Protein AF-0000000065924483 (afdb_homodimer)

Structure (mmCIF, N/CA/C/O backbone):
data_AF-0000000065924483-model_v1
#
loop_
_entity.id
_entity.type
_entity.pdbx_description
1 polymer 'Guanosine-5-triphosphate,3-diphosphate pyrophosphatase'
#
loop_
_atom_site.group_PDB
_atom_site.id
_atom_site.type_symbol
_atom_site.label_atom_id
_atom_site.label_alt_id
_atom_site.label_comp_id
_atom_site.label_asym_id
_atom_site.label_entity_id
_atom_site.label_seq_id
_atom_site.pdbx_PDB_ins_code
_atom_site.Cartn_x
_atom_site.Cartn_y
_atom_site.Cartn_z
_atom_site.occupancy
_atom_site.B_iso_or_equiv
_atom_site.auth_seq_id
_atom_site.auth_comp_id
_atom_site.auth_asym_id
_atom_site.auth_atom_id
_atom_site.pdbx_PDB_model_num
ATOM 1 N N . MET A 1 1 ? -26.234 -3.121 30 1 25.3 1 MET A N 1
ATOM 2 C CA . MET A 1 1 ? -25.734 -1.745 30.062 1 25.3 1 MET A CA 1
ATOM 3 C C . MET A 1 1 ? -24.234 -1.69 29.859 1 25.3 1 MET A C 1
ATOM 5 O O . MET A 1 1 ? -23.453 -1.902 30.797 1 25.3 1 MET A O 1
ATOM 9 N N . GLY A 1 2 ? -23.672 -2.23 28.766 1 32.69 2 GLY A N 1
ATOM 10 C CA . GLY A 1 2 ? -22.25 -2.559 28.688 1 32.69 2 GLY A CA 1
ATOM 11 C C . GLY A 1 2 ? -21.344 -1.357 28.891 1 32.69 2 GLY A C 1
ATOM 12 O O . GLY A 1 2 ? -21.688 -0.244 28.484 1 32.69 2 GLY A O 1
ATOM 13 N N . GLN A 1 3 ? -20.547 -1.326 29.922 1 35.44 3 GLN A N 1
ATOM 14 C CA . GLN A 1 3 ? -19.594 -0.286 30.312 1 35.44 3 GLN A CA 1
ATOM 15 C C . GLN A 1 3 ? -18.766 0.181 29.125 1 35.44 3 GLN A C 1
ATOM 17 O O . GLN A 1 3 ? -18.156 -0.635 28.422 1 35.44 3 GLN A O 1
ATOM 22 N N . LEU A 1 4 ? -19.016 1.265 28.547 1 47.09 4 LEU A N 1
ATOM 23 C CA . LEU A 1 4 ? -18.25 1.924 27.5 1 47.09 4 LEU A CA 1
ATOM 24 C C . LEU A 1 4 ? -16.75 1.916 27.812 1 47.09 4 LEU A C 1
ATOM 26 O O . LEU A 1 4 ? -16.312 2.641 28.703 1 47.09 4 LEU A O 1
ATOM 30 N N . LYS A 1 5 ? -16.125 0.802 27.781 1 55.62 5 LYS A N 1
ATOM 31 C CA . LYS A 1 5 ? -14.711 0.833 28.125 1 55.62 5 LYS A CA 1
ATOM 32 C C . LYS A 1 5 ? -13.922 1.664 27.109 1 55.62 5 LYS A C 1
ATOM 34 O O . LYS A 1 5 ? -13.898 1.349 25.922 1 55.62 5 LYS A O 1
ATOM 39 N N . PRO A 1 6 ? -13.5 2.889 27.562 1 55.94 6 PRO A N 1
ATOM 40 C CA . PRO A 1 6 ? -12.68 3.723 26.672 1 55.94 6 PRO A CA 1
ATOM 41 C C . PRO A 1 6 ? -11.469 2.975 26.109 1 55.94 6 PRO A C 1
ATOM 43 O O . PRO A 1 6 ? -10.961 2.047 26.75 1 55.94 6 PRO A O 1
ATOM 46 N N . GLN A 1 7 ? -11.141 3.334 24.844 1 68.88 7 GLN A N 1
ATOM 47 C CA . GLN A 1 7 ? -9.961 2.754 24.203 1 68.88 7 GLN A CA 1
ATOM 48 C C . GLN A 1 7 ? -8.68 3.32 24.812 1 68.88 7 GLN A C 1
ATOM 50 O O . GLN A 1 7 ? -8.391 4.512 24.672 1 68.88 7 GLN A O 1
ATOM 55 N N . LYS A 1 8 ? -7.918 2.645 25.547 1 77.38 8 LYS A N 1
ATOM 56 C CA . LYS A 1 8 ? -6.793 3.084 26.375 1 77.38 8 LYS A CA 1
ATOM 57 C C . LYS A 1 8 ? -5.656 3.621 25.516 1 77.38 8 LYS A C 1
ATOM 59 O O . LYS A 1 8 ? -4.84 4.418 25.984 1 77.38 8 LYS A O 1
ATOM 64 N N . ASN A 1 9 ? -5.664 3.434 24.234 1 87 9 ASN A N 1
ATOM 65 C CA . ASN A 1 9 ? -4.52 3.826 23.422 1 87 9 ASN A CA 1
ATOM 66 C C . ASN A 1 9 ? -4.906 4.863 22.375 1 87 9 ASN A C 1
ATOM 68 O O . ASN A 1 9 ? -4.27 4.949 21.312 1 87 9 ASN A O 1
ATOM 72 N N . VAL A 1 10 ? -6.012 5.621 22.703 1 90.31 10 VAL A N 1
ATOM 73 C CA . VAL A 1 10 ? -6.469 6.668 21.797 1 90.31 10 VAL A CA 1
ATOM 74 C C . VAL A 1 10 ? -6.273 8.039 22.438 1 90.31 10 VAL A C 1
ATOM 76 O O . VAL A 1 10 ? -6.535 8.211 23.625 1 90.31 10 VAL A O 1
ATOM 79 N N . TYR A 1 11 ? -5.773 8.953 21.703 1 92.94 11 TYR A N 1
ATOM 80 C CA . TYR A 1 11 ? -5.48 10.305 22.172 1 92.94 11 TYR A CA 1
ATOM 81 C C . TYR A 1 11 ? -6.172 11.344 21.281 1 92.94 11 TYR A C 1
ATOM 83 O O . TYR A 1 11 ? -6.367 11.125 20.094 1 92.94 11 TYR A O 1
ATOM 91 N N . ALA A 1 12 ? -6.539 12.484 21.922 1 94.75 12 ALA A N 1
ATOM 92 C CA . ALA A 1 12 ? -7.18 13.562 21.188 1 94.75 12 ALA A CA 1
ATOM 93 C C . ALA A 1 12 ? -6.555 14.914 21.531 1 94.75 12 ALA A C 1
ATOM 95 O O . ALA A 1 12 ? -6.242 15.172 22.703 1 94.75 12 ALA A O 1
ATOM 96 N N . VAL A 1 13 ? -6.297 15.672 20.516 1 96.12 13 VAL A N 1
ATOM 97 C CA . VAL A 1 13 ? -5.809 17.031 20.672 1 96.12 13 VAL A CA 1
ATOM 98 C C . VAL A 1 13 ? -6.758 18.016 19.969 1 96.12 13 VAL A C 1
ATOM 100 O O . VAL A 1 13 ? -7.125 17.797 18.812 1 96.12 13 VAL A O 1
ATOM 103 N N . ILE A 1 14 ? -7.215 19 20.703 1 96.62 14 ILE A N 1
ATOM 104 C CA . ILE A 1 14 ? -8.031 20.062 20.125 1 96.62 14 ILE A CA 1
ATOM 105 C C . ILE A 1 14 ? -7.258 21.375 20.156 1 96.62 14 ILE A C 1
ATOM 107 O O . ILE A 1 14 ? -6.77 21.797 21.203 1 96.62 14 ILE A O 1
ATOM 111 N N . ASP A 1 15 ? -7.141 21.953 19.016 1 95.88 15 ASP A N 1
ATOM 112 C CA . ASP A 1 15 ? -6.473 23.234 18.828 1 95.88 15 ASP A CA 1
ATOM 113 C C . ASP A 1 15 ? -7.48 24.328 18.5 1 95.88 15 ASP A C 1
ATOM 115 O O . ASP A 1 15 ? -8.07 24.328 17.422 1 95.88 15 ASP A O 1
ATOM 119 N N . LEU A 1 16 ? -7.688 25.25 19.469 1 96.88 16 LEU A N 1
ATOM 120 C CA . LEU A 1 16 ? -8.57 26.391 19.25 1 96.88 16 LEU A CA 1
ATOM 121 C C . LEU A 1 16 ? -7.801 27.578 18.688 1 96.88 16 LEU A C 1
ATOM 123 O O . LEU A 1 16 ? -7.406 28.469 19.422 1 96.88 16 LEU A O 1
ATOM 127 N N . GLY A 1 17 ? -7.754 27.562 17.375 1 93.44 17 GLY A N 1
ATOM 128 C CA . GLY A 1 17 ? -7.008 28.594 16.688 1 93.44 17 GLY A CA 1
ATOM 129 C C . GLY A 1 17 ? -7.848 29.828 16.359 1 93.44 17 GLY A C 1
ATOM 130 O O . GLY A 1 17 ? -9.07 29.812 16.547 1 93.44 17 GLY A O 1
ATOM 131 N N . SER A 1 18 ? -7.16 30.812 15.812 1 93 18 SER A N 1
ATOM 132 C CA . SER A 1 18 ? -7.789 32.094 15.5 1 93 18 SER A CA 1
ATOM 133 C C . SER A 1 18 ? -8.68 31.984 14.266 1 93 18 SER A C 1
ATOM 135 O O . SER A 1 18 ? -9.68 32.719 14.148 1 93 18 SER A O 1
ATOM 137 N N . ASN A 1 19 ? -8.328 31.156 13.391 1 89.5 19 ASN A N 1
ATOM 138 C CA . ASN A 1 19 ? -9.086 31 12.156 1 89.5 19 ASN A CA 1
ATOM 139 C C . ASN A 1 19 ? -9.945 29.734 12.18 1 89.5 19 ASN A C 1
ATOM 141 O O . ASN A 1 19 ? -11.094 29.75 11.719 1 89.5 19 ASN A O 1
ATOM 145 N N . SER A 1 20 ? -9.289 28.656 12.664 1 92.88 20 SER A N 1
ATOM 146 C CA . SER A 1 20 ? -9.969 27.359 12.648 1 92.88 20 SER A CA 1
ATOM 147 C C . SER A 1 20 ? -9.75 26.609 13.953 1 92.88 20 SER A C 1
ATOM 149 O O . SER A 1 20 ? -8.75 26.812 14.641 1 92.88 20 SER A O 1
ATOM 151 N N . PHE A 1 21 ? -10.789 25.828 14.32 1 95.62 21 PHE A N 1
ATOM 152 C CA . PHE A 1 21 ? -10.625 24.797 15.352 1 95.62 21 PHE A CA 1
ATOM 153 C C . PHE A 1 21 ? -10.328 23.438 14.727 1 95.62 21 PHE A C 1
ATOM 155 O O . PHE A 1 21 ? -10.883 23.094 13.688 1 95.62 21 PHE A O 1
ATOM 162 N N . HIS A 1 22 ? -9.344 22.781 15.336 1 94.94 22 HIS A N 1
ATOM 163 C CA . HIS A 1 22 ? -8.93 21.469 14.828 1 94.94 22 HIS A CA 1
ATOM 164 C C . HIS A 1 22 ? -9.016 20.406 15.922 1 94.94 22 HIS A C 1
ATOM 166 O O . HIS A 1 22 ? -8.695 20.672 17.078 1 94.94 22 HIS A O 1
ATOM 172 N N . MET A 1 23 ? -9.406 19.297 15.562 1 94.06 23 MET A N 1
ATOM 173 C CA . MET A 1 23 ? -9.32 18.109 16.422 1 94.06 23 MET A CA 1
ATOM 174 C C . MET A 1 23 ? -8.547 17 15.742 1 94.06 23 MET A C 1
ATOM 176 O O . MET A 1 23 ? -8.789 16.688 14.57 1 94.06 23 MET A O 1
ATOM 180 N N . LEU A 1 24 ? -7.586 16.469 16.422 1 93.81 24 LEU A N 1
ATOM 181 C CA . LEU A 1 24 ? -6.797 15.328 15.969 1 93.81 24 LEU A CA 1
ATOM 182 C C . LEU A 1 24 ? -6.949 14.148 16.922 1 93.81 24 LEU A C 1
ATOM 184 O O . LEU A 1 24 ? -6.793 14.305 18.125 1 93.81 24 LEU A O 1
ATOM 188 N N . ILE A 1 25 ? -7.352 13.023 16.406 1 91.81 25 ILE A N 1
ATOM 189 C CA . ILE A 1 25 ? -7.453 11.781 17.172 1 91.81 25 ILE A CA 1
ATOM 190 C C . ILE A 1 25 ? -6.453 10.758 16.641 1 91.81 25 ILE A C 1
ATOM 192 O O . ILE A 1 25 ? -6.402 10.508 15.43 1 91.81 25 ILE A O 1
ATOM 196 N N . ALA A 1 26 ? -5.656 10.195 17.516 1 90.88 26 ALA A N 1
ATOM 197 C CA . ALA A 1 26 ? -4.633 9.234 17.109 1 90.88 26 ALA A CA 1
ATOM 198 C C . ALA A 1 26 ? -4.613 8.031 18.047 1 90.88 26 ALA A C 1
ATOM 200 O O . ALA A 1 26 ? -4.996 8.133 19.203 1 90.88 26 ALA A O 1
ATOM 201 N N . LYS A 1 27 ? -4.285 6.941 17.484 1 88.12 27 LYS A N 1
ATOM 202 C CA . LYS A 1 27 ? -4.141 5.695 18.219 1 88.12 27 LYS A CA 1
ATOM 203 C C . LYS A 1 27 ? -2.682 5.25 18.281 1 88.12 27 LYS A C 1
ATOM 205 O O . LYS A 1 27 ? -1.955 5.367 17.297 1 88.12 27 LYS A O 1
ATOM 210 N N . SER A 1 28 ? -2.264 4.871 19.469 1 83.94 28 SER A N 1
ATOM 211 C CA . SER A 1 28 ? -0.927 4.301 19.594 1 83.94 28 SER A CA 1
ATOM 212 C C . SER A 1 28 ? -0.904 2.838 19.156 1 83.94 28 SER A C 1
ATOM 214 O O . SER A 1 28 ? -1.621 2.006 19.719 1 83.94 28 SER A O 1
ATOM 216 N N . ILE A 1 29 ? -0.128 2.584 18.062 1 75.62 29 ILE A N 1
ATOM 217 C CA . ILE A 1 29 ? -0.024 1.226 17.547 1 75.62 29 ILE A CA 1
ATOM 218 C C . ILE A 1 29 ? 1.436 0.903 17.234 1 75.62 29 ILE A C 1
ATOM 220 O O . ILE A 1 29 ? 2.133 1.699 16.594 1 75.62 29 ILE A O 1
ATOM 224 N N . ALA A 1 30 ? 1.882 -0.267 17.609 1 68.62 30 ALA A N 1
ATOM 225 C CA . ALA A 1 30 ? 3.191 -0.806 17.25 1 68.62 30 ALA A CA 1
ATOM 226 C C . ALA A 1 30 ? 4.281 0.246 17.422 1 68.62 30 ALA A C 1
ATOM 228 O O . ALA A 1 30 ? 5.09 0.465 16.516 1 68.62 30 ALA A O 1
ATOM 229 N N . GLY A 1 31 ? 4.223 1.058 18.531 1 67 31 GLY A N 1
ATOM 230 C CA . GLY A 1 31 ? 5.297 1.982 18.859 1 67 31 GLY A CA 1
ATOM 231 C C . GLY A 1 31 ? 5.188 3.303 18.125 1 67 31 GLY A C 1
ATOM 232 O O . GLY A 1 31 ? 6.086 4.141 18.203 1 67 31 GLY A O 1
ATOM 233 N N . GLY A 1 32 ? 4.109 3.459 17.391 1 75.31 32 GLY A N 1
ATOM 234 C CA . GLY A 1 32 ? 3.896 4.711 16.688 1 75.31 32 GLY A CA 1
ATOM 235 C C . GLY A 1 32 ? 2.482 5.242 16.828 1 75.31 32 GLY A C 1
ATOM 236 O O . GLY A 1 32 ? 1.695 4.723 17.625 1 75.31 32 GLY A O 1
ATOM 237 N N . LEU A 1 33 ? 2.273 6.363 16.172 1 80.31 33 LEU A N 1
ATOM 238 C CA . LEU A 1 33 ? 0.959 6.996 16.203 1 80.31 33 LEU A CA 1
ATOM 239 C C . LEU A 1 33 ? 0.27 6.895 14.852 1 80.31 33 LEU A C 1
ATOM 241 O O . LEU A 1 33 ? 0.905 7.086 13.812 1 80.31 33 LEU A O 1
ATOM 245 N N . GLN A 1 34 ? -0.938 6.496 14.945 1 84.44 34 GLN A N 1
ATOM 246 C CA . GLN A 1 34 ? -1.774 6.445 13.75 1 84.44 34 GLN A CA 1
ATOM 247 C C . GLN A 1 34 ? -2.977 7.375 13.875 1 84.44 34 GLN A C 1
ATOM 249 O O . GLN A 1 34 ? -3.789 7.227 14.789 1 84.44 34 GLN A O 1
ATOM 254 N N . THR A 1 35 ? -3.055 8.281 13.008 1 88.5 35 THR A N 1
ATOM 255 C CA . THR A 1 35 ? -4.223 9.156 12.992 1 88.5 35 THR A CA 1
ATOM 256 C C . THR A 1 35 ? -5.473 8.375 12.578 1 88.5 35 THR A C 1
ATOM 258 O O . THR A 1 35 ? -5.461 7.656 11.578 1 88.5 35 THR A O 1
ATOM 261 N N . ILE A 1 36 ? -6.566 8.508 13.336 1 87.38 36 ILE A N 1
ATOM 262 C CA . ILE A 1 36 ? -7.781 7.773 13.016 1 87.38 36 ILE A CA 1
ATOM 263 C C . ILE A 1 36 ? -8.953 8.742 12.867 1 87.38 36 ILE A C 1
ATOM 265 O O . ILE A 1 36 ? -10.07 8.336 12.562 1 87.38 36 ILE A O 1
ATOM 269 N N . GLY A 1 37 ? -8.602 10.047 13.133 1 87.81 37 GLY A N 1
ATOM 270 C CA . GLY A 1 37 ? -9.656 11.047 12.977 1 87.81 37 GLY A CA 1
ATOM 271 C C . GLY A 1 37 ? -9.117 12.461 12.906 1 87.81 37 GLY A C 1
ATOM 272 O O . GLY A 1 37 ? -8.156 12.805 13.586 1 87.81 37 GLY A O 1
ATOM 273 N N . ARG A 1 38 ? -9.734 13.273 12.07 1 89.06 38 ARG A N 1
ATOM 274 C CA . ARG A 1 38 ? -9.461 14.703 11.953 1 89.06 38 ARG A CA 1
ATOM 275 C C . ARG A 1 38 ? -10.742 15.484 11.688 1 89.06 38 ARG A C 1
ATOM 277 O O . ARG A 1 38 ? -11.586 15.047 10.906 1 89.06 38 ARG A O 1
ATOM 284 N N . VAL A 1 39 ? -10.875 16.547 12.461 1 88.44 39 VAL A N 1
ATOM 285 C CA . VAL A 1 39 ? -11.992 17.453 12.227 1 88.44 39 VAL A CA 1
ATOM 286 C C . VAL A 1 39 ? -11.492 18.891 12.219 1 88.44 39 VAL A C 1
ATOM 288 O O . VAL A 1 39 ? -10.688 19.281 13.07 1 88.44 39 VAL A O 1
ATOM 291 N N . LYS A 1 40 ? -11.859 19.578 11.211 1 89.31 40 LYS A N 1
ATOM 292 C CA . LYS A 1 40 ? -11.516 21 11.094 1 89.31 40 LYS A CA 1
ATOM 293 C C . LYS A 1 40 ? -12.75 21.844 10.789 1 89.31 40 LYS A C 1
ATOM 295 O O . LYS A 1 40 ? -13.609 21.438 10.008 1 89.31 40 LYS A O 1
ATOM 300 N N . ARG A 1 41 ? -12.891 22.891 11.492 1 89.44 41 ARG A N 1
ATOM 301 C CA . ARG A 1 41 ? -13.969 23.844 11.227 1 89.44 41 ARG A CA 1
ATOM 302 C C . ARG A 1 41 ? -13.453 25.281 11.234 1 89.44 41 ARG A C 1
ATOM 304 O O . ARG A 1 41 ? -12.648 25.656 12.094 1 89.44 41 ARG A O 1
ATOM 311 N N . LYS A 1 42 ? -13.953 26.016 10.266 1 88.31 42 LYS A N 1
ATOM 312 C CA . LYS A 1 42 ? -13.609 27.438 10.227 1 88.31 42 LYS A CA 1
ATOM 313 C C . LYS A 1 42 ? -14.484 28.234 11.18 1 88.31 42 LYS A C 1
ATOM 315 O O . LYS A 1 42 ? -15.68 28.438 10.93 1 88.31 42 LYS A O 1
ATOM 320 N N . VAL A 1 43 ? -13.891 28.672 12.219 1 91.19 43 VAL A N 1
ATOM 321 C CA . VAL A 1 43 ? -14.625 29.438 13.234 1 91.19 43 VAL A CA 1
ATOM 322 C C . VAL A 1 43 ? -14.312 30.922 13.086 1 91.19 43 VAL A C 1
ATOM 324 O O . VAL A 1 43 ? -15.18 31.766 13.32 1 91.19 43 VAL A O 1
ATOM 327 N N . ARG A 1 44 ? -13.172 31.328 12.695 1 89.88 44 ARG A N 1
ATOM 328 C CA . ARG A 1 44 ? -12.68 32.688 12.539 1 89.88 44 ARG A CA 1
ATOM 329 C C . ARG A 1 44 ? -12.914 33.5 13.812 1 89.88 44 ARG A C 1
ATOM 331 O O . ARG A 1 44 ? -13.523 34.562 13.773 1 89.88 44 ARG A O 1
ATOM 338 N N . LEU A 1 45 ? -12.422 33 14.852 1 92.31 45 LEU A N 1
ATOM 339 C CA . LEU A 1 45 ? -12.594 33.625 16.156 1 92.31 45 LEU A CA 1
ATOM 340 C C . LEU A 1 45 ? -11.969 35 16.188 1 92.31 45 LEU A C 1
ATOM 342 O O . LEU A 1 45 ? -12.531 35.938 16.781 1 92.31 45 LEU A O 1
ATOM 346 N N . ALA A 1 46 ? -10.898 35.156 15.531 1 90.81 46 ALA A N 1
ATOM 347 C CA . ALA A 1 46 ? -10.148 36.406 15.547 1 90.81 46 ALA A CA 1
ATOM 348 C C . ALA A 1 46 ? -10.938 37.531 14.867 1 90.81 46 ALA A C 1
ATOM 350 O O . ALA A 1 46 ? -10.781 38.719 15.211 1 90.81 46 ALA A O 1
ATOM 351 N N . ALA A 1 47 ? -11.711 37.219 13.898 1 88.69 47 ALA A N 1
ATOM 352 C CA . ALA A 1 47 ? -12.523 38.188 13.188 1 88.69 47 ALA A CA 1
ATOM 353 C C . ALA A 1 47 ? -13.547 38.844 14.117 1 88.69 47 ALA A C 1
ATOM 355 O O . ALA A 1 47 ? -14.078 39.906 13.82 1 88.69 47 ALA A O 1
ATOM 356 N N . GLY A 1 48 ? -13.797 38.25 15.234 1 91 48 GLY A N 1
ATOM 357 C CA . GLY A 1 48 ? -14.773 38.75 16.188 1 91 48 GLY A CA 1
ATOM 358 C C . GLY A 1 48 ? -14.156 39.656 17.25 1 91 48 GLY A C 1
ATOM 359 O O . GLY A 1 48 ? -14.867 40.219 18.094 1 91 48 GLY A O 1
ATOM 360 N N . LEU A 1 49 ? -12.875 39.812 17.203 1 91.06 49 LEU A N 1
ATOM 361 C CA . LEU A 1 49 ? -12.188 40.656 18.156 1 91.06 49 LEU A CA 1
ATOM 362 C C . LEU A 1 49 ? -12.305 42.125 17.766 1 91.06 49 LEU A C 1
ATOM 364 O O . LEU A 1 49 ? -11.969 42.5 16.625 1 91.06 49 LEU A O 1
ATOM 368 N N . ASP A 1 50 ? -12.75 42.938 18.672 1 90.44 50 ASP A N 1
ATOM 369 C CA . ASP A 1 50 ? -12.859 44.344 18.359 1 90.44 50 ASP A CA 1
ATOM 370 C C . ASP A 1 50 ? -11.602 45.094 18.797 1 90.44 50 ASP A C 1
ATOM 372 O O . ASP A 1 50 ? -10.586 44.469 19.125 1 90.44 50 ASP A O 1
ATOM 376 N N . ILE A 1 51 ? -11.602 46.344 18.703 1 86.88 51 ILE A N 1
ATOM 377 C CA . ILE A 1 51 ? -10.438 47.188 18.938 1 86.88 51 ILE A CA 1
ATOM 378 C C . ILE A 1 51 ? -10.023 47.094 20.406 1 86.88 51 ILE A C 1
ATOM 380 O O . ILE A 1 51 ? -8.852 47.25 20.75 1 86.88 51 ILE A O 1
ATOM 384 N N . ASP A 1 52 ? -10.992 46.75 21.25 1 92.44 52 ASP A N 1
ATOM 385 C CA . ASP A 1 52 ? -10.727 46.656 22.688 1 92.44 52 ASP A CA 1
ATOM 386 C C . ASP A 1 52 ? -10.469 45.219 23.094 1 92.44 52 ASP A C 1
ATOM 388 O O . ASP A 1 52 ? -10.445 44.875 24.281 1 92.44 52 ASP A O 1
ATOM 392 N N . ASN A 1 53 ? -10.344 44.344 22.141 1 93.06 53 ASN A N 1
ATOM 393 C CA . ASN A 1 53 ? -10.055 42.938 22.344 1 93.06 53 ASN A CA 1
ATOM 394 C C . ASN A 1 53 ? -11.219 42.219 23.031 1 93.06 53 ASN A C 1
ATOM 396 O O . ASN A 1 53 ? -11 41.375 23.891 1 93.06 53 ASN A O 1
ATOM 400 N N . VAL A 1 54 ? -12.359 42.719 22.75 1 95.56 54 VAL A N 1
ATOM 401 C CA . VAL A 1 54 ? -13.539 42.031 23.234 1 95.56 54 VAL A CA 1
ATOM 402 C C . VAL A 1 54 ? -14.102 41.125 22.125 1 95.56 54 VAL A C 1
ATOM 404 O O . VAL A 1 54 ? -14.375 41.594 21.016 1 95.56 54 VAL A O 1
ATOM 407 N N . LEU A 1 55 ? -14.289 39.875 22.422 1 95.5 55 LEU A N 1
ATOM 408 C CA . LEU A 1 55 ? -14.844 38.938 21.469 1 95.5 55 LEU A CA 1
ATOM 409 C C . LEU A 1 55 ? -16.344 39.125 21.312 1 95.5 55 LEU A C 1
ATOM 411 O O . LEU A 1 55 ? -17.062 39.281 22.297 1 95.5 55 LEU A O 1
ATOM 415 N N . SER A 1 56 ? -16.781 39.156 20.078 1 96 56 SER A N 1
ATOM 416 C CA . SER A 1 56 ? -18.219 39.344 19.812 1 96 56 SER A CA 1
ATOM 417 C C . SER A 1 56 ? -19 38.094 20.188 1 96 56 SER A C 1
ATOM 419 O O . SER A 1 56 ? -18.453 36.969 20.203 1 96 56 SER A O 1
ATOM 421 N N . SER A 1 57 ? -20.266 38.281 20.484 1 95.69 57 SER A N 1
ATOM 422 C CA . SER A 1 57 ? -21.156 37.156 20.797 1 95.69 57 SER A CA 1
ATOM 423 C C . SER A 1 57 ? -21.281 36.188 19.609 1 95.69 57 SER A C 1
ATOM 425 O O . SER A 1 57 ? -21.359 34.969 19.781 1 95.69 57 SER A O 1
ATOM 427 N N . GLU A 1 58 ? -21.312 36.781 18.484 1 95.44 58 GLU A N 1
ATOM 428 C CA . GLU A 1 58 ? -21.422 36 17.266 1 95.44 58 GLU A CA 1
ATOM 429 C C . GLU A 1 58 ? -20.234 35.062 17.094 1 95.44 58 GLU A C 1
ATOM 431 O O . GLU A 1 58 ? -20.406 33.875 16.781 1 95.44 58 GLU A O 1
ATOM 436 N N . ALA A 1 59 ? -19.094 35.594 17.266 1 94.25 59 ALA A N 1
ATOM 437 C CA . ALA A 1 59 ? -17.875 34.781 17.141 1 94.25 59 ALA A CA 1
ATOM 438 C C . ALA A 1 59 ? -17.812 33.688 18.219 1 94.25 59 ALA A C 1
ATOM 440 O O . ALA A 1 59 ? -17.422 32.562 17.938 1 94.25 59 ALA A O 1
ATOM 441 N N . MET A 1 60 ? -18.203 34 19.422 1 96.56 60 MET A N 1
ATOM 442 C CA . MET A 1 60 ? -18.203 33.062 20.516 1 96.56 60 MET A CA 1
ATOM 443 C C . MET A 1 60 ? -19.172 31.906 20.234 1 96.56 60 MET A C 1
ATOM 445 O O . MET A 1 60 ? -18.859 30.734 20.469 1 96.56 60 MET A O 1
ATOM 449 N N . HIS A 1 61 ? -20.281 32.281 19.609 1 95.69 61 HIS A N 1
ATOM 450 C CA . HIS A 1 61 ? -21.297 31.266 19.328 1 95.69 61 HIS A CA 1
ATOM 451 C C . HIS A 1 61 ? -20.812 30.297 18.25 1 95.69 61 HIS A C 1
ATOM 453 O O . HIS A 1 61 ? -21.062 29.094 18.344 1 95.69 61 HIS A O 1
ATOM 459 N N . ARG A 1 62 ? -20.172 30.797 17.266 1 94.75 62 ARG A N 1
ATOM 460 C CA . ARG A 1 62 ? -19.578 29.938 16.25 1 94.75 62 ARG A CA 1
ATOM 461 C C . ARG A 1 62 ? -18.594 28.953 16.875 1 94.75 62 ARG A C 1
ATOM 463 O O . ARG A 1 62 ? -18.562 27.781 16.5 1 94.75 62 ARG A O 1
ATOM 470 N N . GLY A 1 63 ? -17.828 29.469 17.781 1 96 63 GLY A N 1
ATOM 471 C CA . GLY A 1 63 ? -16.875 28.625 18.484 1 96 63 GLY A CA 1
ATOM 472 C C . GLY A 1 63 ? -17.531 27.531 19.312 1 96 63 GLY A C 1
ATOM 473 O O . GLY A 1 63 ? -17.156 26.359 19.219 1 96 63 GLY A O 1
ATOM 474 N N . TRP A 1 64 ? -18.547 27.938 20.047 1 96.19 64 TRP A N 1
ATOM 475 C CA . TRP A 1 64 ? -19.234 26.984 20.922 1 96.19 64 TRP A CA 1
ATOM 476 C C . TRP A 1 64 ? -19.953 25.922 20.094 1 96.19 64 TRP A C 1
ATOM 478 O O . TRP A 1 64 ? -20.016 24.75 20.484 1 96.19 64 TRP A O 1
ATOM 488 N N . GLU A 1 65 ? -20.453 26.297 18.969 1 93.12 65 GLU A N 1
ATOM 489 C CA . GLU A 1 65 ? -21.094 25.344 18.078 1 93.12 65 GLU A CA 1
ATOM 490 C C . GLU A 1 65 ? -20.094 24.312 17.562 1 93.12 65 GLU A C 1
ATOM 492 O O . GLU A 1 65 ? -20.422 23.125 17.484 1 93.12 65 GLU A O 1
ATOM 497 N N . CYS A 1 66 ? -19 24.797 17.219 1 94.12 66 CYS A N 1
ATOM 498 C CA . CYS A 1 66 ? -17.953 23.891 16.766 1 94.12 66 CYS A CA 1
ATOM 499 C C . CYS A 1 66 ? -17.531 22.938 17.875 1 94.12 66 CYS A C 1
ATOM 501 O O . CYS A 1 66 ? -17.344 21.734 17.625 1 94.12 66 CYS A O 1
ATOM 503 N N . LEU A 1 67 ? -17.438 23.422 19.047 1 95.12 67 LEU A N 1
ATOM 504 C CA . LEU A 1 67 ? -17.016 22.609 20.172 1 95.12 67 LEU A CA 1
ATOM 505 C C . LEU A 1 67 ? -18.047 21.547 20.5 1 95.12 67 LEU A C 1
ATOM 507 O O . LEU A 1 67 ? -17.703 20.453 20.969 1 95.12 67 LEU A O 1
ATOM 511 N N . ALA A 1 68 ? -19.234 21.859 20.234 1 91 68 ALA A N 1
ATOM 512 C CA . ALA A 1 68 ? -20.297 20.859 20.422 1 91 68 ALA A CA 1
ATOM 513 C C . ALA A 1 68 ? -20.078 19.656 19.5 1 91 68 ALA A C 1
ATOM 515 O O . ALA A 1 68 ? -20.328 18.516 19.891 1 91 68 ALA A O 1
ATOM 516 N N . LEU A 1 69 ? -19.641 20 18.359 1 88.81 69 LEU A N 1
ATOM 517 C CA . LEU A 1 69 ? -19.312 18.938 17.406 1 88.81 69 LEU A CA 1
ATOM 518 C C . LEU A 1 69 ? -18.156 18.094 17.922 1 88.81 69 LEU A C 1
ATOM 520 O O . LEU A 1 69 ? -18.219 16.859 17.875 1 88.81 69 LEU A O 1
ATOM 524 N N . PHE A 1 70 ? -17.172 18.75 18.406 1 91.38 70 PHE A N 1
ATOM 525 C CA . PHE A 1 70 ? -15.992 18.047 18.906 1 91.38 70 PHE A CA 1
ATOM 526 C C . PHE A 1 70 ? -16.344 17.172 20.109 1 91.38 70 PHE A C 1
ATOM 528 O O . PHE A 1 70 ? -15.805 16.078 20.25 1 91.38 70 PHE A O 1
ATOM 535 N N . ALA A 1 71 ? -17.219 17.672 20.922 1 89.81 71 ALA A N 1
ATOM 536 C CA . ALA A 1 71 ? -17.594 16.984 22.156 1 89.81 71 ALA A CA 1
ATOM 537 C C . ALA A 1 71 ? -18.156 15.594 21.844 1 89.81 71 ALA A C 1
ATOM 539 O O . ALA A 1 71 ? -17.953 14.648 22.609 1 89.81 71 ALA A O 1
ATOM 540 N N . GLU A 1 72 ? -18.844 15.531 20.812 1 85 72 GLU A N 1
ATOM 541 C CA . GLU A 1 72 ? -19.453 14.273 20.422 1 85 72 GLU A CA 1
ATOM 542 C C . GLU A 1 72 ? -18.391 13.203 20.156 1 85 72 GLU A C 1
ATOM 544 O O . GLU A 1 72 ? -18.609 12.023 20.422 1 85 72 GLU A O 1
ATOM 549 N N . ARG A 1 73 ? -17.281 13.609 19.688 1 84.69 73 ARG A N 1
ATOM 550 C CA . ARG A 1 73 ? -16.203 12.68 19.312 1 84.69 73 ARG A CA 1
ATOM 551 C C . ARG A 1 73 ? -15.352 12.336 20.531 1 84.69 73 ARG A C 1
ATOM 553 O O . ARG A 1 73 ? -14.672 11.305 20.531 1 84.69 73 ARG A O 1
ATOM 560 N N . LEU A 1 74 ? -15.391 13.102 21.578 1 86.75 74 LEU A N 1
ATOM 561 C CA . LEU A 1 74 ? -14.477 12.961 22.719 1 86.75 74 LEU A CA 1
ATOM 562 C C . LEU A 1 74 ? -15.008 11.945 23.719 1 86.75 74 LEU A C 1
ATOM 564 O O . LEU A 1 74 ? -14.258 11.453 24.562 1 86.75 74 LEU A O 1
ATOM 568 N N . GLN A 1 75 ? -16.203 11.602 23.609 1 76.81 75 GLN A N 1
ATOM 569 C CA . GLN A 1 75 ? -16.891 10.836 24.641 1 76.81 75 GLN A CA 1
ATOM 570 C C . GLN A 1 75 ? -16.219 9.484 24.859 1 76.81 75 GLN A C 1
ATOM 572 O O . GLN A 1 75 ? -16.266 8.93 25.969 1 76.81 75 GLN A O 1
ATOM 577 N N . ASP A 1 76 ? -15.469 9 24 1 75.62 76 ASP A N 1
ATOM 578 C CA . ASP A 1 76 ? -14.953 7.641 24.141 1 75.62 76 ASP A CA 1
ATOM 579 C C . ASP A 1 76 ? -13.438 7.641 24.297 1 75.62 76 ASP A C 1
ATOM 581 O O . ASP A 1 76 ? -12.781 6.625 24.062 1 75.62 76 ASP A O 1
ATOM 585 N N . ILE A 1 77 ? -12.898 8.703 24.625 1 87.31 77 ILE A N 1
ATOM 586 C CA . ILE A 1 77 ? -11.469 8.859 24.859 1 87.31 77 ILE A CA 1
ATOM 587 C C . ILE A 1 77 ? -11.219 9.172 26.344 1 87.31 77 ILE A C 1
ATOM 589 O O . ILE A 1 77 ? -11.891 10.031 26.922 1 87.31 77 ILE A O 1
ATOM 593 N N . PRO A 1 78 ? -10.367 8.422 26.969 1 89.06 78 PRO A N 1
ATOM 594 C CA . PRO A 1 78 ? -10.062 8.75 28.359 1 89.06 78 PRO A CA 1
ATOM 595 C C . PRO A 1 78 ? -9.711 10.227 28.562 1 89.06 78 PRO A C 1
ATOM 597 O O . PRO A 1 78 ? -9 10.812 27.734 1 89.06 78 PRO A O 1
ATOM 600 N N . LYS A 1 79 ? -10.148 10.773 29.641 1 89.81 79 LYS A N 1
ATOM 601 C CA . LYS A 1 79 ? -9.984 12.195 29.922 1 89.81 79 LYS A CA 1
ATOM 602 C C . LYS A 1 79 ? -8.508 12.578 29.938 1 89.81 79 LYS A C 1
ATOM 604 O O . LYS A 1 79 ? -8.133 13.664 29.484 1 89.81 79 LYS A O 1
ATOM 609 N N . GLN A 1 80 ? -7.723 11.695 30.453 1 91.19 80 GLN A N 1
ATOM 610 C CA . GLN A 1 80 ? -6.297 11.984 30.578 1 91.19 80 GLN A CA 1
ATOM 611 C C . GLN A 1 80 ? -5.621 12.023 29.203 1 91.19 80 GLN A C 1
ATOM 613 O O . GLN A 1 80 ? -4.504 12.531 29.078 1 91.19 80 GLN A O 1
ATOM 618 N N . ASN A 1 81 ? -6.266 11.453 28.188 1 94 81 ASN A N 1
ATOM 619 C CA . ASN A 1 81 ? -5.703 11.398 26.844 1 94 81 ASN A CA 1
ATOM 620 C C . ASN A 1 81 ? -6.223 12.531 25.969 1 94 81 ASN A C 1
ATOM 622 O O . ASN A 1 81 ? -6.035 12.523 24.75 1 94 81 ASN A O 1
ATOM 626 N N . ILE A 1 82 ? -6.895 13.531 26.641 1 95.25 82 ILE A N 1
ATOM 627 C CA . ILE A 1 82 ? -7.445 14.656 25.891 1 95.25 82 ILE A CA 1
ATOM 628 C C . ILE A 1 82 ? -6.738 15.945 26.312 1 95.25 82 ILE A C 1
ATOM 630 O O . ILE A 1 82 ? -6.613 16.234 27.5 1 95.25 82 ILE A O 1
ATOM 634 N N . THR A 1 83 ? -6.215 16.656 25.359 1 96.44 83 THR A N 1
ATOM 635 C CA . THR A 1 83 ? -5.613 17.969 25.625 1 96.44 83 THR A CA 1
ATOM 636 C C . THR A 1 83 ? -6.207 19.031 24.703 1 96.44 83 THR A C 1
ATOM 638 O O . THR A 1 83 ? -6.266 18.844 23.484 1 96.44 83 THR A O 1
ATOM 641 N N . ILE A 1 84 ? -6.66 20.078 25.281 1 97.12 84 ILE A N 1
ATOM 642 C CA . ILE A 1 84 ? -7.25 21.188 24.531 1 97.12 84 ILE A CA 1
ATOM 643 C C . ILE A 1 84 ? -6.414 22.453 24.75 1 97.12 84 ILE A C 1
ATOM 645 O O . ILE A 1 84 ? -6.215 22.891 25.891 1 97.12 84 ILE A O 1
ATOM 649 N N . VAL A 1 85 ? -6 23.016 23.625 1 96.88 85 VAL A N 1
ATOM 650 C CA . VAL A 1 85 ? -5.164 24.203 23.719 1 96.88 85 VAL A CA 1
ATOM 651 C C . VAL A 1 85 ? -5.797 25.344 22.922 1 96.88 85 VAL A C 1
ATOM 653 O O . VAL A 1 85 ? -6.391 25.109 21.859 1 96.88 85 VAL A O 1
ATOM 656 N N . ALA A 1 86 ? -5.727 26.484 23.438 1 96.5 86 ALA A N 1
ATOM 657 C CA . ALA A 1 86 ? -6.164 27.719 22.781 1 96.5 86 ALA A CA 1
ATOM 658 C C . ALA A 1 86 ? -5 28.688 22.594 1 96.5 86 ALA A C 1
ATOM 660 O O . ALA A 1 86 ? -4.129 28.781 23.469 1 96.5 86 ALA A O 1
ATOM 661 N N . THR A 1 87 ? -5.07 29.391 21.531 1 94.25 87 THR A N 1
ATOM 662 C CA . THR A 1 87 ? -3.893 30.172 21.141 1 94.25 87 THR A CA 1
ATOM 663 C C . THR A 1 87 ? -4.223 31.656 21.078 1 94.25 87 THR A C 1
ATOM 665 O O . THR A 1 87 ? -4.938 32.188 21.922 1 94.25 87 THR A O 1
ATOM 668 N N . ALA A 1 88 ? -3.719 32.406 20.203 1 90.5 88 ALA A N 1
ATOM 669 C CA . ALA A 1 88 ? -3.539 33.875 20.188 1 90.5 88 ALA A CA 1
ATOM 670 C C . ALA A 1 88 ? -4.855 34.594 20.469 1 90.5 88 ALA A C 1
ATOM 672 O O . ALA A 1 88 ? -4.902 35.5 21.281 1 90.5 88 ALA A O 1
ATOM 673 N N . THR A 1 89 ? -5.973 34.219 19.891 1 91.88 89 THR A N 1
ATOM 674 C CA . THR A 1 89 ? -7.215 34.969 20 1 91.88 89 THR A CA 1
ATOM 675 C C . THR A 1 89 ? -7.738 34.938 21.438 1 91.88 89 THR A C 1
ATOM 677 O O . THR A 1 89 ? -8.141 35.969 21.984 1 91.88 89 THR A O 1
ATOM 680 N N . LEU A 1 90 ? -7.676 33.812 22 1 94.31 90 LEU A N 1
ATOM 681 C CA . LEU A 1 90 ? -8.18 33.688 23.359 1 94.31 90 LEU A CA 1
ATOM 682 C C . LEU A 1 90 ? -7.176 34.281 24.359 1 94.31 90 LEU A C 1
ATOM 684 O O . LEU A 1 90 ? -7.555 34.719 25.453 1 94.31 90 LEU A O 1
ATOM 688 N N . ARG A 1 91 ? -5.953 34.375 23.969 1 92.5 91 ARG A N 1
ATOM 689 C CA . ARG A 1 91 ? -4.953 35.062 24.781 1 92.5 91 ARG A CA 1
ATOM 690 C C . ARG A 1 91 ? -5.211 36.562 24.828 1 92.5 91 ARG A C 1
ATOM 692 O O . ARG A 1 91 ? -4.957 37.219 25.844 1 92.5 91 ARG A O 1
ATOM 699 N N . LEU A 1 92 ? -5.676 37.094 23.781 1 91.06 92 LEU A N 1
ATOM 700 C CA . LEU A 1 92 ? -5.84 38.531 23.609 1 91.06 92 LEU A CA 1
ATOM 701 C C . LEU A 1 92 ? -7.199 39 24.125 1 91.06 92 LEU A C 1
ATOM 703 O O . LEU A 1 92 ? -7.34 40.125 24.594 1 91.06 92 LEU A O 1
ATOM 707 N N . ALA A 1 93 ? -8.164 38.156 24.109 1 94.75 93 ALA A N 1
ATOM 708 C CA . ALA A 1 93 ? -9.539 38.531 24.422 1 94.75 93 ALA A CA 1
ATOM 709 C C . ALA A 1 93 ? -9.703 38.875 25.891 1 94.75 93 ALA A C 1
ATOM 711 O O . ALA A 1 93 ? -9.391 38.062 26.766 1 94.75 93 ALA A O 1
ATOM 712 N N . SER A 1 94 ? -10.242 39.969 26.141 1 95.44 94 SER A N 1
ATOM 713 C CA . SER A 1 94 ? -10.469 40.406 27.516 1 95.44 94 SER A CA 1
ATOM 714 C C . SER A 1 94 ? -11.57 39.594 28.188 1 95.44 94 SER A C 1
ATOM 716 O O . SER A 1 94 ? -11.609 39.5 29.406 1 95.44 94 SER A O 1
ATOM 718 N N . ASN A 1 95 ? -12.453 39.094 27.375 1 95.88 95 ASN A N 1
ATOM 719 C CA . ASN A 1 95 ? -13.547 38.312 27.906 1 95.88 95 ASN A CA 1
ATOM 720 C C . ASN A 1 95 ? -13.359 36.812 27.578 1 95.88 95 ASN A C 1
ATOM 722 O O . ASN A 1 95 ? -14.328 36.094 27.328 1 95.88 95 ASN A O 1
ATOM 726 N N . ALA A 1 96 ? -12.133 36.438 27.531 1 95.5 96 ALA A N 1
ATOM 727 C CA . ALA A 1 96 ? -11.805 35.062 27.219 1 95.5 96 ALA A CA 1
ATOM 728 C C . ALA A 1 96 ? -12.445 34.094 28.234 1 95.5 96 ALA A C 1
ATOM 730 O O . ALA A 1 96 ? -12.828 33 27.875 1 95.5 96 ALA A O 1
ATOM 731 N N . ASP A 1 97 ? -12.617 34.5 29.391 1 95.88 97 ASP A N 1
ATOM 732 C CA . ASP A 1 97 ? -13.164 33.688 30.469 1 95.88 97 ASP A CA 1
ATOM 733 C C . ASP A 1 97 ? -14.602 33.281 30.156 1 95.88 97 ASP A C 1
ATOM 735 O O . ASP A 1 97 ? -15.031 32.156 30.516 1 95.88 97 ASP A O 1
ATOM 739 N N . VAL A 1 98 ? -15.281 34.156 29.547 1 96.5 98 VAL A N 1
ATOM 740 C CA . VAL A 1 98 ? -16.656 33.875 29.172 1 96.5 98 VAL A CA 1
ATOM 741 C C . VAL A 1 98 ? -16.688 32.719 28.156 1 96.5 98 VAL A C 1
ATOM 743 O O . VAL A 1 98 ? -17.469 31.781 28.297 1 96.5 98 VAL A O 1
ATOM 746 N N . PHE A 1 99 ? -15.891 32.875 27.234 1 97 99 PHE A N 1
ATOM 747 C CA . PHE A 1 99 ? -15.805 31.828 26.219 1 97 99 PHE A CA 1
ATOM 748 C C . PHE A 1 99 ? -15.367 30.5 26.828 1 97 99 PHE A C 1
ATOM 750 O O . PHE A 1 99 ? -15.961 29.453 26.562 1 97 99 PHE A O 1
ATOM 757 N N . LYS A 1 100 ? -14.336 30.562 27.656 1 97.12 100 LYS A N 1
ATOM 758 C CA . LYS A 1 100 ? -13.719 29.375 28.234 1 97.12 100 LYS A CA 1
ATOM 759 C C . LYS A 1 100 ? -14.703 28.625 29.125 1 97.12 100 LYS A C 1
ATOM 761 O O . LYS A 1 100 ? -14.773 27.391 29.094 1 97.12 100 LYS A O 1
ATOM 766 N N . ALA A 1 101 ? -15.398 29.328 29.922 1 97.25 101 ALA A N 1
ATOM 767 C CA . ALA A 1 101 ? -16.344 28.719 30.844 1 97.25 101 ALA A CA 1
ATOM 768 C C . ALA A 1 101 ? -17.391 27.891 30.109 1 97.25 101 ALA A C 1
ATOM 770 O O . ALA A 1 101 ? -17.656 26.734 30.469 1 97.25 101 ALA A O 1
ATOM 771 N N . GLN A 1 102 ? -17.906 28.469 29.078 1 97.19 102 GLN A N 1
ATOM 772 C CA . GLN A 1 102 ? -18.906 27.75 28.297 1 97.19 102 GLN A CA 1
ATOM 773 C C . GLN A 1 102 ? -18.266 26.625 27.5 1 97.19 102 GLN A C 1
ATOM 775 O O . GLN A 1 102 ? -18.875 25.547 27.344 1 97.19 102 GLN A O 1
ATOM 780 N N . ALA A 1 103 ? -17.125 26.906 26.969 1 97.25 103 ALA A N 1
ATOM 781 C CA . ALA A 1 103 ? -16.406 25.875 26.219 1 97.25 103 ALA A CA 1
ATOM 782 C C . ALA A 1 103 ? -16.141 24.641 27.078 1 97.25 103 ALA A C 1
ATOM 784 O O . ALA A 1 103 ? -16.344 23.516 26.625 1 97.25 103 ALA A O 1
ATOM 785 N N . GLU A 1 104 ? -15.711 24.844 28.281 1 97.25 104 GLU A N 1
ATOM 786 C CA . GLU A 1 104 ? -15.398 23.75 29.188 1 97.25 104 GLU A CA 1
ATOM 787 C C . GLU A 1 104 ? -16.656 22.984 29.594 1 97.25 104 GLU A C 1
ATOM 789 O O . GLU A 1 104 ? -16.609 21.766 29.797 1 97.25 104 GLU A O 1
ATOM 794 N N . LYS A 1 105 ? -17.734 23.656 29.641 1 96.31 105 LYS A N 1
ATOM 795 C CA . LYS A 1 105 ? -19.016 23 29.906 1 96.31 105 LYS A CA 1
ATOM 796 C C . LYS A 1 105 ? -19.422 22.094 28.75 1 96.31 105 LYS A C 1
ATOM 798 O O . LYS A 1 105 ? -19.875 20.969 28.953 1 96.31 105 LYS A O 1
ATOM 803 N N . ILE A 1 106 ? -19.25 22.594 27.578 1 94 106 ILE A N 1
ATOM 804 C CA . ILE A 1 106 ? -19.625 21.844 26.375 1 94 106 ILE A CA 1
ATOM 805 C C . ILE A 1 106 ? -18.75 20.609 26.25 1 94 106 ILE A C 1
ATOM 807 O O . ILE A 1 106 ? -19.25 19.5 26 1 94 106 ILE A O 1
ATOM 811 N N . LEU A 1 107 ? -17.484 20.797 26.5 1 93.88 107 LEU A N 1
ATOM 812 C CA . LEU A 1 107 ? -16.5 19.75 26.234 1 93.88 107 LEU A CA 1
ATOM 813 C C . LEU A 1 107 ? -16.359 18.797 27.422 1 93.88 107 LEU A C 1
ATOM 815 O O . LEU A 1 107 ? -15.945 17.656 27.25 1 93.88 107 LEU A O 1
ATOM 819 N N . GLY A 1 108 ? -16.656 19.297 28.562 1 92.38 108 GLY A N 1
ATOM 820 C CA . GLY A 1 108 ? -16.406 18.547 29.781 1 92.38 108 GLY A CA 1
ATOM 821 C C . GLY A 1 108 ? -14.938 18.422 30.125 1 92.38 108 GLY A C 1
ATOM 822 O O . GLY A 1 108 ? -14.516 17.438 30.719 1 92.38 108 GLY A O 1
ATOM 823 N N . HIS A 1 109 ? -14.125 19.297 29.562 1 94.44 109 HIS A N 1
ATOM 824 C CA . HIS A 1 109 ? -12.672 19.297 29.734 1 94.44 109 HIS A CA 1
ATOM 825 C C . HIS A 1 109 ? -12.125 20.719 29.859 1 94.44 109 HIS A C 1
ATOM 827 O O . HIS A 1 109 ? -12.734 21.672 29.359 1 94.44 109 HIS A O 1
ATOM 833 N N . LYS A 1 110 ? -10.992 20.75 30.453 1 95.38 110 LYS A N 1
ATOM 834 C CA . LYS A 1 110 ? -10.352 22.047 30.641 1 95.38 110 LYS A CA 1
ATOM 835 C C . LYS A 1 110 ? -9.742 22.547 29.344 1 95.38 110 LYS A C 1
ATOM 837 O O . LYS A 1 110 ? -9.156 21.766 28.578 1 95.38 110 LYS A O 1
ATOM 842 N N . VAL A 1 111 ? -9.844 23.859 29.125 1 96.69 111 VAL A N 1
ATOM 843 C CA . VAL A 1 111 ? -9.211 24.531 28 1 96.69 111 VAL A CA 1
ATOM 844 C C . VAL A 1 111 ? -7.949 25.266 28.469 1 96.69 111 VAL A C 1
ATOM 846 O O . VAL A 1 111 ? -8.016 26.125 29.359 1 96.69 111 VAL A O 1
ATOM 849 N N . ASN A 1 112 ? -6.836 24.969 27.875 1 96.31 112 ASN A N 1
ATOM 850 C CA . ASN A 1 112 ? -5.57 25.594 28.266 1 96.31 112 ASN A CA 1
ATOM 851 C C . ASN A 1 112 ? -5.176 26.703 27.297 1 96.31 112 ASN A C 1
ATOM 853 O O . ASN A 1 112 ? -4.746 26.422 26.172 1 96.31 112 ASN A O 1
ATOM 857 N N . VAL A 1 113 ? -5.262 27.875 27.766 1 96.5 113 VAL A N 1
ATOM 858 C CA . VAL A 1 113 ? -4.754 28.984 26.969 1 96.5 113 VAL A CA 1
ATOM 859 C C . VAL A 1 113 ? -3.24 29.094 27.125 1 96.5 113 VAL A C 1
ATOM 861 O O . VAL A 1 113 ? -2.752 29.422 28.219 1 96.5 113 VAL A O 1
ATOM 864 N N . ILE A 1 114 ? -2.543 28.906 26.078 1 95.44 114 ILE A N 1
ATOM 865 C CA . ILE A 1 114 ? -1.093 28.812 26.219 1 95.44 114 ILE A CA 1
ATOM 866 C C . ILE A 1 114 ? -0.45 30.125 25.75 1 95.44 114 ILE A C 1
ATOM 868 O O . ILE A 1 114 ? -0.994 30.812 24.891 1 95.44 114 ILE A O 1
ATOM 872 N N . SER A 1 115 ? 0.688 30.391 26.344 1 95.62 115 SER A N 1
ATOM 873 C CA . SER A 1 115 ? 1.431 31.594 25.984 1 95.62 115 SER A CA 1
ATOM 874 C C . SER A 1 115 ? 2.012 31.469 24.578 1 95.62 115 SER A C 1
ATOM 876 O O . SER A 1 115 ? 2.109 30.375 24.031 1 95.62 115 SER A O 1
ATOM 878 N N . GLY A 1 116 ? 2.295 32.625 24.047 1 94.62 116 GLY A N 1
ATOM 879 C CA . GLY A 1 116 ? 2.926 32.625 22.734 1 94.62 116 GLY A CA 1
ATOM 880 C C . GLY A 1 116 ? 4.215 31.812 22.688 1 94.62 116 GLY A C 1
ATOM 881 O O . GLY A 1 116 ? 4.496 31.125 21.703 1 94.62 116 GLY A O 1
ATOM 882 N N . GLU A 1 117 ? 4.934 31.906 23.734 1 93.12 117 GLU A N 1
ATOM 883 C CA . GLU A 1 117 ? 6.203 31.188 23.812 1 93.12 117 GLU A CA 1
ATOM 884 C C . GLU A 1 117 ? 5.984 29.672 23.906 1 93.12 117 GLU A C 1
ATOM 886 O O . GLU A 1 117 ? 6.672 28.906 23.234 1 93.12 117 GLU A O 1
ATOM 891 N N . LEU A 1 118 ? 5.082 29.359 24.719 1 95 118 LEU A N 1
ATOM 892 C CA . LEU A 1 118 ? 4.781 27.938 24.844 1 95 118 LEU A CA 1
ATOM 893 C C . LEU A 1 118 ? 4.246 27.375 23.516 1 95 118 LEU A C 1
ATOM 895 O O . LEU A 1 118 ? 4.57 26.266 23.125 1 95 118 LEU A O 1
ATOM 899 N N . GLU A 1 119 ? 3.393 28.203 22.859 1 96 119 GLU A N 1
ATOM 900 C CA . GLU A 1 119 ? 2.889 27.812 21.547 1 96 119 GLU A CA 1
ATOM 901 C C . GLU A 1 119 ? 4.035 27.594 20.562 1 96 119 GLU A C 1
ATOM 903 O O . GLU A 1 119 ? 4.078 26.562 19.875 1 96 119 GLU A O 1
ATOM 908 N N . ALA A 1 120 ? 4.984 28.469 20.562 1 96.06 120 ALA A N 1
ATOM 909 C CA . ALA A 1 120 ? 6.129 28.375 19.656 1 96.06 120 ALA A CA 1
ATOM 910 C C . ALA A 1 120 ? 6.965 27.141 19.953 1 96.06 120 ALA A C 1
ATOM 912 O O . ALA A 1 120 ? 7.344 26.391 19.047 1 96.06 120 ALA A O 1
ATOM 913 N N . ARG A 1 121 ? 7.168 26.891 21.172 1 95.19 121 ARG A N 1
ATOM 914 C CA . ARG A 1 121 ? 7.961 25.734 21.578 1 95.19 121 ARG A CA 1
ATOM 915 C C . ARG A 1 121 ? 7.254 24.422 21.219 1 95.19 121 ARG A C 1
ATOM 917 O O . ARG A 1 121 ? 7.895 23.469 20.766 1 95.19 121 ARG A O 1
ATOM 924 N N . THR A 1 122 ? 6.016 24.453 21.406 1 95.12 122 THR A N 1
ATOM 925 C CA . THR A 1 122 ? 5.23 23.25 21.109 1 95.12 122 THR A CA 1
ATOM 926 C C . THR A 1 122 ? 5.18 23 19.609 1 95.12 122 THR A C 1
ATOM 928 O O . THR A 1 122 ? 5.234 21.859 19.172 1 95.12 122 THR A O 1
ATOM 931 N N . ILE A 1 123 ? 5.055 24.047 18.875 1 95.88 123 ILE A N 1
ATOM 932 C CA . ILE A 1 123 ? 5.094 23.938 17.422 1 95.88 123 ILE A CA 1
ATOM 933 C C . ILE A 1 123 ? 6.426 23.328 16.984 1 95.88 123 ILE A C 1
ATOM 935 O O . ILE A 1 123 ? 6.457 22.406 16.172 1 95.88 123 ILE A O 1
ATOM 939 N N . TYR A 1 124 ? 7.527 23.797 17.609 1 93.88 124 TYR A N 1
ATOM 940 C CA . TYR A 1 124 ? 8.836 23.266 17.25 1 93.88 124 TYR A CA 1
ATOM 941 C C . TYR A 1 124 ? 8.922 21.781 17.562 1 93.88 124 TYR A C 1
ATOM 943 O O . TYR A 1 124 ? 9.484 21 16.797 1 93.88 124 TYR A O 1
ATOM 951 N N . LYS A 1 125 ? 8.336 21.438 18.641 1 89.44 125 LYS A N 1
ATOM 952 C CA . LYS A 1 125 ? 8.312 20.031 19.016 1 89.44 125 LYS A CA 1
ATOM 953 C C . LYS A 1 125 ? 7.594 19.203 17.953 1 89.44 125 LYS A C 1
ATOM 955 O O . LYS A 1 125 ? 8.039 18.094 17.609 1 89.44 125 LYS A O 1
ATOM 960 N N . GLY A 1 126 ? 6.504 19.703 17.469 1 89.69 126 GLY A N 1
ATOM 961 C CA . GLY A 1 126 ? 5.77 19.016 16.422 1 89.69 126 GLY A CA 1
ATOM 962 C C . GLY A 1 126 ? 6.562 18.859 15.141 1 89.69 126 GLY A C 1
ATOM 963 O O . GLY A 1 126 ? 6.555 17.781 14.523 1 89.69 126 GLY A O 1
ATOM 964 N N . VAL A 1 127 ? 7.289 19.922 14.805 1 88.75 127 VAL A N 1
ATOM 965 C CA . VAL A 1 127 ? 8.086 19.906 13.578 1 88.75 127 VAL A CA 1
ATOM 966 C C . VAL A 1 127 ? 9.289 18.984 13.758 1 88.75 127 VAL A C 1
ATOM 968 O O . VAL A 1 127 ? 9.609 18.188 12.867 1 88.75 127 VAL A O 1
ATOM 971 N N . ALA A 1 128 ? 9.891 19.062 14.914 1 83.44 128 ALA A N 1
ATOM 972 C CA . ALA A 1 128 ? 11.109 18.297 15.188 1 83.44 128 ALA A CA 1
ATOM 973 C C . ALA A 1 128 ? 10.836 16.797 15.148 1 83.44 128 ALA A C 1
ATOM 975 O O . ALA A 1 128 ? 11.695 16.016 14.719 1 83.44 128 ALA A O 1
ATOM 976 N N . HIS A 1 129 ? 9.664 16.484 15.508 1 80.12 129 HIS A N 1
ATOM 977 C CA . HIS A 1 129 ? 9.359 15.062 15.586 1 80.12 129 HIS A CA 1
ATOM 978 C C . HIS A 1 129 ? 8.805 14.539 14.266 1 80.12 129 HIS A C 1
ATOM 980 O O . HIS A 1 129 ? 8.727 13.328 14.055 1 80.12 129 HIS A O 1
ATOM 986 N N . THR A 1 130 ? 8.516 15.375 13.422 1 76.81 130 THR A N 1
ATOM 987 C CA . THR A 1 130 ? 7.863 14.938 12.195 1 76.81 130 THR A CA 1
ATOM 988 C C . THR A 1 130 ? 8.719 15.258 10.977 1 76.81 130 THR A C 1
ATOM 990 O O . THR A 1 130 ? 8.391 14.852 9.859 1 76.81 130 THR A O 1
ATOM 993 N N . SER A 1 131 ? 9.766 15.992 11.211 1 72.5 131 SER A N 1
ATOM 994 C CA . SER A 1 131 ? 10.617 16.406 10.094 1 72.5 131 SER A CA 1
ATOM 995 C C . SER A 1 131 ? 12.078 16.062 10.359 1 72.5 131 SER A C 1
ATOM 997 O O . SER A 1 131 ? 12.422 15.547 11.43 1 72.5 131 SER A O 1
ATOM 999 N N . SER A 1 132 ? 12.938 16.281 9.297 1 61.25 132 SER A N 1
ATOM 1000 C CA . SER A 1 132 ? 14.367 16.031 9.398 1 61.25 132 SER A CA 1
ATOM 1001 C C . SER A 1 132 ? 15.039 17.047 10.32 1 61.25 132 SER A C 1
ATOM 1003 O O . SER A 1 132 ? 14.727 18.234 10.281 1 61.25 132 SER A O 1
ATOM 1005 N N . CYS A 1 133 ? 15.609 16.547 11.398 1 60.72 133 CYS A N 1
ATOM 1006 C CA . CYS A 1 133 ? 16.234 17.5 12.305 1 60.72 133 CYS A CA 1
ATOM 1007 C C . CYS A 1 133 ? 17.75 17.438 12.203 1 60.72 133 CYS A C 1
ATOM 1009 O O . CYS A 1 133 ? 18.438 17.391 13.219 1 60.72 133 CYS A O 1
ATOM 1011 N N . THR A 1 134 ? 18.094 17.406 10.922 1 64.31 134 THR A N 1
ATOM 1012 C CA . THR A 1 134 ? 19.562 17.469 10.961 1 64.31 134 THR A CA 1
ATOM 1013 C C . THR A 1 134 ? 20.031 18.922 11.047 1 64.31 134 THR A C 1
ATOM 1015 O O . THR A 1 134 ? 19.719 19.734 10.172 1 64.31 134 THR A O 1
ATOM 1018 N N . GLY A 1 135 ? 20.562 19.297 12.109 1 74.19 135 GLY A N 1
ATOM 1019 C CA . GLY A 1 135 ? 21.156 20.609 12.312 1 74.19 135 GLY A CA 1
ATOM 1020 C C . GLY A 1 135 ? 20.156 21.625 12.852 1 74.19 135 GLY A C 1
ATOM 1021 O O . GLY A 1 135 ? 19.156 21.25 13.469 1 74.19 135 GLY A O 1
ATOM 1022 N N . SER A 1 136 ? 20.5 22.953 12.656 1 88.62 136 SER A N 1
ATOM 1023 C CA . SER A 1 136 ? 19.641 24.047 13.102 1 88.62 136 SER A CA 1
ATOM 1024 C C . SER A 1 136 ? 18.547 24.344 12.094 1 88.62 136 SER A C 1
ATOM 1026 O O . SER A 1 136 ? 18.781 24.312 10.883 1 88.62 136 SER A O 1
ATOM 1028 N N . GLN A 1 137 ? 17.344 24.594 12.664 1 91.56 137 GLN A N 1
ATOM 1029 C CA . GLN A 1 137 ? 16.188 24.766 11.797 1 91.56 137 GLN A CA 1
ATOM 1030 C C . GLN A 1 137 ? 15.391 26 12.172 1 91.56 137 GLN A C 1
ATOM 1032 O O . GLN A 1 137 ? 15.188 26.297 13.352 1 91.56 137 GLN A O 1
ATOM 1037 N N . LEU A 1 138 ? 15.086 26.734 11.133 1 96 138 LEU A N 1
ATOM 1038 C CA . LEU A 1 138 ? 14.109 27.797 11.273 1 96 138 LEU A CA 1
ATOM 1039 C C . LEU A 1 138 ? 12.695 27.297 10.984 1 96 138 LEU A C 1
ATOM 1041 O O . LEU A 1 138 ? 12.453 26.672 9.945 1 96 138 LEU A O 1
ATOM 1045 N N . VAL A 1 139 ? 11.781 27.453 11.938 1 96.06 139 VAL A N 1
ATOM 1046 C CA . VAL A 1 139 ? 10.391 27.047 11.758 1 96.06 139 VAL A CA 1
ATOM 1047 C C . VAL A 1 139 ? 9.484 28.281 11.828 1 96.06 139 VAL A C 1
ATOM 1049 O O . VAL A 1 139 ? 9.594 29.094 12.75 1 96.06 139 VAL A O 1
ATOM 1052 N N . ILE A 1 140 ? 8.672 28.422 10.82 1 97.62 140 ILE A N 1
ATOM 1053 C CA . ILE A 1 140 ? 7.711 29.516 10.781 1 97.62 140 ILE A CA 1
ATOM 1054 C C . ILE A 1 140 ? 6.293 28.953 10.742 1 97.62 140 ILE A C 1
ATOM 1056 O O . ILE A 1 140 ? 5.984 28.078 9.922 1 97.62 140 ILE A O 1
ATOM 1060 N N . ASP A 1 141 ? 5.426 29.375 11.586 1 96.88 141 ASP A N 1
ATOM 1061 C CA . ASP A 1 141 ? 4.008 29.016 11.586 1 96.88 141 ASP A CA 1
ATOM 1062 C C . ASP A 1 141 ? 3.129 30.266 11.57 1 96.88 141 ASP A C 1
ATOM 1064 O O . ASP A 1 141 ? 3.074 31.016 12.547 1 96.88 141 ASP A O 1
ATOM 1068 N N . ILE A 1 142 ? 2.471 30.5 10.461 1 96.56 142 ILE A N 1
ATOM 1069 C CA . ILE A 1 142 ? 1.603 31.672 10.32 1 96.56 142 ILE A CA 1
ATOM 1070 C C . ILE A 1 142 ? 0.171 31.297 10.695 1 96.56 142 ILE A C 1
ATOM 1072 O O . ILE A 1 142 ? -0.51 30.594 9.945 1 96.56 142 ILE A O 1
ATOM 1076 N N . GLY A 1 143 ? -0.244 31.812 11.781 1 93.81 143 GLY A N 1
ATOM 1077 C CA . GLY A 1 143 ? -1.615 31.594 12.211 1 93.81 143 GLY A CA 1
ATOM 1078 C C . GLY A 1 143 ? -2.551 32.719 11.82 1 93.81 143 GLY A C 1
ATOM 1079 O O . GLY A 1 143 ? -2.23 33.531 10.945 1 93.81 143 GLY A O 1
ATOM 1080 N N . GLY A 1 144 ? -3.66 32.781 12.453 1 92.38 144 GLY A N 1
ATOM 1081 C CA . GLY A 1 144 ? -4.645 33.812 12.117 1 92.38 144 GLY A CA 1
ATOM 1082 C C . GLY A 1 144 ? -4.371 35.125 12.781 1 92.38 144 GLY A C 1
ATOM 1083 O O . GLY A 1 144 ? -4.637 36.188 12.203 1 92.38 144 GLY A O 1
ATOM 1084 N N . ALA A 1 145 ? -3.846 34.969 14 1 93.44 145 ALA A N 1
ATOM 1085 C CA . ALA A 1 145 ? -3.639 36.219 14.75 1 93.44 145 ALA A CA 1
ATOM 1086 C C . ALA A 1 145 ? -2.18 36.375 15.164 1 93.44 145 ALA A C 1
ATOM 1088 O O . ALA A 1 145 ? -1.77 37.438 15.641 1 93.44 145 ALA A O 1
ATOM 1089 N N . SER A 1 146 ? -1.437 35.375 14.969 1 95.31 146 SER A N 1
ATOM 1090 C CA . SER A 1 146 ? -0.03 35.406 15.359 1 95.31 146 SER A CA 1
ATOM 1091 C C . SER A 1 146 ? 0.831 34.594 14.398 1 95.31 146 SER A C 1
ATOM 1093 O O . SER A 1 146 ? 0.312 33.812 13.609 1 95.31 146 SER A O 1
ATOM 1095 N N . THR A 1 147 ? 2.078 34.844 14.445 1 97.12 147 THR A N 1
ATOM 1096 C CA . THR A 1 147 ? 3.094 34.094 13.711 1 97.12 147 THR A CA 1
ATOM 1097 C C . THR A 1 147 ? 4.242 33.688 14.625 1 97.12 147 THR A C 1
ATOM 1099 O O . THR A 1 147 ? 4.828 34.531 15.305 1 97.12 147 THR A O 1
ATOM 1102 N N . GLU A 1 148 ? 4.473 32.438 14.703 1 97.69 148 GLU A N 1
ATOM 1103 C CA . GLU A 1 148 ? 5.582 31.922 15.5 1 97.69 148 GLU A CA 1
ATOM 1104 C C . GLU A 1 148 ? 6.84 31.75 14.648 1 97.69 148 GLU A C 1
ATOM 1106 O O . GLU A 1 148 ? 6.785 31.172 13.562 1 97.69 148 GLU A O 1
ATOM 1111 N N . VAL A 1 149 ? 7.926 32.312 15.125 1 98.12 149 VAL A N 1
ATOM 1112 C CA . VAL A 1 149 ? 9.234 32.188 14.5 1 98.12 149 VAL A CA 1
ATOM 1113 C C . VAL A 1 149 ? 10.211 31.516 15.461 1 98.12 149 VAL A C 1
ATOM 1115 O O . VAL A 1 149 ? 10.5 32.031 16.531 1 98.12 149 VAL A O 1
ATOM 1118 N N . ILE A 1 150 ? 10.695 30.328 15.016 1 97.81 150 ILE A N 1
ATOM 1119 C CA . ILE A 1 150 ? 11.469 29.5 15.953 1 97.81 150 ILE A CA 1
ATOM 1120 C C . ILE A 1 150 ? 12.758 29.047 15.289 1 97.81 150 ILE A C 1
ATOM 1122 O O . ILE A 1 150 ? 12.766 28.656 14.117 1 97.81 150 ILE A O 1
ATOM 1126 N N . ILE A 1 151 ? 13.844 29.219 15.984 1 97 151 ILE A N 1
ATOM 1127 C CA . ILE A 1 151 ? 15.078 28.531 15.633 1 97 151 ILE A CA 1
ATOM 1128 C C . ILE A 1 151 ? 15.375 27.453 16.672 1 97 151 ILE A C 1
ATOM 1130 O O . ILE A 1 151 ? 15.32 27.703 17.875 1 97 151 ILE A O 1
ATOM 1134 N N . GLY A 1 152 ? 15.523 26.281 16.188 1 93.38 152 GLY A N 1
ATOM 1135 C CA . GLY A 1 152 ? 15.859 25.188 17.078 1 93.38 152 GLY A CA 1
ATOM 1136 C C . GLY A 1 152 ? 16.906 24.25 16.516 1 93.38 152 GLY A C 1
ATOM 1137 O O . GLY A 1 152 ? 17.359 24.422 15.383 1 93.38 152 GLY A O 1
ATOM 1138 N N . LYS A 1 153 ? 17.344 23.375 17.406 1 88.44 153 LYS A N 1
ATOM 1139 C CA . LYS A 1 153 ? 18.297 22.328 17.062 1 88.44 153 LYS A CA 1
ATOM 1140 C C . LYS A 1 153 ? 17.859 20.984 17.672 1 88.44 153 LYS A C 1
ATOM 1142 O O . LYS A 1 153 ? 17.594 20.906 18.859 1 88.44 153 LYS A O 1
ATOM 1147 N N . ASN A 1 154 ? 17.797 20.016 16.859 1 81.19 154 ASN A N 1
ATOM 1148 C CA . ASN A 1 154 ? 17.25 18.734 17.281 1 81.19 154 ASN A CA 1
ATOM 1149 C C . ASN A 1 154 ? 15.836 18.891 17.859 1 81.19 154 ASN A C 1
ATOM 1151 O O . ASN A 1 154 ? 14.953 19.422 17.188 1 81.19 154 ASN A O 1
ATOM 1155 N N . PHE A 1 155 ? 15.727 18.656 19.203 1 80.56 155 PHE A N 1
ATOM 1156 C CA . PHE A 1 155 ? 14.391 18.719 19.797 1 80.56 155 PHE A CA 1
ATOM 1157 C C . PHE A 1 155 ? 14.234 19.953 20.672 1 80.56 155 PHE A C 1
ATOM 1159 O O . PHE A 1 155 ? 13.18 20.172 21.266 1 80.56 155 PHE A O 1
ATOM 1166 N N . ASP A 1 156 ? 15.25 20.812 20.547 1 87 156 ASP A N 1
ATOM 1167 C CA . ASP A 1 156 ? 15.227 21.953 21.453 1 87 156 ASP A CA 1
ATOM 1168 C C . ASP A 1 156 ? 14.992 23.266 20.688 1 87 156 ASP A C 1
ATOM 1170 O O . ASP A 1 156 ? 15.695 23.547 19.719 1 87 156 ASP A O 1
ATOM 1174 N N . ALA A 1 157 ? 14.062 24 21.125 1 93.06 157 ALA A N 1
ATOM 1175 C CA . ALA A 1 157 ? 13.883 25.359 20.625 1 93.06 157 ALA A CA 1
ATOM 1176 C C . ALA A 1 157 ? 14.891 26.312 21.281 1 93.06 157 ALA A C 1
ATOM 1178 O O . ALA A 1 157 ? 15 26.359 22.5 1 93.06 157 ALA A O 1
ATOM 1179 N N . LEU A 1 158 ? 15.617 26.984 20.516 1 95.38 158 LEU A N 1
ATOM 1180 C CA . LEU A 1 158 ? 16.672 27.859 21.016 1 95.38 158 LEU A CA 1
ATOM 1181 C C . LEU A 1 158 ? 16.203 29.312 21.062 1 95.38 158 LEU A C 1
ATOM 1183 O O . LEU A 1 158 ? 16.422 30.016 22.047 1 95.38 158 LEU A O 1
ATOM 1187 N N . LEU A 1 159 ? 15.672 29.781 19.938 1 96.62 159 LEU A N 1
ATOM 1188 C CA . LEU A 1 159 ? 15.016 31.078 19.812 1 96.62 159 LEU A CA 1
ATOM 1189 C C . LEU A 1 159 ? 13.562 30.906 19.391 1 96.62 159 LEU A C 1
ATOM 1191 O O . LEU A 1 159 ? 13.258 30.141 18.469 1 96.62 159 LEU A O 1
ATOM 1195 N N . TYR A 1 160 ? 12.672 31.5 20.094 1 96.94 160 TYR A N 1
ATOM 1196 C CA . TYR A 1 160 ? 11.258 31.375 19.766 1 96.94 160 TYR A CA 1
ATOM 1197 C C . TYR A 1 160 ? 10.5 32.625 20.156 1 96.94 160 TYR A C 1
ATOM 1199 O O . TYR A 1 160 ? 10.641 33.125 21.281 1 96.94 160 TYR A O 1
ATOM 1207 N N . LYS A 1 161 ? 9.805 33.188 19.25 1 96.81 161 LYS A N 1
ATOM 1208 C CA . LYS A 1 161 ? 8.977 34.375 19.422 1 96.81 161 LYS A CA 1
ATOM 1209 C C . LYS A 1 161 ? 7.609 34.188 18.781 1 96.81 161 LYS A C 1
ATOM 1211 O O . LYS A 1 161 ? 7.484 33.5 17.766 1 96.81 161 LYS A O 1
ATOM 1216 N N . SER A 1 162 ? 6.629 34.688 19.406 1 96.62 162 SER A N 1
ATOM 1217 C CA . SER A 1 162 ? 5.297 34.844 18.828 1 96.62 162 SER A CA 1
ATOM 1218 C C . SER A 1 162 ? 4.996 36.281 18.469 1 96.62 162 SER A C 1
ATOM 1220 O O . SER A 1 162 ? 4.914 37.156 19.344 1 96.62 162 SER A O 1
ATOM 1222 N N . LEU A 1 163 ? 4.895 36.5 17.188 1 96.75 163 LEU A N 1
ATOM 1223 C CA . LEU A 1 163 ? 4.656 37.875 16.703 1 96.75 163 LEU A CA 1
ATOM 1224 C C . LEU A 1 163 ? 3.164 38.125 16.516 1 96.75 163 LEU A C 1
ATOM 1226 O O . LEU A 1 163 ? 2.43 37.219 16.078 1 96.75 163 LEU A O 1
ATOM 1230 N N . ASN A 1 164 ? 2.732 39.312 16.766 1 92.88 164 ASN A N 1
ATOM 1231 C CA . ASN A 1 164 ? 1.319 39.656 16.656 1 92.88 164 ASN A CA 1
ATOM 1232 C C . ASN A 1 164 ? 0.941 40.031 15.219 1 92.88 164 ASN A C 1
ATOM 1234 O O . ASN A 1 164 ? 0.408 41.125 14.969 1 92.88 164 ASN A O 1
ATOM 1238 N N . ILE A 1 165 ? 1.239 39.219 14.344 1 95.25 165 ILE A N 1
ATOM 1239 C CA . ILE A 1 165 ? 0.828 39.312 12.945 1 95.25 165 ILE A CA 1
ATOM 1240 C C . ILE A 1 165 ? 0.242 37.969 12.492 1 95.25 165 ILE A C 1
ATOM 1242 O O . ILE A 1 165 ? 0.828 36.906 12.734 1 95.25 165 ILE A O 1
ATOM 1246 N N . GLY A 1 166 ? -0.918 38 11.891 1 94.81 166 GLY A N 1
ATOM 1247 C CA . GLY A 1 166 ? -1.595 36.812 11.438 1 94.81 166 GLY A CA 1
ATOM 1248 C C . GLY A 1 166 ? -2.436 37.031 10.195 1 94.81 166 GLY A C 1
ATOM 1249 O O . GLY A 1 166 ? -2.777 38.156 9.867 1 94.81 166 GLY A O 1
ATOM 1250 N N . CYS A 1 167 ? -2.756 35.969 9.555 1 95.12 167 CYS A N 1
ATOM 1251 C CA . CYS A 1 167 ? -3.395 36.094 8.25 1 95.12 167 CYS A CA 1
ATOM 1252 C C . CYS A 1 167 ? -4.812 36.625 8.391 1 95.12 167 CYS A C 1
ATOM 1254 O O . CYS A 1 167 ? -5.277 37.375 7.523 1 95.12 167 CYS A O 1
ATOM 1256 N N . VAL A 1 168 ? -5.551 36.281 9.5 1 92.56 168 VAL A N 1
ATOM 1257 C CA . VAL A 1 168 ? -6.914 36.781 9.672 1 92.56 168 VAL A CA 1
ATOM 1258 C C . VAL A 1 168 ? -6.887 38.25 10.031 1 92.56 168 VAL A C 1
ATOM 1260 O O . VAL A 1 168 ? -7.617 39.062 9.445 1 92.56 168 VAL A O 1
ATOM 1263 N N . THR A 1 169 ? -6.066 38.625 10.961 1 91.88 169 THR A N 1
ATOM 1264 C CA . THR A 1 169 ? -5.992 40.031 11.383 1 91.88 169 THR A CA 1
ATOM 1265 C C . THR A 1 169 ? -5.488 40.906 10.25 1 91.88 169 THR A C 1
ATOM 1267 O O . THR A 1 169 ? -5.949 42.031 10.086 1 91.88 169 THR A O 1
ATOM 1270 N N . TYR A 1 170 ? -4.574 40.406 9.438 1 94.94 170 TYR A N 1
ATOM 1271 C CA . TYR A 1 170 ? -4.023 41.156 8.328 1 94.94 170 TYR A CA 1
ATOM 1272 C C . TYR A 1 170 ? -5.043 41.312 7.203 1 94.94 170 TYR A C 1
ATOM 1274 O O . TYR A 1 170 ? -5.066 42.312 6.504 1 94.94 170 TYR A O 1
ATOM 1282 N N . LEU A 1 171 ? -5.844 40.281 7.031 1 94.25 171 LEU A N 1
ATOM 1283 C CA . LEU A 1 171 ? -6.945 40.406 6.086 1 94.25 171 LEU A CA 1
ATOM 1284 C C . LEU A 1 171 ? -7.855 41.562 6.457 1 94.25 171 LEU A C 1
ATOM 1286 O O . LEU A 1 171 ? -8.18 42.406 5.605 1 94.25 171 LEU A O 1
ATOM 1290 N N . GLU A 1 172 ? -8.211 41.656 7.723 1 90.12 172 GLU A N 1
ATOM 1291 C CA . GLU A 1 172 ? -9.141 42.656 8.227 1 90.12 172 GLU A CA 1
ATOM 1292 C C . GLU A 1 172 ? -8.523 44.062 8.18 1 90.12 172 GLU A C 1
ATOM 1294 O O . GLU A 1 172 ? -9.234 45.062 7.996 1 90.12 172 GLU A O 1
ATOM 1299 N N . ARG A 1 173 ? -7.254 44.125 8.203 1 92.69 173 ARG A N 1
ATOM 1300 C CA . ARG A 1 173 ? -6.59 45.406 8.32 1 92.69 173 ARG A CA 1
ATOM 1301 C C . ARG A 1 173 ? -6.164 45.938 6.949 1 92.69 173 ARG A C 1
ATOM 1303 O O . ARG A 1 173 ? -6.242 47.125 6.688 1 92.69 173 ARG A O 1
ATOM 1310 N N . TYR A 1 174 ? -5.73 45.031 6.086 1 96.19 174 TYR A N 1
ATOM 1311 C CA . TYR A 1 174 ? -5.043 45.531 4.898 1 96.19 174 TYR A CA 1
ATOM 1312 C C . TYR A 1 174 ? -5.758 45.094 3.627 1 96.19 174 TYR A C 1
ATOM 1314 O O . TYR A 1 174 ? -5.453 45.562 2.533 1 96.19 174 TYR A O 1
ATOM 1322 N N . PHE A 1 175 ? -6.703 44.219 3.752 1 96.25 175 PHE A N 1
ATOM 1323 C CA . PHE A 1 175 ? -7.469 43.719 2.605 1 96.25 175 PHE A CA 1
ATOM 1324 C C . PHE A 1 175 ? -8.961 43.812 2.887 1 96.25 175 PHE A C 1
ATOM 1326 O O . PHE A 1 175 ? -9.734 42.969 2.404 1 96.25 175 PHE A O 1
ATOM 1333 N N . LYS A 1 176 ? -9.344 44.594 3.686 1 90.94 176 LYS A N 1
ATOM 1334 C CA . LYS A 1 176 ? -10.742 44.719 4.09 1 90.94 176 LYS A CA 1
ATOM 1335 C C . LYS A 1 176 ? -11.641 45 2.887 1 90.94 176 LYS A C 1
ATOM 1337 O O . LYS A 1 176 ? -12.789 44.562 2.855 1 90.94 176 LYS A O 1
ATOM 1342 N N . ASP A 1 177 ? -11.141 45.688 1.904 1 94 177 ASP A N 1
ATOM 1343 C CA . ASP A 1 177 ? -11.906 46.062 0.71 1 94 177 ASP A CA 1
ATOM 1344 C C . ASP A 1 177 ? -11.969 44.875 -0.267 1 94 177 ASP A C 1
ATOM 1346 O O . ASP A 1 177 ? -12.578 45 -1.332 1 94 177 ASP A O 1
ATOM 1350 N N . CYS A 1 178 ? -11.258 43.812 0.041 1 93.56 178 CYS A N 1
ATOM 1351 C CA . CYS A 1 178 ? -11.258 42.562 -0.729 1 93.56 178 CYS A CA 1
ATOM 1352 C C . CYS A 1 178 ? -10.609 42.781 -2.094 1 93.56 178 CYS A C 1
ATOM 1354 O O . CYS A 1 178 ? -10.852 42 -3.027 1 93.56 178 CYS A O 1
ATOM 1356 N N . LYS A 1 179 ? -9.844 43.844 -2.195 1 96 179 LYS A N 1
ATOM 1357 C CA . LYS A 1 179 ? -9.148 44.094 -3.449 1 96 179 LYS A CA 1
ATOM 1358 C C . LYS A 1 179 ? -7.723 43.562 -3.412 1 96 179 LYS A C 1
ATOM 1360 O O . LYS A 1 179 ? -7.07 43.562 -2.367 1 96 179 LYS A O 1
ATOM 1365 N N . LEU A 1 180 ? -7.355 43.094 -4.527 1 96.75 180 LEU A N 1
ATOM 1366 C CA . LEU A 1 180 ? -5.996 42.625 -4.703 1 96.75 180 LEU A CA 1
ATOM 1367 C C . LEU A 1 180 ? -5.168 43.594 -5.539 1 96.75 180 LEU A C 1
ATOM 1369 O O . LEU A 1 180 ? -5.199 43.531 -6.77 1 96.75 180 LEU A O 1
ATOM 1373 N N . SER A 1 181 ? -4.484 44.438 -4.891 1 97 181 SER A N 1
ATOM 1374 C CA . SER A 1 181 ? -3.666 45.438 -5.551 1 97 181 SER A CA 1
ATOM 1375 C C . SER A 1 181 ? -2.246 45.469 -4.992 1 97 181 SER A C 1
ATOM 1377 O O . SER A 1 181 ? -2.002 44.938 -3.895 1 97 181 SER A O 1
ATOM 1379 N N . ASN A 1 182 ? -1.396 46.031 -5.746 1 97.19 182 ASN A N 1
ATOM 1380 C CA . ASN A 1 182 ? -0.034 46.219 -5.262 1 97.19 182 ASN A CA 1
ATOM 1381 C C . ASN A 1 182 ? -0.006 47.062 -3.982 1 97.19 182 ASN A C 1
ATOM 1383 O O . ASN A 1 182 ? 0.803 46.812 -3.088 1 97.19 182 ASN A O 1
ATOM 1387 N N . ALA A 1 183 ? -0.829 47.969 -3.932 1 97.19 183 ALA A N 1
ATOM 1388 C CA . ALA A 1 183 ? -0.875 48.844 -2.768 1 97.19 183 ALA A CA 1
ATOM 1389 C C . ALA A 1 183 ? -1.236 48.062 -1.506 1 97.19 183 ALA A C 1
ATOM 1391 O O . ALA A 1 183 ? -0.593 48.219 -0.466 1 97.19 183 ALA A O 1
ATOM 1392 N N . ASN A 1 184 ? -2.254 47.281 -1.58 1 97.5 184 ASN A N 1
ATOM 1393 C CA . ASN A 1 184 ? -2.664 46.469 -0.439 1 97.5 184 ASN A CA 1
ATOM 1394 C C . ASN A 1 184 ? -1.551 45.531 0.005 1 97.5 184 ASN A C 1
ATOM 1396 O O . ASN A 1 184 ? -1.243 45.438 1.195 1 97.5 184 ASN A O 1
ATOM 1400 N N . PHE A 1 185 ? -0.988 44.875 -0.95 1 98 185 PHE A N 1
ATOM 1401 C CA . PHE A 1 185 ? 0.089 43.938 -0.642 1 98 185 PHE A CA 1
ATOM 1402 C C . PHE A 1 185 ? 1.282 44.656 -0.037 1 98 185 PHE A C 1
ATOM 1404 O O . PHE A 1 185 ? 1.833 44.219 0.978 1 98 185 PHE A O 1
ATOM 1411 N N . ASN A 1 186 ? 1.649 45.719 -0.669 1 98.12 186 ASN A N 1
ATOM 1412 C CA . ASN A 1 186 ? 2.822 46.438 -0.207 1 98.12 186 ASN A CA 1
ATOM 1413 C C . ASN A 1 186 ? 2.623 47 1.204 1 98.12 186 ASN A C 1
ATOM 1415 O O . ASN A 1 186 ? 3.549 46.969 2.018 1 98.12 186 ASN A O 1
ATOM 1419 N N . THR A 1 187 ? 1.466 47.469 1.484 1 98.31 187 THR A N 1
ATOM 1420 C CA . THR A 1 187 ? 1.166 47.969 2.82 1 98.31 187 THR A CA 1
ATOM 1421 C C . THR A 1 187 ? 1.224 46.844 3.85 1 98.31 187 THR A C 1
ATOM 1423 O O . THR A 1 187 ? 1.788 47 4.93 1 98.31 187 THR A O 1
ATOM 1426 N N . ALA A 1 188 ? 0.62 45.75 3.506 1 98.25 188 ALA A N 1
ATOM 1427 C CA . ALA A 1 188 ? 0.625 44.594 4.398 1 98.25 188 ALA A CA 1
ATOM 1428 C C . ALA A 1 188 ? 2.047 44.094 4.641 1 98.25 188 ALA A C 1
ATOM 1430 O O . ALA A 1 188 ? 2.422 43.781 5.773 1 98.25 188 ALA A O 1
ATOM 1431 N N . ILE A 1 189 ? 2.84 44 3.568 1 98.62 189 ILE A N 1
ATOM 1432 C CA . ILE A 1 189 ? 4.215 43.531 3.648 1 98.62 189 ILE A CA 1
ATOM 1433 C C . ILE A 1 189 ? 5.043 44.469 4.512 1 98.62 189 ILE A C 1
ATOM 1435 O O . ILE A 1 189 ? 5.809 44.031 5.375 1 98.62 189 ILE A O 1
ATOM 1439 N N . LYS A 1 190 ? 4.867 45.75 4.305 1 98.44 190 LYS A N 1
ATOM 1440 C CA . LYS A 1 190 ? 5.602 46.75 5.074 1 98.44 190 LYS A CA 1
ATOM 1441 C C . LYS A 1 190 ? 5.246 46.656 6.559 1 98.44 190 LYS A C 1
ATOM 1443 O O . LYS A 1 190 ? 6.121 46.75 7.418 1 98.44 190 LYS A O 1
ATOM 1448 N N . ALA A 1 191 ? 3.998 46.531 6.812 1 98.12 191 ALA A N 1
ATOM 1449 C CA . ALA A 1 191 ? 3.549 46.406 8.195 1 98.12 191 ALA A CA 1
ATOM 1450 C C . ALA A 1 191 ? 4.141 45.156 8.867 1 98.12 191 ALA A C 1
ATOM 1452 O O . ALA A 1 191 ? 4.559 45.219 10.023 1 98.12 191 ALA A O 1
ATOM 1453 N N . ALA A 1 192 ? 4.141 44.094 8.203 1 98.5 192 ALA A N 1
ATOM 1454 C CA . ALA A 1 192 ? 4.707 42.844 8.734 1 98.5 192 ALA A CA 1
ATOM 1455 C C . ALA A 1 192 ? 6.207 43 8.969 1 98.5 192 ALA A C 1
ATOM 1457 O O . ALA A 1 192 ? 6.727 42.531 9.984 1 98.5 192 ALA A O 1
ATOM 1458 N N . ARG A 1 193 ? 6.902 43.625 8.039 1 98.38 193 ARG A N 1
ATOM 1459 C CA . ARG A 1 193 ? 8.344 43.812 8.164 1 98.38 193 ARG A CA 1
ATOM 1460 C C . ARG A 1 193 ? 8.68 44.625 9.406 1 98.38 193 ARG A C 1
ATOM 1462 O O . ARG A 1 193 ? 9.68 44.344 10.078 1 98.38 193 ARG A O 1
ATOM 1469 N N . THR A 1 194 ? 7.832 45.562 9.664 1 98.25 194 THR A N 1
ATOM 1470 C CA . THR A 1 194 ? 8.055 46.406 10.828 1 98.25 194 THR A CA 1
ATOM 1471 C C . THR A 1 194 ? 8.094 45.562 12.102 1 98.25 194 THR A C 1
ATOM 1473 O O . THR A 1 194 ? 8.93 45.781 12.977 1 98.25 194 THR A O 1
ATOM 1476 N N . VAL A 1 195 ? 7.242 44.625 12.203 1 97.88 195 VAL A N 1
ATOM 1477 C CA . VAL A 1 195 ? 7.164 43.781 13.375 1 97.88 195 VAL A CA 1
ATOM 1478 C C . VAL A 1 195 ? 8.312 42.781 13.359 1 97.88 195 VAL A C 1
ATOM 1480 O O . VAL A 1 195 ? 8.969 42.562 14.383 1 97.88 195 VAL A O 1
ATOM 1483 N N . ILE A 1 196 ? 8.617 42.188 12.227 1 98.44 196 ILE A N 1
ATOM 1484 C CA . ILE A 1 196 ? 9.602 41.125 12.07 1 98.44 196 ILE A CA 1
ATOM 1485 C C . ILE A 1 196 ? 11.008 41.688 12.297 1 98.44 196 ILE A C 1
ATOM 1487 O O . ILE A 1 196 ? 11.859 41 12.875 1 98.44 196 ILE A O 1
ATOM 1491 N N . ASP A 1 197 ? 11.25 42.875 11.883 1 97.94 197 ASP A N 1
ATOM 1492 C CA . ASP A 1 197 ? 12.578 43.469 11.922 1 97.94 197 ASP A CA 1
ATOM 1493 C C . ASP A 1 197 ? 13.047 43.656 13.367 1 97.94 197 ASP A C 1
ATOM 1495 O O . ASP A 1 197 ? 14.25 43.781 13.617 1 97.94 197 ASP A O 1
ATOM 1499 N N . GLU A 1 198 ? 12.078 43.688 14.242 1 97.5 198 GLU A N 1
ATOM 1500 C CA . GLU A 1 198 ? 12.43 43.812 15.656 1 97.5 198 GLU A CA 1
ATOM 1501 C C . GLU A 1 198 ? 13.25 42.594 16.125 1 97.5 198 GLU A C 1
ATOM 1503 O O . GLU A 1 198 ? 14.039 42.719 17.062 1 97.5 198 GLU A O 1
ATOM 1508 N N . ILE A 1 199 ? 13.109 41.5 15.469 1 97.06 199 ILE A N 1
ATOM 1509 C CA . ILE A 1 199 ? 13.805 40.312 15.938 1 97.06 199 ILE A CA 1
ATOM 1510 C C . ILE A 1 199 ? 14.781 39.812 14.875 1 97.06 199 ILE A C 1
ATOM 1512 O O . ILE A 1 199 ? 15.594 38.938 15.125 1 97.06 199 ILE A O 1
ATOM 1516 N N . ALA A 1 200 ? 14.797 40.375 13.727 1 97.88 200 ALA A N 1
ATOM 1517 C CA . ALA A 1 200 ? 15.484 39.875 12.547 1 97.88 200 ALA A CA 1
ATOM 1518 C C . ALA A 1 200 ? 16.984 39.719 12.805 1 97.88 200 ALA A C 1
ATOM 1520 O O . ALA A 1 200 ? 17.594 38.719 12.422 1 97.88 200 ALA A O 1
ATOM 1521 N N . SER A 1 201 ? 17.578 40.719 13.438 1 97.44 201 SER A N 1
ATOM 1522 C CA . SER A 1 201 ? 19.016 40.688 13.664 1 97.44 201 SER A CA 1
ATOM 1523 C C . SER A 1 201 ? 19.438 39.5 14.523 1 97.44 201 SER A C 1
ATOM 1525 O O . SER A 1 201 ? 20.406 38.812 14.211 1 97.44 201 SER A O 1
ATOM 1527 N N . GLU A 1 202 ? 18.719 39.281 15.555 1 97.56 202 GLU A N 1
ATOM 1528 C CA . GLU A 1 202 ? 19 38.156 16.453 1 97.56 202 GLU A CA 1
ATOM 1529 C C . GL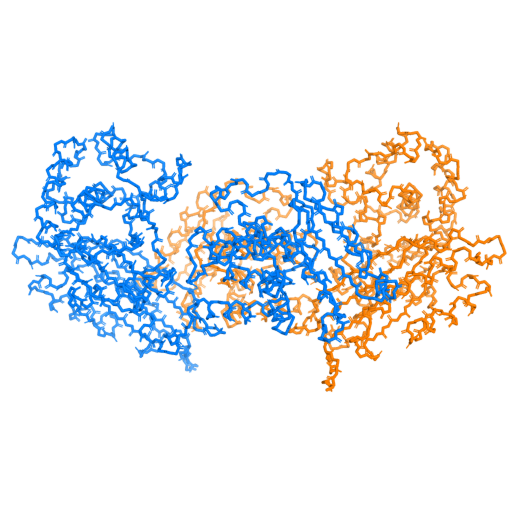U A 1 202 ? 18.906 36.812 15.734 1 97.56 202 GLU A C 1
ATOM 1531 O O . GLU A 1 202 ? 19.75 35.938 15.93 1 97.56 202 GLU A O 1
ATOM 1536 N N . TYR A 1 203 ? 17.922 36.688 14.953 1 98 203 TYR A N 1
ATOM 1537 C CA . TYR A 1 203 ? 17.688 35.438 14.234 1 98 203 TYR A CA 1
ATOM 1538 C C . TYR A 1 203 ? 18.734 35.219 13.156 1 98 203 TYR A C 1
ATOM 1540 O O . TYR A 1 203 ? 19.234 34.094 12.969 1 98 203 TYR A O 1
ATOM 1548 N N . LYS A 1 204 ? 19.094 36.219 12.461 1 97.31 204 LYS A N 1
ATOM 1549 C CA . LYS A 1 204 ? 20.094 36.125 11.406 1 97.31 204 LYS A CA 1
ATOM 1550 C C . LYS A 1 204 ? 21.469 35.781 11.992 1 97.31 204 LYS A C 1
ATOM 1552 O O . LYS A 1 204 ? 22.234 35.031 11.383 1 97.31 204 LYS A O 1
ATOM 1557 N N . VAL A 1 205 ? 21.734 36.312 13.18 1 96.88 205 VAL A N 1
ATOM 1558 C CA . VAL A 1 205 ? 23 36.031 13.852 1 96.88 205 VAL A CA 1
ATOM 1559 C C . VAL A 1 205 ? 23.016 34.562 14.281 1 96.88 205 VAL A C 1
ATOM 1561 O O . VAL A 1 205 ? 24.031 33.875 14.125 1 96.88 205 VAL A O 1
ATOM 1564 N N . LYS A 1 206 ? 21.938 34.156 14.852 1 95.94 206 LYS A N 1
ATOM 1565 C CA . LYS A 1 206 ? 21.859 32.75 15.273 1 95.94 206 LYS A CA 1
ATOM 1566 C C . LYS A 1 206 ? 22 31.812 14.078 1 95.94 206 LYS A C 1
ATOM 1568 O O . LYS A 1 206 ? 22.734 30.812 14.148 1 95.94 206 LYS A O 1
ATOM 1573 N N . GLY A 1 207 ? 21.25 32.094 13.078 1 94.81 207 GLY A N 1
ATOM 1574 C CA . GLY A 1 207 ? 21.344 31.375 11.828 1 94.81 207 GLY A CA 1
ATOM 1575 C C . GLY A 1 207 ? 20.609 30.047 11.844 1 94.81 207 GLY A C 1
ATOM 1576 O O . GLY A 1 207 ? 20.109 29.625 12.891 1 94.81 207 GLY A O 1
ATOM 1577 N N . TRP A 1 208 ? 20.469 29.391 10.695 1 94 208 TRP A N 1
ATOM 1578 C CA . TRP A 1 208 ? 19.828 28.094 10.5 1 94 208 TRP A CA 1
ATOM 1579 C C . TRP A 1 208 ? 20.344 27.422 9.227 1 94 208 TRP A C 1
ATOM 1581 O O . TRP A 1 208 ? 20.859 28.078 8.328 1 94 208 TRP A O 1
ATOM 1591 N N . GLN A 1 209 ? 20.234 26.141 9.18 1 88.19 209 GLN A N 1
ATOM 1592 C CA . GLN A 1 209 ? 20.641 25.391 8.008 1 88.19 209 GLN A CA 1
ATOM 1593 C C . GLN A 1 209 ? 19.453 25.078 7.109 1 88.19 209 GLN A C 1
ATOM 1595 O O . GLN A 1 209 ? 19.578 25.016 5.887 1 88.19 209 GLN A O 1
ATOM 1600 N N . ILE A 1 210 ? 18.281 24.875 7.781 1 88.06 210 ILE A N 1
ATOM 1601 C CA . ILE A 1 210 ? 17.062 24.547 7.051 1 88.06 210 ILE A CA 1
ATOM 1602 C C . ILE A 1 210 ? 15.906 25.422 7.559 1 88.06 210 ILE A C 1
ATOM 1604 O O . ILE A 1 210 ? 15.852 25.766 8.742 1 88.06 210 ILE A O 1
ATOM 1608 N N . ALA A 1 211 ? 15.047 25.781 6.648 1 92.94 211 ALA A N 1
ATOM 1609 C CA . ALA A 1 211 ? 13.836 26.516 7.02 1 92.94 211 ALA A CA 1
ATOM 1610 C C . ALA A 1 211 ? 12.586 25.734 6.66 1 92.94 211 ALA A C 1
ATOM 1612 O O . ALA A 1 211 ? 12.492 25.172 5.566 1 92.94 211 ALA A O 1
ATOM 1613 N N . SER A 1 212 ? 11.703 25.625 7.613 1 92 212 SER A N 1
ATOM 1614 C CA . SER A 1 212 ? 10.445 24.906 7.406 1 92 212 SER A CA 1
ATOM 1615 C C . SER A 1 212 ? 9.25 25.766 7.789 1 92 212 SER A C 1
ATOM 1617 O O . SER A 1 212 ? 9.281 26.469 8.805 1 92 212 SER A O 1
ATOM 1619 N N . GLY A 1 213 ? 8.336 25.766 6.898 1 94 213 GLY A N 1
ATOM 1620 C CA . GLY A 1 213 ? 7.066 26.406 7.199 1 94 213 GLY A CA 1
ATOM 1621 C C . GLY A 1 213 ? 5.973 25.438 7.574 1 94 213 GLY A C 1
ATOM 1622 O O . GLY A 1 213 ? 5.883 24.344 7 1 94 213 GLY A O 1
ATOM 1623 N N . ALA A 1 214 ? 5.207 25.844 8.547 1 90.06 214 ALA A N 1
ATOM 1624 C CA . ALA A 1 214 ? 4.121 24.984 9 1 90.06 214 ALA A CA 1
ATOM 1625 C C . ALA A 1 214 ? 2.766 25.656 8.805 1 90.06 214 ALA A C 1
ATOM 1627 O O . ALA A 1 214 ? 2.699 26.859 8.508 1 90.06 214 ALA A O 1
ATOM 1628 N N . SER A 1 215 ? 1.724 24.844 8.797 1 87.25 215 SER A N 1
ATOM 1629 C CA . SER A 1 215 ? 0.325 25.266 8.859 1 87.25 215 SER A CA 1
ATOM 1630 C C . SER A 1 215 ? -0.2 25.641 7.48 1 87.25 215 SER A C 1
ATOM 1632 O O . SER A 1 215 ? 0.328 25.203 6.461 1 87.25 215 SER A O 1
ATOM 1634 N N . GLY A 1 216 ? -1.27 26.344 7.453 1 88.25 216 GLY A N 1
ATOM 1635 C CA . GLY A 1 216 ? -2.152 26.422 6.301 1 88.25 216 GLY A CA 1
ATOM 1636 C C . GLY A 1 216 ? -1.597 27.281 5.176 1 88.25 216 GLY A C 1
ATOM 1637 O O . GLY A 1 216 ? -1.732 26.922 4 1 88.25 216 GLY A O 1
ATOM 1638 N N . THR A 1 217 ? -0.916 28.406 5.52 1 93 217 THR A N 1
ATOM 1639 C CA . THR A 1 217 ? -0.429 29.312 4.492 1 93 217 THR A CA 1
ATOM 1640 C C . THR A 1 217 ? 0.648 28.656 3.641 1 93 217 THR A C 1
ATOM 1642 O O . THR A 1 217 ? 0.558 28.641 2.41 1 93 217 THR A O 1
ATOM 1645 N N . VAL A 1 218 ? 1.6 28.062 4.316 1 93.56 218 VAL A N 1
ATOM 1646 C CA . VAL A 1 218 ? 2.705 27.438 3.607 1 93.56 218 VAL A CA 1
ATOM 1647 C C . VAL A 1 218 ? 2.189 26.219 2.824 1 93.56 218 VAL A C 1
ATOM 1649 O O . VAL A 1 218 ? 2.605 25.984 1.688 1 93.56 218 VAL A O 1
ATOM 1652 N N . GLN A 1 219 ? 1.307 25.547 3.408 1 90.62 219 GLN A N 1
ATOM 1653 C CA . GLN A 1 219 ? 0.707 24.391 2.73 1 90.62 219 GLN A CA 1
ATOM 1654 C C . GLN A 1 219 ? -0.018 24.828 1.459 1 90.62 219 GLN A C 1
ATOM 1656 O O . GLN A 1 219 ? 0.117 24.188 0.414 1 90.62 219 GLN A O 1
ATOM 1661 N N . ALA A 1 220 ? -0.802 25.875 1.513 1 92.19 220 ALA A N 1
ATOM 1662 C CA . ALA A 1 220 ? -1.544 26.391 0.361 1 92.19 220 ALA A CA 1
ATOM 1663 C C . ALA A 1 220 ? -0.598 26.797 -0.764 1 92.19 220 ALA A C 1
ATOM 1665 O O . ALA A 1 220 ? -0.859 26.516 -1.937 1 92.19 220 ALA A O 1
ATOM 1666 N N . ILE A 1 221 ? 0.446 27.422 -0.4 1 94 221 ILE A N 1
ATOM 1667 C CA . ILE A 1 221 ? 1.415 27.875 -1.39 1 94 221 ILE A CA 1
ATOM 1668 C C . ILE A 1 221 ? 2.076 26.672 -2.059 1 94 221 ILE A C 1
ATOM 1670 O O . ILE A 1 221 ? 2.273 26.656 -3.277 1 94 221 ILE A O 1
ATOM 1674 N N . GLN A 1 222 ? 2.389 25.75 -1.255 1 88 222 GLN A N 1
ATOM 1675 C CA . GLN A 1 222 ? 2.988 24.547 -1.808 1 88 222 GLN A CA 1
ATOM 1676 C C . GLN A 1 222 ? 2.041 23.859 -2.791 1 88 222 GLN A C 1
ATOM 1678 O O . GLN A 1 222 ? 2.473 23.359 -3.834 1 88 222 GLN A O 1
ATOM 1683 N N . GLU A 1 223 ? 0.793 23.797 -2.445 1 87.88 223 GLU A N 1
ATOM 1684 C CA . GLU A 1 223 ? -0.198 23.188 -3.318 1 87.88 223 GLU A CA 1
ATOM 1685 C C . GLU A 1 223 ? -0.322 23.938 -4.637 1 87.88 223 GLU A C 1
ATOM 1687 O O . GLU A 1 223 ? -0.478 23.328 -5.699 1 87.88 223 GLU A O 1
ATOM 1692 N N . ILE A 1 224 ? -0.249 25.188 -4.578 1 91.69 224 ILE A N 1
ATOM 1693 C CA . ILE A 1 224 ? -0.277 26.016 -5.773 1 91.69 224 ILE A CA 1
ATOM 1694 C C . ILE A 1 224 ? 0.942 25.719 -6.641 1 91.69 224 ILE A C 1
ATOM 1696 O O . ILE A 1 224 ? 0.822 25.562 -7.859 1 91.69 224 ILE A O 1
ATOM 1700 N N . MET A 1 225 ? 2.043 25.609 -6.023 1 89.81 225 MET A N 1
ATOM 1701 C CA . MET A 1 225 ? 3.285 25.328 -6.742 1 89.81 225 MET A CA 1
ATOM 1702 C C . MET A 1 225 ? 3.234 23.969 -7.406 1 89.81 225 MET A C 1
ATOM 1704 O O . MET A 1 225 ? 3.639 23.812 -8.555 1 89.81 225 MET A O 1
ATOM 1708 N N . ILE A 1 226 ? 2.736 23.062 -6.672 1 80.44 226 ILE A N 1
ATOM 1709 C CA . ILE A 1 226 ? 2.6 21.703 -7.215 1 80.44 226 ILE A CA 1
ATOM 1710 C C . ILE A 1 226 ? 1.678 21.734 -8.43 1 80.44 226 ILE A C 1
ATOM 1712 O O . ILE A 1 226 ? 1.988 21.141 -9.461 1 80.44 226 ILE A O 1
ATOM 1716 N N . ALA A 1 227 ? 0.557 22.391 -8.336 1 82.38 227 ALA A N 1
ATOM 1717 C CA . ALA A 1 227 ? -0.412 22.484 -9.422 1 82.38 227 ALA A CA 1
ATOM 1718 C C . ALA A 1 227 ? 0.205 23.141 -10.648 1 82.38 227 ALA A C 1
ATOM 1720 O O . ALA A 1 227 ? -0.185 22.859 -11.781 1 82.38 227 ALA A O 1
ATOM 1721 N N . GLN A 1 228 ? 1.188 23.922 -10.414 1 87.25 228 GLN A N 1
ATOM 1722 C CA . GLN A 1 228 ? 1.855 24.641 -11.492 1 87.25 228 GLN A CA 1
ATOM 1723 C C . GLN A 1 228 ? 3.133 23.922 -11.922 1 87.25 228 GLN A C 1
ATOM 1725 O O . GLN A 1 228 ? 3.961 24.484 -12.641 1 87.25 228 GLN A O 1
ATOM 1730 N N . ASN A 1 229 ? 3.363 22.734 -11.305 1 79.5 229 ASN A N 1
ATOM 1731 C CA . ASN A 1 229 ? 4.477 21.844 -11.641 1 79.5 229 ASN A CA 1
ATOM 1732 C C . ASN A 1 229 ? 5.816 22.484 -11.273 1 79.5 229 ASN A C 1
ATOM 1734 O O . ASN A 1 229 ? 6.789 22.359 -12.023 1 79.5 229 ASN A O 1
ATOM 1738 N N . LEU A 1 230 ? 5.797 23.25 -10.266 1 80.69 230 LEU A N 1
ATOM 1739 C CA . LEU A 1 230 ? 7.027 23.844 -9.742 1 80.69 230 LEU A CA 1
ATOM 1740 C C . LEU A 1 230 ? 7.641 22.938 -8.672 1 80.69 230 LEU A C 1
ATOM 1742 O O . LEU A 1 230 ? 6.965 22.062 -8.133 1 80.69 230 LEU A O 1
ATOM 1746 N N . ASP A 1 231 ? 8.859 23.25 -8.469 1 78.62 231 ASP A N 1
ATOM 1747 C CA . ASP A 1 231 ? 9.523 22.531 -7.383 1 78.62 231 ASP A CA 1
ATOM 1748 C C . ASP A 1 231 ? 8.914 22.891 -6.031 1 78.62 231 ASP A C 1
ATOM 1750 O O . ASP A 1 231 ? 8.414 24 -5.848 1 78.62 231 ASP A O 1
ATOM 1754 N N . GLU A 1 232 ? 9.102 22.062 -5.035 1 77.25 232 GLU A N 1
ATOM 1755 C CA . GLU A 1 232 ? 8.328 22.125 -3.797 1 77.25 232 GLU A CA 1
ATOM 1756 C C . GLU A 1 232 ? 8.961 23.109 -2.809 1 77.25 232 GLU A C 1
ATOM 1758 O O . GLU A 1 232 ? 8.336 23.5 -1.822 1 77.25 232 GLU A O 1
ATOM 1763 N N . LEU A 1 233 ? 10.141 23.594 -3.037 1 87.69 233 LEU A N 1
ATOM 1764 C CA . LEU A 1 233 ? 10.766 24.531 -2.115 1 87.69 233 LEU A CA 1
ATOM 1765 C C . LEU A 1 233 ? 10.336 25.969 -2.42 1 87.69 233 LEU A C 1
ATOM 1767 O O . LEU A 1 233 ? 10.391 26.406 -3.57 1 87.69 233 LEU A O 1
ATOM 1771 N N . LEU A 1 234 ? 9.953 26.656 -1.399 1 94.38 234 LEU A N 1
ATOM 1772 C CA . LEU A 1 234 ? 9.547 28.047 -1.534 1 94.38 234 LEU A CA 1
ATOM 1773 C C . LEU A 1 234 ? 10.766 28.969 -1.62 1 94.38 234 LEU A C 1
ATOM 1775 O O . LEU A 1 234 ? 11.742 28.766 -0.892 1 94.38 234 LEU A O 1
ATOM 1779 N N . THR A 1 235 ? 10.695 29.875 -2.527 1 96.5 235 THR A N 1
ATOM 1780 C CA . THR A 1 235 ? 11.672 30.953 -2.631 1 96.5 235 THR A CA 1
ATOM 1781 C C . THR A 1 235 ? 10.977 32.312 -2.746 1 96.5 235 THR A C 1
ATOM 1783 O O . THR A 1 235 ? 9.781 32.375 -3.043 1 96.5 235 THR A O 1
ATOM 1786 N N . LEU A 1 236 ? 11.75 33.281 -2.449 1 97.88 236 LEU A N 1
ATOM 1787 C CA . LEU A 1 236 ? 11.188 34.625 -2.512 1 97.88 236 LEU A CA 1
ATOM 1788 C C . LEU A 1 236 ? 10.688 34.938 -3.918 1 97.88 236 LEU A C 1
ATOM 1790 O O . LEU A 1 236 ? 9.641 35.594 -4.082 1 97.88 236 LEU A O 1
ATOM 1794 N N . GLU A 1 237 ? 11.367 34.5 -4.91 1 97.25 237 GLU A N 1
ATOM 1795 C CA . GLU A 1 237 ? 10.984 34.719 -6.301 1 97.25 237 GLU A CA 1
ATOM 1796 C C . GLU A 1 237 ? 9.648 34.062 -6.617 1 97.25 237 GLU A C 1
ATOM 1798 O O . GLU A 1 237 ? 8.797 34.656 -7.285 1 97.25 237 GLU A O 1
ATOM 1803 N N . LYS A 1 238 ? 9.5 32.906 -6.145 1 96.62 238 LYS A N 1
ATOM 1804 C CA . LYS A 1 238 ? 8.25 32.188 -6.371 1 96.62 238 LYS A CA 1
ATOM 1805 C C . LYS A 1 238 ? 7.082 32.875 -5.652 1 96.62 238 LYS A C 1
ATOM 1807 O O . LYS A 1 238 ? 5.969 32.938 -6.176 1 96.62 238 LYS A O 1
ATOM 1812 N N . LEU A 1 239 ? 7.367 33.406 -4.48 1 97.75 239 LEU A N 1
ATOM 1813 C CA . LEU A 1 239 ? 6.332 34.094 -3.717 1 97.75 239 LEU A CA 1
ATOM 1814 C C . LEU A 1 239 ? 5.887 35.344 -4.43 1 97.75 239 LEU A C 1
ATOM 1816 O O . LEU A 1 239 ? 4.695 35.656 -4.477 1 97.75 239 LEU A O 1
ATOM 1820 N N . TYR A 1 240 ? 6.832 36 -5.008 1 97.94 240 TYR A N 1
ATOM 1821 C CA . TYR A 1 240 ? 6.512 37.219 -5.773 1 97.94 240 TYR A CA 1
ATOM 1822 C C . TYR A 1 240 ? 5.656 36.875 -6.988 1 97.94 240 TYR A C 1
ATOM 1824 O O . TYR A 1 240 ? 4.738 37.594 -7.336 1 97.94 240 TYR A O 1
ATOM 1832 N N . THR A 1 241 ? 6.012 35.75 -7.562 1 97.31 241 THR A N 1
ATOM 1833 C CA . THR A 1 241 ? 5.258 35.312 -8.727 1 97.31 241 THR A CA 1
ATOM 1834 C C . THR A 1 241 ? 3.809 35 -8.352 1 97.31 241 THR A C 1
ATOM 1836 O O . THR A 1 241 ? 2.883 35.406 -9.07 1 97.31 241 THR A O 1
ATOM 1839 N N . ILE A 1 242 ? 3.637 34.375 -7.285 1 96.88 242 ILE A N 1
ATOM 1840 C CA . ILE A 1 242 ? 2.295 34.031 -6.832 1 96.88 242 ILE A CA 1
ATOM 1841 C C . ILE A 1 242 ? 1.533 35.281 -6.457 1 96.88 242 ILE A C 1
ATOM 1843 O O . ILE A 1 242 ? 0.329 35.375 -6.699 1 96.88 242 ILE A O 1
ATOM 1847 N N . LYS A 1 243 ? 2.277 36.25 -5.867 1 97.69 243 LYS A N 1
ATOM 1848 C CA . LYS A 1 243 ? 1.679 37.562 -5.562 1 97.69 243 LYS A CA 1
ATOM 1849 C C . LYS A 1 243 ? 1.171 38.25 -6.832 1 97.69 243 LYS A C 1
ATOM 1851 O O . LYS A 1 243 ? 0.034 38.719 -6.875 1 97.69 243 LYS A O 1
ATOM 1856 N N . LYS A 1 244 ? 1.979 38.219 -7.82 1 97.69 244 LYS A N 1
ATOM 1857 C CA . LYS A 1 244 ? 1.618 38.844 -9.094 1 97.69 244 LYS A CA 1
ATOM 1858 C C . LYS A 1 244 ? 0.405 38.156 -9.711 1 97.69 244 LYS A C 1
ATOM 1860 O O . LYS A 1 244 ? -0.496 38.812 -10.227 1 97.69 244 LYS A O 1
ATOM 1865 N N . GLN A 1 245 ? 0.402 36.844 -9.633 1 97.31 245 GLN A N 1
ATOM 1866 C CA . GLN A 1 245 ? -0.728 36.094 -10.141 1 97.31 245 GLN A CA 1
ATOM 1867 C C . GLN A 1 245 ? -2.01 36.406 -9.391 1 97.31 245 GLN A C 1
ATOM 1869 O O . GLN A 1 245 ? -3.082 36.531 -9.984 1 97.31 245 GLN A O 1
ATOM 1874 N N . SER A 1 246 ? -1.857 36.594 -8.102 1 97.12 246 SER A N 1
ATOM 1875 C CA . SER A 1 246 ? -3.012 36.906 -7.262 1 97.12 246 SER A CA 1
ATOM 1876 C C . SER A 1 246 ? -3.594 38.25 -7.598 1 97.12 246 SER A C 1
ATOM 1878 O O . SER A 1 246 ? -4.812 38.438 -7.676 1 97.12 246 SER A O 1
ATOM 1880 N N . ILE A 1 247 ? -2.746 39.188 -7.832 1 97.12 247 ILE A N 1
ATOM 1881 C CA . ILE A 1 247 ? -3.154 40.562 -8.117 1 97.12 247 ILE A CA 1
ATOM 1882 C C . ILE A 1 247 ? -3.932 40.594 -9.43 1 97.12 247 ILE A C 1
ATOM 1884 O O . ILE A 1 247 ? -4.883 41.375 -9.562 1 97.12 247 ILE A O 1
ATOM 1888 N N . ALA A 1 248 ? -3.576 39.719 -10.297 1 96.81 248 ALA A N 1
ATOM 1889 C CA . ALA A 1 248 ? -4.211 39.688 -11.617 1 96.81 248 ALA A CA 1
ATOM 1890 C C . ALA A 1 248 ? -5.699 39.375 -11.5 1 96.81 248 ALA A C 1
ATOM 1892 O O . ALA A 1 248 ? -6.488 39.75 -12.367 1 96.81 248 ALA A O 1
ATOM 1893 N N . TYR A 1 249 ? -6.164 38.812 -10.422 1 96.25 249 TYR A N 1
ATOM 1894 C CA . TYR A 1 249 ? -7.566 38.469 -10.234 1 96.25 249 TYR A CA 1
ATOM 1895 C C . TYR A 1 249 ? -8.359 39.656 -9.68 1 96.25 249 TYR A C 1
ATOM 1897 O O . TYR A 1 249 ? -9.594 39.625 -9.656 1 96.25 249 TYR A O 1
ATOM 1905 N N . LYS A 1 250 ? -7.699 40.656 -9.148 1 96.25 250 LYS A N 1
ATOM 1906 C CA . LYS A 1 250 ? -8.234 41.969 -8.758 1 96.25 250 LYS A CA 1
ATOM 1907 C C . LYS A 1 250 ? -8.977 41.875 -7.422 1 96.25 250 LYS A C 1
ATOM 1909 O O . LYS A 1 250 ? -8.914 42.812 -6.617 1 96.25 250 LYS A O 1
ATOM 1914 N N . THR A 1 251 ? -9.719 40.781 -7.23 1 96.62 251 THR A N 1
ATOM 1915 C CA . THR A 1 251 ? -10.453 40.688 -5.977 1 96.62 251 THR A CA 1
ATOM 1916 C C . THR A 1 251 ? -10.266 39.281 -5.367 1 96.62 251 THR A C 1
ATOM 1918 O O . THR A 1 251 ? -9.961 38.344 -6.078 1 96.62 251 THR A O 1
ATOM 1921 N N . ILE A 1 252 ? -10.477 39.188 -4.047 1 95.38 252 ILE A N 1
ATOM 1922 C CA . ILE A 1 252 ? -10.328 37.938 -3.322 1 95.38 252 ILE A CA 1
ATOM 1923 C C . ILE A 1 252 ? -11.383 36.938 -3.795 1 95.38 252 ILE A C 1
ATOM 1925 O O . ILE A 1 252 ? -11.094 35.75 -3.959 1 95.38 252 ILE A O 1
ATOM 1929 N N . ALA A 1 253 ? -12.562 37.406 -4.043 1 92.62 253 ALA A N 1
ATOM 1930 C CA . ALA A 1 253 ? -13.656 36.531 -4.477 1 92.62 253 ALA A CA 1
ATOM 1931 C C . ALA A 1 253 ? -13.352 35.906 -5.824 1 92.62 253 ALA A C 1
ATOM 1933 O O . ALA A 1 253 ? -13.75 34.75 -6.082 1 92.62 253 ALA A O 1
ATOM 1934 N N . ALA A 1 254 ? -12.602 36.594 -6.645 1 94.12 254 ALA A N 1
ATOM 1935 C CA . ALA A 1 254 ? -12.312 36.125 -8 1 94.12 254 ALA A CA 1
ATOM 1936 C C . ALA A 1 254 ? -11.047 35.25 -8.031 1 94.12 254 ALA A C 1
ATOM 1938 O O . ALA A 1 254 ? -10.742 34.625 -9.047 1 94.12 254 ALA A O 1
ATOM 1939 N N . LEU A 1 255 ? -10.375 35.188 -6.926 1 94.31 255 LEU A N 1
ATOM 1940 C CA . LEU A 1 255 ? -9.094 34.531 -6.855 1 94.31 255 LEU A CA 1
ATOM 1941 C C . LEU A 1 255 ? -9.258 33.031 -7.117 1 94.31 255 LEU A C 1
ATOM 1943 O O . LEU A 1 255 ? -9.953 32.344 -6.379 1 94.31 255 LEU A O 1
ATOM 1947 N N . ASP A 1 256 ? -8.648 32.562 -8.203 1 92.19 256 ASP A N 1
ATOM 1948 C CA . ASP A 1 256 ? -8.758 31.172 -8.594 1 92.19 256 ASP A CA 1
ATOM 1949 C C . ASP A 1 256 ? -7.422 30.625 -9.094 1 92.19 256 ASP A C 1
ATOM 1951 O O . ASP A 1 256 ? -7.281 30.297 -10.273 1 92.19 256 ASP A O 1
ATOM 1955 N N . LEU A 1 257 ? -6.535 30.469 -8.188 1 93.38 257 LEU A N 1
ATOM 1956 C CA . LEU A 1 257 ? -5.234 29.906 -8.523 1 93.38 257 LEU A CA 1
ATOM 1957 C C . LEU A 1 257 ? -5.293 28.375 -8.539 1 93.38 257 LEU A C 1
ATOM 1959 O O . LEU A 1 257 ? -5.84 27.766 -7.621 1 93.38 257 LEU A O 1
ATOM 1963 N N . PRO A 1 258 ? -4.777 27.797 -9.539 1 90.62 258 PRO A N 1
ATOM 1964 C CA . PRO A 1 258 ? -4.711 26.328 -9.516 1 90.62 258 PRO A CA 1
ATOM 1965 C C . PRO A 1 258 ? -4.031 25.797 -8.258 1 90.62 258 PRO A C 1
ATOM 1967 O O . PRO A 1 258 ? -2.936 26.234 -7.902 1 90.62 258 PRO A O 1
ATOM 1970 N N . GLY A 1 259 ? -4.746 24.875 -7.531 1 87.94 259 GLY A N 1
ATOM 1971 C CA . GLY A 1 259 ? -4.18 24.281 -6.328 1 87.94 259 GLY A CA 1
ATOM 1972 C C . GLY A 1 259 ? -4.695 24.922 -5.051 1 87.94 259 GLY A C 1
ATOM 1973 O O . GLY A 1 259 ? -4.57 24.344 -3.969 1 87.94 259 GLY A O 1
ATOM 1974 N N . LEU A 1 260 ? -5.246 26.109 -5.172 1 90.81 260 LEU A N 1
ATOM 1975 C CA . LEU A 1 260 ? -5.777 26.797 -4 1 90.81 260 LEU A CA 1
ATOM 1976 C C . LEU A 1 260 ? -7.188 26.312 -3.676 1 90.81 260 LEU A C 1
ATOM 1978 O O . LEU A 1 260 ? -8.094 26.422 -4.504 1 90.81 260 LEU A O 1
ATOM 1982 N N . SER A 1 261 ? -7.332 25.828 -2.5 1 86.06 261 SER A N 1
ATOM 1983 C CA . SER A 1 261 ? -8.648 25.359 -2.082 1 86.06 261 SER A CA 1
ATOM 1984 C C . SER A 1 261 ? -9.578 26.531 -1.8 1 86.06 261 SER A C 1
ATOM 1986 O O . SER A 1 261 ? -9.133 27.594 -1.359 1 86.06 261 SER A O 1
ATOM 1988 N N . GLU A 1 262 ? -10.797 26.312 -1.938 1 82.69 262 GLU A N 1
ATOM 1989 C CA . GLU A 1 262 ? -11.82 27.328 -1.709 1 82.69 262 GLU A CA 1
ATOM 1990 C C . GLU A 1 262 ? -11.812 27.797 -0.255 1 82.69 262 GLU A C 1
ATOM 1992 O O . GLU A 1 262 ? -12 28.984 0.023 1 82.69 262 GLU A O 1
ATOM 1997 N N . ASP A 1 263 ? -11.5 26.938 0.542 1 79.62 263 ASP A N 1
ATOM 1998 C CA . ASP A 1 263 ? -11.562 27.234 1.971 1 79.62 263 ASP A CA 1
ATOM 1999 C C . ASP A 1 263 ? -10.414 28.141 2.395 1 79.62 263 ASP A C 1
ATOM 2001 O O . ASP A 1 263 ? -10.508 28.828 3.418 1 79.62 263 ASP A O 1
ATOM 2005 N N . ARG A 1 264 ? -9.391 28.172 1.602 1 85.81 264 ARG A N 1
ATOM 2006 C CA . ARG A 1 264 ? -8.203 28.938 1.969 1 85.81 264 ARG A CA 1
ATOM 2007 C C . ARG A 1 264 ? -8.172 30.281 1.238 1 85.81 264 ARG A C 1
ATOM 2009 O O . ARG A 1 264 ? -7.391 31.172 1.596 1 85.81 264 ARG A O 1
ATOM 2016 N N . ARG A 1 265 ? -9.039 30.531 0.368 1 88.62 265 ARG A N 1
ATOM 2017 C CA . ARG A 1 265 ? -9.023 31.672 -0.543 1 88.62 265 ARG A CA 1
ATOM 2018 C C . ARG A 1 265 ? -9.055 32.969 0.225 1 88.62 265 ARG A C 1
ATOM 2020 O O . ARG A 1 265 ? -8.305 33.906 -0.089 1 88.62 265 ARG A O 1
ATOM 2027 N N . LEU A 1 266 ? -9.812 33.031 1.173 1 87.56 266 LEU A N 1
ATOM 2028 C CA . LEU A 1 266 ? -10.094 34.281 1.869 1 87.56 266 LEU A CA 1
ATOM 2029 C C . LEU A 1 266 ? -8.836 34.781 2.564 1 87.56 266 LEU A C 1
ATOM 2031 O O . LEU A 1 266 ? -8.516 35.969 2.459 1 87.56 266 LEU A O 1
ATOM 2035 N N . VAL A 1 267 ? -8.117 33.938 3.26 1 91.38 267 VAL A N 1
ATOM 2036 C CA . VAL A 1 267 ? -7.02 34.406 4.094 1 91.38 267 VAL A CA 1
ATOM 2037 C C . VAL A 1 267 ? -5.688 34.125 3.4 1 91.38 267 VAL A C 1
ATOM 2039 O O . VAL A 1 267 ? -4.625 34.438 3.947 1 91.38 267 VAL A O 1
ATOM 2042 N N . PHE A 1 268 ? -5.711 33.656 2.273 1 93.94 268 PHE A N 1
ATOM 2043 C CA . PHE A 1 268 ? -4.504 33.25 1.559 1 93.94 268 PHE A CA 1
ATOM 2044 C C . PHE A 1 268 ? -3.604 34.469 1.288 1 93.94 268 PHE A C 1
ATOM 2046 O O . PHE A 1 268 ? -2.398 34.406 1.542 1 93.94 268 PHE A O 1
ATOM 2053 N N . VAL A 1 269 ? -4.191 35.562 0.826 1 96.12 269 VAL A N 1
ATOM 2054 C CA . VAL A 1 269 ? -3.41 36.688 0.316 1 96.12 269 VAL A CA 1
ATOM 2055 C C . VAL A 1 269 ? -2.723 37.406 1.474 1 96.12 269 VAL A C 1
ATOM 2057 O O . VAL A 1 269 ? -1.63 37.969 1.311 1 96.12 269 VAL A O 1
ATOM 2060 N N . SER A 1 270 ? -3.402 37.562 2.566 1 96.94 270 SER A N 1
ATOM 2061 C CA . SER A 1 270 ? -2.768 38.156 3.734 1 96.94 270 SER A CA 1
ATOM 2062 C C . SER A 1 270 ? -1.647 37.281 4.273 1 96.94 270 SER A C 1
ATOM 2064 O O . SER A 1 270 ? -0.599 37.781 4.684 1 96.94 270 SER A O 1
ATOM 2066 N N . GLY A 1 271 ? -1.872 36 4.289 1 97.38 271 GLY A N 1
ATOM 2067 C CA . GLY A 1 271 ? -0.82 35.062 4.66 1 97.38 271 GLY A CA 1
ATOM 2068 C C . GLY A 1 271 ? 0.397 35.125 3.76 1 97.38 271 GLY A C 1
ATOM 2069 O O . GLY A 1 271 ? 1.533 35.094 4.234 1 97.38 271 GLY A O 1
ATOM 2070 N N . LEU A 1 272 ? 0.144 35.25 2.467 1 98.06 272 LEU A N 1
ATOM 2071 C CA . LEU A 1 272 ? 1.212 35.406 1.482 1 98.06 272 LEU A CA 1
ATOM 2072 C C . LEU A 1 272 ? 2.037 36.656 1.751 1 98.06 272 LEU A C 1
ATOM 2074 O O . LEU A 1 272 ? 3.27 36.625 1.683 1 98.06 272 LEU A O 1
ATOM 2078 N N . ALA A 1 273 ? 1.394 37.688 2.055 1 98.5 273 ALA A N 1
ATOM 2079 C CA . ALA A 1 273 ? 2.076 38.969 2.348 1 98.5 273 ALA A CA 1
ATOM 2080 C C . ALA A 1 273 ? 3 38.812 3.553 1 98.5 273 ALA A C 1
ATOM 2082 O O . ALA A 1 273 ? 4.141 39.281 3.531 1 98.5 273 ALA A O 1
ATOM 2083 N N . ILE A 1 274 ? 2.49 38.156 4.57 1 98.44 274 ILE A N 1
ATOM 2084 C CA . ILE A 1 274 ? 3.273 37.969 5.785 1 98.44 274 ILE A CA 1
ATOM 2085 C C . ILE A 1 274 ? 4.488 37.094 5.48 1 98.44 274 ILE A C 1
ATOM 2087 O O . ILE A 1 274 ? 5.594 37.375 5.945 1 98.44 274 ILE A O 1
ATOM 2091 N N . LEU A 1 275 ? 4.277 36.062 4.715 1 98.56 275 LEU A N 1
ATOM 2092 C CA . LEU A 1 275 ? 5.363 35.125 4.383 1 98.56 275 LEU A CA 1
ATOM 2093 C C . LEU A 1 275 ? 6.441 35.844 3.57 1 98.56 275 LEU A C 1
ATOM 2095 O O . LEU A 1 275 ? 7.637 35.625 3.777 1 98.56 275 LEU A O 1
ATOM 2099 N N . ILE A 1 276 ? 6.023 36.688 2.611 1 98.56 276 ILE A N 1
ATOM 2100 C CA . ILE A 1 276 ? 6.965 37.469 1.819 1 98.56 276 ILE A CA 1
ATOM 2101 C C . ILE A 1 276 ? 7.809 38.344 2.742 1 98.56 276 ILE A C 1
ATOM 2103 O O . ILE A 1 276 ? 9.039 38.375 2.613 1 98.56 276 ILE A O 1
ATOM 2107 N N . ALA A 1 277 ? 7.172 39 3.682 1 98.75 277 ALA A N 1
ATOM 2108 C CA . ALA A 1 277 ? 7.883 39.844 4.633 1 98.75 277 ALA A CA 1
ATOM 2109 C C . ALA A 1 277 ? 8.898 39.031 5.434 1 98.75 277 ALA A C 1
ATOM 2111 O O . ALA A 1 277 ? 10 39.531 5.707 1 98.75 277 ALA A O 1
ATOM 2112 N N . LEU A 1 278 ? 8.5 37.875 5.859 1 98.69 278 LEU A N 1
ATOM 2113 C CA . LEU A 1 278 ? 9.398 37 6.613 1 98.69 278 LEU A CA 1
ATOM 2114 C C . LEU A 1 278 ? 10.617 36.625 5.781 1 98.69 278 LEU A C 1
ATOM 2116 O O . LEU A 1 278 ? 11.75 36.656 6.281 1 98.69 278 LEU A O 1
ATOM 2120 N N . PHE A 1 279 ? 10.391 36.25 4.539 1 98.62 279 PHE A N 1
ATOM 2121 C CA . PHE A 1 279 ? 11.484 35.938 3.631 1 98.62 279 PHE A CA 1
ATOM 2122 C C . PHE A 1 279 ? 12.422 37.125 3.465 1 98.62 279 PHE A C 1
ATOM 2124 O O . PHE A 1 279 ? 13.648 36.969 3.496 1 98.62 279 PHE A O 1
ATOM 2131 N N . GLU A 1 280 ? 11.867 38.281 3.299 1 98.5 280 GLU A N 1
ATOM 2132 C CA . GLU A 1 280 ? 12.656 39.5 3.082 1 98.5 280 GLU A CA 1
ATOM 2133 C C . GLU A 1 280 ? 13.461 39.875 4.328 1 98.5 280 GLU A C 1
ATOM 2135 O O . GLU A 1 280 ? 14.672 40.062 4.25 1 98.5 280 GLU A O 1
ATOM 2140 N N . SER A 1 281 ? 12.797 39.906 5.449 1 98.5 281 SER A N 1
ATOM 2141 C CA . SER A 1 281 ? 13.398 40.406 6.684 1 98.5 281 SER A CA 1
ATOM 2142 C C . SER A 1 281 ? 14.453 39.438 7.211 1 98.5 281 SER A C 1
ATOM 2144 O O . SER A 1 281 ? 15.484 39.875 7.742 1 98.5 281 SER A O 1
ATOM 2146 N N . LEU A 1 282 ? 14.203 38.156 7.086 1 98.31 282 LEU A N 1
ATOM 2147 C CA . LEU A 1 282 ? 15.109 37.156 7.637 1 98.31 282 LEU A CA 1
ATOM 2148 C C . LEU A 1 282 ? 16.062 36.625 6.566 1 98.31 282 LEU A C 1
ATOM 2150 O O . LEU A 1 282 ? 16.969 35.844 6.863 1 98.31 282 LEU A O 1
ATOM 2154 N N . GLU A 1 283 ? 15.852 37.031 5.316 1 98 283 GLU A N 1
ATOM 2155 C CA . GLU A 1 283 ? 16.688 36.625 4.184 1 98 283 GLU A CA 1
ATOM 2156 C C . GLU A 1 283 ? 16.688 35.125 4.02 1 98 283 GLU A C 1
ATOM 2158 O O . GLU A 1 283 ? 17.75 34.5 3.934 1 98 283 GLU A O 1
ATOM 2163 N N . ILE A 1 284 ? 15.508 34.594 4.09 1 97.75 284 ILE A N 1
ATOM 2164 C CA . ILE A 1 284 ? 15.352 33.156 3.914 1 97.75 284 ILE A CA 1
ATOM 2165 C C . ILE A 1 284 ? 15.602 32.781 2.455 1 97.75 284 ILE A C 1
ATOM 2167 O O . ILE A 1 284 ? 15.008 33.375 1.547 1 97.75 284 ILE A O 1
ATOM 2171 N N . GLU A 1 285 ? 16.422 31.859 2.18 1 96.19 285 GLU A N 1
ATOM 2172 C CA . GLU A 1 285 ? 16.75 31.453 0.815 1 96.19 285 GLU A CA 1
ATOM 2173 C C . GLU A 1 285 ? 15.695 30.5 0.266 1 96.19 285 GLU A C 1
ATOM 2175 O O . GLU A 1 285 ? 15.195 30.688 -0.845 1 96.19 285 GLU A O 1
ATOM 2180 N N . LYS A 1 286 ? 15.438 29.438 0.991 1 94.44 286 LYS A N 1
ATOM 2181 C CA . LYS A 1 286 ? 14.461 28.422 0.626 1 94.44 286 LYS A CA 1
ATOM 2182 C C . LYS A 1 286 ? 13.742 27.875 1.859 1 94.44 286 LYS A C 1
ATOM 2184 O O . LYS A 1 286 ? 14.266 27.953 2.973 1 94.44 286 LYS A O 1
ATOM 2189 N N . MET A 1 287 ? 12.547 27.422 1.612 1 93.44 287 MET A N 1
ATOM 2190 C CA . MET A 1 287 ? 11.742 26.906 2.713 1 93.44 287 MET A CA 1
ATOM 2191 C C . MET A 1 287 ? 10.914 25.703 2.262 1 93.44 287 MET A C 1
ATOM 2193 O O . MET A 1 287 ? 10.297 25.734 1.194 1 93.44 287 MET A O 1
ATOM 2197 N N . GLY A 1 288 ? 10.992 24.625 3.072 1 87.88 288 GLY A N 1
ATOM 2198 C CA . GLY A 1 288 ? 10.125 23.484 2.834 1 87.88 288 GLY A CA 1
ATOM 2199 C C . GLY A 1 288 ? 8.906 23.453 3.736 1 87.88 288 GLY A C 1
ATOM 2200 O O . GLY A 1 288 ? 8.734 24.344 4.582 1 87.88 288 GLY A O 1
ATOM 2201 N N . LEU A 1 289 ? 8.047 22.469 3.518 1 87.5 289 LEU A N 1
ATOM 2202 C CA . LEU A 1 289 ? 6.848 22.297 4.332 1 87.5 289 LEU A CA 1
ATOM 2203 C C . LEU A 1 289 ? 7.117 21.344 5.496 1 87.5 289 LEU A C 1
ATOM 2205 O O . LEU A 1 289 ? 7.73 20.297 5.312 1 87.5 289 LEU A O 1
ATOM 2209 N N . ALA A 1 290 ? 6.723 21.797 6.656 1 87.12 290 ALA A N 1
ATOM 2210 C CA . ALA A 1 290 ? 6.844 20.938 7.828 1 87.12 290 ALA A CA 1
ATOM 2211 C C . ALA A 1 290 ? 5.73 19.891 7.855 1 87.12 290 ALA A C 1
ATOM 2213 O O . ALA A 1 290 ? 4.625 20.141 7.367 1 87.12 290 ALA A O 1
ATOM 2214 N N . GLY A 1 291 ? 5.996 18.75 8.484 1 78.88 291 GLY A N 1
ATOM 2215 C CA . GLY A 1 291 ? 5.02 17.688 8.586 1 78.88 291 GLY A CA 1
ATOM 2216 C C . GLY A 1 291 ? 3.988 17.922 9.68 1 78.88 291 GLY A C 1
ATOM 2217 O O . GLY A 1 291 ? 2.863 17.422 9.594 1 78.88 291 GLY A O 1
ATOM 2218 N N . GLY A 1 292 ? 4.445 18.562 10.742 1 85.44 292 GLY A N 1
ATOM 2219 C CA . GLY A 1 292 ? 3.582 18.844 11.883 1 85.44 292 GLY A CA 1
ATOM 2220 C C . GLY A 1 292 ? 3.801 20.219 12.484 1 85.44 292 GLY A C 1
ATOM 2221 O O . GLY A 1 292 ? 4.715 20.938 12.078 1 85.44 292 GLY A O 1
ATOM 2222 N N . ALA A 1 293 ? 2.865 20.5 13.328 1 92.38 293 ALA A N 1
ATOM 2223 C CA . ALA A 1 293 ? 2.926 21.781 14.016 1 92.38 293 ALA A CA 1
ATOM 2224 C C . ALA A 1 293 ? 2.447 21.672 15.453 1 92.38 293 ALA A C 1
ATOM 2226 O O . ALA A 1 293 ? 2.953 20.844 16.219 1 92.38 293 ALA A O 1
ATOM 2227 N N . LEU A 1 294 ? 1.543 22.516 15.781 1 94.12 294 LEU A N 1
ATOM 2228 C CA . LEU A 1 294 ? 1.106 22.609 17.172 1 94.12 294 LEU A CA 1
ATOM 2229 C C . LEU A 1 294 ? 0.431 21.312 17.609 1 94.12 294 LEU A C 1
ATOM 2231 O O . LEU A 1 294 ? 0.762 20.766 18.672 1 94.12 294 LEU A O 1
ATOM 2235 N N . ARG A 1 295 ? -0.493 20.719 16.875 1 93.06 295 ARG A N 1
ATOM 2236 C CA . ARG A 1 295 ? -1.255 19.531 17.266 1 93.06 295 ARG A CA 1
ATOM 2237 C C . ARG A 1 295 ? -0.339 18.328 17.469 1 93.06 295 ARG A C 1
ATOM 2239 O O . ARG A 1 295 ? -0.464 17.609 18.453 1 93.06 295 ARG A O 1
ATOM 2246 N N . GLU A 1 296 ? 0.527 18.172 16.562 1 89.06 296 GLU A N 1
ATOM 2247 C CA . GLU A 1 296 ? 1.493 17.078 16.688 1 89.06 296 GLU A CA 1
ATOM 2248 C C . GLU A 1 296 ? 2.404 17.281 17.891 1 89.06 296 GLU A C 1
ATOM 2250 O O . GLU A 1 296 ? 2.738 16.328 18.594 1 89.06 296 GLU A O 1
ATOM 2255 N N . GLY A 1 297 ? 2.799 18.547 18.078 1 91.25 297 GLY A N 1
ATOM 2256 C CA . GLY A 1 297 ? 3.619 18.844 19.234 1 91.25 297 GLY A CA 1
ATOM 2257 C C . GLY A 1 297 ? 2.943 18.484 20.547 1 91.25 297 GLY A C 1
ATOM 2258 O O . GLY A 1 297 ? 3.574 17.922 21.453 1 91.25 297 GLY A O 1
ATOM 2259 N N . VAL A 1 298 ? 1.683 18.812 20.609 1 93.69 298 VAL A N 1
ATOM 2260 C CA . VAL A 1 298 ? 0.908 18.484 21.797 1 93.69 298 VAL A CA 1
ATOM 2261 C C . VAL A 1 298 ? 0.786 16.969 21.938 1 93.69 298 VAL A C 1
ATOM 2263 O O . VAL A 1 298 ? 0.971 16.422 23.031 1 93.69 298 VAL A O 1
ATOM 2266 N N . LEU A 1 299 ? 0.49 16.312 20.859 1 90.69 299 LEU A N 1
ATOM 2267 C CA . LEU A 1 299 ? 0.33 14.867 20.859 1 90.69 299 LEU A CA 1
ATOM 2268 C C . LEU A 1 299 ? 1.605 14.18 21.328 1 90.69 299 LEU A C 1
ATOM 2270 O O . LEU A 1 299 ? 1.556 13.289 22.188 1 90.69 299 LEU A O 1
ATOM 2274 N N . TYR A 1 300 ? 2.742 14.594 20.859 1 84.25 300 TYR A N 1
ATOM 2275 C CA . TYR A 1 300 ? 4.016 13.992 21.234 1 84.25 300 TYR A CA 1
ATOM 2276 C C . TYR A 1 300 ? 4.371 14.32 22.672 1 84.25 300 TYR A C 1
ATOM 2278 O O . TYR A 1 300 ? 5.047 13.539 23.344 1 84.25 300 TYR A O 1
ATOM 2286 N N . SER A 1 301 ? 3.904 15.445 23.125 1 87.88 301 SER A N 1
ATOM 2287 C CA . SER A 1 301 ? 4.121 15.797 24.516 1 87.88 301 SER A CA 1
ATOM 2288 C C . SER A 1 301 ? 3.357 14.867 25.453 1 87.88 301 SER A C 1
ATOM 2290 O O . SER A 1 301 ? 3.76 14.656 26.594 1 87.88 301 SER A O 1
ATOM 2292 N N . MET A 1 302 ? 2.307 14.289 24.953 1 88.69 302 MET A N 1
ATOM 2293 C CA . MET A 1 302 ? 1.464 13.398 25.734 1 88.69 302 MET A CA 1
ATOM 2294 C C . MET A 1 302 ? 2.064 12 25.797 1 88.69 302 MET A C 1
ATOM 2296 O O . MET A 1 302 ? 1.674 11.188 26.641 1 88.69 302 MET A O 1
ATOM 2300 N N . LEU A 1 303 ? 3.08 11.773 24.922 1 85.19 303 LEU A N 1
ATOM 2301 C CA . LEU A 1 303 ? 3.633 10.422 24.797 1 85.19 303 LEU A CA 1
ATOM 2302 C C . LEU A 1 303 ? 5.145 10.438 24.984 1 85.19 303 LEU A C 1
ATOM 2304 O O . LEU A 1 303 ? 5.898 10.25 24.031 1 85.19 303 LEU A O 1
ATOM 2308 N N . PRO A 1 304 ? 5.613 10.469 26.141 1 76.5 304 PRO A N 1
ATOM 2309 C CA . PRO A 1 304 ? 7.047 10.602 26.406 1 76.5 304 PRO A CA 1
ATOM 2310 C C . PRO A 1 304 ? 7.855 9.422 25.875 1 76.5 304 PRO A C 1
ATOM 2312 O O . PRO A 1 304 ? 9.039 9.57 25.547 1 76.5 304 PRO A O 1
ATOM 2315 N N . GLU A 1 305 ? 7.273 8.32 25.75 1 74.06 305 GLU A N 1
ATOM 2316 C CA . GLU A 1 305 ? 7.984 7.137 25.281 1 74.06 305 GLU A CA 1
ATOM 2317 C C . GLU A 1 305 ? 8.453 7.316 23.828 1 74.06 305 GLU A C 1
ATOM 2319 O O . GLU A 1 305 ? 9.359 6.613 23.375 1 74.06 305 GLU A O 1
ATOM 2324 N N . LEU A 1 306 ? 7.902 8.266 23.219 1 71.56 306 LEU A N 1
ATOM 2325 C CA . LEU A 1 306 ? 8.258 8.469 21.828 1 71.56 306 LEU A CA 1
ATOM 2326 C C . LEU A 1 306 ? 9.383 9.492 21.703 1 71.56 306 LEU A C 1
ATOM 2328 O O . LEU A 1 306 ? 9.859 9.766 20.594 1 71.56 306 LEU A O 1
ATOM 2332 N N . HIS A 1 307 ? 9.945 10.25 22.75 1 68.12 307 HIS A N 1
ATOM 2333 C CA . HIS A 1 307 ? 10.906 11.352 22.703 1 68.12 307 HIS A CA 1
ATOM 2334 C C . HIS A 1 307 ? 12.32 10.836 22.453 1 68.12 307 HIS A C 1
ATOM 2336 O O . HIS A 1 307 ? 13.133 11.523 21.828 1 68.12 307 HIS A O 1
ATOM 2342 N N . ASN A 1 308 ? 12.852 9.906 23.141 1 56.88 308 ASN A N 1
ATOM 2343 C CA . ASN A 1 308 ? 14.281 9.719 23.359 1 56.88 308 ASN A CA 1
ATOM 2344 C C . ASN A 1 308 ? 14.914 8.914 22.219 1 56.88 308 ASN A C 1
ATOM 2346 O O . ASN A 1 308 ? 15.93 8.25 22.422 1 56.88 308 ASN A O 1
ATOM 2350 N N . SER A 1 309 ? 14.492 9.156 20.984 1 61.56 309 SER A N 1
ATOM 2351 C CA . SER A 1 309 ? 15.266 8.188 20.203 1 61.56 309 SER A CA 1
ATOM 2352 C C . SER A 1 309 ? 15.664 8.766 18.844 1 61.56 309 SER A C 1
ATOM 2354 O O . SER A 1 309 ? 15.25 9.867 18.484 1 61.56 309 SER A O 1
ATOM 2356 N N . ASP A 1 310 ? 16.906 8.5 18.422 1 74.75 310 ASP A N 1
ATOM 2357 C CA . ASP A 1 310 ? 17.188 8.625 17 1 74.75 310 ASP A CA 1
ATOM 2358 C C . ASP A 1 310 ? 15.914 8.508 16.172 1 74.75 310 ASP A C 1
ATOM 2360 O O . ASP A 1 310 ? 15.344 7.418 16.047 1 74.75 310 ASP A O 1
ATOM 2364 N N . ILE A 1 311 ? 15.383 9.828 15.82 1 77.75 311 ILE A N 1
ATOM 2365 C CA . ILE A 1 311 ? 14.102 9.898 15.133 1 77.75 311 ILE A CA 1
ATOM 2366 C C . ILE A 1 311 ? 14.109 8.961 13.922 1 77.75 311 ILE A C 1
ATOM 2368 O O . ILE A 1 311 ? 13.117 8.281 13.648 1 77.75 311 ILE A O 1
ATOM 2372 N N . ARG A 1 312 ? 15.305 8.992 13.242 1 84.88 312 ARG A N 1
ATOM 2373 C CA . ARG A 1 312 ? 15.406 8.133 12.062 1 84.88 312 ARG A CA 1
ATOM 2374 C C . ARG A 1 312 ? 15.25 6.668 12.445 1 84.88 312 ARG A C 1
ATOM 2376 O O . ARG A 1 312 ? 14.531 5.922 11.773 1 84.88 312 ARG A O 1
ATOM 2383 N N . LYS A 1 313 ? 15.914 6.293 13.492 1 87.62 313 LYS A N 1
ATOM 2384 C CA . LYS A 1 313 ? 15.828 4.91 13.961 1 87.62 313 LYS A CA 1
ATOM 2385 C C . LYS A 1 313 ? 14.414 4.562 14.398 1 87.62 313 LYS A C 1
ATOM 2387 O O . LYS A 1 313 ? 13.914 3.477 14.102 1 87.62 313 LYS A O 1
ATOM 2392 N N . ARG A 1 314 ? 13.805 5.457 15.055 1 83.69 314 ARG A N 1
ATOM 2393 C CA . ARG A 1 314 ? 12.438 5.23 15.508 1 83.69 314 ARG A CA 1
ATOM 2394 C C . ARG A 1 314 ? 11.492 5.062 14.32 1 83.69 314 ARG A C 1
ATOM 2396 O O . ARG A 1 314 ? 10.602 4.215 14.352 1 83.69 314 ARG A O 1
ATOM 2403 N N . THR A 1 315 ? 11.703 5.922 13.359 1 87.56 315 THR A N 1
ATOM 2404 C CA . THR A 1 315 ? 10.891 5.848 12.156 1 87.56 315 THR A CA 1
ATOM 2405 C C . THR A 1 315 ? 11.039 4.488 11.477 1 87.56 315 THR A C 1
ATOM 2407 O O . THR A 1 315 ? 10.039 3.836 11.164 1 87.56 315 THR A O 1
ATOM 2410 N N . ILE A 1 316 ? 12.273 4.055 11.336 1 92.25 316 ILE A N 1
ATOM 2411 C CA . ILE A 1 316 ? 12.555 2.787 10.672 1 92.25 316 ILE A CA 1
ATOM 2412 C C . ILE A 1 316 ? 12.008 1.631 11.5 1 92.25 316 ILE A C 1
ATOM 2414 O O . ILE A 1 316 ? 11.352 0.733 10.969 1 92.25 316 ILE A O 1
ATOM 2418 N N . ASP A 1 317 ? 12.203 1.697 12.805 1 90.56 317 ASP A N 1
ATOM 2419 C CA . ASP A 1 317 ? 11.695 0.66 13.703 1 90.56 317 ASP A CA 1
ATOM 2420 C C . ASP A 1 317 ? 10.172 0.59 13.648 1 90.56 317 ASP A C 1
ATOM 2422 O O . ASP A 1 317 ? 9.594 -0.498 13.688 1 90.56 317 ASP A O 1
ATOM 2426 N N . GLY A 1 318 ? 9.586 1.737 13.602 1 87.94 318 GLY A N 1
ATOM 2427 C CA . GLY A 1 318 ? 8.141 1.781 13.477 1 87.94 318 GLY A CA 1
ATOM 2428 C C . GLY A 1 318 ? 7.629 1.097 12.219 1 87.94 318 GLY A C 1
ATOM 2429 O O . GLY A 1 318 ? 6.648 0.348 12.273 1 87.94 318 GLY A O 1
ATOM 2430 N N . PHE A 1 319 ? 8.32 1.364 11.094 1 92.19 319 PHE A N 1
ATOM 2431 C CA . PHE A 1 319 ? 7.945 0.72 9.844 1 92.19 319 PHE A CA 1
ATOM 2432 C C . PHE A 1 319 ? 8.109 -0.792 9.938 1 92.19 319 PHE A C 1
ATOM 2434 O O . PHE A 1 319 ? 7.238 -1.546 9.508 1 92.19 319 PHE A O 1
ATOM 2441 N N . ILE A 1 320 ? 9.234 -1.22 10.508 1 93.12 320 ILE A N 1
ATOM 2442 C CA . ILE A 1 320 ? 9.547 -2.641 10.625 1 93.12 320 ILE A CA 1
ATOM 2443 C C . ILE A 1 320 ? 8.445 -3.352 11.398 1 93.12 320 ILE A C 1
ATOM 2445 O O . ILE A 1 320 ? 7.961 -4.406 10.984 1 93.12 320 ILE A O 1
ATOM 2449 N N . ASP A 1 321 ? 7.98 -2.77 12.422 1 89.5 321 ASP A N 1
ATOM 2450 C CA . ASP A 1 321 ? 6.945 -3.361 13.266 1 89.5 321 ASP A CA 1
ATOM 2451 C C . ASP A 1 321 ? 5.586 -3.326 12.57 1 89.5 321 ASP A C 1
ATOM 2453 O O . ASP A 1 321 ? 4.887 -4.34 12.508 1 89.5 321 ASP A O 1
ATOM 2457 N N . ARG A 1 322 ? 5.285 -2.252 12 1 88.56 322 ARG A N 1
ATOM 2458 C CA . ARG A 1 322 ? 3.975 -2.021 11.398 1 88.56 322 ARG A CA 1
ATOM 2459 C C . ARG A 1 322 ? 3.76 -2.924 10.188 1 88.56 322 ARG A C 1
ATOM 2461 O O . ARG A 1 322 ? 2.641 -3.373 9.938 1 88.56 322 ARG A O 1
ATOM 2468 N N . TYR A 1 323 ? 4.848 -3.17 9.492 1 91.56 323 TYR A N 1
ATOM 2469 C CA . TYR A 1 323 ? 4.691 -3.902 8.242 1 91.56 323 TYR A CA 1
ATOM 2470 C C . TYR A 1 323 ? 5.281 -5.301 8.352 1 91.56 323 TYR A C 1
ATOM 2472 O O . TYR A 1 323 ? 5.496 -5.973 7.336 1 91.56 323 TYR A O 1
ATOM 2480 N N . HIS A 1 324 ? 5.625 -5.762 9.523 1 89.44 324 HIS A N 1
ATOM 2481 C CA . HIS A 1 324 ? 6.09 -7.117 9.812 1 89.44 324 HIS A CA 1
ATOM 2482 C C . HIS A 1 324 ? 7.336 -7.457 9 1 89.44 324 HIS A C 1
ATOM 2484 O O . HIS A 1 324 ? 7.434 -8.547 8.43 1 89.44 324 HIS A O 1
ATOM 2490 N N . VAL A 1 325 ? 8.195 -6.484 8.906 1 92.31 325 VAL A N 1
ATOM 2491 C CA . VAL A 1 325 ? 9.445 -6.723 8.203 1 92.31 325 VAL A CA 1
ATOM 2492 C C . VAL A 1 325 ? 10.312 -7.703 8.992 1 92.31 325 VAL A C 1
ATOM 2494 O O . VAL A 1 325 ? 10.344 -7.652 10.227 1 92.31 325 VAL A O 1
ATOM 2497 N N . ASP A 1 326 ? 10.914 -8.656 8.328 1 91.31 326 ASP A N 1
ATOM 2498 C CA . ASP A 1 326 ? 11.891 -9.539 8.953 1 91.31 326 ASP A CA 1
ATOM 2499 C C . ASP A 1 326 ? 13.109 -8.758 9.445 1 91.31 326 ASP A C 1
ATOM 2501 O O . ASP A 1 326 ? 14.023 -8.477 8.672 1 91.31 326 ASP A O 1
ATOM 2505 N N . GLN A 1 327 ? 13.148 -8.555 10.711 1 92.56 327 GLN A N 1
ATOM 2506 C CA . GLN A 1 327 ? 14.164 -7.688 11.297 1 92.56 327 GLN A CA 1
ATOM 2507 C C . GLN A 1 327 ? 15.562 -8.266 11.102 1 92.56 327 GLN A C 1
ATOM 2509 O O . GLN A 1 327 ? 16.516 -7.52 10.883 1 92.56 327 GLN A O 1
ATOM 2514 N N . LYS A 1 328 ? 15.695 -9.531 11.219 1 91.81 328 LYS A N 1
ATOM 2515 C CA . LYS A 1 328 ? 17 -10.164 11.047 1 91.81 328 LYS A CA 1
ATOM 2516 C C . LYS A 1 328 ? 17.516 -9.977 9.617 1 91.81 328 LYS A C 1
ATOM 2518 O O . LYS A 1 328 ? 18.672 -9.625 9.422 1 91.81 328 LYS A O 1
ATOM 2523 N N . GLN A 1 329 ? 16.656 -10.188 8.688 1 92.31 329 GLN A N 1
ATOM 2524 C CA . GLN A 1 329 ? 17.031 -10.016 7.289 1 92.31 329 GLN A CA 1
ATOM 2525 C C . GLN A 1 329 ? 17.328 -8.555 6.98 1 92.31 329 GLN A C 1
ATOM 2527 O O . GLN A 1 329 ? 18.297 -8.25 6.273 1 92.31 329 GLN A O 1
ATOM 2532 N N . ALA A 1 330 ? 16.531 -7.668 7.523 1 95.44 330 ALA A N 1
ATOM 2533 C CA . ALA A 1 330 ? 16.734 -6.234 7.336 1 95.44 330 ALA A CA 1
ATOM 2534 C C . ALA A 1 330 ? 18.094 -5.801 7.875 1 95.44 330 ALA A C 1
ATOM 2536 O O . ALA A 1 330 ? 18.828 -5.055 7.215 1 95.44 330 ALA A O 1
ATOM 2537 N N . SER A 1 331 ? 18.422 -6.297 8.992 1 95.75 331 SER A N 1
ATOM 2538 C CA . SER A 1 331 ? 19.703 -5.961 9.625 1 95.75 331 SER A CA 1
ATOM 2539 C C . SER A 1 331 ? 20.875 -6.555 8.852 1 95.75 331 SER A C 1
ATOM 2541 O O . SER A 1 331 ? 21.922 -5.926 8.727 1 95.75 331 SER A O 1
ATOM 2543 N N . ARG A 1 332 ? 20.672 -7.742 8.406 1 95.44 332 ARG A N 1
ATOM 2544 C CA . ARG A 1 332 ? 21.703 -8.414 7.605 1 95.44 332 ARG A CA 1
ATOM 2545 C C . ARG A 1 332 ? 22.031 -7.613 6.355 1 95.44 332 ARG A C 1
ATOM 2547 O O . ARG A 1 332 ? 23.203 -7.348 6.078 1 95.44 332 ARG A O 1
ATOM 2554 N N . VAL A 1 333 ? 21.062 -7.199 5.652 1 97.38 333 VAL A N 1
ATOM 2555 C CA . VAL A 1 333 ? 21.25 -6.438 4.422 1 97.38 333 VAL A CA 1
ATOM 2556 C C . VAL A 1 333 ? 21.875 -5.078 4.75 1 97.38 333 VAL A C 1
ATOM 2558 O O . VAL A 1 333 ? 22.781 -4.617 4.051 1 97.38 333 VAL A O 1
ATOM 2561 N N . ALA A 1 334 ? 21.391 -4.477 5.859 1 97.81 334 ALA A N 1
ATOM 2562 C CA . ALA A 1 334 ? 21.891 -3.166 6.258 1 97.81 334 ALA A CA 1
ATOM 2563 C C . ALA A 1 334 ? 23.375 -3.242 6.625 1 97.81 334 ALA A C 1
ATOM 2565 O O . ALA A 1 334 ? 24.172 -2.4 6.195 1 97.81 334 ALA A O 1
ATOM 2566 N N . SER A 1 335 ? 23.719 -4.242 7.34 1 96.88 335 SER A N 1
ATOM 2567 C CA . SER A 1 335 ? 25.109 -4.41 7.75 1 96.88 335 SER A CA 1
ATOM 2568 C C . SER A 1 335 ? 26.016 -4.641 6.543 1 96.88 335 SER A C 1
ATOM 2570 O O . SER A 1 335 ? 27.078 -4.027 6.434 1 96.88 335 SER A O 1
ATOM 2572 N N . LEU A 1 336 ? 25.578 -5.438 5.691 1 97.12 336 LEU A N 1
ATOM 2573 C CA . LEU A 1 336 ? 26.391 -5.77 4.527 1 97.12 336 LEU A CA 1
ATOM 2574 C C . LEU A 1 336 ? 26.547 -4.562 3.613 1 97.12 336 LEU A C 1
ATOM 2576 O O . LEU A 1 336 ? 27.656 -4.262 3.166 1 97.12 336 LEU A O 1
ATOM 2580 N N . VAL A 1 337 ? 25.469 -3.906 3.336 1 97.81 337 VAL A N 1
ATOM 2581 C CA . VAL A 1 337 ? 25.531 -2.824 2.359 1 97.81 337 VAL A CA 1
ATOM 2582 C C . VAL A 1 337 ? 26.359 -1.669 2.922 1 97.81 337 VAL A C 1
ATOM 2584 O O . VAL A 1 337 ? 27.047 -0.971 2.176 1 97.81 337 VAL A O 1
ATOM 2587 N N . LEU A 1 338 ? 26.297 -1.461 4.238 1 97.56 338 LEU A N 1
ATOM 2588 C CA . LEU A 1 338 ? 27.125 -0.434 4.859 1 97.56 338 LEU A CA 1
ATOM 2589 C C . LEU A 1 338 ? 28.609 -0.793 4.754 1 97.56 338 LEU A C 1
ATOM 2591 O O . LEU A 1 338 ? 29.453 0.084 4.562 1 97.56 338 LEU A O 1
ATOM 2595 N N . ASN A 1 339 ? 28.891 -2.057 4.84 1 96.5 339 ASN A N 1
ATOM 2596 C CA . ASN A 1 339 ? 30.266 -2.514 4.633 1 96.5 339 ASN A CA 1
ATOM 2597 C C . ASN A 1 339 ? 30.719 -2.279 3.193 1 96.5 339 ASN A C 1
ATOM 2599 O O . ASN A 1 339 ? 31.844 -1.842 2.959 1 96.5 339 ASN A O 1
ATOM 2603 N N . LEU A 1 340 ? 29.859 -2.547 2.283 1 97.56 340 LEU A N 1
ATOM 2604 C CA . LEU A 1 340 ? 30.172 -2.309 0.878 1 97.56 340 LEU A CA 1
ATOM 2605 C C . LEU A 1 340 ? 30.422 -0.826 0.622 1 97.56 340 LEU A C 1
ATOM 2607 O O . LEU A 1 340 ? 31.375 -0.465 -0.086 1 97.56 340 LEU A O 1
ATOM 2611 N N . ALA A 1 341 ? 29.562 -0.007 1.21 1 97.75 341 ALA A N 1
ATOM 2612 C CA . ALA A 1 341 ? 29.703 1.439 1.049 1 97.75 341 ALA A CA 1
ATOM 2613 C C . ALA A 1 341 ? 31.031 1.935 1.595 1 97.75 341 ALA A C 1
ATOM 2615 O O . ALA A 1 341 ? 31.656 2.836 1.021 1 97.75 341 ALA A O 1
ATOM 2616 N N . SER A 1 342 ? 31.438 1.342 2.68 1 96.62 342 SER A N 1
ATOM 2617 C CA . SER A 1 342 ? 32.719 1.716 3.285 1 96.62 342 SER A CA 1
ATOM 2618 C C . SER A 1 342 ? 33.875 1.362 2.371 1 96.62 342 SER A C 1
ATOM 2620 O O . SER A 1 342 ? 34.844 2.135 2.248 1 96.62 342 SER A O 1
ATOM 2622 N N . GLU A 1 343 ? 33.812 0.307 1.708 1 96 343 GLU A N 1
ATOM 2623 C CA . GLU A 1 343 ? 34.906 -0.187 0.854 1 96 343 GLU A CA 1
ATOM 2624 C C . GLU A 1 343 ? 35.031 0.667 -0.403 1 96 343 GLU A C 1
ATOM 2626 O O . GLU A 1 343 ? 36.156 0.843 -0.917 1 96 343 GLU A O 1
ATOM 2631 N N . VAL A 1 344 ? 33.938 1.217 -0.848 1 96.5 344 VAL A N 1
ATOM 2632 C CA . VAL A 1 344 ? 34 1.94 -2.113 1 96.5 344 VAL A CA 1
ATOM 2633 C C . VAL A 1 344 ? 34 3.445 -1.849 1 96.5 344 VAL A C 1
ATOM 2635 O O . VAL A 1 344 ? 33.969 4.246 -2.785 1 96.5 344 VAL A O 1
ATOM 2638 N N . ASN A 1 345 ? 34.125 3.885 -0.638 1 93.06 345 ASN A N 1
ATOM 2639 C CA . ASN A 1 345 ? 33.906 5.266 -0.215 1 93.06 345 ASN A CA 1
ATOM 2640 C C . ASN A 1 345 ? 34.906 6.215 -0.869 1 93.06 345 ASN A C 1
ATOM 2642 O O . ASN A 1 345 ? 34.594 7.395 -1.074 1 93.06 345 ASN A O 1
ATOM 2646 N N . GLU A 1 346 ? 36.062 5.789 -1.218 1 92.94 346 GLU A N 1
ATOM 2647 C CA . GLU A 1 346 ? 37.094 6.633 -1.851 1 92.94 346 GLU A CA 1
ATOM 2648 C C . GLU A 1 346 ? 36.625 7.074 -3.242 1 92.94 346 GLU A C 1
ATOM 2650 O O . GLU A 1 346 ? 36.875 8.219 -3.641 1 92.94 346 GLU A O 1
ATOM 2655 N N . SER A 1 347 ? 35.969 6.203 -3.895 1 94.81 347 SER A N 1
ATOM 2656 C CA . SER A 1 347 ? 35.531 6.484 -5.254 1 94.81 347 SER A CA 1
ATOM 2657 C C . SER A 1 347 ? 34.094 7.039 -5.266 1 94.81 347 SER A C 1
ATOM 2659 O O . SER A 1 347 ? 33.781 7.91 -6.074 1 94.81 347 SER A O 1
ATOM 2661 N N . TRP A 1 348 ? 33.281 6.492 -4.402 1 95.56 348 TRP A N 1
ATOM 2662 C CA . TRP A 1 348 ? 31.891 6.941 -4.246 1 95.56 348 TRP A CA 1
ATOM 2663 C C . TRP A 1 348 ? 31.688 7.574 -2.875 1 95.56 348 TRP A C 1
ATOM 2665 O O . TRP A 1 348 ? 31.453 6.871 -1.891 1 95.56 348 TRP A O 1
ATOM 2675 N N . PRO A 1 349 ? 31.688 8.883 -2.809 1 94.12 349 PRO A N 1
ATOM 2676 C CA . PRO A 1 349 ? 31.656 9.562 -1.509 1 94.12 349 PRO A CA 1
ATOM 2677 C C . PRO A 1 349 ? 30.281 9.555 -0.868 1 94.12 349 PRO A C 1
ATOM 2679 O O . PRO A 1 349 ? 29.719 10.625 -0.596 1 94.12 349 PRO A O 1
ATOM 2682 N N . ILE A 1 350 ? 29.828 8.406 -0.546 1 95.62 350 ILE A N 1
ATOM 2683 C CA . ILE A 1 350 ? 28.484 8.203 -0.013 1 95.62 350 ILE A CA 1
ATOM 2684 C C . ILE A 1 350 ? 28.375 8.844 1.369 1 95.62 350 ILE A C 1
ATOM 2686 O O . ILE A 1 350 ? 27.375 9.484 1.687 1 95.62 350 ILE A O 1
ATOM 2690 N N . LYS A 1 351 ? 29.422 8.703 2.162 1 93 351 LYS A N 1
ATOM 2691 C CA . LYS A 1 351 ? 29.438 9.289 3.5 1 93 351 LYS A CA 1
ATOM 2692 C C . LYS A 1 351 ? 29.406 10.812 3.432 1 93 351 LYS A C 1
ATOM 2694 O O . LYS A 1 351 ? 28.625 11.461 4.137 1 93 351 LYS A O 1
ATOM 2699 N N . ALA A 1 352 ? 30.172 11.359 2.512 1 90.31 352 ALA A N 1
ATOM 2700 C CA . ALA A 1 352 ? 30.266 12.812 2.361 1 90.31 352 ALA A CA 1
ATOM 2701 C C . ALA A 1 352 ? 28.953 13.391 1.839 1 90.31 352 ALA A C 1
ATOM 2703 O O . ALA A 1 352 ? 28.594 14.523 2.17 1 90.31 352 ALA A O 1
ATOM 2704 N N . LEU A 1 353 ? 28.234 12.602 1.175 1 90.5 353 LEU A N 1
ATOM 2705 C CA . LEU A 1 353 ? 26.969 13.031 0.598 1 90.5 353 LEU A CA 1
ATOM 2706 C C . LEU A 1 353 ? 25.797 12.711 1.53 1 90.5 353 LEU A C 1
ATOM 2708 O O . LEU A 1 353 ? 24.641 12.781 1.127 1 90.5 353 LEU A O 1
ATOM 2712 N N . ASN A 1 354 ? 26.109 12.203 2.754 1 88 354 ASN A N 1
ATOM 2713 C CA . ASN A 1 354 ? 25.125 11.852 3.762 1 88 354 ASN A CA 1
ATOM 2714 C C . ASN A 1 354 ? 24.203 10.727 3.277 1 88 354 ASN A C 1
ATOM 2716 O O . ASN A 1 354 ? 23 10.758 3.525 1 88 354 ASN A O 1
ATOM 2720 N N . GLY A 1 355 ? 24.797 9.789 2.562 1 95.12 355 GLY A N 1
ATOM 2721 C CA . GLY A 1 355 ? 24.016 8.719 1.946 1 95.12 355 GLY A CA 1
ATOM 2722 C C . GLY A 1 355 ? 23.859 7.504 2.838 1 95.12 355 GLY A C 1
ATOM 2723 O O . GLY A 1 355 ? 23 6.664 2.605 1 95.12 355 GLY A O 1
ATOM 2724 N N . LEU A 1 356 ? 24.656 7.418 3.912 1 96.5 356 LEU A N 1
ATOM 2725 C CA . LEU A 1 356 ? 24.672 6.211 4.73 1 96.5 356 LEU A CA 1
ATOM 2726 C C . LEU A 1 356 ? 23.344 6.016 5.445 1 96.5 356 LEU A C 1
ATOM 2728 O O . LEU A 1 356 ? 22.797 4.914 5.457 1 96.5 356 LEU A O 1
ATOM 2732 N N . PRO A 1 357 ? 22.703 7.094 5.996 1 93.31 357 PRO A N 1
ATOM 2733 C CA . PRO A 1 357 ? 21.391 6.91 6.621 1 93.31 357 PRO A CA 1
ATOM 2734 C C . PRO A 1 357 ? 20.312 6.492 5.621 1 93.31 357 PRO A C 1
ATOM 2736 O O . PRO A 1 357 ? 19.422 5.723 5.965 1 93.31 357 PRO A O 1
ATOM 2739 N N . LEU A 1 358 ? 20.469 7.02 4.414 1 96.5 358 LEU A N 1
ATOM 2740 C CA . LEU A 1 358 ? 19.5 6.668 3.377 1 96.5 358 LEU A CA 1
ATOM 2741 C C . LEU A 1 358 ? 19.656 5.203 2.973 1 96.5 358 LEU A C 1
ATOM 2743 O O . LEU A 1 358 ? 18.656 4.492 2.826 1 96.5 358 LEU A O 1
ATOM 2747 N N . LEU A 1 359 ? 20.906 4.82 2.857 1 97.94 359 LEU A N 1
ATOM 2748 C CA . LEU A 1 359 ? 21.219 3.439 2.51 1 97.94 359 LEU A CA 1
ATOM 2749 C C . LEU A 1 359 ? 20.703 2.482 3.582 1 97.94 359 LEU A C 1
ATOM 2751 O O . LEU A 1 359 ? 20.141 1.435 3.268 1 97.94 359 LEU A O 1
ATOM 2755 N N . THR A 1 360 ? 20.875 2.852 4.797 1 97.56 360 THR A N 1
ATOM 2756 C CA . THR A 1 360 ? 20.391 2.061 5.926 1 97.56 360 THR A CA 1
ATOM 2757 C C . THR A 1 360 ? 18.875 1.945 5.898 1 97.56 360 THR A C 1
ATOM 2759 O O . THR A 1 360 ? 18.328 0.857 6.082 1 97.56 360 THR A O 1
ATOM 2762 N N . ALA A 1 361 ? 18.219 3.039 5.676 1 97.19 361 ALA A N 1
ATOM 2763 C CA . ALA A 1 361 ? 16.75 3.055 5.625 1 97.19 361 ALA A CA 1
ATOM 2764 C C . ALA A 1 361 ? 16.234 2.135 4.527 1 97.19 361 ALA A C 1
ATOM 2766 O O . ALA A 1 361 ? 15.336 1.324 4.762 1 97.19 361 ALA A O 1
ATOM 2767 N N . VAL A 1 362 ? 16.859 2.223 3.354 1 98.56 362 VAL A N 1
ATOM 2768 C CA . VAL A 1 362 ? 16.406 1.401 2.232 1 98.56 362 VAL A CA 1
ATOM 2769 C C . VAL A 1 362 ? 16.656 -0.073 2.539 1 98.56 362 VAL A C 1
ATOM 2771 O O . VAL A 1 362 ? 15.805 -0.92 2.285 1 98.56 362 VAL A O 1
ATOM 2774 N N . ALA A 1 363 ? 17.828 -0.361 3.07 1 98.5 363 ALA A N 1
ATOM 2775 C CA . ALA A 1 363 ? 18.172 -1.745 3.375 1 98.5 363 ALA A CA 1
ATOM 2776 C C . ALA A 1 363 ? 17.203 -2.354 4.375 1 98.5 363 ALA A C 1
ATOM 2778 O O . ALA A 1 363 ? 16.797 -3.51 4.227 1 98.5 363 ALA A O 1
ATOM 2779 N N . GLN A 1 364 ? 16.797 -1.594 5.277 1 97.94 364 GLN A N 1
ATOM 2780 C CA . GLN A 1 364 ? 15.938 -2.098 6.344 1 97.94 364 GLN A CA 1
ATOM 2781 C C . GLN A 1 364 ? 14.484 -2.164 5.891 1 97.94 364 GLN A C 1
ATOM 2783 O O . GLN A 1 364 ? 13.703 -2.982 6.387 1 97.94 364 GLN A O 1
ATOM 2788 N N . LEU A 1 365 ? 14.117 -1.354 4.875 1 97.88 365 LEU A N 1
ATOM 2789 C CA . LEU A 1 365 ? 12.695 -1.208 4.578 1 97.88 365 LEU A CA 1
ATOM 2790 C C . LEU A 1 365 ? 12.375 -1.737 3.186 1 97.88 365 LEU A C 1
ATOM 2792 O O . LEU A 1 365 ? 11.219 -1.736 2.77 1 97.88 365 LEU A O 1
ATOM 2796 N N . HIS A 1 366 ? 13.352 -2.236 2.432 1 97.62 366 HIS A N 1
ATOM 2797 C CA . HIS A 1 366 ? 13.133 -2.607 1.038 1 97.62 366 HIS A CA 1
ATOM 2798 C C . HIS A 1 366 ? 12.086 -3.713 0.921 1 97.62 366 HIS A C 1
ATOM 2800 O O . HIS A 1 366 ? 11.453 -3.861 -0.125 1 97.62 366 HIS A O 1
ATOM 2806 N N . GLU A 1 367 ? 11.781 -4.453 2.02 1 96.5 367 GLU A N 1
ATOM 2807 C CA . GLU A 1 367 ? 10.883 -5.598 1.913 1 96.5 367 GLU A CA 1
ATOM 2808 C C . GLU A 1 367 ? 9.516 -5.289 2.525 1 96.5 367 GLU A C 1
ATOM 2810 O O . GLU A 1 367 ? 8.695 -6.191 2.711 1 96.5 367 GLU A O 1
ATOM 2815 N N . ILE A 1 368 ? 9.211 -4.074 2.836 1 96.19 368 ILE A N 1
ATOM 2816 C CA . ILE A 1 368 ? 7.93 -3.764 3.469 1 96.19 368 ILE A CA 1
ATOM 2817 C C . ILE A 1 368 ? 6.785 -4.133 2.527 1 96.19 368 ILE A C 1
ATOM 2819 O O . ILE A 1 368 ? 5.699 -4.5 2.977 1 96.19 368 ILE A O 1
ATOM 2823 N N . GLY A 1 369 ? 7.035 -4.117 1.241 1 96.44 369 GLY A N 1
ATOM 2824 C CA . GLY A 1 369 ? 6.012 -4.406 0.247 1 96.44 369 GLY A CA 1
ATOM 2825 C C . GLY A 1 369 ? 5.652 -5.879 0.173 1 96.44 369 GLY A C 1
ATOM 2826 O O . GLY A 1 369 ? 4.645 -6.246 -0.43 1 96.44 369 GLY A O 1
ATOM 2827 N N . LEU A 1 370 ? 6.492 -6.762 0.829 1 93.81 370 LEU A N 1
ATOM 2828 C CA . LEU A 1 370 ? 6.199 -8.188 0.854 1 93.81 370 LEU A CA 1
ATOM 2829 C C . LEU A 1 370 ? 4.855 -8.461 1.529 1 93.81 370 LEU A C 1
ATOM 2831 O O . LEU A 1 370 ? 4.23 -9.492 1.288 1 93.81 370 LEU A O 1
ATOM 2835 N N . LEU A 1 371 ? 4.449 -7.523 2.283 1 92 371 LEU A N 1
ATOM 2836 C CA . LEU A 1 371 ? 3.17 -7.664 2.967 1 92 371 LEU A CA 1
ATOM 2837 C C . LEU A 1 371 ? 2.021 -7.711 1.964 1 92 371 LEU A C 1
ATOM 2839 O O . LEU A 1 371 ? 0.978 -8.312 2.234 1 92 371 LEU A O 1
ATOM 2843 N N . ILE A 1 372 ? 2.201 -7.117 0.8 1 93.81 372 ILE A N 1
ATOM 2844 C CA . ILE A 1 372 ? 1.157 -7.016 -0.215 1 93.81 372 ILE A CA 1
ATOM 2845 C C . ILE A 1 372 ? 1.279 -8.18 -1.196 1 93.81 372 ILE A C 1
ATOM 2847 O O . ILE A 1 372 ? 0.357 -8.984 -1.328 1 93.81 372 ILE A O 1
ATOM 2851 N N . GLU A 1 373 ? 2.434 -8.242 -1.826 1 91.75 373 GLU A N 1
ATOM 2852 C CA . GLU A 1 373 ? 2.662 -9.242 -2.863 1 91.75 373 GLU A CA 1
ATOM 2853 C C . GLU A 1 373 ? 4.152 -9.406 -3.158 1 91.75 373 GLU A C 1
ATOM 2855 O O . GLU A 1 373 ? 4.906 -8.43 -3.111 1 91.75 373 GLU A O 1
ATOM 2860 N N . TYR A 1 374 ? 4.559 -10.594 -3.539 1 90.94 374 TYR A N 1
ATOM 2861 C CA . TYR A 1 374 ? 5.973 -10.93 -3.658 1 90.94 374 TYR A CA 1
ATOM 2862 C C . TYR A 1 374 ? 6.539 -10.445 -4.988 1 90.94 374 TYR A C 1
ATOM 2864 O O . TYR A 1 374 ? 7.625 -9.867 -5.035 1 90.94 374 TYR A O 1
ATOM 2872 N N . LYS A 1 375 ? 5.875 -10.648 -6.047 1 89.12 375 LYS A N 1
ATOM 2873 C CA . LYS A 1 375 ? 6.426 -10.477 -7.387 1 89.12 375 LYS A CA 1
ATOM 2874 C C . LYS A 1 375 ? 6.871 -9.031 -7.613 1 89.12 375 LYS A C 1
ATOM 2876 O O . LYS A 1 375 ? 7.969 -8.789 -8.125 1 89.12 375 LYS A O 1
ATOM 2881 N N . GLN A 1 376 ? 6.02 -8.109 -7.16 1 95 376 GLN A N 1
ATOM 2882 C CA . GLN A 1 376 ? 6.332 -6.695 -7.355 1 95 376 GLN A CA 1
ATOM 2883 C C . GLN A 1 376 ? 6.504 -5.98 -6.016 1 95 376 GLN A C 1
ATOM 2885 O O . GLN A 1 376 ? 6.098 -4.828 -5.867 1 95 376 GLN A O 1
ATOM 2890 N N . TYR A 1 377 ? 7.109 -6.668 -5.066 1 96.44 377 TYR A N 1
ATOM 2891 C CA . TYR A 1 377 ? 7.125 -6.09 -3.729 1 96.44 377 TYR A CA 1
ATOM 2892 C C . TYR A 1 377 ? 7.961 -4.812 -3.695 1 96.44 377 TYR A C 1
ATOM 2894 O O . TYR A 1 377 ? 7.727 -3.934 -2.863 1 96.44 377 TYR A O 1
ATOM 2902 N N . HIS A 1 378 ? 8.992 -4.609 -4.645 1 97.38 378 HIS A N 1
ATOM 2903 C CA . HIS A 1 378 ? 9.781 -3.385 -4.688 1 97.38 378 HIS A CA 1
ATOM 2904 C C . HIS A 1 378 ? 8.914 -2.182 -5.047 1 97.38 378 HIS A C 1
ATOM 2906 O O . HIS A 1 378 ? 9.109 -1.09 -4.508 1 97.38 378 HIS A O 1
ATOM 2912 N N . LYS A 1 379 ? 7.918 -2.434 -5.926 1 97.75 379 LYS A N 1
ATOM 2913 C CA . LYS A 1 379 ? 6.98 -1.366 -6.27 1 97.75 379 LYS A CA 1
ATOM 2914 C C . LYS A 1 379 ? 6.051 -1.057 -5.102 1 97.75 379 LYS A C 1
ATOM 2916 O O . LYS A 1 379 ? 5.742 0.107 -4.84 1 97.75 379 LYS A O 1
ATOM 2921 N N . HIS A 1 380 ? 5.582 -2.121 -4.438 1 98 380 HIS A N 1
ATOM 2922 C CA . HIS A 1 380 ? 4.719 -1.938 -3.277 1 98 380 HIS A CA 1
ATOM 2923 C C . HIS A 1 380 ? 5.465 -1.241 -2.143 1 98 380 HIS A C 1
ATOM 2925 O O . HIS A 1 380 ? 4.887 -0.412 -1.434 1 98 380 HIS A O 1
ATOM 2931 N N . SER A 1 381 ? 6.766 -1.633 -1.96 1 98.25 381 SER A N 1
ATOM 2932 C CA . SER A 1 381 ? 7.582 -0.95 -0.962 1 98.25 381 SER A CA 1
ATOM 2933 C C . SER A 1 381 ? 7.684 0.543 -1.257 1 98.25 381 SER A C 1
ATOM 2935 O O . SER A 1 381 ? 7.508 1.371 -0.36 1 98.25 381 SER A O 1
ATOM 2937 N N . ALA A 1 382 ? 7.957 0.867 -2.512 1 98.19 382 ALA A N 1
ATOM 2938 C CA . ALA A 1 382 ? 8.062 2.268 -2.912 1 98.19 382 ALA A CA 1
ATOM 2939 C C . ALA A 1 382 ? 6.746 3.004 -2.691 1 98.19 382 ALA A C 1
ATOM 2941 O O . ALA A 1 382 ? 6.738 4.164 -2.268 1 98.19 382 ALA A O 1
ATOM 2942 N N . TYR A 1 383 ? 5.625 2.33 -2.943 1 98 383 TYR A N 1
ATOM 2943 C CA . TYR A 1 383 ? 4.312 2.941 -2.752 1 98 383 TYR A CA 1
ATOM 2944 C C . TYR A 1 383 ? 4.074 3.275 -1.284 1 98 383 TYR A C 1
ATOM 2946 O O . TYR A 1 383 ? 3.652 4.387 -0.954 1 98 383 TYR A O 1
ATOM 2954 N N . ILE A 1 384 ? 4.328 2.295 -0.442 1 97.5 384 ILE A N 1
ATOM 2955 C CA . ILE A 1 384 ? 4.121 2.475 0.991 1 97.5 384 ILE A CA 1
ATOM 2956 C C . ILE A 1 384 ? 5.008 3.609 1.501 1 97.5 384 ILE A C 1
ATOM 2958 O O . ILE A 1 384 ? 4.527 4.523 2.178 1 97.5 384 ILE A O 1
ATOM 2962 N N . LEU A 1 385 ? 6.266 3.59 1.123 1 97.31 385 LEU A N 1
ATOM 2963 C CA . LEU A 1 385 ? 7.215 4.594 1.599 1 97.31 385 LEU A CA 1
ATOM 2964 C C . LEU A 1 385 ? 6.852 5.977 1.071 1 97.31 385 LEU A C 1
ATOM 2966 O O . LEU A 1 385 ? 6.922 6.965 1.808 1 97.31 385 LEU A O 1
ATOM 2970 N N . LYS A 1 386 ? 6.434 6.023 -0.134 1 96.56 386 LYS A N 1
ATOM 2971 C CA . LYS A 1 386 ? 6.094 7.297 -0.761 1 96.56 386 LYS A CA 1
ATOM 2972 C C . LYS A 1 386 ? 4.91 7.957 -0.058 1 96.56 386 LYS A C 1
ATOM 2974 O O . LYS A 1 386 ? 4.844 9.18 0.04 1 96.56 386 LYS A O 1
ATOM 2979 N N . ASN A 1 387 ? 4.039 7.117 0.457 1 94.69 387 ASN A N 1
ATOM 2980 C CA . ASN A 1 387 ? 2.775 7.641 0.961 1 94.69 387 ASN A CA 1
ATOM 2981 C C . ASN A 1 387 ? 2.74 7.652 2.486 1 94.69 387 ASN A C 1
ATOM 2983 O O . ASN A 1 387 ? 1.686 7.867 3.086 1 94.69 387 ASN A O 1
ATOM 2987 N N . THR A 1 388 ? 3.82 7.379 3.049 1 91.38 388 THR A N 1
ATOM 2988 C CA . THR A 1 388 ? 3.936 7.438 4.5 1 91.38 388 THR A CA 1
ATOM 2989 C C . THR A 1 388 ? 5 8.453 4.918 1 91.38 388 THR A C 1
ATOM 2991 O O . THR A 1 388 ? 6.07 8.516 4.312 1 91.38 388 THR A O 1
ATOM 2994 N N . GLU A 1 389 ? 4.707 9.266 5.906 1 81.5 389 GLU A N 1
ATOM 2995 C CA . GLU A 1 389 ? 5.688 10.219 6.414 1 81.5 389 GLU A CA 1
ATOM 2996 C C . GLU A 1 389 ? 6.867 9.5 7.07 1 81.5 389 GLU A C 1
ATOM 2998 O O . GLU A 1 389 ? 6.684 8.484 7.738 1 81.5 389 GLU A O 1
ATOM 3003 N N . MET A 1 390 ? 8.016 10.023 6.801 1 86.88 390 MET A N 1
ATOM 3004 C CA . MET A 1 390 ? 9.227 9.461 7.395 1 86.88 390 MET A CA 1
ATOM 3005 C C . MET A 1 390 ? 9.945 10.5 8.242 1 86.88 390 MET A C 1
ATOM 3007 O O . MET A 1 390 ? 10.953 11.07 7.809 1 86.88 390 MET A O 1
ATOM 3011 N N . PRO A 1 391 ? 9.438 10.648 9.508 1 80.38 391 PRO A N 1
ATOM 3012 C CA . PRO A 1 391 ? 10.117 11.594 10.391 1 80.38 391 PRO A CA 1
ATOM 3013 C C . PRO A 1 391 ? 11.625 11.352 10.477 1 80.38 391 PRO A C 1
ATOM 3015 O O . PRO A 1 391 ? 12.055 10.195 10.555 1 80.38 391 PRO A O 1
ATOM 3018 N N . GLY A 1 392 ? 12.43 12.43 10.367 1 80.06 392 GLY A N 1
ATOM 3019 C CA . GLY A 1 392 ? 13.883 12.328 10.422 1 80.06 392 GLY A CA 1
ATOM 3020 C C . GLY A 1 392 ? 14.547 12.453 9.062 1 80.06 392 GLY A C 1
ATOM 3021 O O . GLY A 1 392 ? 15.75 12.695 8.977 1 80.06 392 GLY A O 1
ATOM 3022 N N . PHE A 1 393 ? 13.734 12.305 8.039 1 85.62 393 PHE A N 1
ATOM 3023 C CA . PHE A 1 393 ? 14.242 12.438 6.68 1 85.62 393 PHE A CA 1
ATOM 3024 C C . PHE A 1 393 ? 13.609 13.633 5.984 1 85.62 393 PHE A C 1
ATOM 3026 O O . PHE A 1 393 ? 12.406 13.875 6.113 1 85.62 393 PHE A O 1
ATOM 3033 N N . SER A 1 394 ? 14.438 14.375 5.324 1 77.5 394 SER A N 1
ATOM 3034 C CA . SER A 1 394 ? 13.906 15.484 4.539 1 77.5 394 SER A CA 1
ATOM 3035 C C . SER A 1 394 ? 13.117 14.984 3.34 1 77.5 394 SER A C 1
ATOM 3037 O O . SER A 1 394 ? 13.18 13.797 3 1 77.5 394 SER A O 1
ATOM 3039 N N . GLN A 1 395 ? 12.391 15.805 2.713 1 77.25 395 GLN A N 1
ATOM 3040 C CA . GLN A 1 395 ? 11.609 15.438 1.536 1 77.25 395 GLN A CA 1
ATOM 3041 C C . GLN A 1 395 ? 12.508 14.898 0.427 1 77.25 395 GLN A C 1
ATOM 3043 O O . GLN A 1 395 ? 12.141 13.938 -0.26 1 77.25 395 GLN A O 1
ATOM 3048 N N . SER A 1 396 ? 13.625 15.617 0.301 1 80.44 396 SER A N 1
ATOM 3049 C CA . SER A 1 396 ? 14.57 15.172 -0.724 1 80.44 396 SER A CA 1
ATOM 3050 C C . SER A 1 396 ? 15.133 13.797 -0.397 1 80.44 396 SER A C 1
ATOM 3052 O O . SER A 1 396 ? 15.297 12.961 -1.286 1 80.44 396 SER A O 1
ATOM 3054 N N . GLU A 1 397 ? 15.453 13.648 0.855 1 88.31 397 GLU A N 1
ATOM 3055 C CA . GLU A 1 397 ? 15.953 12.344 1.289 1 88.31 397 GLU A CA 1
ATOM 3056 C C . GLU A 1 397 ? 14.891 11.266 1.129 1 88.31 397 GLU A C 1
ATOM 3058 O O . GLU A 1 397 ? 15.195 10.148 0.705 1 88.31 397 GLU A O 1
ATOM 3063 N N . HIS A 1 398 ? 13.727 11.68 1.467 1 91.06 398 HIS A N 1
ATOM 3064 C CA . HIS A 1 398 ? 12.586 10.781 1.341 1 91.06 398 HIS A CA 1
ATOM 3065 C C . HIS A 1 398 ? 12.406 10.312 -0.1 1 91.06 398 HIS A C 1
ATOM 3067 O O . HIS A 1 398 ? 12.211 9.117 -0.35 1 91.06 398 HIS A O 1
ATOM 3073 N N . LYS A 1 399 ? 12.578 11.164 -1.03 1 91.56 399 LYS A N 1
ATOM 3074 C CA . LYS A 1 399 ? 12.453 10.828 -2.447 1 91.56 399 LYS A CA 1
ATOM 3075 C C . LYS A 1 399 ? 13.547 9.859 -2.883 1 91.56 399 LYS A C 1
ATOM 3077 O O . LYS A 1 399 ? 13.297 8.961 -3.689 1 91.56 399 LYS A O 1
ATOM 3082 N N . VAL A 1 400 ? 14.727 10.078 -2.336 1 95.31 400 VAL A N 1
ATOM 3083 C CA . VAL A 1 400 ? 15.836 9.195 -2.658 1 95.31 400 VAL A CA 1
ATOM 3084 C C . VAL A 1 400 ? 15.555 7.793 -2.123 1 95.31 400 VAL A C 1
ATOM 3086 O O . VAL A 1 400 ? 15.742 6.801 -2.832 1 95.31 400 VAL A O 1
ATOM 3089 N N . ILE A 1 401 ? 15.047 7.75 -0.903 1 97.75 401 ILE A N 1
ATOM 3090 C CA . ILE A 1 401 ? 14.734 6.469 -0.275 1 97.75 401 ILE A CA 1
ATOM 3091 C C . ILE A 1 401 ? 13.703 5.723 -1.109 1 97.75 401 ILE A C 1
ATOM 3093 O O . ILE A 1 401 ? 13.867 4.535 -1.404 1 97.75 401 ILE A O 1
ATOM 3097 N N . VAL A 1 402 ? 12.688 6.398 -1.554 1 98.06 402 VAL A N 1
ATOM 3098 C CA . VAL A 1 402 ? 11.602 5.809 -2.328 1 98.06 402 VAL A CA 1
ATOM 3099 C C . VAL A 1 402 ? 12.141 5.285 -3.658 1 98.06 402 VAL A C 1
ATOM 3101 O O . VAL A 1 402 ? 11.852 4.152 -4.051 1 98.06 402 VAL A O 1
ATOM 3104 N N . ALA A 1 403 ? 12.969 6.094 -4.301 1 97.75 403 ALA A N 1
ATOM 3105 C CA . ALA A 1 403 ? 13.492 5.738 -5.617 1 97.75 403 ALA A CA 1
ATOM 3106 C C . ALA A 1 403 ? 14.414 4.531 -5.531 1 97.75 403 ALA A C 1
ATOM 3108 O O . ALA A 1 403 ? 14.344 3.623 -6.363 1 97.75 403 ALA A O 1
ATOM 3109 N N . VAL A 1 404 ? 15.258 4.5 -4.539 1 98.5 404 VAL A N 1
ATOM 3110 C CA . VAL A 1 404 ? 16.234 3.42 -4.387 1 98.5 404 VAL A CA 1
ATOM 3111 C C . VAL A 1 404 ? 15.516 2.135 -3.975 1 98.5 404 VAL A C 1
ATOM 3113 O O . VAL A 1 404 ? 15.859 1.048 -4.441 1 98.5 404 VAL A O 1
ATOM 3116 N N . ALA A 1 405 ? 14.516 2.264 -3.115 1 98.44 405 ALA A N 1
ATOM 3117 C CA . ALA A 1 405 ? 13.734 1.094 -2.719 1 98.44 405 ALA A CA 1
ATOM 3118 C C . ALA A 1 405 ? 13.039 0.466 -3.92 1 98.44 405 ALA A C 1
ATOM 3120 O O . ALA A 1 405 ? 13.023 -0.758 -4.07 1 98.44 405 ALA A O 1
ATOM 3121 N N . LYS A 1 406 ? 12.508 1.288 -4.777 1 98.12 406 LYS A N 1
ATOM 3122 C CA . LYS A 1 406 ? 11.836 0.797 -5.977 1 98.12 406 LYS A CA 1
ATOM 3123 C C . LYS A 1 406 ? 12.828 0.146 -6.938 1 98.12 406 LYS A C 1
ATOM 3125 O O . LYS A 1 406 ? 12.508 -0.847 -7.59 1 98.12 406 LYS A O 1
ATOM 3130 N N . GLY A 1 407 ? 14.016 0.676 -6.969 1 97.69 407 GLY A N 1
ATOM 3131 C CA . GLY A 1 407 ? 15 0.263 -7.957 1 97.69 407 GLY A CA 1
ATOM 3132 C C . GLY A 1 407 ? 15.914 -0.842 -7.465 1 97.69 407 GLY A C 1
ATOM 3133 O O . GLY A 1 407 ? 16.828 -1.268 -8.18 1 97.69 407 GLY A O 1
ATOM 3134 N N . HIS A 1 408 ? 15.672 -1.392 -6.289 1 97.56 408 HIS A N 1
ATOM 3135 C CA . HIS A 1 408 ? 16.641 -2.32 -5.719 1 97.56 408 HIS A CA 1
ATOM 3136 C C . HIS A 1 408 ? 16.562 -3.688 -6.391 1 97.56 408 HIS A C 1
ATOM 3138 O O . HIS A 1 408 ? 17.406 -4.551 -6.164 1 97.56 408 HIS A O 1
ATOM 3144 N N . ARG A 1 409 ? 15.523 -3.881 -7.254 1 95.38 409 ARG A N 1
ATOM 3145 C CA . ARG A 1 409 ? 15.414 -5.117 -8.023 1 95.38 409 ARG A CA 1
ATOM 3146 C C . ARG A 1 409 ? 14.672 -4.883 -9.336 1 95.38 409 ARG A C 1
ATOM 3148 O O . ARG A 1 409 ? 14.094 -3.812 -9.547 1 95.38 409 ARG A O 1
ATOM 3155 N N . SER A 1 410 ? 14.734 -5.793 -10.234 1 92.69 410 SER A N 1
ATOM 3156 C CA . SER A 1 410 ? 14.055 -5.789 -11.531 1 92.69 410 SER A CA 1
ATOM 3157 C C . SER A 1 410 ? 14.633 -4.727 -12.453 1 92.69 410 SER A C 1
ATOM 3159 O O . SER A 1 410 ? 15.656 -4.113 -12.141 1 92.69 410 SER A O 1
ATOM 3161 N N . ASP A 1 411 ? 14.055 -4.539 -13.539 1 91.38 411 ASP A N 1
ATOM 3162 C CA . ASP A 1 411 ? 14.594 -3.684 -14.594 1 91.38 411 ASP A CA 1
ATOM 3163 C C . ASP A 1 411 ? 14.352 -2.209 -14.273 1 91.38 411 ASP A C 1
ATOM 3165 O O . ASP A 1 411 ? 13.32 -1.85 -13.703 1 91.38 411 ASP A O 1
ATOM 3169 N N . LEU A 1 412 ? 15.398 -1.462 -14.586 1 91.56 412 LEU A N 1
ATOM 3170 C CA . LEU A 1 412 ? 15.305 -0.009 -14.5 1 91.56 412 LEU A CA 1
ATOM 3171 C C . LEU A 1 412 ? 15.469 0.632 -15.867 1 91.56 412 LEU A C 1
ATOM 3173 O O . LEU A 1 412 ? 16.266 0.167 -16.688 1 91.56 412 LEU A O 1
ATOM 3177 N N . GLN A 1 413 ? 14.734 1.611 -16.062 1 91.12 413 GLN A N 1
ATOM 3178 C CA . GLN A 1 413 ? 14.852 2.355 -17.312 1 91.12 413 GLN A CA 1
ATOM 3179 C C . GLN A 1 413 ? 15.977 3.389 -17.234 1 91.12 413 GLN A C 1
ATOM 3181 O O . GLN A 1 413 ? 16.312 3.854 -16.156 1 91.12 413 GLN A O 1
ATOM 3186 N N . LYS A 1 414 ? 16.484 3.691 -18.438 1 91.12 414 LYS A N 1
ATOM 3187 C CA . LYS A 1 414 ? 17.484 4.754 -18.5 1 91.12 414 LYS A CA 1
ATOM 3188 C C . LYS A 1 414 ? 16.906 6.074 -17.984 1 91.12 414 LYS A C 1
ATOM 3190 O O . LYS A 1 414 ? 15.773 6.43 -18.312 1 91.12 414 LYS A O 1
ATOM 3195 N N . GLY A 1 415 ? 17.625 6.73 -17.188 1 91.69 415 GLY A N 1
ATOM 3196 C CA . GLY A 1 415 ? 17.188 8.008 -16.641 1 91.69 415 GLY A CA 1
ATOM 3197 C C . GLY A 1 415 ? 16.266 7.855 -15.453 1 91.69 415 GLY A C 1
ATOM 3198 O O . GLY A 1 415 ? 15.625 8.82 -15.031 1 91.69 415 GLY A O 1
ATOM 3199 N N . TYR A 1 416 ? 16.234 6.789 -14.836 1 92.06 416 TYR A N 1
ATOM 3200 C CA . TYR A 1 416 ? 15.32 6.457 -13.75 1 92.06 416 TYR A CA 1
ATOM 3201 C C . TYR A 1 416 ? 15.477 7.438 -12.594 1 92.06 416 TYR A C 1
ATOM 3203 O O . TYR A 1 416 ? 14.492 7.797 -11.938 1 92.06 416 TYR A O 1
ATOM 3211 N N . PHE A 1 417 ? 16.688 7.977 -12.391 1 94 417 PHE A N 1
ATOM 3212 C CA . PHE A 1 417 ? 16.953 8.797 -11.211 1 94 417 PHE A CA 1
ATOM 3213 C C . PHE A 1 417 ? 17.016 10.273 -11.594 1 94 417 PHE A C 1
ATOM 3215 O O . PHE A 1 417 ? 17.359 11.117 -10.758 1 94 417 PHE A O 1
ATOM 3222 N N . ASP A 1 418 ? 16.641 10.625 -12.805 1 90.69 418 ASP A N 1
ATOM 3223 C CA . ASP A 1 418 ? 16.812 11.977 -13.32 1 90.69 418 ASP A CA 1
ATOM 3224 C C . ASP A 1 418 ? 15.961 12.977 -12.531 1 90.69 418 ASP A C 1
ATOM 3226 O O . ASP A 1 418 ? 16.375 14.117 -12.32 1 90.69 418 ASP A O 1
ATOM 3230 N N . SER A 1 419 ? 14.898 12.531 -12.07 1 87.12 419 SER A N 1
ATOM 3231 C CA . SER A 1 419 ? 13.953 13.414 -11.406 1 87.12 419 SER A CA 1
ATOM 3232 C C . SER A 1 419 ? 14.461 13.836 -10.031 1 87.12 419 SER A C 1
ATOM 3234 O O . SER A 1 419 ? 13.93 14.766 -9.422 1 87.12 419 SER A O 1
ATOM 3236 N N . LEU A 1 420 ? 15.602 13.227 -9.57 1 89.94 420 LEU A N 1
ATOM 3237 C CA . LEU A 1 420 ? 16.109 13.508 -8.234 1 89.94 420 LEU A CA 1
ATOM 3238 C C . LEU A 1 420 ? 17.109 14.664 -8.258 1 89.94 420 LEU A C 1
ATOM 3240 O O . LEU A 1 420 ? 17.625 15.062 -7.211 1 89.94 420 LEU A O 1
ATOM 3244 N N . GLY A 1 421 ? 17.438 15.156 -9.453 1 84.62 421 GLY A N 1
ATOM 3245 C CA . GLY A 1 421 ? 18.312 16.312 -9.57 1 84.62 421 GLY A CA 1
ATOM 3246 C C . GLY A 1 421 ? 19.703 16.062 -9.008 1 84.62 421 GLY A C 1
ATOM 3247 O O . GLY A 1 421 ? 20.375 15.109 -9.406 1 84.62 421 GLY A O 1
ATOM 3248 N N . ALA A 1 422 ? 20.078 16.844 -7.965 1 81.75 422 ALA A N 1
ATOM 3249 C CA . ALA A 1 422 ? 21.422 16.797 -7.391 1 81.75 422 ALA A CA 1
ATOM 3250 C C . ALA A 1 422 ? 21.688 15.461 -6.703 1 81.75 422 ALA A C 1
ATOM 3252 O O . ALA A 1 422 ? 22.828 15.055 -6.535 1 81.75 422 ALA A O 1
ATOM 3253 N N . ASN A 1 423 ? 20.562 14.797 -6.391 1 90.44 423 ASN A N 1
ATOM 3254 C CA . ASN A 1 423 ? 20.719 13.547 -5.656 1 90.44 423 ASN A CA 1
ATOM 3255 C C . ASN A 1 423 ? 20.75 12.344 -6.598 1 90.44 423 ASN A C 1
ATOM 3257 O O . ASN A 1 423 ? 20.844 11.203 -6.148 1 90.44 423 ASN A O 1
ATOM 3261 N N . SER A 1 424 ? 20.719 12.586 -7.879 1 93.81 424 SER A N 1
ATOM 3262 C CA . SER A 1 424 ? 20.672 11.516 -8.875 1 93.81 424 SER A CA 1
ATOM 3263 C C . SER A 1 424 ? 21.891 10.609 -8.773 1 93.81 424 SER A C 1
ATOM 3265 O O . SER A 1 424 ? 21.75 9.383 -8.75 1 93.81 424 SER A O 1
ATOM 3267 N N . VAL A 1 425 ? 23.062 11.195 -8.641 1 94 425 VAL A N 1
ATOM 3268 C CA . VAL A 1 425 ? 24.312 10.43 -8.609 1 94 425 VAL A CA 1
ATOM 3269 C C . VAL A 1 425 ? 24.375 9.609 -7.324 1 94 425 VAL A C 1
ATOM 3271 O O . VAL A 1 425 ? 24.719 8.422 -7.355 1 94 425 VAL A O 1
ATOM 3274 N N . LEU A 1 426 ? 24.031 10.234 -6.254 1 95.62 426 LEU A N 1
ATOM 3275 C CA . LEU A 1 426 ? 24 9.523 -4.98 1 95.62 426 LEU A CA 1
ATOM 3276 C C . LEU A 1 426 ? 23.062 8.328 -5.047 1 95.62 426 LEU A C 1
ATOM 3278 O O . LEU A 1 426 ? 23.422 7.227 -4.617 1 95.62 426 LEU A O 1
ATOM 3282 N N . ALA A 1 427 ? 21.891 8.555 -5.586 1 97.38 427 ALA A N 1
ATOM 3283 C CA . ALA A 1 427 ? 20.891 7.484 -5.691 1 97.38 427 ALA A CA 1
ATOM 3284 C C . ALA A 1 427 ? 21.422 6.324 -6.523 1 97.38 427 ALA A C 1
ATOM 3286 O O . ALA A 1 427 ? 21.156 5.16 -6.227 1 97.38 427 ALA A O 1
ATOM 3287 N N . GLN A 1 428 ? 22.203 6.637 -7.523 1 96.81 428 GLN A N 1
ATOM 3288 C CA . GLN A 1 428 ? 22.797 5.602 -8.367 1 96.81 428 GLN A CA 1
ATOM 3289 C C . GLN A 1 428 ? 23.812 4.773 -7.59 1 96.81 428 GLN A C 1
ATOM 3291 O O . GLN A 1 428 ? 23.828 3.545 -7.699 1 96.81 428 GLN A O 1
ATOM 3296 N N . TYR A 1 429 ? 24.641 5.465 -6.785 1 97.44 429 TYR A N 1
ATOM 3297 C CA . TYR A 1 429 ? 25.578 4.738 -5.93 1 97.44 429 TYR A CA 1
ATOM 3298 C C . TYR A 1 429 ? 24.844 3.785 -5 1 97.44 429 TYR A C 1
ATOM 3300 O O . TYR A 1 429 ? 25.203 2.611 -4.887 1 97.44 429 TYR A O 1
ATOM 3308 N N . LEU A 1 430 ? 23.797 4.301 -4.426 1 98.38 430 LEU A N 1
ATOM 3309 C CA . LEU A 1 430 ? 23.062 3.549 -3.412 1 98.38 430 LEU A CA 1
ATOM 3310 C C . LEU A 1 430 ? 22.391 2.326 -4.023 1 98.38 430 LEU A C 1
ATOM 3312 O O . LEU A 1 430 ? 22.453 1.228 -3.469 1 98.38 430 LEU A O 1
ATOM 3316 N N . VAL A 1 431 ? 21.734 2.492 -5.172 1 98.31 431 VAL A N 1
ATOM 3317 C CA . VAL A 1 431 ? 20.953 1.412 -5.766 1 98.31 431 VAL A CA 1
ATOM 3318 C C . VAL A 1 431 ? 21.875 0.302 -6.246 1 98.31 431 VAL A C 1
ATOM 3320 O O . VAL A 1 431 ? 21.562 -0.883 -6.133 1 98.31 431 VAL A O 1
ATOM 3323 N N . ARG A 1 432 ? 23.062 0.665 -6.777 1 97.81 432 ARG A N 1
ATOM 3324 C CA . ARG A 1 432 ? 24.016 -0.333 -7.246 1 97.81 432 ARG A CA 1
ATOM 3325 C C . ARG A 1 432 ? 24.516 -1.2 -6.094 1 97.81 432 ARG A C 1
ATOM 3327 O O . ARG A 1 432 ? 24.641 -2.418 -6.234 1 97.81 432 ARG A O 1
ATOM 3334 N N . LEU A 1 433 ? 24.703 -0.617 -4.977 1 98.25 433 LEU A N 1
ATOM 3335 C CA . LEU A 1 433 ? 25.203 -1.348 -3.818 1 98.25 433 LEU A CA 1
ATOM 3336 C C . LEU A 1 433 ? 24.109 -2.193 -3.188 1 98.25 433 LEU A C 1
ATOM 3338 O O . LEU A 1 433 ? 24.328 -3.348 -2.822 1 98.25 433 LEU A O 1
ATOM 3342 N N . ILE A 1 434 ? 22.891 -1.598 -3.047 1 98.38 434 ILE A N 1
ATOM 3343 C CA . ILE A 1 434 ? 21.828 -2.316 -2.357 1 98.38 434 ILE A CA 1
ATOM 3344 C C . ILE A 1 434 ? 21.391 -3.523 -3.188 1 98.38 434 ILE A C 1
ATOM 3346 O O . ILE A 1 434 ? 21.031 -4.566 -2.637 1 98.38 434 ILE A O 1
ATOM 3350 N N . ARG A 1 435 ? 21.391 -3.438 -4.504 1 98.25 435 ARG A N 1
ATOM 3351 C CA . ARG A 1 435 ? 21.062 -4.566 -5.367 1 98.25 435 ARG A CA 1
ATOM 3352 C C . ARG A 1 435 ? 22 -5.738 -5.129 1 98.25 435 ARG A C 1
ATOM 3354 O O . ARG A 1 435 ? 21.578 -6.887 -5.039 1 98.25 435 ARG A O 1
ATOM 3361 N N . ILE A 1 436 ? 23.297 -5.434 -4.98 1 97.69 436 ILE A N 1
ATOM 3362 C CA . ILE A 1 436 ? 24.312 -6.461 -4.734 1 97.69 436 ILE A CA 1
ATOM 3363 C C . ILE A 1 436 ? 24.109 -7.059 -3.344 1 97.69 436 ILE A C 1
ATOM 3365 O O . ILE A 1 436 ? 24.125 -8.281 -3.178 1 97.69 436 ILE A O 1
ATOM 3369 N N . ALA A 1 437 ? 23.859 -6.227 -2.391 1 97.94 437 ALA A N 1
ATOM 3370 C CA . ALA A 1 437 ? 23.688 -6.676 -1.012 1 97.94 437 ALA A CA 1
ATOM 3371 C C . ALA A 1 437 ? 22.484 -7.602 -0.874 1 97.94 437 ALA A C 1
ATOM 3373 O O . ALA A 1 437 ? 22.547 -8.609 -0.173 1 97.94 437 ALA A O 1
ATOM 3374 N N . VAL A 1 438 ? 21.375 -7.25 -1.477 1 96.81 438 VAL A N 1
ATOM 3375 C CA . VAL A 1 438 ? 20.156 -8.047 -1.405 1 96.81 438 VAL A CA 1
ATOM 3376 C C . VAL A 1 438 ? 20.406 -9.43 -1.997 1 96.81 438 VAL A C 1
ATOM 3378 O O . VAL A 1 438 ? 19.969 -10.438 -1.443 1 96.81 438 VAL A O 1
ATOM 3381 N N . ILE A 1 439 ? 21.141 -9.477 -3.084 1 95.19 439 ILE A N 1
ATOM 3382 C CA . ILE A 1 439 ? 21.453 -10.758 -3.723 1 95.19 439 ILE A CA 1
ATOM 3383 C C . ILE A 1 439 ? 22.344 -11.586 -2.805 1 95.19 439 ILE A C 1
ATOM 3385 O O . ILE A 1 439 ? 22.078 -12.773 -2.59 1 95.19 439 ILE A O 1
ATOM 3389 N N . LEU A 1 440 ? 23.359 -10.938 -2.229 1 95.25 440 LEU A N 1
ATOM 3390 C CA . LEU A 1 440 ? 24.312 -11.648 -1.384 1 95.25 440 LEU A CA 1
ATOM 3391 C C . LEU A 1 440 ? 23.641 -12.156 -0.11 1 95.25 440 LEU A C 1
ATOM 3393 O O . LEU A 1 440 ? 24.125 -13.102 0.511 1 95.25 440 LEU A O 1
ATOM 3397 N N . CYS A 1 441 ? 22.5 -11.539 0.212 1 93.31 441 CYS A N 1
ATOM 3398 C CA . CYS A 1 441 ? 21.797 -11.922 1.431 1 93.31 441 CYS A CA 1
ATOM 3399 C C . CYS A 1 441 ? 20.578 -12.789 1.109 1 93.31 441 CYS A C 1
ATOM 3401 O O . CYS A 1 441 ? 19.719 -13.008 1.969 1 93.31 441 CYS A O 1
ATOM 3403 N N . MET A 1 442 ? 20.469 -13.344 -0.043 1 88.06 442 MET A N 1
ATOM 3404 C CA . MET A 1 442 ? 19.25 -14.008 -0.507 1 88.06 442 MET A CA 1
ATOM 3405 C C . MET A 1 442 ? 18.984 -15.273 0.303 1 88.06 442 MET A C 1
ATOM 3407 O O . MET A 1 442 ? 17.828 -15.703 0.424 1 88.06 442 MET A O 1
ATOM 3411 N N . ARG A 1 443 ? 19.984 -15.852 0.93 1 83.12 443 ARG A N 1
ATOM 3412 C CA . ARG A 1 443 ? 19.828 -17.078 1.718 1 83.12 443 ARG A CA 1
ATOM 3413 C C . ARG A 1 443 ? 19.266 -16.766 3.1 1 83.12 443 ARG A C 1
ATOM 3415 O O . ARG A 1 443 ? 18.844 -17.656 3.822 1 83.12 443 ARG A O 1
ATOM 3422 N N . ARG A 1 444 ? 19.297 -15.539 3.494 1 86.12 444 ARG A N 1
ATOM 3423 C CA . ARG A 1 444 ? 18.734 -15.062 4.754 1 86.12 444 ARG A CA 1
ATOM 3424 C C . ARG A 1 444 ? 19.391 -15.758 5.945 1 86.12 444 ARG A C 1
ATOM 3426 O O . ARG A 1 444 ? 18.703 -16.172 6.887 1 86.12 444 ARG A O 1
ATOM 3433 N N . GLN A 1 445 ? 20.625 -15.961 5.824 1 83.06 445 GLN A N 1
ATOM 3434 C CA . GLN A 1 445 ? 21.438 -16.531 6.887 1 83.06 445 GLN A CA 1
ATOM 3435 C C . GLN A 1 445 ? 22.766 -15.781 7.047 1 83.06 445 GLN A C 1
ATOM 3437 O O . GLN A 1 445 ? 23.344 -15.328 6.059 1 83.06 445 GLN A O 1
ATOM 3442 N N . ASP A 1 446 ? 23.141 -15.836 8.266 1 77.69 446 ASP A N 1
ATOM 3443 C CA . ASP A 1 446 ? 24.391 -15.148 8.555 1 77.69 446 ASP A CA 1
ATOM 3444 C C . ASP A 1 446 ? 25.578 -16.078 8.328 1 77.69 446 ASP A C 1
ATOM 3446 O O . ASP A 1 446 ? 25.453 -17.297 8.383 1 77.69 446 ASP A O 1
ATOM 3450 N N . ASP A 1 447 ? 26.672 -15.625 8.016 1 69.75 447 ASP A N 1
ATOM 3451 C CA . ASP A 1 447 ? 27.969 -16.312 7.965 1 69.75 447 ASP A CA 1
ATOM 3452 C C . ASP A 1 447 ? 28 -17.328 6.836 1 69.75 447 ASP A C 1
ATOM 3454 O O . ASP A 1 447 ? 28.516 -18.438 7.004 1 69.75 447 ASP A O 1
ATOM 3458 N N . VAL A 1 448 ? 27.297 -16.969 5.793 1 77.88 448 VAL A N 1
ATOM 3459 C CA . VAL A 1 448 ? 27.281 -17.891 4.664 1 77.88 448 VAL A CA 1
ATOM 3460 C C . VAL A 1 448 ? 28.203 -17.359 3.559 1 77.88 448 VAL A C 1
ATOM 3462 O O . VAL A 1 448 ? 28.656 -18.125 2.701 1 77.88 448 VAL A O 1
ATOM 3465 N N . LEU A 1 449 ? 28.547 -16.094 3.688 1 85.56 449 LEU A N 1
ATOM 3466 C CA . LEU A 1 449 ? 29.359 -15.5 2.643 1 85.56 449 LEU A CA 1
ATOM 3467 C C . LEU A 1 449 ? 30.844 -15.656 2.959 1 85.56 449 LEU A C 1
ATOM 3469 O O . LEU A 1 449 ? 31.25 -15.562 4.121 1 85.56 449 LEU A O 1
ATOM 3473 N N . PRO A 1 450 ? 31.594 -15.93 1.96 1 87.44 450 PRO A N 1
ATOM 3474 C CA . PRO A 1 450 ? 33.031 -15.891 2.137 1 87.44 450 PRO A CA 1
ATOM 3475 C C . PRO A 1 450 ? 33.594 -14.469 2.27 1 87.44 450 PRO A C 1
ATOM 3477 O O . PRO A 1 450 ? 32.812 -13.508 2.281 1 87.44 450 PRO A O 1
ATOM 3480 N N . GLU A 1 451 ? 34.875 -14.5 2.504 1 88.38 451 GLU A N 1
ATOM 3481 C CA . GLU A 1 451 ? 35.5 -13.195 2.35 1 88.38 451 GLU A CA 1
ATOM 3482 C C . GLU A 1 451 ? 35.469 -12.727 0.899 1 88.38 451 GLU A C 1
ATOM 3484 O O . GLU A 1 451 ? 35.656 -13.523 -0.023 1 88.38 451 GLU A O 1
ATOM 3489 N N . PHE A 1 452 ? 35 -11.547 0.697 1 92.56 452 PHE A N 1
ATOM 3490 C CA . PHE A 1 452 ? 34.969 -10.977 -0.643 1 92.56 452 PHE A CA 1
ATOM 3491 C C . PHE A 1 452 ? 35.344 -9.492 -0.603 1 92.56 452 PHE A C 1
ATOM 3493 O O . PHE A 1 452 ? 35.406 -8.891 0.471 1 92.56 452 PHE A O 1
ATOM 3500 N N . ALA A 1 453 ? 35.75 -8.977 -1.777 1 93.81 453 ALA A N 1
ATOM 3501 C CA . ALA A 1 453 ? 36.125 -7.57 -1.904 1 93.81 453 ALA A CA 1
ATOM 3502 C C . ALA A 1 453 ? 35.312 -6.875 -2.988 1 93.81 453 ALA A C 1
ATOM 3504 O O . ALA A 1 453 ? 34.938 -7.496 -3.988 1 93.81 453 ALA A O 1
ATOM 3505 N N . ILE A 1 454 ? 35 -5.637 -2.729 1 96.31 454 ILE A N 1
ATOM 3506 C CA . ILE A 1 454 ? 34.344 -4.797 -3.729 1 96.31 454 ILE A CA 1
ATOM 3507 C C . ILE A 1 454 ? 35.188 -3.541 -3.965 1 96.31 454 ILE A C 1
ATOM 3509 O O . ILE A 1 454 ? 35.656 -2.912 -3.014 1 96.31 454 ILE A O 1
ATOM 3513 N N . THR A 1 455 ? 35.5 -3.254 -5.227 1 95.88 455 THR A N 1
ATOM 3514 C CA . THR A 1 455 ? 36.281 -2.082 -5.574 1 95.88 455 THR A CA 1
ATOM 3515 C C . THR A 1 455 ? 35.656 -1.345 -6.762 1 95.88 455 THR A C 1
ATOM 3517 O O . THR A 1 455 ? 34.875 -1.912 -7.5 1 95.88 455 THR A O 1
ATOM 3520 N N . VAL A 1 456 ? 36 -0.075 -6.82 1 96.06 456 VAL A N 1
ATOM 3521 C CA . VAL A 1 456 ? 35.562 0.74 -7.949 1 96.06 456 VAL A CA 1
ATOM 3522 C C . VAL A 1 456 ? 36.781 1.331 -8.656 1 96.06 456 VAL A C 1
ATOM 3524 O O . VAL A 1 456 ? 37.625 1.954 -8.023 1 96.06 456 VAL A O 1
ATOM 3527 N N . LYS A 1 457 ? 36.906 1.006 -9.922 1 91 457 LYS A N 1
ATOM 3528 C CA . LYS A 1 457 ? 37.906 1.613 -10.789 1 91 457 LYS A CA 1
ATOM 3529 C C . LYS A 1 457 ? 37.281 2.141 -12.07 1 91 457 LYS A C 1
ATOM 3531 O O . LYS A 1 457 ? 36.625 1.391 -12.805 1 91 457 LYS A O 1
ATOM 3536 N N . ASP A 1 458 ? 37.375 3.389 -12.391 1 87.75 458 ASP A N 1
ATOM 3537 C CA . ASP A 1 458 ? 36.812 4.02 -13.578 1 87.75 458 ASP A CA 1
ATOM 3538 C C . ASP A 1 458 ? 35.312 3.75 -13.672 1 87.75 458 ASP A C 1
ATOM 3540 O O . ASP A 1 458 ? 34.812 3.303 -14.719 1 87.75 458 ASP A O 1
ATOM 3544 N N . ASP A 1 459 ? 34.594 3.75 -12.594 1 85.81 459 ASP A N 1
ATOM 3545 C CA . ASP A 1 459 ? 33.156 3.623 -12.438 1 85.81 459 ASP A CA 1
ATOM 3546 C C . ASP A 1 459 ? 32.688 2.193 -12.711 1 85.81 459 ASP A C 1
ATOM 3548 O O . ASP A 1 459 ? 31.5 1.951 -12.961 1 85.81 459 ASP A O 1
ATOM 3552 N N . VAL A 1 460 ? 33.781 1.326 -12.742 1 94.56 460 VAL A N 1
ATOM 3553 C CA . VAL A 1 460 ? 33.469 -0.098 -12.852 1 94.56 460 VAL A CA 1
ATOM 3554 C C . VAL A 1 460 ? 33.5 -0.74 -11.469 1 94.56 460 VAL A C 1
ATOM 3556 O O . VAL A 1 460 ? 34.469 -0.614 -10.734 1 94.56 460 VAL A O 1
ATOM 3559 N N . LEU A 1 461 ? 32.406 -1.311 -11.141 1 96.5 461 LEU A N 1
ATOM 3560 C CA . LEU A 1 461 ? 32.312 -2.029 -9.875 1 96.5 461 LEU A CA 1
ATOM 3561 C C . LEU A 1 461 ? 32.812 -3.465 -10.023 1 96.5 461 LEU A C 1
ATOM 3563 O O . LEU A 1 461 ? 32.344 -4.199 -10.891 1 96.5 461 LEU A O 1
ATOM 3567 N N . ASN A 1 462 ? 33.812 -3.844 -9.211 1 96.31 462 ASN A N 1
ATOM 3568 C CA . ASN A 1 462 ? 34.375 -5.184 -9.25 1 96.31 462 ASN A CA 1
ATOM 3569 C C . ASN A 1 462 ? 34.094 -5.949 -7.961 1 96.31 462 ASN A C 1
ATOM 3571 O O . ASN A 1 462 ? 34.469 -5.5 -6.871 1 96.31 462 ASN A O 1
ATOM 3575 N N . LEU A 1 463 ? 33.438 -7.004 -8.047 1 96.12 463 LEU A N 1
ATOM 3576 C CA . LEU A 1 463 ? 33.156 -7.906 -6.93 1 96.12 463 LEU A CA 1
ATOM 3577 C C . LEU A 1 463 ? 34 -9.18 -7.043 1 96.12 463 LEU A C 1
ATOM 3579 O O . LEU A 1 463 ? 33.875 -9.922 -8.023 1 96.12 463 LEU A O 1
ATOM 3583 N N . GLN A 1 464 ? 34.844 -9.453 -6.098 1 94.69 464 GLN A N 1
ATOM 3584 C CA . GLN A 1 464 ? 35.75 -10.586 -6.152 1 94.69 464 GLN A CA 1
ATOM 3585 C C . GLN A 1 464 ? 35.594 -11.492 -4.934 1 94.69 464 GLN A C 1
ATOM 3587 O O . GLN A 1 464 ? 35.656 -11.023 -3.795 1 94.69 464 GLN A O 1
ATOM 3592 N N . PHE A 1 465 ? 35.375 -12.766 -5.234 1 94.38 465 PHE A N 1
ATOM 3593 C CA . PHE A 1 465 ? 35.219 -13.758 -4.176 1 94.38 465 PHE A CA 1
ATOM 3594 C C . PHE A 1 465 ? 36.469 -14.633 -4.082 1 94.38 465 PHE A C 1
ATOM 3596 O O . PHE A 1 465 ? 37.156 -14.875 -5.086 1 94.38 465 PHE A O 1
ATOM 3603 N N . GLU A 1 466 ? 36.719 -15.109 -2.943 1 89 466 GLU A N 1
ATOM 3604 C CA . GLU A 1 466 ? 37.875 -15.961 -2.75 1 89 466 GLU A CA 1
ATOM 3605 C C . GLU A 1 466 ? 37.594 -17.406 -3.145 1 89 466 GLU A C 1
ATOM 3607 O O . GLU A 1 466 ? 36.438 -17.859 -3.064 1 89 466 GLU A O 1
ATOM 3612 N N . ASN A 1 467 ? 38.656 -18.156 -3.58 1 86.38 467 ASN A N 1
ATOM 3613 C CA . ASN A 1 467 ? 38.656 -19.609 -3.732 1 86.38 467 ASN A CA 1
ATOM 3614 C C . ASN A 1 467 ? 37.562 -20.094 -4.684 1 86.38 467 ASN A C 1
ATOM 3616 O O . ASN A 1 467 ? 36.938 -21.125 -4.438 1 86.38 467 ASN A O 1
ATOM 3620 N N . ASP A 1 468 ? 37.281 -19.359 -5.648 1 86.5 468 ASP A N 1
ATOM 3621 C CA . ASP A 1 468 ? 36.25 -19.75 -6.629 1 86.5 468 ASP A CA 1
ATOM 3622 C C . ASP A 1 468 ? 34.938 -20.125 -5.945 1 86.5 468 ASP A C 1
ATOM 3624 O O . ASP A 1 468 ? 34.312 -21.125 -6.305 1 86.5 468 ASP A O 1
ATOM 3628 N N . TRP A 1 469 ? 34.719 -19.422 -4.914 1 91.5 469 TRP A N 1
ATOM 3629 C CA . TRP A 1 469 ? 33.531 -19.672 -4.074 1 91.5 469 TRP A CA 1
ATOM 3630 C C . TRP A 1 469 ? 32.281 -19.75 -4.922 1 91.5 469 TRP A C 1
ATOM 3632 O O . TRP A 1 469 ? 31.391 -20.562 -4.652 1 91.5 469 TRP A O 1
ATOM 3642 N N . LEU A 1 470 ? 32.156 -19 -5.965 1 90.31 470 LEU A N 1
ATOM 3643 C CA . LEU A 1 470 ? 30.969 -18.922 -6.785 1 90.31 470 LEU A CA 1
ATOM 3644 C C . LEU A 1 470 ? 30.75 -20.219 -7.566 1 90.31 470 LEU A C 1
ATOM 3646 O O . LEU A 1 470 ? 29.625 -20.547 -7.922 1 90.31 470 LEU A O 1
ATOM 3650 N N . LYS A 1 471 ? 31.766 -20.953 -7.785 1 87.44 471 LYS A N 1
ATOM 3651 C CA . LYS A 1 471 ? 31.656 -22.219 -8.484 1 87.44 471 LYS A CA 1
ATOM 3652 C C . LYS A 1 471 ? 30.828 -23.219 -7.664 1 87.44 471 LYS A C 1
ATOM 3654 O O . LYS A 1 471 ? 30.125 -24.062 -8.227 1 87.44 471 LYS A O 1
ATOM 3659 N N . ASN A 1 472 ? 30.953 -23 -6.391 1 86.62 472 ASN A N 1
ATOM 3660 C CA . ASN A 1 472 ? 30.25 -23.906 -5.492 1 86.62 472 ASN A CA 1
ATOM 3661 C C . ASN A 1 472 ? 28.906 -23.359 -5.066 1 86.62 472 ASN A C 1
ATOM 3663 O O . ASN A 1 472 ? 28.203 -23.969 -4.262 1 86.62 472 ASN A O 1
ATOM 3667 N N . HIS A 1 473 ? 28.609 -22.25 -5.559 1 88.56 473 HIS A N 1
ATOM 3668 C CA . HIS A 1 473 ? 27.328 -21.609 -5.258 1 88.56 473 HIS A CA 1
ATOM 3669 C C . HIS A 1 473 ? 26.656 -21.109 -6.531 1 88.56 473 HIS A C 1
ATOM 3671 O O . HIS A 1 473 ? 26.578 -19.891 -6.75 1 88.56 473 HIS A O 1
ATOM 3677 N N . PRO A 1 474 ? 26.094 -22.016 -7.258 1 85.88 474 PRO A N 1
ATOM 3678 C CA . PRO A 1 474 ? 25.625 -21.703 -8.609 1 85.88 474 PRO A CA 1
ATOM 3679 C C . PRO A 1 474 ? 24.453 -20.719 -8.602 1 85.88 474 PRO A C 1
ATOM 3681 O O . PRO A 1 474 ? 24.297 -19.922 -9.531 1 85.88 474 PRO A O 1
ATOM 3684 N N . LEU A 1 475 ? 23.594 -20.797 -7.613 1 87.19 475 LEU A N 1
ATOM 3685 C CA . LEU A 1 475 ? 22.484 -19.875 -7.57 1 87.19 475 LEU A CA 1
ATOM 3686 C C . LEU A 1 475 ? 22.984 -18.438 -7.395 1 87.19 475 LEU A C 1
ATOM 3688 O O . LEU A 1 475 ? 22.531 -17.531 -8.102 1 87.19 475 LEU A O 1
ATOM 3692 N N . MET A 1 476 ? 23.859 -18.25 -6.488 1 90.56 476 MET A N 1
ATOM 3693 C CA . MET A 1 476 ? 24.453 -16.938 -6.246 1 90.56 476 MET A CA 1
ATOM 3694 C C . MET A 1 476 ? 25.141 -16.422 -7.5 1 90.56 476 MET A C 1
ATOM 3696 O O . MET A 1 476 ? 25 -15.258 -7.867 1 90.56 476 MET A O 1
ATOM 3700 N N . ALA A 1 477 ? 25.906 -17.328 -8.102 1 92 477 ALA A N 1
ATOM 3701 C CA . ALA A 1 477 ? 26.609 -16.969 -9.328 1 92 477 ALA A CA 1
ATOM 3702 C C . ALA A 1 477 ? 25.641 -16.516 -10.414 1 92 477 ALA A C 1
ATOM 3704 O O . ALA A 1 477 ? 25.875 -15.516 -11.086 1 92 477 ALA A O 1
ATOM 3705 N N . SER A 1 478 ? 24.578 -17.266 -10.523 1 89.62 478 SER A N 1
ATOM 3706 C CA . SER A 1 478 ? 23.578 -16.953 -11.539 1 89.62 478 SER A CA 1
ATOM 3707 C C . SER A 1 478 ? 22.922 -15.609 -11.266 1 89.62 478 SER A C 1
ATOM 3709 O O . SER A 1 478 ? 22.734 -14.805 -12.18 1 89.62 478 SER A O 1
ATOM 3711 N N . GLU A 1 479 ? 22.547 -15.336 -10.031 1 92.62 479 GLU A N 1
ATOM 3712 C CA . GLU A 1 479 ? 21.906 -14.086 -9.656 1 92.62 479 GLU A CA 1
ATOM 3713 C C . GLU A 1 479 ? 22.828 -12.898 -9.875 1 92.62 479 GLU A C 1
ATOM 3715 O O . GLU A 1 479 ? 22.391 -11.836 -10.336 1 92.62 479 GLU A O 1
ATOM 3720 N N . LEU A 1 480 ? 24.078 -13.039 -9.555 1 95.69 480 LEU A N 1
ATOM 3721 C CA . LEU A 1 480 ? 25.031 -11.961 -9.719 1 95.69 480 LEU A CA 1
ATOM 3722 C C . LEU A 1 480 ? 25.297 -11.688 -11.195 1 95.69 480 LEU A C 1
ATOM 3724 O O . LEU A 1 480 ? 25.484 -10.531 -11.594 1 95.69 480 LEU A O 1
ATOM 3728 N N . GLN A 1 481 ? 25.297 -12.758 -11.961 1 94.38 481 GLN A N 1
ATOM 3729 C CA . GLN A 1 481 ? 25.469 -12.594 -13.398 1 94.38 481 GLN A CA 1
ATOM 3730 C C . GLN A 1 481 ? 24.281 -11.859 -14.016 1 94.38 481 GLN A C 1
ATOM 3732 O O . GLN A 1 481 ? 24.469 -10.992 -14.883 1 94.38 481 GLN A O 1
ATOM 3737 N N . GLN A 1 482 ? 23.141 -12.273 -13.594 1 93.31 482 GLN A N 1
ATOM 3738 C CA . GLN A 1 482 ? 21.953 -11.578 -14.055 1 93.31 482 GLN A CA 1
ATOM 3739 C C . GLN A 1 482 ? 21.984 -10.109 -13.648 1 93.31 482 GLN A C 1
ATOM 3741 O O . GLN A 1 482 ? 21.578 -9.234 -14.43 1 93.31 482 GLN A O 1
ATOM 3746 N N . GLU A 1 483 ? 22.453 -9.844 -12.453 1 96.44 483 GLU A N 1
ATOM 3747 C CA . GLU A 1 483 ? 22.547 -8.469 -11.969 1 96.44 483 GLU A CA 1
ATOM 3748 C C . GLU A 1 483 ? 23.547 -7.66 -12.805 1 96.44 483 GLU A C 1
ATOM 3750 O O . GLU A 1 483 ? 23.312 -6.48 -13.078 1 96.44 483 GLU A O 1
ATOM 3755 N N . SER A 1 484 ? 24.656 -8.297 -13.195 1 96.69 484 SER A N 1
ATOM 3756 C CA . SER A 1 484 ? 25.625 -7.645 -14.062 1 96.69 484 SER A CA 1
ATOM 3757 C C . SER A 1 484 ? 24.984 -7.207 -15.375 1 96.69 484 SER A C 1
ATOM 3759 O O . SER A 1 484 ? 25.234 -6.098 -15.852 1 96.69 484 SER A O 1
ATOM 3761 N N . LYS A 1 485 ? 24.141 -8.039 -15.883 1 94.69 485 LYS A N 1
ATOM 3762 C CA . LYS A 1 485 ? 23.438 -7.719 -17.125 1 94.69 485 LYS A CA 1
ATOM 3763 C C . LYS A 1 485 ? 22.453 -6.578 -16.922 1 94.69 485 LYS A C 1
ATOM 3765 O O . LYS A 1 485 ? 22.328 -5.695 -17.781 1 94.69 485 LYS A O 1
ATOM 3770 N N . GLN A 1 486 ? 21.766 -6.598 -15.82 1 94.44 486 GLN A N 1
ATOM 3771 C CA . GLN A 1 486 ? 20.766 -5.566 -15.516 1 94.44 486 GLN A CA 1
ATOM 3772 C C . GLN A 1 486 ? 21.438 -4.199 -15.367 1 94.44 486 GLN A C 1
ATOM 3774 O O . GLN A 1 486 ? 20.938 -3.203 -15.891 1 94.44 486 GLN A O 1
ATOM 3779 N N . GLN A 1 487 ? 22.531 -4.156 -14.656 1 95.31 487 GLN A N 1
ATOM 3780 C CA . GLN A 1 487 ? 23.234 -2.893 -14.469 1 95.31 487 GLN A CA 1
ATOM 3781 C C . GLN A 1 487 ? 23.844 -2.398 -15.781 1 95.31 487 GLN A C 1
ATOM 3783 O O . GLN A 1 487 ? 23.875 -1.193 -16.031 1 95.31 487 GLN A O 1
ATOM 3788 N N . ALA A 1 488 ? 24.219 -3.334 -16.656 1 94.75 488 ALA A N 1
ATOM 3789 C CA . ALA A 1 488 ? 24.812 -2.986 -17.938 1 94.75 488 ALA A CA 1
ATOM 3790 C C . ALA A 1 488 ? 23.797 -2.264 -18.828 1 94.75 488 ALA A C 1
ATOM 3792 O O . ALA A 1 488 ? 24.172 -1.385 -19.609 1 94.75 488 ALA A O 1
ATOM 3793 N N . LYS A 1 489 ? 22.578 -2.613 -18.672 1 92.62 489 LYS A N 1
ATOM 3794 C CA . LYS A 1 489 ? 21.516 -1.958 -19.438 1 92.62 489 LYS A CA 1
ATOM 3795 C C . LYS A 1 489 ? 21.469 -0.463 -19.141 1 92.62 489 LYS A C 1
ATOM 3797 O O . LYS A 1 489 ? 20.984 0.325 -19.953 1 92.62 489 LYS A O 1
ATOM 3802 N N . LEU A 1 490 ? 22 -0.055 -18 1 93.38 490 LEU A N 1
ATOM 3803 C CA . LEU A 1 490 ? 21.969 1.341 -17.578 1 93.38 490 LEU A CA 1
ATOM 3804 C C . LEU A 1 490 ? 23.328 1.996 -17.797 1 93.38 490 LEU A C 1
ATOM 3806 O O . LEU A 1 490 ? 23.547 3.139 -17.375 1 93.38 490 LEU A O 1
ATOM 3810 N N . GLY A 1 491 ? 24.234 1.197 -18.344 1 93.19 491 GLY A N 1
ATOM 3811 C CA . GLY A 1 491 ? 25.578 1.696 -18.562 1 93.19 491 GLY A CA 1
ATOM 3812 C C . GLY A 1 491 ? 26.484 1.518 -17.359 1 93.19 491 GLY A C 1
ATOM 3813 O O . GLY A 1 491 ? 27.578 2.082 -17.297 1 93.19 491 GLY A O 1
ATOM 3814 N N . TRP A 1 492 ? 26 0.826 -16.344 1 95.25 492 TRP A N 1
ATOM 3815 C CA . TRP A 1 492 ? 26.781 0.544 -15.148 1 95.25 492 TRP A CA 1
ATOM 3816 C C . TRP A 1 492 ? 27.5 -0.795 -15.266 1 95.25 492 TRP A C 1
ATOM 3818 O O . TRP A 1 492 ? 26.859 -1.852 -15.281 1 95.25 492 TRP A O 1
ATOM 3828 N N . LYS A 1 493 ? 28.828 -0.789 -15.281 1 96.25 493 LYS A N 1
ATOM 3829 C CA . LYS A 1 493 ? 29.578 -2.037 -15.438 1 96.25 493 LYS A CA 1
ATOM 3830 C C . LYS A 1 493 ? 29.828 -2.695 -14.078 1 96.25 493 LYS A C 1
ATOM 3832 O O . LYS A 1 493 ? 30.328 -2.055 -13.156 1 96.25 493 LYS A O 1
ATOM 3837 N N . LEU A 1 494 ? 29.422 -3.891 -13.914 1 97.44 494 LEU A N 1
ATOM 3838 C CA . LEU A 1 494 ? 29.656 -4.75 -12.758 1 97.44 494 LEU A CA 1
ATOM 3839 C C . LEU A 1 494 ? 30.344 -6.039 -13.172 1 97.44 494 LEU A C 1
ATOM 3841 O O . LEU A 1 494 ? 29.828 -6.801 -13.992 1 97.44 494 LEU A O 1
ATOM 3845 N N . ILE A 1 495 ? 31.516 -6.254 -12.695 1 96.56 495 ILE A N 1
ATOM 3846 C CA . ILE A 1 495 ? 32.281 -7.461 -12.992 1 96.56 495 ILE A CA 1
ATOM 3847 C C . ILE A 1 495 ? 32.344 -8.352 -11.758 1 96.56 495 ILE A C 1
ATOM 3849 O O . ILE A 1 495 ? 32.688 -7.898 -10.664 1 96.56 495 ILE A O 1
ATOM 3853 N N . VAL A 1 496 ? 31.953 -9.555 -11.898 1 95.38 496 VAL A N 1
ATOM 3854 C CA . VAL A 1 496 ? 31.938 -10.523 -10.805 1 95.38 496 VAL A CA 1
ATOM 3855 C C . VAL A 1 496 ? 32.969 -11.617 -11.07 1 95.38 496 VAL A C 1
ATOM 3857 O O . VAL A 1 496 ? 32.938 -12.258 -12.125 1 95.38 496 VAL A O 1
ATOM 3860 N N . ASN A 1 497 ? 33.906 -11.789 -10.18 1 89.62 497 ASN A N 1
ATOM 3861 C CA . ASN A 1 497 ? 34.938 -12.789 -10.32 1 89.62 497 ASN A CA 1
ATOM 3862 C C . ASN A 1 497 ? 35.094 -13.633 -9.055 1 89.62 497 ASN A C 1
ATOM 3864 O O . ASN A 1 497 ? 34.938 -13.125 -7.941 1 89.62 497 ASN A O 1
ATOM 3868 N N . MET B 1 1 ? 30.859 -19.75 16.703 1 25.03 1 MET B N 1
ATOM 3869 C CA . MET B 1 1 ? 30.234 -20.688 15.766 1 25.03 1 MET B CA 1
ATOM 3870 C C . MET B 1 1 ? 28.719 -20.625 15.867 1 25.03 1 MET B C 1
ATOM 3872 O O . MET B 1 1 ? 28.125 -21.234 16.75 1 25.03 1 MET B O 1
ATOM 3876 N N . GLY B 1 2 ? 28 -19.516 15.617 1 32.91 2 GLY B N 1
ATOM 3877 C CA . GLY B 1 2 ? 26.609 -19.344 16.016 1 32.91 2 GLY B CA 1
ATOM 3878 C C . GLY B 1 2 ? 25.672 -20.344 15.352 1 32.91 2 GLY B C 1
ATOM 3879 O O . GLY B 1 2 ? 25.891 -20.734 14.203 1 32.91 2 GLY B O 1
ATOM 3880 N N . GLN B 1 3 ? 25.047 -21.188 16.094 1 34.91 3 GLN B N 1
ATOM 3881 C CA . GLN B 1 3 ? 24.109 -22.219 15.711 1 34.91 3 GLN B CA 1
ATOM 3882 C C . GLN B 1 3 ? 23.078 -21.688 14.703 1 34.91 3 GLN B C 1
ATOM 3884 O O . GLN B 1 3 ? 22.422 -20.672 14.961 1 34.91 3 GLN B O 1
ATOM 3889 N N . LEU B 1 4 ? 23.156 -21.906 13.492 1 46.28 4 LEU B N 1
ATOM 3890 C CA . LEU B 1 4 ? 22.203 -21.609 12.43 1 46.28 4 LEU B CA 1
ATOM 3891 C C . LEU B 1 4 ? 20.797 -22 12.852 1 46.28 4 LEU B C 1
ATOM 3893 O O . LEU B 1 4 ? 20.453 -23.188 12.891 1 46.28 4 LEU B O 1
ATOM 3897 N N . LYS B 1 5 ? 20.188 -21.375 13.742 1 56.06 5 LYS B N 1
ATOM 3898 C CA . LYS B 1 5 ? 18.828 -21.781 14.125 1 56.06 5 LYS B CA 1
ATOM 3899 C C . LYS B 1 5 ? 17.844 -21.562 12.977 1 56.06 5 LYS B C 1
ATOM 3901 O O . LYS B 1 5 ? 17.656 -20.438 12.523 1 56.06 5 LYS B O 1
ATOM 3906 N N . PRO B 1 6 ? 17.391 -22.688 12.328 1 56.66 6 PRO B N 1
ATOM 3907 C CA . PRO B 1 6 ? 16.406 -22.578 11.266 1 56.66 6 PRO B CA 1
ATOM 3908 C C . PRO B 1 6 ? 15.172 -21.766 11.688 1 56.66 6 PRO B C 1
ATOM 3910 O O . PRO B 1 6 ? 14.828 -21.734 12.867 1 56.66 6 PRO B O 1
ATOM 3913 N N . GLN B 1 7 ? 14.625 -21.016 10.672 1 68.44 7 GLN B N 1
ATOM 3914 C CA . GLN B 1 7 ? 13.406 -20.25 10.922 1 68.44 7 GLN B CA 1
ATOM 3915 C C . GLN B 1 7 ? 12.188 -21.156 11.023 1 68.44 7 GLN B C 1
ATOM 3917 O O . GLN B 1 7 ? 11.812 -21.812 10.047 1 68.44 7 GLN B O 1
ATOM 3922 N N . LYS B 1 8 ? 11.586 -21.375 12.109 1 77.12 8 LYS B N 1
ATOM 3923 C CA . LYS B 1 8 ? 10.562 -22.375 12.422 1 77.12 8 LYS B CA 1
ATOM 3924 C C . LYS B 1 8 ? 9.281 -22.109 11.641 1 77.12 8 LYS B C 1
ATOM 3926 O O . LYS B 1 8 ? 8.477 -23.016 11.422 1 77.12 8 LYS B O 1
ATOM 3931 N N . ASN B 1 9 ? 9.133 -21 11 1 87.06 9 ASN B N 1
ATOM 3932 C CA . ASN B 1 9 ? 7.855 -20.688 10.367 1 87.06 9 ASN B CA 1
ATOM 3933 C C . ASN B 1 9 ? 8.016 -20.469 8.867 1 87.06 9 ASN B C 1
ATOM 3935 O O . ASN B 1 9 ? 7.23 -19.75 8.25 1 87.06 9 ASN B O 1
ATOM 3939 N N . VAL B 1 10 ? 9.102 -21.125 8.312 1 90.31 10 VAL B N 1
ATOM 3940 C CA . VAL B 1 10 ? 9.352 -21.031 6.875 1 90.31 10 VAL B CA 1
ATOM 3941 C C . VAL B 1 10 ? 9.148 -22.391 6.223 1 90.31 10 VAL B C 1
ATOM 3943 O O . VAL B 1 10 ? 9.57 -23.406 6.766 1 90.31 10 VAL B O 1
ATOM 3946 N N . TYR B 1 11 ? 8.492 -22.406 5.129 1 92.94 11 TYR B N 1
ATOM 3947 C CA . TYR B 1 11 ? 8.18 -23.625 4.387 1 92.94 11 TYR B CA 1
ATOM 3948 C C . TYR B 1 11 ? 8.664 -23.531 2.945 1 92.94 11 TYR B C 1
ATOM 3950 O O . TYR B 1 11 ? 8.703 -22.438 2.369 1 92.94 11 TYR B O 1
ATOM 3958 N N . ALA B 1 12 ? 9.031 -24.703 2.385 1 94.81 12 ALA B N 1
ATOM 3959 C CA . ALA B 1 12 ? 9.477 -24.75 0.996 1 94.81 12 ALA B CA 1
ATOM 3960 C C . ALA B 1 12 ? 8.82 -25.906 0.242 1 94.81 12 ALA B C 1
ATOM 3962 O O . ALA B 1 12 ? 8.656 -27 0.786 1 94.81 12 ALA B O 1
ATOM 3963 N N . VAL B 1 13 ? 8.367 -25.594 -0.928 1 96.19 13 VAL B N 1
ATOM 3964 C CA . VAL B 1 13 ? 7.812 -26.594 -1.834 1 96.19 13 VAL B CA 1
ATOM 3965 C C . VAL B 1 13 ? 8.578 -26.578 -3.154 1 96.19 13 VAL B C 1
ATOM 3967 O O . VAL B 1 13 ? 8.789 -25.516 -3.748 1 96.19 13 VAL B O 1
ATOM 3970 N N . ILE B 1 14 ? 9.062 -27.734 -3.564 1 96.69 14 ILE B N 1
ATOM 3971 C CA . ILE B 1 14 ? 9.711 -27.875 -4.867 1 96.69 14 ILE B CA 1
ATOM 3972 C C . ILE B 1 14 ? 8.859 -28.766 -5.766 1 96.69 14 ILE B C 1
ATOM 3974 O O . ILE B 1 14 ? 8.492 -29.891 -5.383 1 96.69 14 ILE B O 1
ATOM 3978 N N . ASP B 1 15 ? 8.539 -28.25 -6.871 1 95.94 15 ASP B N 1
ATOM 3979 C CA . ASP B 1 15 ? 7.758 -28.938 -7.898 1 95.94 15 ASP B CA 1
ATOM 3980 C C . ASP B 1 15 ? 8.625 -29.281 -9.102 1 95.94 15 ASP B C 1
ATOM 3982 O O . ASP B 1 15 ? 9.055 -28.391 -9.844 1 95.94 15 ASP B O 1
ATOM 3986 N N . LEU B 1 16 ? 8.898 -30.594 -9.273 1 96.94 16 LEU B N 1
ATOM 3987 C CA . LEU B 1 16 ? 9.664 -31.062 -10.422 1 96.94 16 LEU B CA 1
ATOM 3988 C C . LEU B 1 16 ? 8.734 -31.406 -11.586 1 96.94 16 LEU B C 1
ATOM 3990 O O . LEU B 1 16 ? 8.383 -32.562 -11.781 1 96.94 16 LEU B O 1
ATOM 3994 N N . GLY B 1 17 ? 8.508 -30.375 -12.367 1 93.5 17 GLY B N 1
ATOM 3995 C CA . GLY B 1 17 ? 7.598 -30.531 -13.492 1 93.5 17 GLY B CA 1
ATOM 3996 C C . GLY B 1 17 ? 8.297 -30.984 -14.766 1 93.5 17 GLY B C 1
ATOM 3997 O O . GLY B 1 17 ? 9.523 -31.031 -14.82 1 93.5 17 GLY B O 1
ATOM 3998 N N . SER B 1 18 ? 7.469 -31.219 -15.766 1 93.06 18 SER B N 1
ATOM 3999 C CA . SER B 1 18 ? 7.953 -31.719 -17.047 1 93.06 18 SER B CA 1
ATOM 4000 C C . SER B 1 18 ? 8.656 -30.625 -17.844 1 93.06 18 SER B C 1
ATOM 4002 O O . SER B 1 18 ? 9.578 -30.891 -18.609 1 93.06 18 SER B O 1
ATOM 4004 N N . ASN B 1 19 ? 8.242 -29.438 -17.656 1 89.69 19 ASN B N 1
ATOM 4005 C CA . ASN B 1 19 ? 8.82 -28.328 -18.406 1 89.69 19 ASN B CA 1
ATOM 4006 C C . ASN B 1 19 ? 9.766 -27.5 -17.516 1 89.69 19 ASN B C 1
ATOM 4008 O O . ASN B 1 19 ? 10.836 -27.094 -17.969 1 89.69 19 ASN B O 1
ATOM 4012 N N . SER B 1 20 ? 9.273 -27.25 -16.281 1 93 20 SER B N 1
ATOM 4013 C CA . SER B 1 20 ? 10.031 -26.391 -15.383 1 93 20 SER B CA 1
ATOM 4014 C C . SER B 1 20 ? 10.055 -26.969 -13.969 1 93 20 SER B C 1
ATOM 4016 O O . SER B 1 20 ? 9.148 -27.703 -13.57 1 93 20 SER B O 1
ATOM 4018 N N . PHE B 1 21 ? 11.188 -26.703 -13.289 1 95.69 21 PHE B N 1
ATOM 4019 C CA . PHE B 1 21 ? 11.25 -26.891 -11.844 1 95.69 21 PHE B CA 1
ATOM 4020 C C . PHE B 1 21 ? 10.961 -25.594 -11.109 1 95.69 21 PHE B C 1
ATOM 4022 O O . PHE B 1 21 ? 11.391 -24.516 -11.547 1 95.69 21 PHE B O 1
ATOM 4029 N N . HIS B 1 22 ? 10.117 -25.719 -10.086 1 95.06 22 HIS B N 1
ATOM 4030 C CA . HIS B 1 22 ? 9.727 -24.547 -9.305 1 95.06 22 HIS B CA 1
ATOM 4031 C C . HIS B 1 22 ? 10.039 -24.734 -7.824 1 95.06 22 HIS B C 1
ATOM 4033 O O . HIS B 1 22 ? 9.867 -25.844 -7.289 1 95.06 22 HIS B O 1
ATOM 4039 N N . MET B 1 23 ? 10.469 -23.75 -7.219 1 94.12 23 MET B N 1
ATOM 4040 C CA . MET B 1 23 ? 10.594 -23.703 -5.766 1 94.12 23 MET B CA 1
ATOM 4041 C C . MET B 1 23 ? 9.812 -22.531 -5.188 1 94.12 23 MET B C 1
ATOM 4043 O O . MET B 1 23 ? 9.906 -21.406 -5.688 1 94.12 23 MET B O 1
ATOM 4047 N N . LEU B 1 24 ? 9 -22.797 -4.23 1 93.88 24 LEU B N 1
ATOM 4048 C CA . LEU B 1 24 ? 8.234 -21.797 -3.496 1 93.88 24 LEU B CA 1
ATOM 4049 C C . LEU B 1 24 ? 8.609 -21.812 -2.018 1 93.88 24 LEU B C 1
ATOM 4051 O O . LEU B 1 24 ? 8.617 -22.859 -1.38 1 93.88 24 LEU B O 1
ATOM 4055 N N . ILE B 1 25 ? 9.016 -20.672 -1.496 1 91.94 25 ILE B N 1
ATOM 4056 C CA . ILE B 1 25 ? 9.312 -20.5 -0.076 1 91.94 25 ILE B CA 1
ATOM 4057 C C . ILE B 1 25 ? 8.32 -19.516 0.543 1 91.94 25 ILE B C 1
ATOM 4059 O O . ILE B 1 25 ? 8.109 -18.422 0.02 1 91.94 25 ILE B O 1
ATOM 4063 N N . ALA B 1 26 ? 7.688 -19.906 1.634 1 90.94 26 ALA B N 1
ATOM 4064 C CA . ALA B 1 26 ? 6.688 -19.062 2.289 1 90.94 26 ALA B CA 1
ATOM 4065 C C . ALA B 1 26 ? 6.883 -19.062 3.803 1 90.94 26 ALA B C 1
ATOM 4067 O O . ALA B 1 26 ? 7.43 -20.016 4.367 1 90.94 26 ALA B O 1
ATOM 4068 N N . LYS B 1 27 ? 6.551 -17.969 4.363 1 88.12 27 LYS B N 1
ATOM 4069 C CA . LYS B 1 27 ? 6.598 -17.797 5.812 1 88.12 27 LYS B CA 1
ATOM 4070 C C . LYS B 1 27 ? 5.195 -17.656 6.398 1 88.12 27 LYS B C 1
ATOM 4072 O O . LYS B 1 27 ? 4.328 -17.016 5.809 1 88.12 27 LYS B O 1
ATOM 4077 N N . SER B 1 28 ? 4.977 -18.391 7.469 1 83.94 28 SER B N 1
ATOM 4078 C CA . SER B 1 28 ? 3.715 -18.234 8.18 1 83.94 28 SER B CA 1
ATOM 4079 C C . SER B 1 28 ? 3.73 -17 9.07 1 83.94 28 SER B C 1
ATOM 4081 O O . SER B 1 28 ? 4.574 -16.875 9.961 1 83.94 28 SER B O 1
ATOM 4083 N N . ILE B 1 29 ? 2.846 -16.031 8.719 1 75.38 29 ILE B N 1
ATOM 4084 C CA . ILE B 1 29 ? 2.766 -14.797 9.484 1 75.38 29 ILE B CA 1
ATOM 4085 C C . ILE B 1 29 ? 1.302 -14.453 9.758 1 75.38 29 ILE B C 1
ATOM 4087 O O . ILE B 1 29 ? 0.471 -14.484 8.844 1 75.38 29 ILE B O 1
ATOM 4091 N N . ALA B 1 30 ? 0.999 -14.07 10.961 1 68.12 30 ALA B N 1
ATOM 4092 C CA . ALA B 1 30 ? -0.308 -13.547 11.359 1 68.12 30 ALA B CA 1
ATOM 4093 C C . ALA B 1 30 ? -1.434 -14.406 10.789 1 68.12 30 ALA B C 1
ATOM 4095 O O . ALA B 1 30 ? -2.377 -13.891 10.188 1 68.12 30 ALA B O 1
ATOM 4096 N N . GLY B 1 31 ? -1.273 -15.766 10.812 1 67 31 GLY B N 1
ATOM 4097 C CA . GLY B 1 31 ? -2.352 -16.672 10.43 1 67 31 GLY B CA 1
ATOM 4098 C C . GLY B 1 31 ? -2.445 -16.891 8.938 1 67 31 GLY B C 1
ATOM 4099 O O . GLY B 1 31 ? -3.375 -17.531 8.453 1 67 31 GLY B O 1
ATOM 4100 N N . GLY B 1 32 ? -1.497 -16.344 8.227 1 75.19 32 GLY B N 1
ATOM 4101 C CA . GLY B 1 32 ? -1.474 -16.531 6.781 1 75.19 32 GLY B CA 1
ATOM 4102 C C . GLY B 1 32 ? -0.094 -16.875 6.25 1 75.19 32 GLY B C 1
ATOM 4103 O O . GLY B 1 32 ? 0.837 -17.109 7.023 1 75.19 32 GLY B O 1
ATOM 4104 N N . LEU B 1 33 ? -0.061 -17.047 4.949 1 80.19 33 LEU B N 1
ATOM 4105 C CA . LEU B 1 33 ? 1.197 -17.375 4.289 1 80.19 33 LEU B CA 1
ATOM 4106 C C . LEU B 1 33 ? 1.694 -16.203 3.447 1 80.19 33 LEU B C 1
ATOM 4108 O O . LEU B 1 33 ? 0.908 -15.555 2.756 1 80.19 33 LEU B O 1
ATOM 4112 N N . GLN B 1 34 ? 2.918 -15.945 3.641 1 84.31 34 GLN B N 1
ATOM 4113 C CA . GLN B 1 34 ? 3.578 -14.922 2.84 1 84.31 34 GLN B CA 1
ATOM 4114 C C . GLN B 1 34 ? 4.719 -15.516 2.018 1 84.31 34 GLN B C 1
ATOM 4116 O O . GLN B 1 34 ? 5.66 -16.094 2.574 1 84.31 34 GLN B O 1
ATOM 4121 N N . THR B 1 35 ? 4.613 -15.375 0.775 1 88.56 35 THR B N 1
ATOM 4122 C CA . THR B 1 35 ? 5.703 -15.82 -0.085 1 88.56 35 THR B CA 1
ATOM 4123 C C . THR B 1 35 ? 6.934 -14.938 0.1 1 88.56 35 THR B C 1
ATOM 4125 O O . THR B 1 35 ? 6.836 -13.711 0.068 1 88.56 35 THR B O 1
ATOM 4128 N N . ILE B 1 36 ? 8.109 -15.531 0.3 1 87.44 36 ILE B N 1
ATOM 4129 C CA . ILE B 1 36 ? 9.312 -14.734 0.507 1 87.44 36 ILE B CA 1
ATOM 4130 C C . ILE B 1 36 ? 10.375 -15.141 -0.513 1 87.44 36 ILE B C 1
ATOM 4132 O O . ILE B 1 36 ? 11.469 -14.57 -0.539 1 87.44 36 ILE B O 1
ATOM 4136 N N . GLY B 1 37 ? 9.984 -16.188 -1.322 1 88.06 37 GLY B N 1
ATOM 4137 C CA . GLY B 1 37 ? 10.922 -16.609 -2.346 1 88.06 37 GLY B CA 1
ATOM 4138 C C . GLY B 1 37 ? 10.289 -17.453 -3.43 1 88.06 37 GLY B C 1
ATOM 4139 O O . GLY B 1 37 ? 9.406 -18.266 -3.148 1 88.06 37 GLY B O 1
ATOM 4140 N N . ARG B 1 38 ? 10.719 -17.25 -4.648 1 89.19 38 ARG B N 1
ATOM 4141 C CA . ARG B 1 38 ? 10.336 -18.062 -5.801 1 89.19 38 ARG B CA 1
ATOM 4142 C C . ARG B 1 38 ? 11.516 -18.25 -6.754 1 89.19 38 ARG B C 1
ATOM 4144 O O . ARG B 1 38 ? 12.273 -17.312 -7 1 89.19 38 ARG B O 1
ATOM 4151 N N . VAL B 1 39 ? 11.672 -19.5 -7.145 1 88.62 39 VAL B N 1
ATOM 4152 C CA . VAL B 1 39 ? 12.68 -19.797 -8.156 1 88.62 39 VAL B CA 1
ATOM 4153 C C . VAL B 1 39 ? 12.086 -20.719 -9.219 1 88.62 39 VAL B C 1
ATOM 4155 O O . VAL B 1 39 ? 11.391 -21.688 -8.898 1 88.62 39 VAL B O 1
ATOM 4158 N N . LYS B 1 40 ? 12.258 -20.328 -10.422 1 89.5 40 LYS B N 1
ATOM 4159 C CA . LYS B 1 40 ? 11.797 -21.141 -11.547 1 89.5 40 LYS B CA 1
ATOM 4160 C C . LYS B 1 40 ? 12.914 -21.344 -12.57 1 89.5 40 LYS B C 1
ATOM 4162 O O . LYS B 1 40 ? 13.68 -20.422 -12.852 1 89.5 40 LYS B O 1
ATOM 4167 N N . ARG B 1 41 ? 13.07 -22.531 -13 1 89.62 41 ARG B N 1
ATOM 4168 C CA . ARG B 1 41 ? 14.031 -22.844 -14.055 1 89.62 41 ARG B CA 1
ATOM 4169 C C . ARG B 1 41 ? 13.414 -23.766 -15.102 1 89.62 41 ARG B C 1
ATOM 4171 O O . ARG B 1 41 ? 12.719 -24.719 -14.758 1 89.62 41 ARG B O 1
ATOM 4178 N N . LYS B 1 42 ? 13.719 -23.422 -16.344 1 88.5 42 LYS B N 1
ATOM 4179 C CA . LYS B 1 42 ? 13.273 -24.281 -17.422 1 88.5 42 LYS B CA 1
ATOM 4180 C C . LYS B 1 42 ? 14.211 -25.469 -17.609 1 88.5 42 LYS B C 1
ATOM 4182 O O . LYS B 1 42 ? 15.336 -25.312 -18.094 1 88.5 42 LYS B O 1
ATOM 4187 N N . VAL B 1 43 ? 13.75 -26.594 -17.234 1 91.31 43 VAL B N 1
ATOM 4188 C CA . VAL B 1 43 ? 14.562 -27.812 -17.312 1 91.31 43 VAL B CA 1
ATOM 4189 C C . VAL B 1 43 ? 14.133 -28.641 -18.531 1 91.31 43 VAL B C 1
ATOM 4191 O O . VAL B 1 43 ? 14.953 -29.297 -19.156 1 91.31 43 VAL B O 1
ATOM 4194 N N . ARG B 1 44 ? 12.922 -28.656 -18.922 1 89.94 44 ARG B N 1
ATOM 4195 C CA . ARG B 1 44 ? 12.32 -29.406 -20.016 1 89.94 44 ARG B CA 1
ATOM 4196 C C . ARG B 1 44 ? 12.672 -30.891 -19.906 1 89.94 44 ARG B C 1
ATOM 4198 O O . ARG B 1 44 ? 13.195 -31.484 -20.859 1 89.94 44 ARG B O 1
ATOM 4205 N N . LEU B 1 45 ? 12.375 -31.438 -18.828 1 92.38 45 LEU B N 1
ATOM 4206 C CA . LEU B 1 45 ? 12.68 -32.844 -18.531 1 92.38 45 LEU B CA 1
ATOM 4207 C C . LEU B 1 45 ? 11.977 -33.75 -19.531 1 92.38 45 LEU B C 1
ATOM 4209 O O . LEU B 1 45 ? 12.555 -34.75 -19.969 1 92.38 45 LEU B O 1
ATOM 4213 N N . ALA B 1 46 ? 10.812 -33.406 -19.891 1 90.88 46 ALA B N 1
ATOM 4214 C CA . ALA B 1 46 ? 9.992 -34.25 -20.75 1 90.88 46 ALA B CA 1
ATOM 4215 C C . ALA B 1 46 ? 10.586 -34.344 -22.156 1 90.88 46 ALA B C 1
ATOM 4217 O O . ALA B 1 46 ? 10.398 -35.375 -22.844 1 90.88 46 ALA B O 1
ATOM 4218 N N . ALA B 1 47 ? 11.227 -33.344 -22.594 1 88.81 47 ALA B N 1
ATOM 4219 C CA . ALA B 1 47 ? 11.859 -33.344 -23.922 1 88.81 47 ALA B CA 1
ATOM 4220 C C . ALA B 1 47 ? 12.953 -34.406 -24 1 88.81 47 ALA B C 1
ATOM 4222 O O . ALA B 1 47 ? 13.359 -34.781 -25.094 1 88.81 47 ALA B O 1
ATOM 4223 N N . GLY B 1 48 ? 13.406 -34.875 -22.906 1 91.19 48 GLY B N 1
ATOM 4224 C CA . GLY B 1 48 ? 14.469 -35.875 -22.859 1 91.19 48 GLY B CA 1
ATOM 4225 C C . GLY B 1 48 ? 13.961 -37.312 -22.828 1 91.19 48 GLY B C 1
ATOM 4226 O O . GLY B 1 48 ? 14.742 -38.25 -22.859 1 91.19 48 GLY B O 1
ATOM 4227 N N . LEU B 1 49 ? 12.664 -37.438 -22.797 1 91.12 49 LEU B N 1
ATOM 4228 C CA . LEU B 1 49 ? 12.07 -38.781 -22.797 1 91.12 49 LEU B CA 1
ATOM 4229 C C . LEU B 1 49 ? 12.023 -39.375 -24.203 1 91.12 49 LEU B C 1
ATOM 4231 O O . LEU B 1 49 ? 11.5 -38.75 -25.125 1 91.12 49 LEU B O 1
ATOM 4235 N N . ASP B 1 50 ? 12.531 -40.531 -24.344 1 90.5 50 ASP B N 1
ATOM 4236 C CA . ASP B 1 50 ? 12.492 -41.156 -25.656 1 90.5 50 ASP B CA 1
ATOM 4237 C C . ASP B 1 50 ? 11.266 -42.062 -25.797 1 90.5 50 ASP B C 1
ATOM 4239 O O . ASP B 1 50 ? 10.352 -42 -24.969 1 90.5 50 ASP B O 1
ATOM 4243 N N . ILE B 1 51 ? 11.156 -42.75 -26.828 1 86.88 51 ILE B N 1
ATOM 4244 C CA . ILE B 1 51 ? 9.984 -43.562 -27.172 1 86.88 51 ILE B CA 1
ATOM 4245 C C . ILE B 1 51 ? 9.797 -44.688 -26.156 1 86.88 51 ILE B C 1
ATOM 4247 O O . ILE B 1 51 ? 8.68 -45.125 -25.922 1 86.88 51 ILE B O 1
ATOM 4251 N N . ASP B 1 52 ? 10.914 -45.062 -25.531 1 92.44 52 ASP B N 1
ATOM 4252 C CA . ASP B 1 52 ? 10.859 -46.125 -24.547 1 92.44 52 ASP B CA 1
ATOM 4253 C C . ASP B 1 52 ? 10.773 -45.594 -23.125 1 92.44 52 ASP B C 1
ATOM 4255 O O . ASP B 1 52 ? 10.945 -46.312 -22.156 1 92.44 52 ASP B O 1
ATOM 4259 N N . ASN B 1 53 ? 10.562 -44.312 -23.016 1 93.06 53 ASN B N 1
ATOM 4260 C CA . ASN B 1 53 ? 10.406 -43.625 -21.734 1 93.06 53 ASN B CA 1
ATOM 4261 C C . ASN B 1 53 ? 11.695 -43.656 -20.922 1 93.06 53 ASN B C 1
ATOM 4263 O O . ASN B 1 53 ? 11.672 -43.812 -19.703 1 93.06 53 ASN B O 1
ATOM 4267 N N . VAL B 1 54 ? 12.758 -43.656 -21.656 1 95.62 54 VAL B N 1
ATOM 4268 C CA . VAL B 1 54 ? 14.047 -43.5 -20.984 1 95.62 54 VAL B CA 1
ATOM 4269 C C . VAL B 1 54 ? 14.508 -42.062 -21.047 1 95.62 54 VAL B C 1
ATOM 4271 O O . VAL B 1 54 ? 14.578 -41.438 -22.125 1 95.62 54 VAL B O 1
ATOM 4274 N N . LEU B 1 55 ? 14.812 -41.5 -19.906 1 95.5 55 LEU B N 1
ATOM 4275 C CA . LEU B 1 55 ? 15.289 -40.125 -19.828 1 95.5 55 LEU B CA 1
ATOM 4276 C C . LEU B 1 55 ? 16.734 -40 -20.297 1 95.5 55 LEU B C 1
ATOM 4278 O O . LEU B 1 55 ? 17.578 -40.812 -19.906 1 95.5 55 LEU B O 1
ATOM 4282 N N . SER B 1 56 ? 17 -39.031 -21.109 1 96.06 56 SER B N 1
ATOM 4283 C CA . SER B 1 56 ? 18.344 -38.844 -21.609 1 96.06 56 SER B CA 1
ATOM 4284 C C . SER B 1 56 ? 19.266 -38.312 -20.516 1 96.06 56 SER B C 1
ATOM 4286 O O . SER B 1 56 ? 18.812 -37.656 -19.578 1 96.06 56 SER B O 1
ATOM 4288 N N . SER B 1 57 ? 20.547 -38.562 -20.672 1 95.75 57 SER B N 1
ATOM 4289 C CA . SER B 1 57 ? 21.547 -38.031 -19.734 1 95.75 57 SER B CA 1
ATOM 4290 C C . SER B 1 57 ? 21.578 -36.5 -19.734 1 95.75 57 SER B C 1
ATOM 4292 O O . SER B 1 57 ? 21.766 -35.906 -18.688 1 95.75 57 SER B O 1
ATOM 4294 N N . GLU B 1 58 ? 21.391 -36 -20.875 1 95.62 58 GLU B N 1
ATOM 4295 C CA . GLU B 1 58 ? 21.391 -34.562 -21 1 95.62 58 GLU B CA 1
ATOM 4296 C C . GLU B 1 58 ? 20.25 -33.938 -20.188 1 95.62 58 GLU B C 1
ATOM 4298 O O . GLU B 1 58 ? 20.453 -32.938 -19.484 1 95.62 58 GLU B O 1
ATOM 4303 N N . ALA B 1 59 ? 19.109 -34.469 -20.344 1 94.38 59 ALA B N 1
ATOM 4304 C CA . ALA B 1 59 ? 17.953 -33.969 -19.609 1 94.38 59 ALA B CA 1
ATOM 4305 C C . ALA B 1 59 ? 18.125 -34.125 -18.109 1 94.38 59 ALA B C 1
ATOM 4307 O O . ALA B 1 59 ? 17.781 -33.25 -17.328 1 94.38 59 ALA B O 1
ATOM 4308 N N . MET B 1 60 ? 18.656 -35.25 -17.688 1 96.62 60 MET B N 1
ATOM 4309 C CA . MET B 1 60 ? 18.891 -35.5 -16.266 1 96.62 60 MET B CA 1
ATOM 4310 C C . MET B 1 60 ? 19.891 -34.5 -15.688 1 96.62 60 MET B C 1
ATOM 4312 O O . MET B 1 60 ? 19.688 -34 -14.586 1 96.62 60 MET B O 1
ATOM 4316 N N . HIS B 1 61 ? 20.875 -34.188 -16.5 1 95.81 61 HIS B N 1
ATOM 4317 C CA . HIS B 1 61 ? 21.906 -33.25 -16.031 1 95.81 61 HIS B CA 1
ATOM 4318 C C . HIS B 1 61 ? 21.344 -31.844 -15.859 1 95.81 61 HIS B C 1
ATOM 4320 O O . HIS B 1 61 ? 21.672 -31.156 -14.891 1 95.81 61 HIS B O 1
ATOM 4326 N N . ARG B 1 62 ? 20.516 -31.422 -16.75 1 94.94 62 ARG B N 1
ATOM 4327 C CA . ARG B 1 62 ? 19.859 -30.141 -16.609 1 94.94 62 ARG B CA 1
ATOM 4328 C C . ARG B 1 62 ? 19.031 -30.094 -15.32 1 94.94 62 ARG B C 1
ATOM 4330 O O . ARG B 1 62 ? 19.031 -29.078 -14.617 1 94.94 62 ARG B O 1
ATOM 4337 N N . GLY B 1 63 ? 18.391 -31.172 -15.055 1 96.12 63 GLY B N 1
ATOM 4338 C CA . GLY B 1 63 ? 17.609 -31.266 -13.828 1 96.12 63 GLY B CA 1
ATOM 4339 C C . GLY B 1 63 ? 18.453 -31.188 -12.578 1 96.12 63 GLY B C 1
ATOM 4340 O O . GLY B 1 63 ? 18.141 -30.438 -11.656 1 96.12 63 GLY B O 1
ATOM 4341 N N . TRP B 1 64 ? 19.516 -31.953 -12.586 1 96.25 64 TRP B N 1
ATOM 4342 C CA . TRP B 1 64 ? 20.391 -32 -11.422 1 96.25 64 TRP B CA 1
ATOM 4343 C C . TRP B 1 64 ? 21.062 -30.641 -11.195 1 96.25 64 TRP B C 1
ATOM 4345 O O . TRP B 1 64 ? 21.25 -30.219 -10.047 1 96.25 64 TRP B O 1
ATOM 4355 N N . GLU B 1 65 ? 21.359 -29.969 -12.234 1 93.31 65 GLU B N 1
ATOM 4356 C CA . GLU B 1 65 ? 21.922 -28.625 -12.125 1 93.31 65 GLU B CA 1
ATOM 4357 C C . GLU B 1 65 ? 20.953 -27.656 -11.477 1 93.31 65 GLU B C 1
ATOM 4359 O O . GLU B 1 65 ? 21.328 -26.844 -10.633 1 93.31 65 GLU B O 1
ATOM 4364 N N . CYS B 1 66 ? 19.781 -27.766 -11.906 1 94.31 66 CYS B N 1
ATOM 4365 C CA . CYS B 1 66 ? 18.734 -26.922 -11.32 1 94.31 66 CYS B CA 1
ATOM 4366 C C . CYS B 1 66 ? 18.547 -27.234 -9.836 1 94.31 66 CYS B C 1
ATOM 4368 O O . CYS B 1 66 ? 18.422 -26.312 -9.023 1 94.31 66 CYS B O 1
ATOM 4370 N N . LEU B 1 67 ? 18.594 -28.453 -9.5 1 95.25 67 LEU B N 1
ATOM 4371 C CA . LEU B 1 67 ? 18.391 -28.875 -8.117 1 95.25 67 LEU B CA 1
ATOM 4372 C C . LEU B 1 67 ? 19.547 -28.391 -7.234 1 95.25 67 LEU B C 1
ATOM 4374 O O . LEU B 1 67 ? 19.344 -28.109 -6.055 1 95.25 67 LEU B O 1
ATOM 4378 N N . ALA B 1 68 ? 20.656 -28.297 -7.816 1 91.19 68 ALA B N 1
ATOM 4379 C CA . ALA B 1 68 ? 21.797 -27.75 -7.074 1 91.19 68 ALA B CA 1
ATOM 4380 C C . ALA B 1 68 ? 21.547 -26.297 -6.672 1 91.19 68 ALA B C 1
ATOM 4382 O O . ALA B 1 68 ? 21.938 -25.875 -5.574 1 91.19 68 ALA B O 1
ATOM 4383 N N . LEU B 1 69 ? 20.922 -25.656 -7.562 1 89.06 69 LEU B N 1
ATOM 4384 C CA . LEU B 1 69 ? 20.547 -24.281 -7.258 1 89.06 69 LEU B CA 1
ATOM 4385 C C . LEU B 1 69 ? 19.531 -24.234 -6.117 1 89.06 69 LEU B C 1
ATOM 4387 O O . LEU B 1 69 ? 19.672 -23.438 -5.195 1 89.06 69 LEU B O 1
ATOM 4391 N N . PHE B 1 70 ? 18.594 -25.094 -6.184 1 91.5 70 PHE B N 1
ATOM 4392 C CA . PHE B 1 70 ? 17.547 -25.125 -5.172 1 91.5 70 PHE B CA 1
ATOM 4393 C C . PHE B 1 70 ? 18.125 -25.5 -3.811 1 91.5 70 PHE B C 1
ATOM 4395 O O . PHE B 1 70 ? 17.688 -24.984 -2.781 1 91.5 70 PHE B O 1
ATOM 4402 N N . ALA B 1 71 ? 19.062 -26.391 -3.828 1 89.94 71 ALA B N 1
ATOM 4403 C CA . ALA B 1 71 ? 19.672 -26.906 -2.598 1 89.94 71 ALA B CA 1
ATOM 4404 C C . ALA B 1 71 ? 20.281 -25.766 -1.778 1 89.94 71 ALA B C 1
ATOM 4406 O O . ALA B 1 71 ? 20.25 -25.797 -0.546 1 89.94 71 ALA B O 1
ATOM 4407 N N . GLU B 1 72 ? 20.812 -24.875 -2.451 1 85.12 72 GLU B N 1
ATOM 4408 C CA . GLU B 1 72 ? 21.438 -23.734 -1.791 1 85.12 72 GLU B CA 1
ATOM 4409 C C . GLU B 1 72 ? 20.438 -22.953 -0.96 1 85.12 72 GLU B C 1
ATOM 4411 O O . GLU B 1 72 ? 20.781 -22.406 0.094 1 85.12 72 GLU B O 1
ATOM 4416 N N . ARG B 1 73 ? 19.234 -22.906 -1.4 1 84.94 73 ARG B N 1
ATOM 4417 C CA . ARG B 1 73 ? 18.203 -22.109 -0.739 1 84.94 73 ARG B CA 1
ATOM 4418 C C . ARG B 1 73 ? 17.547 -22.906 0.39 1 84.94 73 ARG B C 1
ATOM 4420 O O . ARG B 1 73 ? 16.953 -22.328 1.304 1 84.94 73 ARG B O 1
ATOM 4427 N N . LEU B 1 74 ? 17.688 -24.203 0.42 1 86.88 74 LEU B N 1
ATOM 4428 C CA . LEU B 1 74 ? 16.953 -25.062 1.339 1 86.88 74 LEU B CA 1
ATOM 4429 C C . LEU B 1 74 ? 17.703 -25.188 2.668 1 86.88 74 LEU B C 1
ATOM 4431 O O . LEU B 1 74 ? 17.109 -25.609 3.67 1 86.88 74 LEU B O 1
ATOM 4435 N N . GLN B 1 75 ? 18.891 -24.797 2.691 1 76.81 75 GLN B N 1
ATOM 4436 C CA . GLN B 1 75 ? 19.766 -25.094 3.822 1 76.81 75 GLN B CA 1
ATOM 4437 C C . GLN B 1 75 ? 19.234 -24.469 5.109 1 76.81 75 GLN B C 1
ATOM 4439 O O . GLN B 1 75 ? 19.484 -24.984 6.203 1 76.81 75 GLN B O 1
ATOM 4444 N N . ASP B 1 76 ? 18.391 -23.547 5.078 1 75.56 76 ASP B N 1
ATOM 4445 C CA . ASP B 1 76 ? 18 -22.859 6.297 1 75.56 76 ASP B CA 1
ATOM 4446 C C . ASP B 1 76 ? 16.531 -23.094 6.617 1 75.56 76 ASP B C 1
ATOM 4448 O O . ASP B 1 76 ? 15.914 -22.328 7.367 1 75.56 76 ASP B O 1
ATOM 4452 N N . ILE B 1 77 ? 15.977 -24.047 6.059 1 87.38 77 ILE B N 1
ATOM 4453 C CA . ILE B 1 77 ? 14.586 -24.438 6.285 1 87.38 77 ILE B CA 1
ATOM 4454 C C . ILE B 1 77 ? 14.531 -25.797 6.965 1 87.38 77 ILE B C 1
ATOM 4456 O O . ILE B 1 77 ? 15.219 -26.734 6.539 1 87.38 77 ILE B O 1
ATOM 4460 N N . PRO B 1 78 ? 13.828 -25.891 8.062 1 89.06 78 PRO B N 1
ATOM 4461 C CA . PRO B 1 78 ? 13.711 -27.203 8.688 1 89.06 78 PRO B CA 1
ATOM 4462 C C . PRO B 1 78 ? 13.281 -28.297 7.707 1 89.06 78 PRO B C 1
ATOM 4464 O O . PRO B 1 78 ? 12.422 -28.062 6.855 1 89.06 78 PRO B O 1
ATOM 4467 N N . LYS B 1 79 ? 13.828 -29.453 7.855 1 89.81 79 LYS B N 1
ATOM 4468 C CA . LYS B 1 79 ? 13.602 -30.562 6.93 1 89.81 79 LYS B CA 1
ATOM 4469 C C . LYS B 1 79 ? 12.117 -30.922 6.863 1 89.81 79 LYS B C 1
ATOM 4471 O O . LYS B 1 79 ? 11.609 -31.266 5.797 1 89.81 79 LYS B O 1
ATOM 4476 N N . GLN B 1 80 ? 11.484 -30.828 7.98 1 91.19 80 GLN B N 1
ATOM 4477 C CA . GLN B 1 80 ? 10.078 -31.203 8.047 1 91.19 80 GLN B CA 1
ATOM 4478 C C . GLN B 1 80 ? 9.211 -30.203 7.285 1 91.19 80 GLN B C 1
ATOM 4480 O O . GLN B 1 80 ? 8.047 -30.5 6.98 1 91.19 80 GLN B O 1
ATOM 4485 N N . ASN B 1 81 ? 9.734 -29 7.02 1 94 81 ASN B N 1
ATOM 4486 C CA . ASN B 1 81 ? 8.984 -27.953 6.332 1 94 81 ASN B CA 1
ATOM 4487 C C . ASN B 1 81 ? 9.297 -27.938 4.84 1 94 81 ASN B C 1
ATOM 4489 O O . ASN B 1 81 ? 8.945 -26.984 4.141 1 94 81 ASN B O 1
ATOM 4493 N N . ILE B 1 82 ? 9.984 -29.031 4.371 1 95.25 82 ILE B N 1
ATOM 4494 C CA . ILE B 1 82 ? 10.336 -29.094 2.959 1 95.25 82 ILE B CA 1
ATOM 4495 C C . ILE B 1 82 ? 9.609 -30.266 2.305 1 95.25 82 ILE B C 1
ATOM 4497 O O . ILE B 1 82 ? 9.633 -31.391 2.818 1 95.25 82 ILE B O 1
ATOM 4501 N N . THR B 1 83 ? 8.914 -30.016 1.241 1 96.44 83 THR B N 1
ATOM 4502 C CA . THR B 1 83 ? 8.266 -31.062 0.464 1 96.44 83 THR B CA 1
ATOM 4503 C C . THR B 1 83 ? 8.641 -30.953 -1.011 1 96.44 83 THR B C 1
ATOM 4505 O O . THR B 1 83 ? 8.539 -29.891 -1.607 1 96.44 83 THR B O 1
ATOM 4508 N N . ILE B 1 84 ? 9.094 -32.031 -1.562 1 97.12 84 ILE B N 1
ATOM 4509 C CA . ILE B 1 84 ? 9.484 -32.094 -2.965 1 97.12 84 ILE B CA 1
ATOM 4510 C C . ILE B 1 84 ? 8.602 -33.094 -3.705 1 97.12 84 ILE B C 1
ATOM 4512 O O . ILE B 1 84 ? 8.539 -34.281 -3.334 1 97.12 84 ILE B O 1
ATOM 4516 N N . VAL B 1 85 ? 7.992 -32.594 -4.762 1 96.88 85 VAL B N 1
ATOM 4517 C CA . VAL B 1 85 ? 7.098 -33.438 -5.52 1 96.88 85 VAL B CA 1
ATOM 4518 C C . VAL B 1 85 ? 7.523 -33.5 -6.984 1 96.88 85 VAL B C 1
ATOM 4520 O O . VAL B 1 85 ? 7.969 -32.469 -7.531 1 96.88 85 VAL B O 1
ATOM 4523 N N . ALA B 1 86 ? 7.461 -34.594 -7.562 1 96.56 86 ALA B N 1
ATOM 4524 C CA . ALA B 1 86 ? 7.707 -34.812 -8.984 1 96.56 86 ALA B CA 1
ATOM 4525 C C . ALA B 1 86 ? 6.461 -35.344 -9.688 1 96.56 86 ALA B C 1
ATOM 4527 O O . ALA B 1 86 ? 5.723 -36.156 -9.117 1 96.56 86 ALA B O 1
ATOM 4528 N N . THR B 1 87 ? 6.32 -34.938 -10.898 1 94.31 87 THR B N 1
ATOM 4529 C CA . THR B 1 87 ? 5.047 -35.219 -11.562 1 94.31 87 THR B CA 1
ATOM 4530 C C . THR B 1 87 ? 5.254 -36.062 -12.82 1 94.31 87 THR B C 1
ATOM 4532 O O . THR B 1 87 ? 6.043 -37 -12.812 1 94.31 87 THR B O 1
ATOM 4535 N N . ALA B 1 88 ? 4.59 -35.875 -13.867 1 90.62 88 ALA B N 1
ATOM 4536 C CA . ALA B 1 88 ? 4.309 -36.781 -14.992 1 90.62 88 ALA B CA 1
ATOM 4537 C C . ALA B 1 88 ? 5.594 -37.344 -15.57 1 90.62 88 ALA B C 1
ATOM 4539 O O . ALA B 1 88 ? 5.695 -38.562 -15.805 1 90.62 88 ALA B O 1
ATOM 4540 N N . THR B 1 89 ? 6.641 -36.594 -15.789 1 91.94 89 THR B N 1
ATOM 4541 C CA . THR B 1 89 ? 7.832 -37.062 -16.484 1 91.94 89 THR B CA 1
ATOM 4542 C C . THR B 1 89 ? 8.555 -38.125 -15.68 1 91.94 89 THR B C 1
ATOM 4544 O O . THR B 1 89 ? 8.945 -39.156 -16.219 1 91.94 89 THR B O 1
ATOM 4547 N N . LEU B 1 90 ? 8.664 -37.875 -14.453 1 94.38 90 LEU B N 1
ATOM 4548 C CA . LEU B 1 90 ? 9.359 -38.844 -13.617 1 94.38 90 LEU B CA 1
ATOM 4549 C C . LEU B 1 90 ? 8.469 -40.031 -13.328 1 94.38 90 LEU B C 1
ATOM 4551 O O . LEU B 1 90 ? 8.977 -41.125 -13.055 1 94.38 90 LEU B O 1
ATOM 4555 N N . ARG B 1 91 ? 7.211 -39.875 -13.445 1 92.5 91 ARG B N 1
ATOM 4556 C CA . ARG B 1 91 ? 6.289 -41 -13.344 1 92.5 91 ARG B CA 1
ATOM 4557 C C . ARG B 1 91 ? 6.445 -41.969 -14.539 1 92.5 91 ARG B C 1
ATOM 4559 O O . ARG B 1 91 ? 6.293 -43.188 -14.398 1 92.5 91 ARG B O 1
ATOM 4566 N N . LEU B 1 92 ? 6.707 -41.438 -15.656 1 91.12 92 LEU B N 1
ATOM 4567 C CA . LEU B 1 92 ? 6.742 -42.188 -16.906 1 91.12 92 LEU B CA 1
ATOM 4568 C C . LEU B 1 92 ? 8.125 -42.781 -17.156 1 91.12 92 LEU B C 1
ATOM 4570 O O . LEU B 1 92 ? 8.25 -43.812 -17.781 1 91.12 92 LEU B O 1
ATOM 4574 N N . ALA B 1 93 ? 9.133 -42.188 -16.641 1 94.75 93 ALA B N 1
ATOM 4575 C CA . ALA B 1 93 ? 10.516 -42.531 -16.953 1 94.75 93 ALA B CA 1
ATOM 4576 C C . ALA B 1 93 ? 10.867 -43.906 -16.359 1 94.75 93 ALA B C 1
ATOM 4578 O O . ALA B 1 93 ? 10.742 -44.094 -15.148 1 94.75 93 ALA B O 1
ATOM 4579 N N . SER B 1 94 ? 11.352 -44.719 -17.141 1 95.38 94 SER B N 1
ATOM 4580 C CA . SER B 1 94 ? 11.742 -46.062 -16.688 1 95.38 94 SER B CA 1
ATOM 4581 C C . SER B 1 94 ? 12.984 -46 -15.812 1 95.38 94 SER B C 1
ATOM 4583 O O . SER B 1 94 ? 13.211 -46.906 -14.992 1 95.38 94 SER B O 1
ATOM 4585 N N . ASN B 1 95 ? 13.781 -45.031 -16.047 1 95.81 95 ASN B N 1
ATOM 4586 C CA . ASN B 1 95 ? 14.992 -44.844 -15.242 1 95.81 95 ASN B CA 1
ATOM 4587 C C . ASN B 1 95 ? 14.859 -43.688 -14.258 1 95.81 95 ASN B C 1
ATOM 4589 O O . ASN B 1 95 ? 15.836 -43 -13.984 1 95.81 95 ASN B O 1
ATOM 4593 N N . ALA B 1 96 ? 13.664 -43.531 -13.812 1 95.5 96 ALA B N 1
ATOM 4594 C CA . ALA B 1 96 ? 13.398 -42.438 -12.867 1 95.5 96 ALA B CA 1
ATOM 4595 C C . ALA B 1 96 ? 14.242 -42.594 -11.609 1 95.5 96 ALA B C 1
ATOM 4597 O O . ALA B 1 96 ? 14.648 -41.594 -11 1 95.5 96 ALA B O 1
ATOM 4598 N N . ASP B 1 97 ? 14.555 -43.75 -11.242 1 95.94 97 ASP B N 1
ATOM 4599 C CA . ASP B 1 97 ? 15.305 -44.031 -10.031 1 95.94 97 ASP B CA 1
ATOM 4600 C C . ASP B 1 97 ? 16.719 -43.469 -10.102 1 95.94 97 ASP B C 1
ATOM 4602 O O . ASP B 1 97 ? 17.266 -43.031 -9.086 1 95.94 97 ASP B O 1
ATOM 4606 N N . VAL B 1 98 ? 17.234 -43.469 -11.258 1 96.56 98 VAL B N 1
ATOM 4607 C CA . VAL B 1 98 ? 18.562 -42.906 -11.453 1 96.56 98 VAL B CA 1
ATOM 4608 C C . VAL B 1 98 ? 18.531 -41.406 -11.18 1 96.56 98 VAL B C 1
ATOM 4610 O O . VAL B 1 98 ? 19.375 -40.875 -10.461 1 96.56 98 VAL B O 1
ATOM 4613 N N . PHE B 1 99 ? 17.578 -40.812 -11.727 1 97.06 99 PHE B N 1
ATOM 4614 C CA . PHE B 1 99 ? 17.422 -39.375 -11.516 1 97.06 99 PHE B CA 1
ATOM 4615 C C . PHE B 1 99 ? 17.172 -39.094 -10.047 1 97.06 99 PHE B C 1
ATOM 4617 O O . PHE B 1 99 ? 17.797 -38.188 -9.477 1 97.06 99 PHE B O 1
ATOM 4624 N N . LYS B 1 100 ? 16.281 -39.844 -9.445 1 97.12 100 LYS B N 1
ATOM 4625 C CA . LYS B 1 100 ? 15.836 -39.594 -8.07 1 97.12 100 LYS B CA 1
ATOM 4626 C C . LYS B 1 100 ? 17 -39.781 -7.09 1 97.12 100 LYS B C 1
ATOM 4628 O O . LYS B 1 100 ? 17.141 -38.969 -6.164 1 97.12 100 LYS B O 1
ATOM 4633 N N . ALA B 1 101 ? 17.75 -40.781 -7.262 1 97.25 101 ALA B N 1
ATOM 4634 C CA . ALA B 1 101 ? 18.859 -41.062 -6.355 1 97.25 101 ALA B CA 1
ATOM 4635 C C . ALA B 1 101 ? 19.828 -39.875 -6.305 1 97.25 101 ALA B C 1
ATOM 4637 O O . ALA B 1 101 ? 20.234 -39.438 -5.223 1 97.25 101 ALA B O 1
ATOM 4638 N N . GLN B 1 102 ? 20.156 -39.406 -7.453 1 97.19 102 GLN B N 1
ATOM 4639 C CA . GLN B 1 102 ? 21.078 -38.281 -7.52 1 97.19 102 GLN B CA 1
ATOM 4640 C C . GLN B 1 102 ? 20.422 -37 -7.023 1 97.19 102 GLN B C 1
ATOM 4642 O O . GLN B 1 102 ? 21.062 -36.188 -6.367 1 97.19 102 GLN B O 1
ATOM 4647 N N . ALA B 1 103 ? 19.188 -36.844 -7.398 1 97.25 103 ALA B N 1
ATOM 4648 C CA . ALA B 1 103 ? 18.438 -35.688 -6.949 1 97.25 103 ALA B CA 1
ATOM 4649 C C . ALA B 1 103 ? 18.391 -35.594 -5.426 1 97.25 103 ALA B C 1
ATOM 4651 O O . ALA B 1 103 ? 18.609 -34.531 -4.84 1 97.25 103 ALA B O 1
ATOM 4652 N N . GLU B 1 104 ? 18.141 -36.688 -4.789 1 97.25 104 GLU B N 1
ATOM 4653 C CA . GLU B 1 104 ? 18.031 -36.75 -3.336 1 97.25 104 GLU B CA 1
ATOM 4654 C C . GLU B 1 104 ? 19.391 -36.5 -2.678 1 97.25 104 GLU B C 1
ATOM 4656 O O . GLU B 1 104 ? 19.453 -35.906 -1.596 1 97.25 104 GLU B O 1
ATOM 4661 N N . LYS B 1 105 ? 20.406 -36.875 -3.316 1 96.31 105 LYS B N 1
ATOM 4662 C CA . LYS B 1 105 ? 21.75 -36.594 -2.826 1 96.31 105 LYS B CA 1
ATOM 4663 C C . LYS B 1 105 ? 22.047 -35.094 -2.879 1 96.31 105 LYS B C 1
ATOM 4665 O O . LYS B 1 105 ? 22.609 -34.531 -1.94 1 96.31 105 LYS B O 1
ATOM 4670 N N . ILE B 1 106 ? 21.672 -34.5 -3.955 1 94.12 106 ILE B N 1
ATOM 4671 C CA . ILE B 1 106 ? 21.922 -33.094 -4.156 1 94.12 106 ILE B CA 1
ATOM 4672 C C . ILE B 1 106 ? 21.125 -32.281 -3.137 1 94.12 106 ILE B C 1
ATOM 4674 O O . ILE B 1 106 ? 21.656 -31.359 -2.502 1 94.12 106 ILE B O 1
ATOM 4678 N N . LEU B 1 107 ? 19.891 -32.688 -2.941 1 93.94 107 LEU B N 1
ATOM 4679 C CA . LEU B 1 107 ? 18.953 -31.891 -2.15 1 93.94 107 LEU B CA 1
ATOM 4680 C C . LEU B 1 107 ? 19.062 -32.25 -0.67 1 93.94 107 LEU B C 1
ATOM 4682 O O . LEU B 1 107 ? 18.703 -31.438 0.193 1 93.94 107 LEU B O 1
ATOM 4686 N N . GLY B 1 108 ? 19.484 -33.438 -0.41 1 92.31 108 GLY B N 1
ATOM 4687 C CA . GLY B 1 108 ? 19.469 -33.938 0.952 1 92.31 108 GLY B CA 1
ATOM 4688 C C . GLY B 1 108 ? 18.078 -34.219 1.464 1 92.31 108 GLY B C 1
ATOM 4689 O O . GLY B 1 108 ? 17.812 -34.094 2.664 1 92.31 108 GLY B O 1
ATOM 4690 N N . HIS B 1 109 ? 17.125 -34.375 0.562 1 94.38 109 HIS B N 1
ATOM 4691 C CA . HIS B 1 109 ? 15.727 -34.625 0.879 1 94.38 109 HIS B CA 1
ATOM 4692 C C . HIS B 1 109 ? 15.109 -35.625 -0.083 1 94.38 109 HIS B C 1
ATOM 4694 O O . HIS B 1 109 ? 15.57 -35.781 -1.217 1 94.38 109 HIS B O 1
ATOM 4700 N N . LYS B 1 110 ? 14.078 -36.188 0.427 1 95.38 110 LYS B N 1
ATOM 4701 C CA . LYS B 1 110 ? 13.383 -37.188 -0.385 1 95.38 110 LYS B CA 1
ATOM 4702 C C . LYS B 1 110 ? 12.555 -36.531 -1.479 1 95.38 110 LYS B C 1
ATOM 4704 O O . LYS B 1 110 ? 11.922 -35.469 -1.246 1 95.38 110 LYS B O 1
ATOM 4709 N N . VAL B 1 111 ? 12.523 -37.188 -2.656 1 96.75 111 VAL B N 1
ATOM 4710 C CA . VAL B 1 111 ? 11.688 -36.75 -3.773 1 96.75 111 VAL B CA 1
ATOM 4711 C C . VAL B 1 111 ? 10.461 -37.656 -3.881 1 96.75 111 VAL B C 1
ATOM 4713 O O . VAL B 1 111 ? 10.594 -38.875 -4.027 1 96.75 111 VAL B O 1
ATOM 4716 N N . ASN B 1 112 ? 9.305 -37.062 -3.852 1 96.38 112 ASN B N 1
ATOM 4717 C CA . ASN B 1 112 ? 8.062 -37.844 -3.926 1 96.38 112 ASN B CA 1
ATOM 4718 C C . ASN B 1 112 ? 7.461 -37.781 -5.328 1 96.38 112 ASN B C 1
ATOM 4720 O O . ASN B 1 112 ? 6.895 -36.781 -5.73 1 96.38 112 ASN B O 1
ATOM 4724 N N . VAL B 1 113 ? 7.531 -38.875 -5.961 1 96.56 113 VAL B N 1
ATOM 4725 C CA . VAL B 1 113 ? 6.836 -39 -7.242 1 96.56 113 VAL B CA 1
ATOM 4726 C C . VAL B 1 113 ? 5.359 -39.281 -7.008 1 96.56 113 VAL B C 1
ATOM 4728 O O . VAL B 1 113 ? 5.012 -40.375 -6.555 1 96.56 113 VAL B O 1
ATOM 4731 N N . ILE B 1 114 ? 4.535 -38.406 -7.391 1 95.44 114 ILE B N 1
ATOM 4732 C CA . ILE B 1 114 ? 3.131 -38.562 -7.027 1 95.44 114 ILE B CA 1
ATOM 4733 C C . ILE B 1 114 ? 2.336 -39.031 -8.234 1 95.44 114 ILE B C 1
ATOM 4735 O O . ILE B 1 114 ? 2.697 -38.75 -9.383 1 95.44 114 ILE B O 1
ATOM 4739 N N . SER B 1 115 ? 1.279 -39.75 -7.93 1 95.69 115 SER B N 1
ATOM 4740 C CA . SER B 1 115 ? 0.406 -40.25 -8.984 1 95.69 115 SER B CA 1
ATOM 4741 C C . SER B 1 115 ? -0.363 -39.125 -9.656 1 95.69 115 SER B C 1
ATOM 4743 O O . SER B 1 115 ? -0.459 -38.031 -9.109 1 95.69 115 SER B O 1
ATOM 4745 N N . GLY B 1 116 ? -0.809 -39.438 -10.844 1 94.62 116 GLY B N 1
ATOM 4746 C CA . GLY B 1 116 ? -1.623 -38.438 -11.531 1 94.62 116 GLY B CA 1
ATOM 4747 C C . GLY B 1 116 ? -2.842 -38.031 -10.742 1 94.62 116 GLY B C 1
ATOM 4748 O O . GLY B 1 116 ? -3.217 -36.844 -10.758 1 94.62 116 GLY B O 1
ATOM 4749 N N . GLU B 1 117 ? -3.406 -38.938 -10.086 1 93.19 117 GLU B N 1
ATOM 4750 C CA . GLU B 1 117 ? -4.598 -38.656 -9.289 1 93.19 117 GLU B CA 1
ATOM 4751 C C . GLU B 1 117 ? -4.262 -37.781 -8.086 1 93.19 117 GLU B C 1
ATOM 4753 O O . GLU B 1 117 ? -4.984 -36.812 -7.781 1 93.19 117 GLU B O 1
ATOM 4758 N N . LEU B 1 118 ? -3.23 -38.156 -7.473 1 95.06 118 LEU B N 1
ATOM 4759 C CA . LEU B 1 118 ? -2.818 -37.344 -6.328 1 95.06 118 LEU B CA 1
ATOM 4760 C C . LEU B 1 118 ? -2.439 -35.938 -6.773 1 95.06 118 LEU B C 1
ATOM 4762 O O . LEU B 1 118 ? -2.736 -34.969 -6.074 1 95.06 118 LEU B O 1
ATOM 4766 N N . GLU B 1 119 ? -1.75 -35.875 -7.93 1 96.06 119 GLU B N 1
ATOM 4767 C CA . GLU B 1 119 ? -1.42 -34.562 -8.5 1 96.06 119 GLU B CA 1
ATOM 4768 C C . GLU B 1 119 ? -2.676 -33.75 -8.75 1 96.06 119 GLU B C 1
ATOM 4770 O O . GLU B 1 119 ? -2.748 -32.562 -8.352 1 96.06 119 GLU B O 1
ATOM 4775 N N . ALA B 1 120 ? -3.678 -34.344 -9.305 1 96.12 120 ALA B N 1
ATOM 4776 C CA . ALA B 1 120 ? -4.934 -33.656 -9.609 1 96.12 120 ALA B CA 1
ATOM 4777 C C . ALA B 1 120 ? -5.629 -33.188 -8.336 1 96.12 120 ALA B C 1
ATOM 4779 O O . ALA B 1 120 ? -6.078 -32.031 -8.25 1 96.12 120 ALA B O 1
ATOM 4780 N N . ARG B 1 121 ? -5.629 -34 -7.375 1 95.19 121 ARG B N 1
ATOM 4781 C CA . ARG B 1 121 ? -6.273 -33.656 -6.109 1 95.19 121 ARG B CA 1
ATOM 4782 C C . ARG B 1 121 ? -5.539 -32.531 -5.41 1 95.19 121 ARG B C 1
ATOM 4784 O O . ARG B 1 121 ? -6.164 -31.625 -4.828 1 95.19 121 ARG B O 1
ATOM 4791 N N . THR B 1 122 ? -4.285 -32.594 -5.484 1 95.06 122 THR B N 1
ATOM 4792 C CA . THR B 1 122 ? -3.471 -31.578 -4.84 1 95.06 122 THR B CA 1
ATOM 4793 C C . THR B 1 122 ? -3.621 -30.234 -5.559 1 95.06 122 THR B C 1
ATOM 4795 O O . THR B 1 122 ? -3.656 -29.188 -4.918 1 95.06 122 THR B O 1
ATOM 4798 N N . ILE B 1 123 ? -3.684 -30.297 -6.848 1 95.94 123 ILE B N 1
ATOM 4799 C CA . ILE B 1 123 ? -3.926 -29.094 -7.625 1 95.94 123 ILE B CA 1
ATOM 4800 C C . ILE B 1 123 ? -5.258 -28.469 -7.215 1 95.94 123 ILE B C 1
ATOM 4802 O O . ILE B 1 123 ? -5.348 -27.266 -6.992 1 95.94 123 ILE B O 1
ATOM 4806 N N . TYR B 1 124 ? -6.297 -29.328 -7.062 1 93.94 124 TYR B N 1
ATOM 4807 C CA . TYR B 1 124 ? -7.602 -28.812 -6.668 1 93.94 124 TYR B CA 1
ATOM 4808 C C . TYR B 1 124 ? -7.535 -28.141 -5.301 1 93.94 124 TYR B C 1
ATOM 4810 O O . TYR B 1 124 ? -8.148 -27.094 -5.082 1 93.94 124 TYR B O 1
ATOM 4818 N N . LYS B 1 125 ? -6.77 -28.734 -4.465 1 89.5 125 LYS B N 1
ATOM 4819 C CA . LYS B 1 125 ? -6.598 -28.156 -3.139 1 89.5 125 LYS B CA 1
ATOM 4820 C C . LYS B 1 125 ? -5.984 -26.75 -3.23 1 89.5 125 LYS B C 1
ATOM 4822 O O . LYS B 1 125 ? -6.398 -25.844 -2.512 1 89.5 125 LYS B O 1
ATOM 4827 N N . GLY B 1 126 ? -5.008 -26.609 -4.074 1 89.75 126 GLY B N 1
ATOM 4828 C CA . GLY B 1 126 ? -4.383 -25.312 -4.281 1 89.75 126 GLY B CA 1
ATOM 4829 C C . GLY B 1 126 ? -5.344 -24.281 -4.816 1 89.75 126 GLY B C 1
ATOM 4830 O O . GLY B 1 126 ? -5.355 -23.125 -4.355 1 89.75 126 GLY B O 1
ATOM 4831 N N . VAL B 1 127 ? -6.195 -24.703 -5.742 1 88.81 127 VAL B N 1
ATOM 4832 C CA . VAL B 1 127 ? -7.16 -23.797 -6.355 1 88.81 127 VAL B CA 1
ATOM 4833 C C . VAL B 1 127 ? -8.258 -23.453 -5.352 1 88.81 127 VAL B C 1
ATOM 4835 O O . VAL B 1 127 ? -8.648 -22.297 -5.223 1 88.81 127 VAL B O 1
ATOM 4838 N N . ALA B 1 128 ? -8.68 -24.453 -4.629 1 83.69 128 ALA B N 1
ATOM 4839 C CA . ALA B 1 128 ? -9.789 -24.281 -3.691 1 83.69 128 ALA B CA 1
ATOM 4840 C C . ALA B 1 128 ? -9.422 -23.297 -2.58 1 83.69 128 ALA B C 1
ATOM 4842 O O . ALA B 1 128 ? -10.273 -22.547 -2.109 1 83.69 128 ALA B O 1
ATOM 4843 N N . HIS B 1 129 ? -8.195 -23.312 -2.279 1 80.19 129 HIS B N 1
ATOM 4844 C CA . HIS B 1 129 ? -7.777 -22.469 -1.161 1 80.19 129 HIS B CA 1
ATOM 4845 C C . HIS B 1 129 ? -7.391 -21.078 -1.635 1 80.19 129 HIS B C 1
ATOM 4847 O O . HIS B 1 129 ? -7.25 -20.156 -0.823 1 80.19 129 HIS B O 1
ATOM 4853 N N . THR B 1 130 ? -7.277 -20.906 -2.842 1 76.88 130 THR B N 1
ATOM 4854 C CA . THR B 1 130 ? -6.777 -19.625 -3.33 1 76.88 130 THR B CA 1
ATOM 4855 C C . THR B 1 130 ? -7.828 -18.938 -4.191 1 76.88 130 THR B C 1
ATOM 4857 O O . THR B 1 130 ? -7.637 -17.781 -4.602 1 76.88 130 THR B O 1
ATOM 4860 N N . SER B 1 131 ? -8.875 -19.641 -4.477 1 72.94 131 SER B N 1
ATOM 4861 C CA . SER B 1 131 ? -9.898 -19.078 -5.352 1 72.94 131 SER B CA 1
ATOM 4862 C C . SER B 1 131 ? -11.281 -19.172 -4.715 1 72.94 131 SER B C 1
ATOM 4864 O O . SER B 1 131 ? -11.422 -19.688 -3.602 1 72.94 131 SER B O 1
ATOM 4866 N N . SER B 1 132 ? -12.297 -18.531 -5.414 1 61.56 132 SER B N 1
ATOM 4867 C CA . SER B 1 132 ? -13.68 -18.578 -4.949 1 61.56 132 SER B CA 1
ATOM 4868 C C . SER B 1 132 ? -14.281 -19.969 -5.094 1 61.56 132 SER B C 1
ATOM 4870 O O . SER B 1 132 ? -14.055 -20.641 -6.098 1 61.56 132 SER B O 1
ATOM 4872 N N . CYS B 1 133 ? -14.664 -20.547 -3.963 1 61.03 133 CYS B N 1
ATOM 4873 C CA . CYS B 1 133 ? -15.203 -21.891 -4.07 1 61.03 133 CYS B CA 1
ATOM 4874 C C . CYS B 1 133 ? -16.719 -21.891 -3.883 1 61.03 133 CYS B C 1
ATOM 4876 O O . CYS B 1 133 ? -17.266 -22.766 -3.193 1 61.03 133 CYS B O 1
ATOM 4878 N N . THR B 1 134 ? -17.234 -20.891 -4.566 1 64.5 134 THR B N 1
ATOM 4879 C CA . THR B 1 134 ? -18.672 -21.062 -4.387 1 64.5 134 THR B CA 1
ATOM 4880 C C . THR B 1 134 ? -19.234 -22.047 -5.406 1 64.5 134 THR B C 1
ATOM 4882 O O . THR B 1 134 ? -19.109 -21.844 -6.613 1 64.5 134 THR B O 1
ATOM 4885 N N . GLY B 1 135 ? -19.656 -23.156 -4.98 1 74.25 135 GLY B N 1
ATOM 4886 C CA . GLY B 1 135 ? -20.281 -24.172 -5.809 1 74.25 135 GLY B CA 1
ATOM 4887 C C . GLY B 1 135 ? -19.312 -25.156 -6.418 1 74.25 135 GLY B C 1
ATOM 4888 O O . GLY B 1 135 ? -18.203 -25.344 -5.898 1 74.25 135 GLY B O 1
ATOM 4889 N N . SER B 1 136 ? -19.766 -25.859 -7.52 1 88.75 136 SER B N 1
ATOM 4890 C CA . SER B 1 136 ? -18.938 -26.828 -8.227 1 88.75 136 SER B CA 1
ATOM 4891 C C . SER B 1 136 ? -18.016 -26.141 -9.234 1 88.75 136 SER B C 1
ATOM 4893 O O . SER B 1 136 ? -18.438 -25.203 -9.914 1 88.75 136 SER B O 1
ATOM 4895 N N . GLN B 1 137 ? -16.766 -26.656 -9.266 1 91.62 137 GLN B N 1
ATOM 4896 C CA . GLN B 1 137 ? -15.766 -25.984 -10.086 1 91.62 137 GLN B CA 1
ATOM 4897 C C . GLN B 1 137 ? -15.016 -27 -10.953 1 91.62 137 GLN B C 1
ATOM 4899 O O . GLN B 1 137 ? -14.672 -28.078 -10.492 1 91.62 137 GLN B O 1
ATOM 4904 N N . LEU B 1 138 ? -14.898 -26.609 -12.188 1 96 138 LEU B N 1
ATOM 4905 C CA . LEU B 1 138 ? -13.992 -27.312 -13.078 1 96 138 LEU B CA 1
ATOM 4906 C C . LEU B 1 138 ? -12.609 -26.672 -13.062 1 96 138 LEU B C 1
ATOM 4908 O O . LEU B 1 138 ? -12.477 -25.453 -13.242 1 96 138 LEU B O 1
ATOM 4912 N N . VAL B 1 139 ? -11.578 -27.453 -12.742 1 96.06 139 VAL B N 1
ATOM 4913 C CA . VAL B 1 139 ? -10.203 -26.953 -12.734 1 96.06 139 VAL B CA 1
ATOM 4914 C C . VAL B 1 139 ? -9.383 -27.703 -13.789 1 96.06 139 VAL B C 1
ATOM 4916 O O . VAL B 1 139 ? -9.414 -28.938 -13.844 1 96.06 139 VAL B O 1
ATOM 4919 N N . ILE B 1 140 ? -8.734 -26.938 -14.625 1 97.62 140 ILE B N 1
ATOM 4920 C CA . ILE B 1 140 ? -7.867 -27.516 -15.641 1 97.62 140 ILE B CA 1
ATOM 4921 C C . ILE B 1 140 ? -6.434 -27.047 -15.43 1 97.62 140 ILE B C 1
ATOM 4923 O O . ILE B 1 140 ? -6.188 -25.844 -15.289 1 97.62 140 ILE B O 1
ATOM 4927 N N . ASP B 1 141 ? -5.484 -27.906 -15.383 1 96.88 141 ASP B N 1
ATOM 4928 C CA . ASP B 1 141 ? -4.062 -27.594 -15.305 1 96.88 141 ASP B CA 1
ATOM 4929 C C . ASP B 1 141 ? -3.283 -28.281 -16.422 1 96.88 141 ASP B C 1
ATOM 4931 O O . ASP B 1 141 ? -3.133 -29.5 -16.422 1 96.88 141 ASP B O 1
ATOM 4935 N N . ILE B 1 142 ? -2.803 -27.516 -17.375 1 96.56 142 ILE B N 1
ATOM 4936 C CA . ILE B 1 142 ? -2.047 -28.047 -18.5 1 96.56 142 ILE B CA 1
ATOM 4937 C C . ILE B 1 142 ? -0.554 -28.016 -18.172 1 96.56 142 ILE B C 1
ATOM 4939 O O . ILE B 1 142 ? 0.059 -26.938 -18.188 1 96.56 142 ILE B O 1
ATOM 4943 N N . GLY B 1 143 ? -0.026 -29.156 -17.984 1 93.81 143 GLY B N 1
ATOM 4944 C CA . GLY B 1 143 ? 1.405 -29.266 -17.75 1 93.81 143 GLY B CA 1
ATOM 4945 C C . GLY B 1 143 ? 2.195 -29.578 -19 1 93.81 143 GLY B C 1
ATOM 4946 O O . GLY B 1 143 ? 1.702 -29.391 -20.125 1 93.81 143 GLY B O 1
ATOM 4947 N N . GLY B 1 144 ? 3.371 -30.031 -18.828 1 92.31 144 GLY B N 1
ATOM 4948 C CA . GLY B 1 144 ? 4.223 -30.328 -19.969 1 92.31 144 GLY B CA 1
ATOM 4949 C C . GLY B 1 144 ? 3.951 -31.703 -20.578 1 92.31 144 GLY B C 1
ATOM 4950 O O . GLY B 1 144 ? 4.043 -31.875 -21.797 1 92.31 144 GLY B O 1
ATOM 4951 N N . ALA B 1 145 ? 3.631 -32.594 -19.656 1 93.5 145 ALA B N 1
ATOM 4952 C CA . ALA B 1 145 ? 3.449 -33.969 -20.141 1 93.5 145 ALA B CA 1
ATOM 4953 C C . ALA B 1 145 ? 2.061 -34.469 -19.797 1 93.5 145 ALA B C 1
ATOM 4955 O O . ALA B 1 145 ? 1.648 -35.531 -20.281 1 93.5 145 ALA B O 1
ATOM 4956 N N . SER B 1 146 ? 1.371 -33.75 -19.016 1 95.38 146 SER B N 1
ATOM 4957 C CA . SER B 1 146 ? 0.037 -34.188 -18.609 1 95.38 146 SER B CA 1
ATOM 4958 C C . SER B 1 146 ? -0.896 -33 -18.438 1 95.38 146 SER B C 1
ATOM 4960 O O . SER B 1 146 ? -0.443 -31.859 -18.375 1 95.38 146 SER B O 1
ATOM 4962 N N . THR B 1 147 ? -2.145 -33.281 -18.406 1 97.19 147 THR B N 1
ATOM 4963 C CA . THR B 1 147 ? -3.201 -32.312 -18.125 1 97.19 147 THR B CA 1
ATOM 4964 C C . THR B 1 147 ? -4.176 -32.875 -17.094 1 97.19 147 THR B C 1
ATOM 4966 O O . THR B 1 147 ? -4.715 -33.969 -17.266 1 97.19 147 THR B O 1
ATOM 4969 N N . GLU B 1 148 ? -4.297 -32.156 -16.016 1 97.69 148 GLU B N 1
ATOM 4970 C CA . GLU B 1 148 ? -5.242 -32.562 -14.977 1 97.69 148 GLU B CA 1
ATOM 4971 C C . GLU B 1 148 ? -6.594 -31.875 -15.172 1 97.69 148 GLU B C 1
ATOM 4973 O O . GLU B 1 148 ? -6.656 -30.656 -15.383 1 9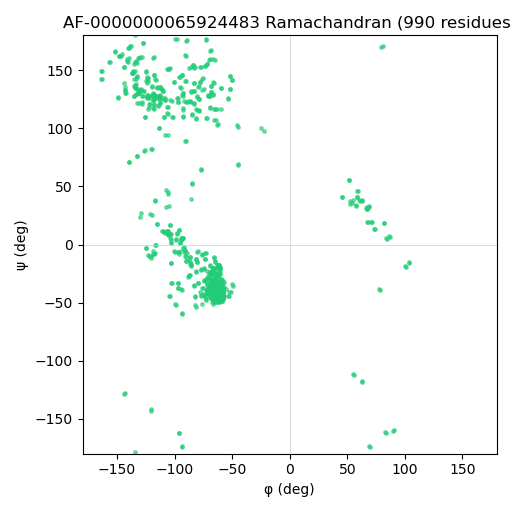7.69 148 GLU B O 1
ATOM 4978 N N . VAL B 1 149 ? -7.637 -32.688 -15.172 1 98.12 149 VAL B N 1
ATOM 4979 C CA . VAL B 1 149 ? -9.016 -32.219 -15.273 1 98.12 149 VAL B CA 1
ATOM 4980 C C . VAL B 1 149 ? -9.789 -32.594 -14.016 1 98.12 149 VAL B C 1
ATOM 4982 O O . VAL B 1 149 ? -9.953 -33.781 -13.734 1 98.12 149 VAL B O 1
ATOM 4985 N N . ILE B 1 150 ? -10.25 -31.562 -13.289 1 97.81 150 ILE B N 1
ATOM 4986 C CA . ILE B 1 150 ? -10.812 -31.844 -11.969 1 97.81 150 ILE B CA 1
ATOM 4987 C C . ILE B 1 150 ? -12.156 -31.125 -11.82 1 97.81 150 ILE B C 1
ATOM 4989 O O . ILE B 1 150 ? -12.312 -29.984 -12.234 1 97.81 150 ILE B O 1
ATOM 4993 N N . ILE B 1 151 ? -13.141 -31.859 -11.383 1 97.06 151 ILE B N 1
ATOM 4994 C CA . ILE B 1 151 ? -14.367 -31.234 -10.875 1 97.06 151 ILE B CA 1
ATOM 4995 C C . ILE B 1 151 ? -14.438 -31.406 -9.359 1 97.06 151 ILE B C 1
ATOM 4997 O O . ILE B 1 151 ? -14.219 -32.5 -8.836 1 97.06 151 ILE B O 1
ATOM 5001 N N . GLY B 1 152 ? -14.57 -30.312 -8.719 1 93.44 152 GLY B N 1
ATOM 5002 C CA . GLY B 1 152 ? -14.695 -30.375 -7.266 1 93.44 152 GLY B CA 1
ATOM 5003 C C . GLY B 1 152 ? -15.742 -29.422 -6.723 1 93.44 152 GLY B C 1
ATOM 5004 O O . GLY B 1 152 ? -16.359 -28.672 -7.48 1 93.44 152 GLY B O 1
ATOM 5005 N N . LYS B 1 153 ? -15.992 -29.609 -5.441 1 88.56 153 LYS B N 1
ATOM 5006 C CA . LYS B 1 153 ? -16.891 -28.75 -4.68 1 88.56 153 LYS B CA 1
ATOM 5007 C C . LYS B 1 153 ? -16.297 -28.375 -3.332 1 88.56 153 LYS B C 1
ATOM 5009 O O . LYS B 1 153 ? -15.844 -29.25 -2.58 1 88.56 153 LYS B O 1
ATOM 5014 N N . ASN B 1 154 ? -16.266 -27.125 -3.064 1 81.12 154 ASN B N 1
ATOM 5015 C CA . ASN B 1 154 ? -15.57 -26.641 -1.88 1 81.12 154 ASN B CA 1
ATOM 5016 C C . ASN B 1 154 ? -14.117 -27.094 -1.858 1 81.12 154 ASN B C 1
ATOM 5018 O O . ASN B 1 154 ? -13.375 -26.844 -2.807 1 81.12 154 ASN B O 1
ATOM 5022 N N . PHE B 1 155 ? -13.805 -28 -0.871 1 80.5 155 PHE B N 1
ATOM 5023 C CA . PHE B 1 155 ? -12.406 -28.391 -0.754 1 80.5 155 PHE B CA 1
ATOM 5024 C C . PHE B 1 155 ? -12.219 -29.828 -1.218 1 80.5 155 PHE B C 1
ATOM 5026 O O . PHE B 1 155 ? -11.109 -30.359 -1.176 1 80.5 155 PHE B O 1
ATOM 5033 N N . ASP B 1 156 ? -13.289 -30.328 -1.827 1 87 156 ASP B N 1
ATOM 5034 C CA . ASP B 1 156 ? -13.227 -31.75 -2.18 1 87 156 ASP B CA 1
ATOM 5035 C C . ASP B 1 156 ? -13.195 -31.938 -3.695 1 87 156 ASP B C 1
ATOM 5037 O O . ASP B 1 156 ? -14.055 -31.406 -4.406 1 87 156 ASP B O 1
ATOM 5041 N N . ALA B 1 157 ? -12.266 -32.656 -4.145 1 93.12 157 ALA B N 1
ATOM 5042 C CA . ALA B 1 157 ? -12.258 -33.094 -5.535 1 93.12 157 ALA B CA 1
ATOM 5043 C C . ALA B 1 157 ? -13.219 -34.281 -5.746 1 93.12 157 ALA B C 1
ATOM 5045 O O . ALA B 1 157 ? -13.148 -35.281 -5.035 1 93.12 157 ALA B O 1
ATOM 5046 N N . LEU B 1 158 ? -14.086 -34.156 -6.633 1 95.38 158 LEU B N 1
ATOM 5047 C CA . LEU B 1 158 ? -15.117 -35.156 -6.863 1 95.38 158 LEU B CA 1
ATOM 5048 C C . LEU B 1 158 ? -14.75 -36.062 -8.039 1 95.38 158 LEU B C 1
ATOM 5050 O O . LEU B 1 158 ? -14.875 -37.281 -7.961 1 95.38 158 LEU B O 1
ATOM 5054 N N . LEU B 1 159 ? -14.414 -35.438 -9.164 1 96.69 159 LEU B N 1
ATOM 5055 C CA . LEU B 1 159 ? -13.867 -36.094 -10.344 1 96.69 159 LEU B CA 1
ATOM 5056 C C . LEU B 1 159 ? -12.484 -35.562 -10.68 1 96.69 159 LEU B C 1
ATOM 5058 O O . LEU B 1 159 ? -12.266 -34.344 -10.664 1 96.69 159 LEU B O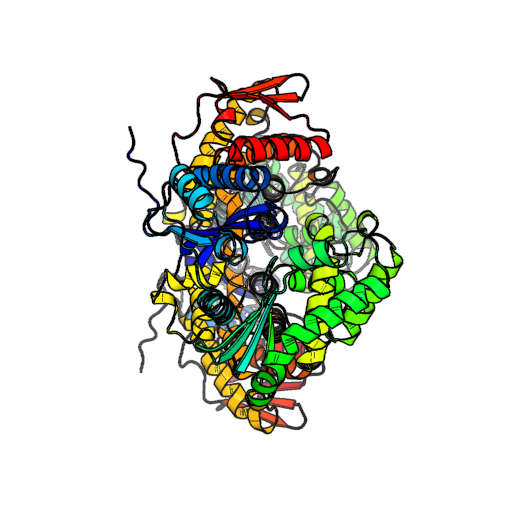 1
ATOM 5062 N N . TYR B 1 160 ? -11.555 -36.406 -10.844 1 96.94 160 TYR B N 1
ATOM 5063 C CA . TYR B 1 160 ? -10.195 -35.969 -11.156 1 96.94 160 TYR B CA 1
ATOM 5064 C C . TYR B 1 160 ? -9.477 -37 -12.016 1 96.94 160 TYR B C 1
ATOM 5066 O O . TYR B 1 160 ? -9.5 -38.219 -11.711 1 96.94 160 TYR B O 1
ATOM 5074 N N . LYS B 1 161 ? -8.961 -36.562 -13.086 1 96.81 161 LYS B N 1
ATOM 5075 C CA . LYS B 1 161 ? -8.203 -37.375 -14.031 1 96.81 161 LYS B CA 1
ATOM 5076 C C . LYS B 1 161 ? -6.934 -36.656 -14.477 1 96.81 161 LYS B C 1
ATOM 5078 O O . LYS B 1 161 ? -6.914 -35.438 -14.57 1 96.81 161 LYS B O 1
ATOM 5083 N N . SER B 1 162 ? -5.91 -37.406 -14.641 1 96.62 162 SER B N 1
ATOM 5084 C CA . SER B 1 162 ? -4.691 -36.938 -15.289 1 96.62 162 SER B CA 1
ATOM 5085 C C . SER B 1 162 ? -4.547 -37.531 -16.688 1 96.62 162 SER B C 1
ATOM 5087 O O . SER B 1 162 ? -4.391 -38.75 -16.844 1 96.62 162 SER B O 1
ATOM 5089 N N . LEU B 1 163 ? -4.641 -36.656 -17.656 1 96.75 163 LEU B N 1
ATOM 5090 C CA . LEU B 1 163 ? -4.57 -37.094 -19.047 1 96.75 163 LEU B CA 1
ATOM 5091 C C . LEU B 1 163 ? -3.145 -37 -19.562 1 96.75 163 LEU B C 1
ATOM 5093 O O . LEU B 1 163 ? -2.418 -36.062 -19.234 1 96.75 163 LEU B O 1
ATOM 5097 N N . ASN B 1 164 ? -2.77 -37.906 -20.422 1 92.88 164 ASN B N 1
ATOM 5098 C CA . ASN B 1 164 ? -1.417 -37.938 -20.969 1 92.88 164 ASN B CA 1
ATOM 5099 C C . ASN B 1 164 ? -1.276 -37 -22.172 1 92.88 164 ASN B C 1
ATOM 5101 O O . ASN B 1 164 ? -0.862 -37.438 -23.25 1 92.88 164 ASN B O 1
ATOM 5105 N N . ILE B 1 165 ? -1.635 -35.844 -22.016 1 95.31 165 ILE B N 1
ATOM 5106 C CA . ILE B 1 165 ? -1.437 -34.781 -23 1 95.31 165 ILE B CA 1
ATOM 5107 C C . ILE B 1 165 ? -0.829 -33.562 -22.312 1 95.31 165 ILE B C 1
ATOM 5109 O O . ILE B 1 165 ? -1.298 -33.125 -21.25 1 95.31 165 ILE B O 1
ATOM 5113 N N . GLY B 1 166 ? 0.223 -33.031 -22.875 1 94.88 166 GLY B N 1
ATOM 5114 C CA . GLY B 1 166 ? 0.91 -31.891 -22.297 1 94.88 166 GLY B CA 1
ATOM 5115 C C . GLY B 1 166 ? 1.541 -30.984 -23.344 1 94.88 166 GLY B C 1
ATOM 5116 O O . GLY B 1 166 ? 1.738 -31.391 -24.484 1 94.88 166 GLY B O 1
ATOM 5117 N N . CYS B 1 167 ? 1.838 -29.797 -22.938 1 95.12 167 CYS B N 1
ATOM 5118 C CA . CYS B 1 167 ? 2.273 -28.797 -23.922 1 95.12 167 CYS B CA 1
ATOM 5119 C C . CYS B 1 167 ? 3.65 -29.156 -24.469 1 95.12 167 CYS B C 1
ATOM 5121 O O . CYS B 1 167 ? 3.932 -28.906 -25.641 1 95.12 167 CYS B O 1
ATOM 5123 N N . VAL B 1 168 ? 4.57 -29.75 -23.625 1 92.62 168 VAL B N 1
ATOM 5124 C CA . VAL B 1 168 ? 5.902 -30.094 -24.109 1 92.62 168 VAL B CA 1
ATOM 5125 C C . VAL B 1 168 ? 5.82 -31.297 -25.047 1 92.62 168 VAL B C 1
ATOM 5127 O O . VAL B 1 168 ? 6.402 -31.281 -26.141 1 92.62 168 VAL B O 1
ATOM 5130 N N . THR B 1 169 ? 5.125 -32.312 -24.656 1 91.94 169 THR B N 1
ATOM 5131 C CA . THR B 1 169 ? 5.012 -33.5 -25.484 1 91.94 169 THR B CA 1
ATOM 5132 C C . THR B 1 169 ? 4.289 -33.188 -26.797 1 91.94 169 THR B C 1
ATOM 5134 O O . THR B 1 169 ? 4.641 -33.719 -27.844 1 91.94 169 THR B O 1
ATOM 5137 N N . TYR B 1 170 ? 3.307 -32.312 -26.75 1 94.94 170 TYR B N 1
ATOM 5138 C CA . TYR B 1 170 ? 2.547 -31.953 -27.938 1 94.94 170 TYR B CA 1
ATOM 5139 C C . TYR B 1 170 ? 3.381 -31.094 -28.875 1 94.94 170 TYR B C 1
ATOM 5141 O O . TYR B 1 170 ? 3.23 -31.156 -30.109 1 94.94 170 TYR B O 1
ATOM 5149 N N . LEU B 1 171 ? 4.223 -30.281 -28.297 1 94.25 171 LEU B N 1
ATOM 5150 C CA . LEU B 1 171 ? 5.164 -29.531 -29.125 1 94.25 171 LEU B CA 1
ATOM 5151 C C . LEU B 1 171 ? 6.031 -30.469 -29.953 1 94.25 171 LEU B C 1
ATOM 5153 O O . LEU B 1 171 ? 6.168 -30.297 -31.172 1 94.25 171 LEU B O 1
ATOM 5157 N N . GLU B 1 172 ? 6.555 -31.5 -29.297 1 90.19 172 GLU B N 1
ATOM 5158 C CA . GLU B 1 172 ? 7.477 -32.438 -29.922 1 90.19 172 GLU B CA 1
ATOM 5159 C C . GLU B 1 172 ? 6.762 -33.312 -30.953 1 90.19 172 GLU B C 1
ATOM 5161 O O . GLU B 1 172 ? 7.367 -33.75 -31.938 1 90.19 172 GLU B O 1
ATOM 5166 N N . ARG B 1 173 ? 5.504 -33.469 -30.797 1 92.81 173 ARG B N 1
ATOM 5167 C CA . ARG B 1 173 ? 4.777 -34.406 -31.641 1 92.81 173 ARG B CA 1
ATOM 5168 C C . ARG B 1 173 ? 4.121 -33.656 -32.812 1 92.81 173 ARG B C 1
ATOM 5170 O O . ARG B 1 173 ? 4.074 -34.188 -33.938 1 92.81 173 ARG B O 1
ATOM 5177 N N . TYR B 1 174 ? 3.631 -32.469 -32.594 1 96.25 174 TYR B N 1
ATOM 5178 C CA . TYR B 1 174 ? 2.744 -31.891 -33.594 1 96.25 174 TYR B CA 1
ATOM 5179 C C . TYR B 1 174 ? 3.299 -30.578 -34.125 1 96.25 174 TYR B C 1
ATOM 5181 O O . TYR B 1 174 ? 2.803 -30.031 -35.094 1 96.25 174 TYR B O 1
ATOM 5189 N N . PHE B 1 175 ? 4.309 -30.062 -33.469 1 96.25 175 PHE B N 1
ATOM 5190 C CA . PHE B 1 175 ? 4.934 -28.812 -33.906 1 96.25 175 PHE B CA 1
ATOM 5191 C C . PHE B 1 175 ? 6.445 -28.969 -34 1 96.25 175 PHE B C 1
ATOM 5193 O O . PHE B 1 175 ? 7.191 -28.016 -33.75 1 96.25 175 PHE B O 1
ATOM 5200 N N . LYS B 1 176 ? 6.883 -30.062 -34.219 1 91.06 176 LYS B N 1
ATOM 5201 C CA . LYS B 1 176 ? 8.312 -30.359 -34.281 1 91.06 176 LYS B CA 1
ATOM 5202 C C . LYS B 1 176 ? 9 -29.516 -35.344 1 91.06 176 LYS B C 1
ATOM 5204 O O . LYS B 1 176 ? 10.164 -29.141 -35.188 1 91.06 176 LYS B O 1
ATOM 5209 N N . ASP B 1 177 ? 8.312 -29.219 -36.406 1 94 177 ASP B N 1
ATOM 5210 C CA . ASP B 1 177 ? 8.867 -28.453 -37.531 1 94 177 ASP B CA 1
ATOM 5211 C C . ASP B 1 177 ? 8.867 -26.953 -37.188 1 94 177 ASP B C 1
ATOM 5213 O O . ASP B 1 177 ? 9.312 -26.141 -38 1 94 177 ASP B O 1
ATOM 5217 N N . CYS B 1 178 ? 8.297 -26.578 -36.062 1 93.5 178 CYS B N 1
ATOM 5218 C CA . CYS B 1 178 ? 8.266 -25.219 -35.562 1 93.5 178 CYS B CA 1
ATOM 5219 C C . CYS B 1 178 ? 7.418 -24.328 -36.438 1 93.5 178 CYS B C 1
ATOM 5221 O O . CYS B 1 178 ? 7.574 -23.094 -36.438 1 93.5 178 CYS B O 1
ATOM 5223 N N . LYS B 1 179 ? 6.57 -24.953 -37.219 1 95.94 179 LYS B N 1
ATOM 5224 C CA . LYS B 1 179 ? 5.68 -24.188 -38.094 1 95.94 179 LYS B CA 1
ATOM 5225 C C . LYS B 1 179 ? 4.316 -23.984 -37.438 1 95.94 179 LYS B C 1
ATOM 5227 O O . LYS B 1 179 ? 3.824 -24.859 -36.719 1 95.94 179 LYS B O 1
ATOM 5232 N N . LEU B 1 180 ? 3.824 -22.859 -37.719 1 96.75 180 LEU B N 1
ATOM 5233 C CA . LEU B 1 180 ? 2.488 -22.516 -37.219 1 96.75 180 LEU B CA 1
ATOM 5234 C C . LEU B 1 180 ? 1.485 -22.516 -38.375 1 96.75 180 LEU B C 1
ATOM 5236 O O . LEU B 1 180 ? 1.333 -21.516 -39.094 1 96.75 180 LEU B O 1
ATOM 5240 N N . SER B 1 181 ? 0.85 -23.594 -38.562 1 96.94 181 SER B N 1
ATOM 5241 C CA . SER B 1 181 ? -0.125 -23.766 -39.625 1 96.94 181 SER B CA 1
ATOM 5242 C C . SER B 1 181 ? -1.446 -24.297 -39.094 1 96.94 181 SER B C 1
ATOM 5244 O O . SER B 1 181 ? -1.494 -24.875 -38 1 96.94 181 SER B O 1
ATOM 5246 N N . ASN B 1 182 ? -2.434 -24.125 -39.875 1 97.19 182 ASN B N 1
ATOM 5247 C CA . ASN B 1 182 ? -3.723 -24.719 -39.531 1 97.19 182 ASN B CA 1
ATOM 5248 C C . ASN B 1 182 ? -3.621 -26.234 -39.406 1 97.19 182 ASN B C 1
ATOM 5250 O O . ASN B 1 182 ? -4.273 -26.844 -38.562 1 97.19 182 ASN B O 1
ATOM 5254 N N . ALA B 1 183 ? -2.863 -26.781 -40.219 1 97.19 183 ALA B N 1
ATOM 5255 C CA . ALA B 1 183 ? -2.709 -28.234 -40.219 1 97.19 183 ALA B CA 1
ATOM 5256 C C . ALA B 1 183 ? -2.117 -28.719 -38.875 1 97.19 183 ALA B C 1
ATOM 5258 O O . ALA B 1 183 ? -2.615 -29.672 -38.281 1 97.19 183 ALA B O 1
ATOM 5259 N N . ASN B 1 184 ? -1.061 -28.094 -38.469 1 97.5 184 ASN B N 1
ATOM 5260 C CA . ASN B 1 184 ? -0.434 -28.453 -37.188 1 97.5 184 ASN B CA 1
ATOM 5261 C C . ASN B 1 184 ? -1.401 -28.297 -36.031 1 97.5 184 ASN B C 1
ATOM 5263 O O . ASN B 1 184 ? -1.526 -29.203 -35.188 1 97.5 184 ASN B O 1
ATOM 5267 N N . PHE B 1 185 ? -2.051 -27.188 -36 1 98 185 PHE B N 1
ATOM 5268 C CA . PHE B 1 185 ? -3.004 -26.922 -34.938 1 98 185 PHE B CA 1
ATOM 5269 C C . PHE B 1 185 ? -4.145 -27.938 -34.969 1 98 185 PHE B C 1
ATOM 5271 O O . PHE B 1 185 ? -4.512 -28.5 -33.938 1 98 185 PHE B O 1
ATOM 5278 N N . ASN B 1 186 ? -4.676 -28.109 -36.125 1 98.12 186 ASN B N 1
ATOM 5279 C CA . ASN B 1 186 ? -5.816 -29.016 -36.25 1 98.12 186 ASN B CA 1
ATOM 5280 C C . ASN B 1 186 ? -5.453 -30.438 -35.844 1 98.12 186 ASN B C 1
ATOM 5282 O O . ASN B 1 186 ? -6.25 -31.125 -35.219 1 98.12 186 ASN B O 1
ATOM 5286 N N . THR B 1 187 ? -4.305 -30.859 -36.219 1 98.31 187 THR B N 1
ATOM 5287 C CA . THR B 1 187 ? -3.852 -32.188 -35.844 1 98.31 187 THR B CA 1
ATOM 5288 C C . THR B 1 187 ? -3.682 -32.312 -34.312 1 98.31 187 THR B C 1
ATOM 5290 O O . THR B 1 187 ? -4.09 -33.312 -33.719 1 98.31 187 THR B O 1
ATOM 5293 N N . ALA B 1 188 ? -3.055 -31.344 -33.781 1 98.25 188 ALA B N 1
ATOM 5294 C CA . ALA B 1 188 ? -2.852 -31.328 -32.312 1 98.25 188 ALA B CA 1
ATOM 5295 C C . ALA B 1 188 ? -4.184 -31.312 -31.594 1 98.25 188 ALA B C 1
ATOM 5297 O O . ALA B 1 188 ? -4.371 -32.031 -30.609 1 98.25 188 ALA B O 1
ATOM 5298 N N . ILE B 1 189 ? -5.125 -30.469 -32.031 1 98.62 189 ILE B N 1
ATOM 5299 C CA . ILE B 1 189 ? -6.438 -30.328 -31.422 1 98.62 189 ILE B CA 1
ATOM 5300 C C . ILE B 1 189 ? -7.195 -31.656 -31.531 1 98.62 189 ILE B C 1
ATOM 5302 O O . ILE B 1 189 ? -7.789 -32.125 -30.547 1 98.62 189 ILE B O 1
ATOM 5306 N N . LYS B 1 190 ? -7.129 -32.281 -32.688 1 98.44 190 LYS B N 1
ATOM 5307 C CA . LYS B 1 190 ? -7.809 -33.531 -32.875 1 98.44 190 LYS B CA 1
ATOM 5308 C C . LYS B 1 190 ? -7.238 -34.625 -31.984 1 98.44 190 LYS B C 1
ATOM 5310 O O . LYS B 1 190 ? -7.984 -35.406 -31.406 1 98.44 190 LYS B O 1
ATOM 5315 N N . ALA B 1 191 ? -5.965 -34.656 -31.906 1 98.12 191 ALA B N 1
ATOM 5316 C CA . ALA B 1 191 ? -5.312 -35.625 -31.031 1 98.12 191 ALA B CA 1
ATOM 5317 C C . ALA B 1 191 ? -5.715 -35.438 -29.578 1 98.12 191 ALA B C 1
ATOM 5319 O O . ALA B 1 191 ? -5.965 -36.406 -28.859 1 98.12 191 ALA B O 1
ATOM 5320 N N . ALA B 1 192 ? -5.734 -34.25 -29.125 1 98.5 192 ALA B N 1
ATOM 5321 C CA . ALA B 1 192 ? -6.129 -33.938 -27.75 1 98.5 192 ALA B CA 1
ATOM 5322 C C . ALA B 1 192 ? -7.59 -34.312 -27.516 1 98.5 192 ALA B C 1
ATOM 5324 O O . ALA B 1 192 ? -7.922 -34.875 -26.453 1 98.5 192 ALA B O 1
ATOM 5325 N N . ARG B 1 193 ? -8.453 -34.031 -28.453 1 98.38 193 ARG B N 1
ATOM 5326 C CA . ARG B 1 193 ? -9.875 -34.344 -28.328 1 98.38 193 ARG B CA 1
ATOM 5327 C C . ARG B 1 193 ? -10.078 -35.844 -28.156 1 98.38 193 ARG B C 1
ATOM 5329 O O . ARG B 1 193 ? -10.953 -36.281 -27.406 1 98.38 193 ARG B O 1
ATOM 5336 N N . THR B 1 194 ? -9.273 -36.562 -28.875 1 98.25 194 THR B N 1
ATOM 5337 C CA . THR B 1 194 ? -9.375 -38 -28.797 1 98.25 194 THR B CA 1
ATOM 5338 C C . THR B 1 194 ? -9.172 -38.5 -27.359 1 98.25 194 THR B C 1
ATOM 5340 O O . THR B 1 194 ? -9.891 -39.375 -26.891 1 98.25 194 THR B O 1
ATOM 5343 N N . VAL B 1 195 ? -8.25 -37.938 -26.703 1 97.88 195 VAL B N 1
ATOM 5344 C CA . VAL B 1 195 ? -7.941 -38.312 -25.328 1 97.88 195 VAL B CA 1
ATOM 5345 C C . VAL B 1 195 ? -9.008 -37.781 -24.375 1 97.88 195 VAL B C 1
ATOM 5347 O O . VAL B 1 195 ? -9.492 -38.469 -23.5 1 97.88 195 VAL B O 1
ATOM 5350 N N . ILE B 1 196 ? -9.43 -36.531 -24.562 1 98.44 196 ILE B N 1
ATOM 5351 C CA . ILE B 1 196 ? -10.352 -35.844 -23.672 1 98.44 196 ILE B CA 1
ATOM 5352 C C . ILE B 1 196 ? -11.742 -36.438 -23.766 1 98.44 196 ILE B C 1
ATOM 5354 O O . ILE B 1 196 ? -12.453 -36.562 -22.766 1 98.44 196 ILE B O 1
ATOM 5358 N N . ASP B 1 197 ? -12.133 -36.875 -24.922 1 97.94 197 ASP B N 1
ATOM 5359 C CA . ASP B 1 197 ? -13.477 -37.406 -25.188 1 97.94 197 ASP B CA 1
ATOM 5360 C C . ASP B 1 197 ? -13.742 -38.688 -24.391 1 97.94 197 ASP B C 1
ATOM 5362 O O . ASP B 1 197 ? -14.898 -39.031 -24.156 1 97.94 197 ASP B O 1
ATOM 5366 N N . GLU B 1 198 ? -12.664 -39.281 -24 1 97.44 198 GLU B N 1
ATOM 5367 C CA . GLU B 1 198 ? -12.812 -40.5 -23.203 1 97.44 198 GLU B CA 1
ATOM 5368 C C . GLU B 1 198 ? -13.477 -40.188 -21.859 1 97.44 198 GLU B C 1
ATOM 5370 O O . GLU B 1 198 ? -14.125 -41.062 -21.281 1 97.44 198 GLU B O 1
ATOM 5375 N N . ILE B 1 199 ? -13.352 -39 -21.406 1 97.06 199 ILE B N 1
ATOM 5376 C CA . ILE B 1 199 ? -13.883 -38.656 -20.094 1 97.06 199 ILE B CA 1
ATOM 5377 C C . ILE B 1 199 ? -14.977 -37.594 -20.219 1 97.06 199 ILE B C 1
ATOM 5379 O O . ILE B 1 199 ? -15.68 -37.312 -19.25 1 97.06 199 ILE B O 1
ATOM 5383 N N . ALA B 1 200 ? -15.195 -37.062 -21.344 1 97.94 200 ALA B N 1
ATOM 5384 C CA . ALA B 1 200 ? -16 -35.875 -21.562 1 97.94 200 ALA B CA 1
ATOM 5385 C C . ALA B 1 200 ? -17.438 -36.094 -21.078 1 97.94 200 ALA B C 1
ATOM 5387 O O . ALA B 1 200 ? -18.016 -35.188 -20.438 1 97.94 200 ALA B O 1
ATOM 5388 N N . SER B 1 201 ? -18 -37.219 -21.375 1 97.44 201 SER B N 1
ATOM 5389 C CA . SER B 1 201 ? -19.391 -37.5 -21.016 1 97.44 201 SER B CA 1
ATOM 5390 C C . SER B 1 201 ? -19.594 -37.469 -19.5 1 97.44 201 SER B C 1
ATOM 5392 O O . SER B 1 201 ? -20.562 -36.875 -19.016 1 97.44 201 SER B O 1
ATOM 5394 N N . GLU B 1 202 ? -18.719 -38.094 -18.812 1 97.56 202 GLU B N 1
ATOM 5395 C CA . GLU B 1 202 ? -18.797 -38.125 -17.344 1 97.56 202 GLU B CA 1
ATOM 5396 C C . GLU B 1 202 ? -18.719 -36.719 -16.75 1 97.56 202 GLU B C 1
ATOM 5398 O O . GLU B 1 202 ? -19.453 -36.375 -15.828 1 97.56 202 GLU B O 1
ATOM 5403 N N . TYR B 1 203 ? -17.844 -35.938 -17.25 1 98.06 203 TYR B N 1
ATOM 5404 C CA . TYR B 1 203 ? -17.625 -34.594 -16.75 1 98.06 203 TYR B CA 1
ATOM 5405 C C . TYR B 1 203 ? -18.812 -33.688 -17.078 1 98.06 203 TYR B C 1
ATOM 5407 O O . TYR B 1 203 ? -19.25 -32.906 -16.25 1 98.06 203 TYR B O 1
ATOM 5415 N N . LYS B 1 204 ? -19.328 -33.812 -18.234 1 97.31 204 LYS B N 1
ATOM 5416 C CA . LYS B 1 204 ? -20.469 -33 -18.656 1 97.31 204 LYS B CA 1
ATOM 5417 C C . LYS B 1 204 ? -21.703 -33.344 -17.828 1 97.31 204 LYS B C 1
ATOM 5419 O O . LYS B 1 204 ? -22.516 -32.438 -17.516 1 97.31 204 LYS B O 1
ATOM 5424 N N . VAL B 1 205 ? -21.828 -34.594 -17.5 1 96.88 205 VAL B N 1
ATOM 5425 C CA . VAL B 1 205 ? -22.969 -35.031 -16.688 1 96.88 205 VAL B CA 1
ATOM 5426 C C . VAL B 1 205 ? -22.828 -34.469 -15.273 1 96.88 205 VAL B C 1
ATOM 5428 O O . VAL B 1 205 ? -23.797 -34 -14.688 1 96.88 205 VAL B O 1
ATOM 5431 N N . LYS B 1 206 ? -21.641 -34.594 -14.75 1 96 206 LYS B N 1
ATOM 5432 C CA . LYS B 1 206 ? -21.406 -34.062 -13.406 1 96 206 LYS B CA 1
ATOM 5433 C C . LYS B 1 206 ? -21.656 -32.562 -13.375 1 96 206 LYS B C 1
ATOM 5435 O O . LYS B 1 206 ? -22.297 -32.031 -12.453 1 96 206 LYS B O 1
ATOM 5440 N N . GLY B 1 207 ? -21.078 -31.891 -14.344 1 94.81 207 GLY B N 1
ATOM 5441 C CA . GLY B 1 207 ? -21.312 -30.469 -14.516 1 94.81 207 GLY B CA 1
ATOM 5442 C C . GLY B 1 207 ? -20.5 -29.609 -13.562 1 94.81 207 GLY B C 1
ATOM 5443 O O . GLY B 1 207 ? -19.812 -30.141 -12.688 1 94.81 207 GLY B O 1
ATOM 5444 N N . TRP B 1 208 ? -20.469 -28.297 -13.75 1 94.12 208 TRP B N 1
ATOM 5445 C CA . TRP B 1 208 ? -19.781 -27.297 -12.945 1 94.12 208 TRP B CA 1
ATOM 5446 C C . TRP B 1 208 ? -20.422 -25.922 -13.109 1 94.12 208 TRP B C 1
ATOM 5448 O O . TRP B 1 208 ? -21.109 -25.672 -14.102 1 94.12 208 TRP B O 1
ATOM 5458 N N . GLN B 1 209 ? -20.234 -25.094 -12.164 1 88.25 209 GLN B N 1
ATOM 5459 C CA . GLN B 1 209 ? -20.75 -23.734 -12.219 1 88.25 209 GLN B CA 1
ATOM 5460 C C . GLN B 1 209 ? -19.688 -22.75 -12.688 1 88.25 209 GLN B C 1
ATOM 5462 O O . GLN B 1 209 ? -19.984 -21.766 -13.367 1 88.25 209 GLN B O 1
ATOM 5467 N N . ILE B 1 210 ? -18.422 -23.062 -12.297 1 88.06 210 ILE B N 1
ATOM 5468 C CA . ILE B 1 210 ? -17.297 -22.203 -12.656 1 88.06 210 ILE B CA 1
ATOM 5469 C C . ILE B 1 210 ? -16.156 -23.062 -13.195 1 88.06 210 ILE B C 1
ATOM 5471 O O . ILE B 1 210 ? -15.945 -24.188 -12.75 1 88.06 210 ILE B O 1
ATOM 5475 N N . ALA B 1 211 ? -15.453 -22.516 -14.164 1 92.94 211 ALA B N 1
ATOM 5476 C CA . ALA B 1 211 ? -14.258 -23.172 -14.688 1 92.94 211 ALA B CA 1
ATOM 5477 C C . ALA B 1 211 ? -13.016 -22.312 -14.469 1 92.94 211 ALA B C 1
ATOM 5479 O O . ALA B 1 211 ? -13.047 -21.094 -14.695 1 92.94 211 ALA B O 1
ATOM 5480 N N . SER B 1 212 ? -12.008 -22.922 -13.922 1 92.06 212 SER B N 1
ATOM 5481 C CA . SER B 1 212 ? -10.75 -22.234 -13.672 1 92.06 212 SER B CA 1
ATOM 5482 C C . SER B 1 212 ? -9.57 -22.984 -14.289 1 92.06 212 SER B C 1
ATOM 5484 O O . SER B 1 212 ? -9.5 -24.203 -14.219 1 92.06 212 SER B O 1
ATOM 5486 N N . GLY B 1 213 ? -8.797 -22.219 -14.961 1 94 213 GLY B N 1
ATOM 5487 C CA . GLY B 1 213 ? -7.543 -22.75 -15.461 1 94 213 GLY B CA 1
ATOM 5488 C C . GLY B 1 213 ? -6.34 -22.359 -14.625 1 94 213 GLY B C 1
ATOM 5489 O O . GLY B 1 213 ? -6.262 -21.234 -14.133 1 94 213 GLY B O 1
ATOM 5490 N N . ALA B 1 214 ? -5.469 -23.328 -14.469 1 90.06 214 ALA B N 1
ATOM 5491 C CA . ALA B 1 214 ? -4.27 -23.078 -13.68 1 90.06 214 ALA B CA 1
ATOM 549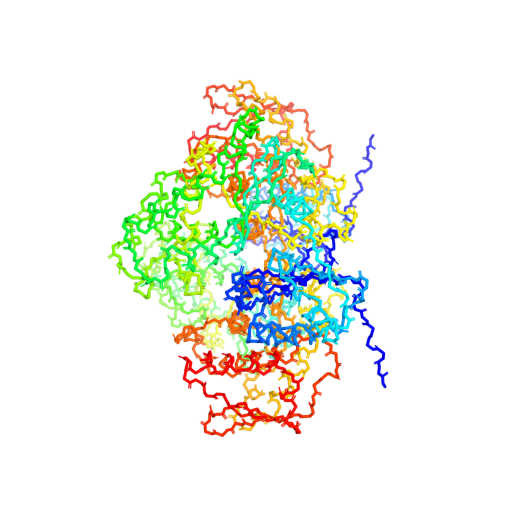2 C C . ALA B 1 214 ? -3.01 -23.234 -14.523 1 90.06 214 ALA B C 1
ATOM 5494 O O . ALA B 1 214 ? -3.07 -23.734 -15.648 1 90.06 214 ALA B O 1
ATOM 5495 N N . SER B 1 215 ? -1.924 -22.672 -14.039 1 87.25 215 SER B N 1
ATOM 5496 C CA . SER B 1 215 ? -0.562 -22.875 -14.523 1 87.25 215 SER B CA 1
ATOM 5497 C C . SER B 1 215 ? -0.271 -21.984 -15.734 1 87.25 215 SER B C 1
ATOM 5499 O O . SER B 1 215 ? -0.913 -20.953 -15.93 1 87.25 215 SER B O 1
ATOM 5501 N N . GLY B 1 216 ? 0.729 -22.328 -16.469 1 88.31 216 GLY B N 1
ATOM 5502 C CA . GLY B 1 216 ? 1.431 -21.406 -17.344 1 88.31 216 GLY B CA 1
ATOM 5503 C C . GLY B 1 216 ? 0.662 -21.094 -18.609 1 88.31 216 GLY B C 1
ATOM 5504 O O . GLY B 1 216 ? 0.647 -19.938 -19.062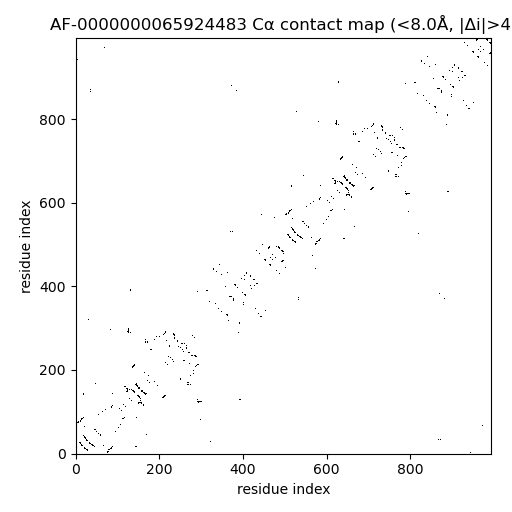 1 88.31 216 GLY B O 1
ATOM 5505 N N . THR B 1 217 ? -0.038 -22.094 -19.188 1 93 217 THR B N 1
ATOM 5506 C CA . THR B 1 217 ? -0.729 -21.891 -20.453 1 93 217 THR B CA 1
ATOM 5507 C C . THR B 1 217 ? -1.872 -20.891 -20.297 1 93 217 THR B C 1
ATOM 5509 O O . THR B 1 217 ? -1.963 -19.922 -21.047 1 93 217 THR B O 1
ATOM 5512 N N . VAL B 1 218 ? -2.67 -21.141 -19.297 1 93.62 218 VAL B N 1
ATOM 5513 C CA . VAL B 1 218 ? -3.82 -20.266 -19.062 1 93.62 218 VAL B CA 1
ATOM 5514 C C . VAL B 1 218 ? -3.346 -18.875 -18.656 1 93.62 218 VAL B C 1
ATOM 5516 O O . VAL B 1 218 ? -3.906 -17.875 -19.109 1 93.62 218 VAL B O 1
ATOM 5519 N N . GLN B 1 219 ? -2.348 -18.844 -17.906 1 90.62 219 GLN B N 1
ATOM 5520 C CA . GLN B 1 219 ? -1.776 -17.562 -17.5 1 90.62 219 GLN B CA 1
ATOM 5521 C C . GLN B 1 219 ? -1.277 -16.781 -18.703 1 90.62 219 GLN B C 1
ATOM 5523 O O . GLN B 1 219 ? -1.519 -15.57 -18.812 1 90.62 219 GLN B O 1
ATOM 5528 N N . ALA B 1 220 ? -0.563 -17.406 -19.609 1 92.19 220 ALA B N 1
ATOM 5529 C CA . ALA B 1 220 ? -0.033 -16.766 -20.812 1 92.19 220 ALA B CA 1
ATOM 5530 C C . ALA B 1 220 ? -1.159 -16.203 -21.672 1 92.19 220 ALA B C 1
ATOM 5532 O O . ALA B 1 220 ? -1.054 -15.102 -22.203 1 92.19 220 ALA B O 1
ATOM 5533 N N . ILE B 1 221 ? -2.182 -16.953 -21.797 1 94 221 ILE B N 1
ATOM 5534 C CA . ILE B 1 221 ? -3.312 -16.531 -22.609 1 94 221 ILE B CA 1
ATOM 5535 C C . ILE B 1 221 ? -3.98 -15.312 -21.984 1 94 221 ILE B C 1
ATOM 5537 O O . ILE B 1 221 ? -4.348 -14.359 -22.672 1 94 221 ILE B O 1
ATOM 5541 N N . GLN B 1 222 ? -4.109 -15.398 -20.734 1 87.94 222 GLN B N 1
ATOM 5542 C CA . GLN B 1 222 ? -4.703 -14.266 -20.031 1 87.94 222 GLN B CA 1
ATOM 5543 C C . GLN B 1 222 ? -3.863 -13 -20.219 1 87.94 222 GLN B C 1
ATOM 5545 O O . GLN B 1 222 ? -4.406 -11.914 -20.406 1 87.94 222 GLN B O 1
ATOM 5550 N N . GLU B 1 223 ? -2.582 -13.148 -20.141 1 87.69 223 GLU B N 1
ATOM 5551 C CA . GLU B 1 223 ? -1.688 -12.008 -20.328 1 87.69 223 GLU B CA 1
ATOM 5552 C C . GLU B 1 223 ? -1.809 -11.43 -21.734 1 87.69 223 GLU B C 1
ATOM 5554 O O . GLU B 1 223 ? -1.769 -10.211 -21.922 1 87.69 223 GLU B O 1
ATOM 5559 N N . ILE B 1 224 ? -1.958 -12.258 -22.672 1 91.62 224 ILE B N 1
ATOM 5560 C CA . ILE B 1 224 ? -2.16 -11.828 -24.062 1 91.62 224 ILE B CA 1
ATOM 5561 C C . ILE B 1 224 ? -3.471 -11.055 -24.172 1 91.62 224 ILE B C 1
ATOM 5563 O O . ILE B 1 224 ? -3.52 -10 -24.812 1 91.62 224 ILE B O 1
ATOM 5567 N N . MET B 1 225 ? -4.465 -11.547 -23.547 1 89.75 225 MET B N 1
ATOM 5568 C CA . MET B 1 225 ? -5.777 -10.906 -23.594 1 89.75 225 MET B CA 1
ATOM 5569 C C . MET B 1 225 ? -5.73 -9.531 -22.922 1 89.75 225 MET B C 1
ATOM 5571 O O . MET B 1 225 ? -6.289 -8.57 -23.438 1 89.75 225 MET B O 1
ATOM 5575 N N . ILE B 1 226 ? -5.078 -9.516 -21.844 1 80.31 226 ILE B N 1
ATOM 5576 C CA . ILE B 1 226 ? -4.934 -8.25 -21.141 1 80.31 226 ILE B CA 1
ATOM 5577 C C . ILE B 1 226 ? -4.203 -7.242 -22.016 1 80.31 226 ILE B C 1
ATOM 5579 O O . ILE B 1 226 ? -4.621 -6.086 -22.141 1 80.31 226 ILE B O 1
ATOM 5583 N N . ALA B 1 227 ? -3.127 -7.637 -22.641 1 82 227 ALA B N 1
ATOM 5584 C CA . ALA B 1 227 ? -2.336 -6.773 -23.516 1 82 227 ALA B CA 1
ATOM 5585 C C . ALA B 1 227 ? -3.166 -6.27 -24.688 1 82 227 ALA B C 1
ATOM 5587 O O . ALA B 1 227 ? -2.924 -5.176 -25.203 1 82 227 ALA B O 1
ATOM 5588 N N . GLN B 1 228 ? -4.148 -7 -25 1 87 228 GLN B N 1
ATOM 5589 C CA . GLN B 1 228 ? -5.016 -6.637 -26.125 1 87 228 GLN B CA 1
ATOM 5590 C C . GLN B 1 228 ? -6.285 -5.953 -25.641 1 87 228 GLN B C 1
ATOM 5592 O O . GLN B 1 228 ? -7.246 -5.801 -26.391 1 87 228 GLN B O 1
ATOM 5597 N N . ASN B 1 229 ? -6.348 -5.711 -24.281 1 79.19 229 ASN B N 1
ATOM 5598 C CA . ASN B 1 229 ? -7.438 -4.988 -23.641 1 79.19 229 ASN B CA 1
ATOM 5599 C C . ASN B 1 229 ? -8.75 -5.766 -23.719 1 79.19 229 ASN B C 1
ATOM 5601 O O . ASN B 1 229 ? -9.812 -5.18 -23.953 1 79.19 229 ASN B O 1
ATOM 5605 N N . LEU B 1 230 ? -8.633 -7.039 -23.734 1 80.56 230 LEU B N 1
ATOM 5606 C CA . LEU B 1 230 ? -9.812 -7.898 -23.703 1 80.56 230 LEU B CA 1
ATOM 5607 C C . LEU B 1 230 ? -10.195 -8.234 -22.266 1 80.56 230 LEU B C 1
ATOM 5609 O O . LEU B 1 230 ? -9.383 -8.078 -21.344 1 80.56 230 LEU B O 1
ATOM 5613 N N . ASP B 1 231 ? -11.383 -8.664 -22.188 1 78.38 231 ASP B N 1
ATOM 5614 C CA . ASP B 1 231 ? -11.836 -9.125 -20.891 1 78.38 231 ASP B CA 1
ATOM 5615 C C . ASP B 1 231 ? -11.055 -10.359 -20.438 1 78.38 231 ASP B C 1
ATOM 5617 O O . ASP B 1 231 ? -10.617 -11.156 -21.266 1 78.38 231 ASP B O 1
ATOM 5621 N N . GLU B 1 232 ? -11.031 -10.641 -19.172 1 77.06 232 GLU B N 1
ATOM 5622 C CA . GLU B 1 232 ? -10.094 -11.602 -18.578 1 77.06 232 GLU B CA 1
ATOM 5623 C C . GLU B 1 232 ? -10.648 -13.023 -18.656 1 77.06 232 GLU B C 1
ATOM 5625 O O . GLU B 1 232 ? -9.906 -13.992 -18.469 1 77.06 232 GLU B O 1
ATOM 5630 N N . LEU B 1 233 ? -11.867 -13.219 -19 1 87.56 233 LEU B N 1
ATOM 5631 C CA . LEU B 1 233 ? -12.422 -14.57 -19.094 1 87.56 233 LEU B CA 1
ATOM 5632 C C . LEU B 1 233 ? -12.148 -15.18 -20.453 1 87.56 233 LEU B C 1
ATOM 5634 O O . LEU B 1 233 ? -12.398 -14.555 -21.484 1 87.56 233 LEU B O 1
ATOM 5638 N N . LEU B 1 234 ? -11.656 -16.375 -20.438 1 94.25 234 LEU B N 1
ATOM 5639 C CA . LEU B 1 234 ? -11.375 -17.109 -21.672 1 94.25 234 LEU B CA 1
ATOM 5640 C C . LEU B 1 234 ? -12.656 -17.688 -22.25 1 94.25 234 LEU B C 1
ATOM 5642 O O . LEU B 1 234 ? -13.5 -18.219 -21.531 1 94.25 234 LEU B O 1
ATOM 5646 N N . THR B 1 235 ? -12.781 -17.547 -23.531 1 96.44 235 THR B N 1
ATOM 5647 C CA . THR B 1 235 ? -13.836 -18.203 -24.297 1 96.44 235 THR B CA 1
ATOM 5648 C C . THR B 1 235 ? -13.25 -18.891 -25.531 1 96.44 235 THR B C 1
ATOM 5650 O O . THR B 1 235 ? -12.117 -18.609 -25.922 1 96.44 235 THR B O 1
ATOM 5653 N N . LEU B 1 236 ? -14.039 -19.797 -26.016 1 97.81 236 LEU B N 1
ATOM 5654 C CA . LEU B 1 236 ? -13.586 -20.531 -27.188 1 97.81 236 LEU B CA 1
ATOM 5655 C C . LEU B 1 236 ? -13.32 -19.594 -28.359 1 97.81 236 LEU B C 1
ATOM 5657 O O . LEU B 1 236 ? -12.359 -19.781 -29.109 1 97.81 236 LEU B O 1
ATOM 5661 N N . GLU B 1 237 ? -14.109 -18.578 -28.5 1 97.19 237 GLU B N 1
ATOM 5662 C CA . GLU B 1 237 ? -13.945 -17.594 -29.578 1 97.19 237 GLU B CA 1
ATOM 5663 C C . GLU B 1 237 ? -12.625 -16.844 -29.438 1 97.19 237 GLU B C 1
ATOM 5665 O O . GLU B 1 237 ? -11.922 -16.641 -30.438 1 97.19 237 GLU B O 1
ATOM 5670 N N . LYS B 1 238 ? -12.336 -16.5 -28.266 1 96.56 238 LYS B N 1
ATOM 5671 C CA . LYS B 1 238 ? -11.086 -15.781 -28.016 1 96.56 238 LYS B CA 1
ATOM 5672 C C . LYS B 1 238 ? -9.883 -16.688 -28.281 1 96.56 238 LYS B C 1
ATOM 5674 O O . LYS B 1 238 ? -8.859 -16.219 -28.797 1 96.56 238 LYS B O 1
ATOM 5679 N N . LEU B 1 239 ? -10.023 -17.938 -27.938 1 97.75 239 LEU B N 1
ATOM 5680 C CA . LEU B 1 239 ? -8.938 -18.891 -28.172 1 97.75 239 LEU B CA 1
ATOM 5681 C C . LEU B 1 239 ? -8.688 -19.094 -29.672 1 97.75 239 LEU B C 1
ATOM 5683 O O . LEU B 1 239 ? -7.539 -19.156 -30.109 1 97.75 239 LEU B O 1
ATOM 5687 N N . TYR B 1 240 ? -9.75 -19.109 -30.391 1 97.88 240 TYR B N 1
ATOM 5688 C CA . TYR B 1 240 ? -9.633 -19.219 -31.844 1 97.88 240 TYR B CA 1
ATOM 5689 C C . TYR B 1 240 ? -8.938 -18 -32.438 1 97.88 240 TYR B C 1
ATOM 5691 O O . TYR B 1 240 ? -8.133 -18.109 -33.344 1 97.88 240 TYR B O 1
ATOM 5699 N N . THR B 1 241 ? -9.297 -16.891 -31.859 1 97.31 241 THR B N 1
ATOM 5700 C CA . THR B 1 241 ? -8.688 -15.641 -32.312 1 97.31 241 THR B CA 1
ATOM 5701 C C . THR B 1 241 ? -7.184 -15.648 -32.062 1 97.31 241 THR B C 1
ATOM 5703 O O . THR B 1 241 ? -6.398 -15.258 -32.938 1 97.31 241 THR B O 1
ATOM 5706 N N . ILE B 1 242 ? -6.809 -16.078 -30.938 1 96.88 242 ILE B N 1
ATOM 5707 C CA . ILE B 1 242 ? -5.395 -16.125 -30.578 1 96.88 242 ILE B CA 1
ATOM 5708 C C . ILE B 1 242 ? -4.676 -17.156 -31.453 1 96.88 242 ILE B C 1
ATOM 5710 O O . ILE B 1 242 ? -3.531 -16.938 -31.859 1 96.88 242 ILE B O 1
ATOM 5714 N N . LYS B 1 243 ? -5.395 -18.266 -31.766 1 97.69 243 LYS B N 1
ATOM 5715 C CA . LYS B 1 243 ? -4.852 -19.25 -32.688 1 97.69 243 LYS B CA 1
ATOM 5716 C C . LYS B 1 243 ? -4.582 -18.641 -34.062 1 97.69 243 LYS B C 1
ATOM 5718 O O . LYS B 1 243 ? -3.5 -18.828 -34.625 1 97.69 243 LYS B O 1
ATOM 5723 N N . LYS B 1 244 ? -5.523 -17.922 -34.531 1 97.62 244 LYS B N 1
ATOM 5724 C CA . LYS B 1 244 ? -5.395 -17.281 -35.844 1 97.62 244 LYS B CA 1
ATOM 5725 C C . LYS B 1 244 ? -4.238 -16.281 -35.844 1 97.62 244 LYS B C 1
ATOM 5727 O O . LYS B 1 244 ? -3.473 -16.234 -36.812 1 97.62 244 LYS B O 1
ATOM 5732 N N . GLN B 1 245 ? -4.141 -15.539 -34.781 1 97.31 245 GLN B N 1
ATOM 5733 C CA . GLN B 1 245 ? -3.047 -14.578 -34.656 1 97.31 245 GLN B CA 1
ATOM 5734 C C . GLN B 1 245 ? -1.694 -15.289 -34.656 1 97.31 245 GLN B C 1
ATOM 5736 O O . GLN B 1 245 ? -0.733 -14.805 -35.25 1 97.31 245 GLN B O 1
ATOM 5741 N N . SER B 1 246 ? -1.665 -16.422 -33.969 1 97.06 246 SER B N 1
ATOM 5742 C CA . SER B 1 246 ? -0.424 -17.188 -33.875 1 97.06 246 SER B CA 1
ATOM 5743 C C . SER B 1 246 ? 0.001 -17.734 -35.25 1 97.06 246 SER B C 1
ATOM 5745 O O . SER B 1 246 ? 1.182 -17.672 -35.594 1 97.06 246 SER B O 1
ATOM 5747 N N . ILE B 1 247 ? -0.935 -18.156 -35.969 1 97.12 247 ILE B N 1
ATOM 5748 C CA . ILE B 1 247 ? -0.671 -18.766 -37.281 1 97.12 247 ILE B CA 1
ATOM 5749 C C . ILE B 1 247 ? -0.099 -17.703 -38.219 1 97.12 247 ILE B C 1
ATOM 5751 O O . ILE B 1 247 ? 0.763 -18.016 -39.062 1 97.12 247 ILE B O 1
ATOM 5755 N N . ALA B 1 248 ? -0.521 -16.5 -38 1 96.81 248 ALA B N 1
ATOM 5756 C CA . ALA B 1 248 ? -0.084 -15.406 -38.844 1 96.81 248 ALA B CA 1
ATOM 5757 C C . ALA B 1 248 ? 1.426 -15.203 -38.75 1 96.81 248 ALA B C 1
ATOM 5759 O O . ALA B 1 248 ? 2.049 -14.688 -39.688 1 96.81 248 ALA B O 1
ATOM 5760 N N . TYR B 1 249 ? 2.082 -15.672 -37.75 1 96.25 249 TYR B N 1
ATOM 5761 C CA . TYR B 1 249 ? 3.52 -15.5 -37.562 1 96.25 249 TYR B CA 1
ATOM 5762 C C . TYR B 1 249 ? 4.293 -16.609 -38.281 1 96.25 249 TYR B C 1
ATOM 5764 O O . TYR B 1 249 ? 5.512 -16.516 -38.406 1 96.25 249 TYR B O 1
ATOM 5772 N N . LYS B 1 250 ? 3.656 -17.703 -38.656 1 96.12 250 LYS B N 1
ATOM 5773 C CA . LYS B 1 250 ? 4.145 -18.781 -39.5 1 96.12 250 LYS B CA 1
ATOM 5774 C C . LYS B 1 250 ? 5.074 -19.719 -38.75 1 96.12 250 LYS B C 1
ATOM 5776 O O . LYS B 1 250 ? 5.074 -20.922 -38.969 1 96.12 250 LYS B O 1
ATOM 5781 N N . THR B 1 251 ? 5.922 -19.141 -37.875 1 96.56 251 THR B N 1
ATOM 5782 C CA . THR B 1 251 ? 6.84 -19.984 -37.125 1 96.56 251 THR B CA 1
ATOM 5783 C C . THR B 1 251 ? 6.836 -19.625 -35.656 1 96.56 251 THR B C 1
ATOM 5785 O O . THR B 1 251 ? 6.488 -18.5 -35.281 1 96.56 251 THR B O 1
ATOM 5788 N N . ILE B 1 252 ? 7.234 -20.594 -34.812 1 95.38 252 ILE B N 1
ATOM 5789 C CA . ILE B 1 252 ? 7.281 -20.391 -33.375 1 95.38 252 ILE B CA 1
ATOM 5790 C C . ILE B 1 252 ? 8.32 -19.328 -33.031 1 95.38 252 ILE B C 1
ATOM 5792 O O . ILE B 1 252 ? 8.094 -18.484 -32.156 1 95.38 252 ILE B O 1
ATOM 5796 N N . ALA B 1 253 ? 9.422 -19.328 -33.719 1 92.56 253 ALA B N 1
ATOM 5797 C CA . ALA B 1 253 ? 10.5 -18.375 -33.438 1 92.56 253 ALA B CA 1
ATOM 5798 C C . ALA B 1 253 ? 10.047 -16.953 -33.719 1 92.56 253 ALA B C 1
ATOM 5800 O O . ALA B 1 253 ? 10.477 -16.016 -33.031 1 92.56 253 ALA B O 1
ATOM 5801 N N . ALA B 1 254 ? 9.133 -16.781 -34.625 1 94.12 254 ALA B N 1
ATOM 5802 C CA . ALA B 1 254 ? 8.68 -15.453 -35.062 1 94.12 254 ALA B CA 1
ATOM 5803 C C . ALA B 1 254 ? 7.492 -14.992 -34.219 1 94.12 254 ALA B C 1
ATOM 5805 O O . ALA B 1 254 ? 7.098 -13.828 -34.281 1 94.12 254 ALA B O 1
ATOM 5806 N N . LEU B 1 255 ? 7.004 -15.859 -33.406 1 94.19 255 LEU B N 1
ATOM 5807 C CA . LEU B 1 255 ? 5.793 -15.586 -32.656 1 94.19 255 LEU B CA 1
ATOM 5808 C C . LEU B 1 255 ? 6.02 -14.453 -31.656 1 94.19 255 LEU B C 1
ATOM 5810 O O . LEU B 1 255 ? 6.867 -14.555 -30.766 1 94.19 255 LEU B O 1
ATOM 5814 N N . ASP B 1 256 ? 5.293 -13.367 -31.859 1 92.06 256 ASP B N 1
ATOM 5815 C CA . ASP B 1 256 ? 5.441 -12.188 -31.016 1 92.06 256 ASP B CA 1
ATOM 5816 C C . ASP B 1 256 ? 4.086 -11.555 -30.703 1 92.06 256 ASP B C 1
ATOM 5818 O O . ASP B 1 256 ? 3.799 -10.438 -31.141 1 92.06 256 ASP B O 1
ATOM 5822 N N . LEU B 1 257 ? 3.352 -12.219 -29.906 1 93.25 257 LEU B N 1
ATOM 5823 C CA . LEU B 1 257 ? 2.057 -11.703 -29.469 1 93.25 257 LEU B CA 1
ATOM 5824 C C . LEU B 1 257 ? 2.221 -10.742 -28.297 1 93.25 257 LEU B C 1
ATOM 5826 O O . LEU B 1 257 ? 2.932 -11.047 -27.328 1 93.25 257 LEU B O 1
ATOM 5830 N N . PRO B 1 258 ? 1.614 -9.633 -28.359 1 90.56 258 PRO B N 1
ATOM 5831 C CA . PRO B 1 258 ? 1.657 -8.758 -27.188 1 90.56 258 PRO B CA 1
ATOM 5832 C C . PRO B 1 258 ? 1.203 -9.461 -25.906 1 90.56 258 PRO B C 1
ATOM 5834 O O . PRO B 1 258 ? 0.143 -10.086 -25.891 1 90.56 258 PRO B O 1
ATOM 5837 N N . GLY B 1 259 ? 2.084 -9.414 -24.859 1 87.94 259 GLY B N 1
ATOM 5838 C CA . GLY B 1 259 ? 1.738 -10.039 -23.594 1 87.94 259 GLY B CA 1
ATOM 5839 C C . GLY B 1 259 ? 2.389 -11.398 -23.391 1 87.94 259 GLY B C 1
ATOM 5840 O O . GLY B 1 259 ? 2.461 -11.898 -22.266 1 87.94 259 GLY B O 1
ATOM 5841 N N . LEU B 1 260 ? 2.832 -11.992 -24.469 1 90.81 260 LEU B N 1
ATOM 5842 C CA . LEU B 1 260 ? 3.477 -13.297 -24.391 1 90.81 260 LEU B CA 1
ATOM 5843 C C . LEU B 1 260 ? 4.949 -13.156 -24.016 1 90.81 260 LEU B C 1
ATOM 5845 O O . LEU B 1 260 ? 5.715 -12.516 -24.734 1 90.81 260 LEU B O 1
ATOM 5849 N N . SER B 1 261 ? 5.293 -13.766 -22.938 1 86.06 261 SER B N 1
ATOM 5850 C CA . SER B 1 261 ? 6.688 -13.719 -22.516 1 86.06 261 SER B CA 1
ATOM 5851 C C . SER B 1 261 ? 7.562 -14.602 -23.406 1 86.06 261 SER B C 1
ATOM 5853 O O . SER B 1 261 ? 7.113 -15.633 -23.906 1 86.06 261 SER B O 1
ATOM 5855 N N . GLU B 1 262 ? 8.766 -14.258 -23.484 1 82.81 262 GLU B N 1
ATOM 5856 C CA . GLU B 1 262 ? 9.734 -14.992 -24.297 1 82.81 262 GLU B CA 1
ATOM 5857 C C . GLU B 1 262 ? 9.906 -16.422 -23.781 1 82.81 262 GLU B C 1
ATOM 5859 O O . GLU B 1 262 ? 10.047 -17.359 -24.562 1 82.81 262 GLU B O 1
ATOM 5864 N N . ASP B 1 263 ? 9.773 -16.547 -22.578 1 79.62 263 ASP B N 1
ATOM 5865 C CA . ASP B 1 263 ? 10.023 -17.844 -21.953 1 79.62 263 ASP B CA 1
ATOM 5866 C C . ASP B 1 263 ? 8.891 -18.812 -22.25 1 79.62 263 ASP B C 1
ATOM 5868 O O . ASP B 1 263 ? 9.078 -20.031 -22.172 1 79.62 263 ASP B O 1
ATOM 5872 N N . ARG B 1 264 ? 7.766 -18.281 -22.594 1 85.69 264 ARG B N 1
ATOM 5873 C CA . ARG B 1 264 ? 6.594 -19.125 -22.812 1 85.69 264 ARG B CA 1
ATOM 5874 C C . ARG B 1 264 ? 6.359 -19.391 -24.297 1 85.69 264 ARG B C 1
ATOM 5876 O O . ARG B 1 264 ? 5.574 -20.266 -24.656 1 85.69 264 ARG B O 1
ATOM 5883 N N . ARG B 1 265 ? 7.074 -18.797 -25.141 1 88.62 265 ARG B N 1
ATOM 5884 C CA . ARG B 1 265 ? 6.848 -18.781 -26.578 1 88.62 265 ARG B CA 1
ATOM 5885 C C . ARG B 1 265 ? 6.898 -20.203 -27.156 1 88.62 265 ARG B C 1
ATOM 5887 O O . ARG B 1 265 ? 6.047 -20.578 -27.969 1 88.62 265 ARG B O 1
ATOM 5894 N N . LEU B 1 266 ? 7.785 -20.922 -26.719 1 87.5 266 LEU B N 1
ATOM 5895 C CA . LEU B 1 266 ? 8.07 -22.219 -27.328 1 87.5 2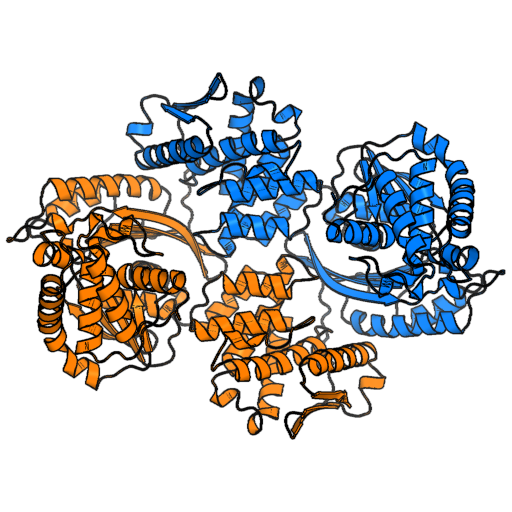66 LEU B CA 1
ATOM 5896 C C . LEU B 1 266 ? 6.902 -23.172 -27.125 1 87.5 266 LEU B C 1
ATOM 5898 O O . LEU B 1 266 ? 6.488 -23.844 -28.078 1 87.5 266 LEU B O 1
ATOM 5902 N N . VAL B 1 267 ? 6.352 -23.219 -25.922 1 91.44 267 VAL B N 1
ATOM 5903 C CA . VAL B 1 267 ? 5.359 -24.25 -25.641 1 91.44 267 VAL B CA 1
ATOM 5904 C C . VAL B 1 267 ? 3.959 -23.641 -25.641 1 91.44 267 VAL B C 1
ATOM 5906 O O . VAL B 1 267 ? 2.969 -24.328 -25.391 1 91.44 267 VAL B O 1
ATOM 5909 N N . PHE B 1 268 ? 3.846 -22.469 -25.969 1 93.94 268 PHE B N 1
ATOM 5910 C CA . PHE B 1 268 ? 2.582 -21.75 -25.906 1 93.94 268 PHE B CA 1
ATOM 5911 C C . PHE B 1 268 ? 1.569 -22.328 -26.891 1 93.94 268 PHE B C 1
ATOM 5913 O O . PHE B 1 268 ? 0.421 -22.594 -26.516 1 93.94 268 PHE B O 1
ATOM 5920 N N . VAL B 1 269 ? 2.004 -22.625 -28.125 1 96.06 269 VAL B N 1
ATOM 5921 C CA . VAL B 1 269 ? 1.083 -22.969 -29.203 1 96.06 269 VAL B CA 1
ATOM 5922 C C . VAL B 1 269 ? 0.522 -24.375 -28.969 1 96.06 269 VAL B C 1
ATOM 5924 O O . VAL B 1 269 ? -0.615 -24.656 -29.344 1 96.06 269 VAL B O 1
ATOM 5927 N N . SER B 1 270 ? 1.344 -25.266 -28.516 1 96.88 270 SER B N 1
ATOM 5928 C CA . SER B 1 270 ? 0.846 -26.594 -28.188 1 96.88 270 SER B CA 1
ATOM 5929 C C . SER B 1 270 ? -0.12 -26.547 -27.016 1 96.88 270 SER B C 1
ATOM 5931 O O . SER B 1 270 ? -1.129 -27.266 -27 1 96.88 270 SER B O 1
ATOM 5933 N N . GLY B 1 271 ? 0.202 -25.75 -26.016 1 97.38 271 GLY B N 1
ATOM 5934 C CA . GLY B 1 271 ? -0.718 -25.547 -24.906 1 97.38 271 GLY B CA 1
ATOM 5935 C C . GLY B 1 271 ? -2.055 -24.969 -25.344 1 97.38 271 GLY B C 1
ATOM 5936 O O . GLY B 1 271 ? -3.105 -25.406 -24.859 1 97.38 271 GLY B O 1
ATOM 5937 N N . LEU B 1 272 ? -2.008 -24.016 -26.25 1 98.06 272 LEU B N 1
ATOM 5938 C CA . LEU B 1 272 ? -3.215 -23.406 -26.797 1 98.06 272 LEU B CA 1
ATOM 5939 C C . LEU B 1 272 ? -4.082 -24.453 -27.5 1 98.06 272 LEU B C 1
ATOM 5941 O O . LEU B 1 272 ? -5.301 -24.453 -27.328 1 98.06 272 LEU B O 1
ATOM 5945 N N . ALA B 1 273 ? -3.469 -25.297 -28.234 1 98.5 273 ALA B N 1
ATOM 5946 C CA . ALA B 1 273 ? -4.188 -26.344 -28.938 1 98.5 273 ALA B CA 1
ATOM 5947 C C . ALA B 1 273 ? -4.914 -27.266 -27.969 1 98.5 273 ALA B C 1
ATOM 5949 O O . ALA B 1 273 ? -6.078 -27.625 -28.188 1 98.5 273 ALA B O 1
ATOM 5950 N N . ILE B 1 274 ? -4.219 -27.625 -26.922 1 98.44 274 ILE B N 1
ATOM 5951 C CA . ILE B 1 274 ? -4.801 -28.516 -25.922 1 98.44 274 ILE B CA 1
ATOM 5952 C C . ILE B 1 274 ? -5.98 -27.828 -25.25 1 98.44 274 ILE B C 1
ATOM 5954 O O . ILE B 1 274 ? -7.027 -28.438 -25.031 1 98.44 274 ILE B O 1
ATOM 5958 N N . LEU B 1 275 ? -5.812 -26.562 -24.906 1 98.56 275 LEU B N 1
ATOM 5959 C CA . LEU B 1 275 ? -6.871 -25.812 -24.234 1 98.56 275 LEU B CA 1
ATOM 5960 C C . LEU B 1 275 ? -8.102 -25.688 -25.125 1 98.56 275 LEU B C 1
ATOM 5962 O O . LEU B 1 275 ? -9.234 -25.797 -24.656 1 98.56 275 LEU B O 1
ATOM 5966 N N . ILE B 1 276 ? -7.891 -25.422 -26.438 1 98.56 276 ILE B N 1
ATOM 5967 C CA . ILE B 1 276 ? -8.992 -25.359 -27.391 1 98.56 276 ILE B CA 1
ATOM 5968 C C . ILE B 1 276 ? -9.75 -26.672 -27.391 1 98.56 276 ILE B C 1
ATOM 5970 O O . ILE B 1 276 ? -10.984 -26.703 -27.328 1 98.56 276 ILE B O 1
ATOM 5974 N N . ALA B 1 277 ? -9.023 -27.766 -27.438 1 98.75 277 ALA B N 1
ATOM 5975 C CA . ALA B 1 277 ? -9.648 -29.094 -27.422 1 98.75 277 ALA B CA 1
ATOM 5976 C C . ALA B 1 277 ? -10.477 -29.297 -26.156 1 98.75 277 ALA B C 1
ATOM 5978 O O . ALA B 1 277 ? -11.562 -29.891 -26.219 1 98.75 277 ALA B O 1
ATOM 5979 N N . LEU B 1 278 ? -9.938 -28.875 -25.031 1 98.69 278 LEU B N 1
ATOM 5980 C CA . LEU B 1 278 ? -10.656 -29 -23.766 1 98.69 278 LEU B CA 1
ATOM 5981 C C . LEU B 1 278 ? -11.953 -28.219 -23.797 1 98.69 278 LEU B C 1
ATOM 5983 O O . LEU B 1 278 ? -13 -28.703 -23.375 1 98.69 278 LEU B O 1
ATOM 5987 N N . PHE B 1 279 ? -11.898 -26.984 -24.312 1 98.62 279 PHE B N 1
ATOM 5988 C CA . PHE B 1 279 ? -13.086 -26.156 -24.438 1 98.62 279 PHE B CA 1
ATOM 5989 C C . PHE B 1 279 ? -14.117 -26.828 -25.344 1 98.62 279 PHE B C 1
ATOM 5991 O O . PHE B 1 279 ? -15.305 -26.844 -25.016 1 98.62 279 PHE B O 1
ATOM 5998 N N . GLU B 1 280 ? -13.672 -27.375 -26.438 1 98.5 280 GLU B N 1
ATOM 5999 C CA . GLU B 1 280 ? -14.562 -28.016 -27.406 1 98.5 280 GLU B CA 1
ATOM 6000 C C . GLU B 1 280 ? -15.203 -29.266 -26.828 1 98.5 280 GLU B C 1
ATOM 6002 O O . GLU B 1 280 ? -16.422 -29.422 -26.859 1 98.5 280 GLU B O 1
ATOM 6007 N N . SER B 1 281 ? -14.383 -30.125 -26.281 1 98.5 281 SER B N 1
ATOM 6008 C CA . SER B 1 281 ? -14.836 -31.438 -25.828 1 98.5 281 SER B CA 1
ATOM 6009 C C . SER B 1 281 ? -15.734 -31.344 -24.609 1 98.5 281 SER B C 1
ATOM 6011 O O . SER B 1 281 ? -16.703 -32.094 -24.469 1 98.5 281 SER B O 1
ATOM 6013 N N . LEU B 1 282 ? -15.414 -30.422 -23.703 1 98.31 282 LEU B N 1
ATOM 6014 C CA . LEU B 1 282 ? -16.156 -30.312 -22.453 1 98.31 282 LEU B CA 1
ATOM 6015 C C . LEU B 1 282 ? -17.219 -29.219 -22.562 1 98.31 282 LEU B C 1
ATOM 6017 O O . LEU B 1 282 ? -18 -29.031 -21.625 1 98.31 282 LEU B O 1
ATOM 6021 N N . GLU B 1 283 ? -17.234 -28.469 -23.672 1 98 283 GLU B N 1
ATOM 6022 C CA . GLU B 1 283 ? -18.188 -27.391 -23.906 1 98 283 GLU B CA 1
ATOM 6023 C C . GLU B 1 283 ? -18.109 -26.328 -22.828 1 98 283 GLU B C 1
ATOM 6025 O O . GLU B 1 283 ? -19.125 -25.953 -22.234 1 98 283 GLU B O 1
ATOM 6030 N N . ILE B 1 284 ? -16.891 -25.984 -22.547 1 97.75 284 ILE B N 1
ATOM 6031 C CA . ILE B 1 284 ? -16.656 -24.953 -21.547 1 97.75 284 ILE B CA 1
ATOM 6032 C C . ILE B 1 284 ? -17.094 -23.594 -22.109 1 97.75 284 ILE B C 1
ATOM 6034 O O . ILE B 1 284 ? -16.688 -23.219 -23.203 1 97.75 284 ILE B O 1
ATOM 6038 N N . GLU B 1 285 ? -17.891 -22.875 -21.422 1 96.19 285 GLU B N 1
ATOM 6039 C CA . GLU B 1 285 ? -18.375 -21.578 -21.891 1 96.19 285 GLU B CA 1
ATOM 6040 C C . GLU B 1 285 ? -17.359 -20.469 -21.609 1 96.19 285 GLU B C 1
ATOM 6042 O O . GLU B 1 285 ? -17.031 -19.688 -22.5 1 96.19 285 GLU B O 1
ATOM 6047 N N . LYS B 1 286 ? -16.922 -20.375 -20.375 1 94.38 286 LYS B N 1
ATOM 6048 C CA . LYS B 1 286 ? -15.945 -19.375 -19.938 1 94.38 286 LYS B CA 1
ATOM 6049 C C . LYS B 1 286 ? -15.016 -19.969 -18.875 1 94.38 286 LYS B C 1
ATOM 6051 O O . LYS B 1 286 ? -15.375 -20.922 -18.188 1 94.38 286 LYS B O 1
ATOM 6056 N N . MET B 1 287 ? -13.828 -19.406 -18.844 1 93.44 287 MET B N 1
ATOM 6057 C CA . MET B 1 287 ? -12.836 -19.891 -17.891 1 93.44 287 MET B CA 1
ATOM 6058 C C . MET B 1 287 ? -12.008 -18.734 -17.328 1 93.44 287 MET B C 1
ATOM 6060 O O . MET B 1 287 ? -11.555 -17.875 -18.094 1 93.44 287 MET B O 1
ATOM 6064 N N . GLY B 1 288 ? -11.898 -18.703 -15.984 1 87.94 288 GLY B N 1
ATOM 6065 C CA . GLY B 1 288 ? -11 -17.75 -15.359 1 87.94 288 GLY B CA 1
ATOM 6066 C C . GLY B 1 288 ? -9.656 -18.359 -14.984 1 87.94 288 GLY B C 1
ATOM 6067 O O . GLY B 1 288 ? -9.43 -19.547 -15.195 1 87.94 288 GLY B O 1
ATOM 6068 N N . LEU B 1 289 ? -8.773 -17.516 -14.461 1 87.56 289 LEU B N 1
ATOM 6069 C CA . LEU B 1 289 ? -7.461 -17.953 -14.008 1 87.56 289 LEU B CA 1
ATOM 6070 C C . LEU B 1 289 ? -7.488 -18.297 -12.523 1 87.56 289 LEU B C 1
ATOM 6072 O O . LEU B 1 289 ? -8.039 -17.547 -11.719 1 87.56 289 LEU B O 1
ATOM 6076 N N . ALA B 1 290 ? -6.961 -19.453 -12.234 1 87.31 290 ALA B N 1
ATOM 6077 C CA . ALA B 1 290 ? -6.844 -19.844 -10.836 1 87.31 290 ALA B CA 1
ATOM 6078 C C . ALA B 1 290 ? -5.676 -19.141 -10.156 1 87.31 290 ALA B C 1
ATOM 6080 O O . ALA B 1 290 ? -4.676 -18.828 -10.805 1 87.31 290 ALA B O 1
ATOM 6081 N N . GLY B 1 291 ? -5.766 -18.953 -8.844 1 79.06 291 GLY B N 1
ATOM 6082 C CA . GLY B 1 291 ? -4.715 -18.312 -8.078 1 79.06 291 GLY B CA 1
ATOM 6083 C C . GLY B 1 291 ? -3.555 -19.234 -7.75 1 79.06 291 GLY B C 1
ATOM 6084 O O . GLY B 1 291 ? -2.424 -18.766 -7.57 1 79.06 291 GLY B O 1
ATOM 6085 N N . GLY B 1 292 ? -3.887 -20.484 -7.555 1 85.69 292 GLY B N 1
ATOM 6086 C CA . GLY B 1 292 ? -2.885 -21.484 -7.207 1 85.69 292 GLY B CA 1
ATOM 6087 C C . GLY B 1 292 ? -3.111 -22.828 -7.887 1 85.69 292 GLY B C 1
ATOM 6088 O O . GLY B 1 292 ? -4.125 -23.016 -8.562 1 85.69 292 GLY B O 1
ATOM 6089 N N . ALA B 1 293 ? -2.076 -23.594 -7.719 1 92.44 293 ALA B N 1
ATOM 6090 C CA . ALA B 1 293 ? -2.127 -24.922 -8.305 1 92.44 293 ALA B CA 1
ATOM 6091 C C . ALA B 1 293 ? -1.429 -25.953 -7.41 1 92.44 293 ALA B C 1
ATOM 6093 O O . ALA B 1 293 ? -1.754 -26.078 -6.227 1 92.44 293 ALA B O 1
ATOM 6094 N N . LEU B 1 294 ? -0.547 -26.672 -8.016 1 94.25 294 LEU B N 1
ATOM 6095 C CA . LEU B 1 294 ? 0.082 -27.781 -7.32 1 94.25 294 LEU B CA 1
ATOM 6096 C C . LEU B 1 294 ? 0.905 -27.281 -6.137 1 94.25 294 LEU B C 1
ATOM 6098 O O . LEU B 1 294 ? 0.772 -27.797 -5.023 1 94.25 294 LEU B O 1
ATOM 6102 N N . ARG B 1 295 ? 1.748 -26.266 -6.254 1 93.19 295 ARG B N 1
ATOM 6103 C CA . ARG B 1 295 ? 2.639 -25.781 -5.199 1 93.19 295 ARG B CA 1
ATOM 6104 C C . ARG B 1 295 ? 1.847 -25.266 -4.008 1 93.19 295 ARG B C 1
ATOM 6106 O O . ARG B 1 295 ? 2.162 -25.594 -2.857 1 93.19 295 ARG B O 1
ATOM 6113 N N . GLU B 1 296 ? 0.865 -24.531 -4.297 1 89.12 296 GLU B N 1
ATOM 6114 C CA . GLU B 1 296 ? 0.005 -24.016 -3.232 1 89.12 296 GLU B CA 1
ATOM 6115 C C . GLU B 1 296 ? -0.731 -25.156 -2.531 1 89.12 296 GLU B C 1
ATOM 6117 O O . GLU B 1 296 ? -0.889 -25.141 -1.308 1 89.12 296 GLU B O 1
ATOM 6122 N N . GLY B 1 297 ? -1.176 -26.109 -3.348 1 91.31 297 GLY B N 1
ATOM 6123 C CA . GLY B 1 297 ? -1.835 -27.266 -2.758 1 91.31 297 GLY B CA 1
ATOM 6124 C C . GLY B 1 297 ? -0.951 -28.016 -1.784 1 91.31 297 GLY B C 1
ATOM 6125 O O . GLY B 1 297 ? -1.403 -28.422 -0.709 1 91.31 297 GLY B O 1
ATOM 6126 N N . VAL B 1 298 ? 0.279 -28.172 -2.18 1 93.69 298 VAL B N 1
ATOM 6127 C CA . VAL B 1 298 ? 1.241 -28.844 -1.316 1 93.69 298 VAL B CA 1
ATOM 6128 C C . VAL B 1 298 ? 1.489 -28.016 -0.064 1 93.69 298 VAL B C 1
ATOM 6130 O O . VAL B 1 298 ? 1.508 -28.547 1.051 1 93.69 298 VAL B O 1
ATOM 6133 N N . LEU B 1 299 ? 1.667 -26.734 -0.255 1 90.62 299 LEU B N 1
ATOM 6134 C CA . LEU B 1 299 ? 1.927 -25.828 0.861 1 90.62 299 LEU B CA 1
ATOM 6135 C C . LEU B 1 299 ? 0.787 -25.875 1.873 1 90.62 299 LEU B C 1
ATOM 6137 O O . LEU B 1 299 ? 1.025 -26 3.076 1 90.62 299 LEU B O 1
ATOM 6141 N N . TYR B 1 300 ? -0.437 -25.844 1.423 1 84.19 300 TYR B N 1
ATOM 6142 C CA . TYR B 1 300 ? -1.596 -25.859 2.309 1 84.19 300 TYR B CA 1
ATOM 6143 C C . TYR B 1 300 ? -1.758 -27.219 2.973 1 84.19 300 TYR B C 1
ATOM 6145 O O . TYR B 1 300 ? -2.277 -27.312 4.086 1 84.19 300 TYR B O 1
ATOM 6153 N N . SER B 1 301 ? -1.306 -28.234 2.297 1 87.94 301 SER B N 1
ATOM 6154 C CA . SER B 1 301 ? -1.338 -29.562 2.893 1 87.94 301 SER B CA 1
ATOM 6155 C C . SER B 1 301 ? -0.382 -29.656 4.078 1 87.94 301 SER B C 1
ATOM 6157 O O . SER B 1 301 ? -0.602 -30.453 4.996 1 87.94 301 SER B O 1
ATOM 6159 N N . MET B 1 302 ? 0.62 -28.828 4.07 1 88.69 302 MET B N 1
ATOM 6160 C CA . MET B 1 302 ? 1.629 -28.844 5.129 1 88.69 302 MET B CA 1
ATOM 6161 C C . MET B 1 302 ? 1.142 -28.078 6.348 1 88.69 302 MET B C 1
ATOM 6163 O O . MET B 1 302 ? 1.706 -28.203 7.438 1 88.69 302 MET B O 1
ATOM 6167 N N . LEU B 1 303 ? 0.027 -27.312 6.152 1 85.06 303 LEU B N 1
ATOM 6168 C CA . LEU B 1 303 ? -0.446 -26.422 7.211 1 85.06 303 LEU B CA 1
ATOM 6169 C C . LEU B 1 303 ? -1.91 -26.688 7.535 1 85.06 303 LEU B C 1
ATOM 6171 O O . LEU B 1 303 ? -2.783 -25.875 7.211 1 85.06 303 LEU B O 1
ATOM 6175 N N . PRO B 1 304 ? -2.201 -27.641 8.297 1 76.62 304 PRO B N 1
ATOM 6176 C CA . PRO B 1 304 ? -3.584 -28.047 8.57 1 76.62 304 PRO B CA 1
ATOM 6177 C C . PRO B 1 304 ? -4.391 -26.953 9.273 1 76.62 304 PRO B C 1
ATOM 6179 O O . PRO B 1 304 ? -5.613 -26.891 9.133 1 76.62 304 PRO B O 1
ATOM 6182 N N . GLU B 1 305 ? -3.758 -26.109 9.969 1 74.25 305 GLU B N 1
ATOM 6183 C CA . GLU B 1 305 ? -4.457 -25.062 10.703 1 74.25 305 GLU B CA 1
ATOM 6184 C C . GLU B 1 305 ? -5.156 -24.094 9.758 1 74.25 305 GLU B C 1
ATOM 6186 O O . GLU B 1 305 ? -6.07 -23.375 10.164 1 74.25 305 GLU B O 1
ATOM 6191 N N . LEU B 1 306 ? -4.793 -24.188 8.547 1 71.75 306 LEU B N 1
ATOM 6192 C CA . LEU B 1 306 ? -5.379 -23.266 7.578 1 71.75 306 LEU B CA 1
ATOM 6193 C C . LEU B 1 306 ? -6.566 -23.906 6.867 1 71.75 306 LEU B C 1
ATOM 6195 O O . LEU B 1 306 ? -7.227 -23.266 6.047 1 71.75 306 LEU B O 1
ATOM 6199 N N . HIS B 1 307 ? -7.047 -25.219 6.895 1 67.81 307 HIS B N 1
ATOM 6200 C CA . HIS B 1 307 ? -8.008 -25.984 6.105 1 67.81 307 HIS B CA 1
ATOM 6201 C C . HIS B 1 307 ? -9.445 -25.641 6.508 1 67.81 307 HIS B C 1
ATOM 6203 O O . HIS B 1 307 ? -10.352 -25.703 5.68 1 67.81 307 HIS B O 1
ATOM 6209 N N . ASN B 1 308 ? -9.812 -25.484 7.617 1 58.66 308 ASN B N 1
ATOM 6210 C CA . ASN B 1 308 ? -11.195 -25.672 8.047 1 58.66 308 ASN B CA 1
ATOM 6211 C C . ASN B 1 308 ? -11.875 -24.328 8.336 1 58.66 308 ASN B C 1
ATOM 6213 O O . ASN B 1 308 ? -12.773 -24.25 9.18 1 58.66 308 ASN B O 1
ATOM 6217 N N . SER B 1 309 ? -11.602 -23.469 7.309 1 62.47 309 SER B N 1
ATOM 6218 C CA . SER B 1 309 ? -12.336 -22.281 7.734 1 62.47 309 SER B CA 1
ATOM 6219 C C . SER B 1 309 ? -12.969 -21.562 6.547 1 62.47 309 SER B C 1
ATOM 6221 O O . SER B 1 309 ? -12.688 -21.891 5.395 1 62.47 309 SER B O 1
ATOM 6223 N N . ASP B 1 310 ? -14.227 -21.172 6.746 1 75 310 ASP B N 1
ATOM 6224 C CA . ASP B 1 310 ? -14.734 -20.172 5.812 1 75 310 ASP B CA 1
ATOM 6225 C C . ASP B 1 310 ? -13.594 -19.344 5.219 1 75 310 ASP B C 1
ATOM 6227 O O . ASP B 1 310 ? -12.984 -18.531 5.91 1 75 310 ASP B O 1
ATOM 6231 N N . ILE B 1 311 ? -13.25 -19.812 3.91 1 78.06 311 ILE B N 1
ATOM 6232 C CA . ILE B 1 311 ? -12.086 -19.234 3.254 1 78.06 311 ILE B CA 1
ATOM 6233 C C . ILE B 1 311 ? -12.211 -17.703 3.252 1 78.06 311 ILE B C 1
ATOM 6235 O O . ILE B 1 311 ? -11.227 -17 3.471 1 78.06 311 ILE B O 1
ATOM 6239 N N . ARG B 1 312 ? -13.492 -17.266 2.979 1 85.06 312 ARG B N 1
ATOM 6240 C CA . ARG B 1 312 ? -13.711 -15.82 2.953 1 85.06 312 ARG B CA 1
ATOM 6241 C C . ARG B 1 312 ? -13.398 -15.195 4.312 1 85.06 312 ARG B C 1
ATOM 6243 O O . ARG B 1 312 ? -12.734 -14.164 4.391 1 85.06 312 ARG B O 1
ATOM 6250 N N . LYS B 1 313 ? -13.883 -15.828 5.332 1 87.69 313 LYS B N 1
ATOM 6251 C CA . LYS B 1 313 ? -13.641 -15.336 6.688 1 87.69 313 LYS B CA 1
ATOM 6252 C C . LYS B 1 313 ? -12.156 -15.367 7.027 1 87.69 313 LYS B C 1
ATOM 6254 O O . LYS B 1 313 ? -11.633 -14.422 7.625 1 87.69 313 LYS B O 1
ATOM 6259 N N . ARG B 1 314 ? -11.531 -16.391 6.641 1 83.81 314 ARG B N 1
ATOM 6260 C CA . ARG B 1 314 ? -10.102 -16.516 6.898 1 83.81 314 ARG B CA 1
ATOM 6261 C C . ARG B 1 314 ? -9.32 -15.414 6.18 1 83.81 314 ARG B C 1
ATOM 6263 O O . ARG B 1 314 ? -8.375 -14.852 6.734 1 83.81 314 ARG B O 1
ATOM 6270 N N . THR B 1 315 ? -9.719 -15.211 4.945 1 87.62 315 THR B N 1
ATOM 6271 C CA . THR B 1 315 ? -9.086 -14.164 4.156 1 87.62 315 THR B CA 1
ATOM 6272 C C . THR B 1 315 ? -9.234 -12.805 4.836 1 87.62 315 THR B C 1
ATOM 6274 O O . THR B 1 315 ? -8.25 -12.078 5.016 1 87.62 315 THR B O 1
ATOM 6277 N N . ILE B 1 316 ? -10.445 -12.5 5.266 1 92.38 316 ILE B N 1
ATOM 6278 C CA . ILE B 1 316 ? -10.742 -11.219 5.895 1 92.38 316 ILE B CA 1
ATOM 6279 C C . ILE B 1 316 ? -10 -11.117 7.227 1 92.38 316 ILE B C 1
ATOM 6281 O O . ILE B 1 316 ? -9.367 -10.102 7.516 1 92.38 316 ILE B O 1
ATOM 6285 N N . ASP B 1 317 ? -10.008 -12.195 7.992 1 90.62 317 ASP B N 1
ATOM 6286 C CA . ASP B 1 317 ? -9.312 -12.219 9.273 1 90.62 317 ASP B CA 1
ATOM 6287 C C . ASP B 1 317 ? -7.809 -12.031 9.086 1 90.62 317 ASP B C 1
ATOM 6289 O O . ASP B 1 317 ? -7.16 -11.352 9.883 1 90.62 317 ASP B O 1
ATOM 6293 N N . GLY B 1 318 ? -7.309 -12.664 8.078 1 88 318 GLY B N 1
ATOM 6294 C CA . GLY B 1 318 ? -5.902 -12.492 7.762 1 88 318 GLY B CA 1
ATOM 6295 C C . GLY B 1 318 ? -5.527 -11.047 7.465 1 88 318 GLY B C 1
ATOM 6296 O O . GLY B 1 318 ? -4.504 -10.555 7.941 1 88 318 GLY B O 1
ATOM 6297 N N . PHE B 1 319 ? -6.395 -10.383 6.664 1 92.25 319 PHE B N 1
ATOM 6298 C CA . PHE B 1 319 ? -6.156 -8.977 6.359 1 92.25 319 PHE B CA 1
ATOM 6299 C C . PHE B 1 319 ? -6.199 -8.133 7.629 1 92.25 319 PHE B C 1
ATOM 6301 O O . PHE B 1 319 ? -5.344 -7.262 7.828 1 92.25 319 PHE B O 1
ATOM 6308 N N . ILE B 1 320 ? -7.191 -8.375 8.469 1 93.12 320 ILE B N 1
ATOM 6309 C CA . ILE B 1 320 ? -7.391 -7.613 9.695 1 93.12 320 ILE B CA 1
ATOM 6310 C C . ILE B 1 320 ? -6.141 -7.711 10.57 1 93.12 320 ILE B C 1
ATOM 6312 O O . ILE B 1 320 ? -5.648 -6.699 11.07 1 93.12 320 ILE B O 1
ATOM 6316 N N . ASP B 1 321 ? -5.578 -8.844 10.664 1 89.44 321 ASP B N 1
ATOM 6317 C CA . ASP B 1 321 ? -4.398 -9.07 11.492 1 89.44 321 ASP B CA 1
ATOM 6318 C C . ASP B 1 321 ? -3.154 -8.453 10.852 1 89.44 321 ASP B C 1
ATOM 6320 O O . ASP B 1 321 ? -2.402 -7.734 11.508 1 89.44 321 ASP B O 1
ATOM 6324 N N . ARG B 1 322 ? -3.014 -8.656 9.625 1 88.56 322 ARG B N 1
ATOM 6325 C CA . ARG B 1 322 ? -1.82 -8.242 8.891 1 88.56 322 ARG B CA 1
ATOM 6326 C C . ARG B 1 322 ? -1.712 -6.719 8.828 1 88.56 322 ARG B C 1
ATOM 6328 O O . ARG B 1 322 ? -0.609 -6.168 8.867 1 88.56 322 ARG B O 1
ATOM 6335 N N . TYR B 1 323 ? -2.865 -6.094 8.758 1 91.56 323 TYR B N 1
ATOM 6336 C CA . TYR B 1 323 ? -2.832 -4.652 8.547 1 91.56 323 TYR B CA 1
ATOM 6337 C C . TYR B 1 323 ? -3.307 -3.91 9.797 1 91.56 323 TYR B C 1
ATOM 6339 O O . TYR B 1 323 ? -3.611 -2.717 9.734 1 91.56 323 TYR B O 1
ATOM 6347 N N . HIS B 1 324 ? -3.453 -4.562 10.914 1 89.5 324 HIS B N 1
ATOM 6348 C CA . HIS B 1 324 ? -3.777 -3.982 12.211 1 89.5 324 HIS B CA 1
ATOM 6349 C C . HIS B 1 324 ? -5.098 -3.221 12.164 1 89.5 324 HIS B C 1
ATOM 6351 O O . HIS B 1 324 ? -5.199 -2.109 12.688 1 89.5 324 HIS B O 1
ATOM 6357 N N . VAL B 1 325 ? -6.023 -3.814 11.469 1 92.38 325 VAL B N 1
ATOM 6358 C CA . VAL B 1 325 ? -7.344 -3.197 11.398 1 92.38 325 VAL B CA 1
ATOM 6359 C C . VAL B 1 325 ? -8.016 -3.273 12.773 1 92.38 325 VAL B C 1
ATOM 6361 O O . VAL B 1 325 ? -7.883 -4.273 13.484 1 92.38 325 VAL B O 1
ATOM 6364 N N . ASP B 1 326 ? -8.641 -2.199 13.195 1 91.31 326 ASP B N 1
ATOM 6365 C CA . ASP B 1 326 ? -9.461 -2.209 14.406 1 91.31 326 ASP B CA 1
ATOM 6366 C C . ASP B 1 326 ? -10.648 -3.162 14.266 1 91.31 326 ASP B C 1
ATOM 6368 O O . ASP B 1 326 ? -11.68 -2.793 13.711 1 91.31 326 ASP B O 1
ATOM 6372 N N . GLN B 1 327 ? -10.523 -4.281 14.875 1 92.56 327 GLN B N 1
ATOM 6373 C CA . GLN B 1 327 ? -11.5 -5.352 14.703 1 92.56 327 GLN B CA 1
ATOM 6374 C C . GLN B 1 327 ? -12.867 -4.934 15.227 1 92.56 327 GLN B C 1
ATOM 6376 O O . GLN B 1 327 ? -13.898 -5.289 14.648 1 92.56 327 GLN B O 1
ATOM 6381 N N . LYS B 1 328 ? -12.898 -4.258 16.312 1 91.88 328 LYS B N 1
ATOM 6382 C CA . LYS B 1 328 ? -14.164 -3.82 16.891 1 91.88 328 LYS B CA 1
ATOM 6383 C C . LYS B 1 328 ? -14.891 -2.855 15.953 1 91.88 328 LYS B C 1
ATOM 6385 O O . LYS B 1 328 ? -16.094 -2.996 15.719 1 91.88 328 LYS B O 1
ATOM 6390 N N . GLN B 1 329 ? -14.172 -1.935 15.43 1 92.25 329 GLN B N 1
ATOM 6391 C CA . GLN B 1 329 ? -14.75 -0.972 14.5 1 92.25 329 GLN B CA 1
ATOM 6392 C C . GLN B 1 329 ? -15.195 -1.653 13.211 1 92.25 329 GLN B C 1
ATOM 6394 O O . GLN B 1 329 ? -16.266 -1.356 12.68 1 92.25 329 GLN B O 1
ATOM 6399 N N . ALA B 1 330 ? -14.375 -2.57 12.727 1 95.5 330 ALA B N 1
ATOM 6400 C CA . ALA B 1 330 ? -14.711 -3.322 11.523 1 95.5 330 ALA B CA 1
ATOM 6401 C C . ALA B 1 330 ? -16 -4.105 11.703 1 95.5 330 ALA B C 1
ATOM 6403 O O . ALA B 1 330 ? -16.875 -4.098 10.82 1 95.5 330 ALA B O 1
ATOM 6404 N N . SER B 1 331 ? -16.125 -4.699 12.812 1 95.75 331 SER B N 1
ATOM 6405 C CA . SER B 1 331 ? -17.328 -5.492 13.109 1 95.75 331 SER B CA 1
ATOM 6406 C C . SER B 1 331 ? -18.547 -4.602 13.281 1 95.75 331 SER B C 1
ATOM 6408 O O . SER B 1 331 ? -19.656 -4.965 12.859 1 95.75 331 SER B O 1
ATOM 6410 N N . ARG B 1 332 ? -18.344 -3.5 13.914 1 95.5 332 ARG B N 1
ATOM 6411 C CA . ARG B 1 332 ? -19.422 -2.533 14.102 1 95.5 332 ARG B CA 1
ATOM 6412 C C . ARG B 1 332 ? -19.984 -2.072 12.766 1 95.5 332 ARG B C 1
ATOM 6414 O O . ARG B 1 332 ? -21.203 -2.104 12.555 1 95.5 332 ARG B O 1
ATOM 6421 N N . VAL B 1 333 ? -19.141 -1.71 11.875 1 97.44 333 VAL B N 1
ATOM 6422 C CA . VAL B 1 333 ? -19.562 -1.229 10.562 1 97.44 333 VAL B CA 1
ATOM 6423 C C . VAL B 1 333 ? -20.219 -2.367 9.781 1 97.44 333 VAL B C 1
ATOM 6425 O O . VAL B 1 333 ? -21.25 -2.168 9.133 1 97.44 333 VAL B O 1
ATOM 6428 N N . ALA B 1 334 ? -19.625 -3.578 9.906 1 97.81 334 ALA B N 1
ATOM 6429 C CA . ALA B 1 334 ? -20.172 -4.738 9.195 1 97.81 334 ALA B CA 1
ATOM 6430 C C . ALA B 1 334 ? -21.578 -5.078 9.688 1 97.81 334 ALA B C 1
ATOM 6432 O O . ALA B 1 334 ? -22.469 -5.316 8.875 1 97.81 334 ALA B O 1
ATOM 6433 N N . SER B 1 335 ? -21.75 -5.043 10.961 1 96.88 335 SER B N 1
ATOM 6434 C CA . SER B 1 335 ? -23.047 -5.355 11.531 1 96.88 335 SER B CA 1
ATOM 6435 C C . SER B 1 335 ? -24.094 -4.332 11.109 1 96.88 335 SER B C 1
ATOM 6437 O O . SER B 1 335 ? -25.203 -4.699 10.711 1 96.88 335 SER B O 1
ATOM 6439 N N . LEU B 1 336 ? -23.734 -3.143 11.156 1 97.19 336 LEU B N 1
ATOM 6440 C CA . LEU B 1 336 ? -24.672 -2.082 10.828 1 97.19 336 LEU B CA 1
ATOM 6441 C C . LEU B 1 336 ? -25.047 -2.125 9.352 1 97.19 336 LEU B C 1
ATOM 6443 O O . LEU B 1 336 ? -26.219 -2.037 9 1 97.19 336 LEU B O 1
ATOM 6447 N N . VAL B 1 337 ? -24.078 -2.232 8.516 1 97.81 337 VAL B N 1
ATOM 6448 C CA . VAL B 1 337 ? -24.344 -2.139 7.082 1 97.81 337 VAL B CA 1
ATOM 6449 C C . VAL B 1 337 ? -25.156 -3.35 6.633 1 97.81 337 VAL B C 1
ATOM 6451 O O . VAL B 1 337 ? -26 -3.244 5.73 1 97.81 337 VAL B O 1
ATOM 6454 N N . LEU B 1 338 ? -24.922 -4.508 7.258 1 97.56 338 LEU B N 1
ATOM 6455 C CA . LEU B 1 338 ? -25.719 -5.688 6.945 1 97.56 338 LEU B CA 1
ATOM 6456 C C . LEU B 1 338 ? -27.172 -5.484 7.371 1 97.56 338 LEU B C 1
ATOM 6458 O O . LEU B 1 338 ? -28.094 -5.938 6.688 1 97.56 338 LEU B O 1
ATOM 6462 N N . ASN B 1 339 ? -27.359 -4.801 8.469 1 96.5 339 ASN B N 1
ATOM 6463 C CA . ASN B 1 339 ? -28.703 -4.449 8.891 1 96.5 339 ASN B CA 1
ATOM 6464 C C . ASN B 1 339 ? -29.375 -3.5 7.898 1 96.5 339 ASN B C 1
ATOM 6466 O O . ASN B 1 339 ? -30.547 -3.666 7.57 1 96.5 339 ASN B O 1
ATOM 6470 N N . LEU B 1 340 ? -28.641 -2.551 7.434 1 97.56 340 LEU B N 1
ATOM 6471 C CA . LEU B 1 340 ? -29.172 -1.62 6.438 1 97.56 340 LEU B CA 1
ATOM 6472 C C . LEU B 1 340 ? -29.547 -2.354 5.156 1 97.56 340 LEU B C 1
ATOM 6474 O O . LEU B 1 340 ? -30.609 -2.086 4.578 1 97.56 340 LEU B O 1
ATOM 6478 N N . ALA B 1 341 ? -28.688 -3.266 4.75 1 97.75 341 ALA B N 1
ATOM 6479 C CA . ALA B 1 341 ? -28.922 -4.039 3.535 1 97.75 341 ALA B CA 1
ATOM 6480 C C . ALA B 1 341 ? -30.203 -4.867 3.664 1 97.75 341 ALA B C 1
ATOM 6482 O O . ALA B 1 341 ? -30.953 -5.016 2.697 1 97.75 341 ALA B O 1
ATOM 6483 N N . SER B 1 342 ? -30.422 -5.379 4.848 1 96.62 342 SER B N 1
ATOM 6484 C CA . SER B 1 342 ? -31.609 -6.172 5.098 1 96.62 342 SER B CA 1
ATOM 6485 C C . SER B 1 342 ? -32.875 -5.32 4.988 1 96.62 342 SER B C 1
ATOM 6487 O O . SER B 1 342 ? -33.875 -5.766 4.445 1 96.62 342 SER B O 1
ATOM 6489 N N . GLU B 1 343 ? -32.812 -4.148 5.402 1 96 343 GLU B N 1
ATOM 6490 C CA . GLU B 1 343 ? -33.969 -3.25 5.426 1 96 343 GLU B CA 1
ATOM 6491 C C . GLU B 1 343 ? -34.344 -2.801 4.016 1 96 343 GLU B C 1
ATOM 6493 O O . GLU B 1 343 ? -35.531 -2.59 3.723 1 96 343 GLU B O 1
ATOM 6498 N N . VAL B 1 344 ? -33.344 -2.705 3.158 1 96.5 344 VAL B N 1
ATOM 6499 C CA . VAL B 1 344 ? -33.656 -2.164 1.834 1 96.5 344 VAL B CA 1
ATOM 6500 C C . VAL B 1 344 ? -33.719 -3.303 0.819 1 96.5 344 VAL B C 1
ATOM 6502 O O . VAL B 1 344 ? -33.875 -3.062 -0.381 1 96.5 344 VAL B O 1
ATOM 6505 N N . ASN B 1 345 ? -33.688 -4.535 1.224 1 93.06 345 ASN B N 1
ATOM 6506 C CA . ASN B 1 345 ? -33.531 -5.703 0.37 1 93.06 345 ASN B CA 1
ATOM 6507 C C . ASN B 1 345 ? -34.656 -5.848 -0.633 1 93.06 345 ASN B C 1
ATOM 6509 O O . ASN B 1 345 ? -34.469 -6.391 -1.723 1 93.06 345 ASN B O 1
ATOM 6513 N N . GLU B 1 346 ? -35.844 -5.383 -0.344 1 92.88 346 GLU B N 1
ATOM 6514 C CA . GLU B 1 346 ? -36.969 -5.48 -1.247 1 92.88 346 GLU B CA 1
ATOM 6515 C C . GLU B 1 346 ? -36.781 -4.633 -2.5 1 92.88 346 GLU B C 1
ATOM 6517 O O . GLU B 1 346 ? -37.125 -5.047 -3.602 1 92.88 346 GLU B O 1
ATOM 6522 N N . SER B 1 347 ? -36.156 -3.539 -2.307 1 94.81 347 SER B N 1
ATOM 6523 C CA . SER B 1 347 ? -35.906 -2.619 -3.414 1 94.81 347 SER B CA 1
ATOM 6524 C C . SER B 1 347 ? -34.562 -2.855 -4.055 1 94.81 347 SER B C 1
ATOM 6526 O O . SER B 1 347 ? -34.406 -2.744 -5.273 1 94.81 347 SER B O 1
ATOM 6528 N N . TRP B 1 348 ? -33.594 -3.137 -3.219 1 95.56 348 TRP B N 1
ATOM 6529 C CA . TRP B 1 348 ? -32.25 -3.441 -3.67 1 95.56 348 TRP B CA 1
ATOM 6530 C C . TRP B 1 348 ? -31.875 -4.891 -3.369 1 95.56 348 TRP B C 1
ATOM 6532 O O . TRP B 1 348 ? -31.469 -5.215 -2.252 1 95.56 348 TRP B O 1
ATOM 6542 N N . PRO B 1 349 ? -31.953 -5.75 -4.355 1 94.06 349 PRO B N 1
ATOM 6543 C CA . PRO B 1 349 ? -31.797 -7.184 -4.105 1 94.06 349 PRO B CA 1
ATOM 6544 C C . PRO B 1 349 ? -30.344 -7.59 -3.906 1 94.06 349 PRO B C 1
ATOM 6546 O O . PRO B 1 349 ? -29.812 -8.422 -4.652 1 94.06 349 PRO B O 1
ATOM 6549 N N . ILE B 1 350 ? -29.766 -7.094 -2.873 1 95.62 350 ILE B N 1
ATOM 6550 C CA . ILE B 1 350 ? -28.344 -7.297 -2.584 1 95.62 350 ILE B CA 1
ATOM 6551 C C . ILE B 1 350 ? -28.094 -8.766 -2.262 1 95.62 350 ILE B C 1
ATOM 6553 O O . ILE B 1 350 ? -27.094 -9.344 -2.717 1 95.62 350 ILE B O 1
ATOM 6557 N N . LYS B 1 351 ? -29.016 -9.367 -1.519 1 93 351 LYS B N 1
ATOM 6558 C CA . LYS B 1 351 ? -28.875 -10.773 -1.166 1 93 351 LYS B CA 1
ATOM 6559 C C . LYS B 1 351 ? -28.953 -11.664 -2.404 1 93 351 LYS B C 1
ATOM 6561 O O . LYS B 1 351 ? -28.141 -12.562 -2.588 1 93 351 LYS B O 1
ATOM 6566 N N . ALA B 1 352 ? -29.875 -11.336 -3.275 1 90.31 352 ALA B N 1
ATOM 6567 C CA . ALA B 1 352 ? -30.094 -12.125 -4.488 1 90.31 352 ALA B CA 1
ATOM 6568 C C . ALA B 1 352 ? -28.906 -11.984 -5.441 1 90.31 352 ALA B C 1
ATOM 6570 O O . ALA B 1 352 ? -28.578 -12.922 -6.176 1 90.31 352 ALA B O 1
ATOM 6571 N N . LEU B 1 353 ? -28.234 -10.922 -5.34 1 90.44 353 LEU B N 1
ATOM 6572 C CA . LEU B 1 353 ? -27.094 -10.648 -6.211 1 90.44 353 LEU B CA 1
ATOM 6573 C C . LEU B 1 353 ? -25.797 -11.102 -5.555 1 90.44 353 LEU B C 1
ATOM 6575 O O . LEU B 1 353 ? -24.703 -10.75 -6.016 1 90.44 353 LEU B O 1
ATOM 6579 N N . ASN B 1 354 ? -25.891 -11.773 -4.371 1 87.81 354 ASN B N 1
ATOM 6580 C CA . ASN B 1 354 ? -24.734 -12.273 -3.623 1 87.81 354 ASN B CA 1
ATOM 6581 C C . ASN B 1 354 ? -23.828 -11.141 -3.166 1 87.81 354 ASN B C 1
ATOM 6583 O O . ASN B 1 354 ? -22.594 -11.258 -3.211 1 87.81 354 ASN B O 1
ATOM 6587 N N . GLY B 1 355 ? -24.438 -10.039 -2.781 1 95.06 355 GLY B N 1
ATOM 6588 C CA . GLY B 1 355 ? -23.688 -8.844 -2.43 1 95.06 355 GLY B CA 1
ATOM 6589 C C . GLY B 1 355 ? -23.328 -8.781 -0.957 1 95.06 355 GLY B C 1
ATOM 6590 O O . GLY B 1 355 ? -22.438 -8.016 -0.562 1 95.06 355 GLY B O 1
ATOM 6591 N N . LEU B 1 356 ? -23.953 -9.625 -0.121 1 96.5 356 LEU B N 1
ATOM 6592 C CA . LEU B 1 356 ? -23.781 -9.523 1.322 1 96.5 356 LEU B CA 1
ATOM 6593 C C . LEU B 1 356 ? -22.344 -9.867 1.72 1 96.5 356 LEU B C 1
ATOM 6595 O O . LEU B 1 356 ? -21.734 -9.156 2.514 1 96.5 356 LEU B O 1
ATOM 6599 N N . PRO B 1 357 ? -21.719 -10.922 1.115 1 93.31 357 PRO B N 1
ATOM 6600 C CA . PRO B 1 357 ? -20.328 -11.211 1.453 1 93.31 357 PRO B CA 1
ATOM 6601 C C . PRO B 1 357 ? -19.375 -10.094 1.023 1 93.31 357 PRO B C 1
ATOM 6603 O O . PRO B 1 357 ? -18.375 -9.828 1.71 1 93.31 357 PRO B O 1
ATOM 6606 N N . LEU B 1 358 ? -19.719 -9.484 -0.097 1 96.44 358 LEU B N 1
ATOM 6607 C CA . LEU B 1 358 ? -18.891 -8.383 -0.584 1 96.44 358 LEU B CA 1
ATOM 6608 C C . LEU B 1 358 ? -19 -7.176 0.338 1 96.44 358 LEU B C 1
ATOM 6610 O O . LEU B 1 358 ? -17.984 -6.551 0.667 1 96.44 358 LEU B O 1
ATOM 6614 N N . LEU B 1 359 ? -20.219 -6.934 0.748 1 97.94 359 LEU B N 1
ATOM 6615 C CA . LEU B 1 359 ? -20.484 -5.828 1.663 1 97.94 359 LEU B CA 1
ATOM 6616 C C . LEU B 1 359 ? -19.766 -6.043 2.992 1 97.94 359 LEU B C 1
ATOM 6618 O O . LEU B 1 359 ? -19.172 -5.109 3.543 1 97.94 359 LEU B O 1
ATOM 6622 N N . THR B 1 360 ? -19.781 -7.234 3.457 1 97.56 360 THR B N 1
ATOM 6623 C CA . THR B 1 360 ? -19.094 -7.598 4.691 1 97.56 360 THR B CA 1
ATOM 6624 C C . THR B 1 360 ? -17.594 -7.398 4.551 1 97.56 360 THR B C 1
ATOM 6626 O O . THR B 1 360 ? -16.953 -6.832 5.438 1 97.56 360 THR B O 1
ATOM 6629 N N . ALA B 1 361 ? -17.047 -7.859 3.467 1 97.25 361 ALA B N 1
ATOM 6630 C CA . ALA B 1 361 ? -15.609 -7.73 3.217 1 97.25 361 ALA B CA 1
ATOM 6631 C C . ALA B 1 361 ? -15.188 -6.266 3.199 1 97.25 361 ALA B C 1
ATOM 6633 O O . ALA B 1 361 ? -14.203 -5.887 3.848 1 97.25 361 ALA B O 1
ATOM 6634 N N . VAL B 1 362 ? -15.984 -5.438 2.508 1 98.56 362 VAL B N 1
ATOM 6635 C CA . VAL B 1 362 ? -15.641 -4.023 2.408 1 98.56 362 VAL B CA 1
ATOM 6636 C C . VAL B 1 362 ? -15.742 -3.369 3.785 1 98.56 362 VAL B C 1
ATOM 6638 O O . VAL B 1 362 ? -14.867 -2.588 4.172 1 98.56 362 VAL B O 1
ATOM 6641 N N . ALA B 1 363 ? -16.781 -3.678 4.5 1 98.5 363 ALA B N 1
ATOM 6642 C CA . ALA B 1 363 ? -17 -3.088 5.816 1 98.5 363 ALA B CA 1
ATOM 6643 C C . ALA B 1 363 ? -15.844 -3.426 6.762 1 98.5 363 ALA B C 1
ATOM 6645 O O . ALA B 1 363 ? -15.383 -2.57 7.52 1 98.5 363 ALA B O 1
ATOM 6646 N N . GLN B 1 364 ? -15.375 -4.582 6.652 1 97.94 364 GLN B N 1
ATOM 6647 C CA . GLN B 1 364 ? -14.344 -5.047 7.57 1 97.94 364 GLN B CA 1
ATOM 6648 C C . GLN B 1 364 ? -12.961 -4.555 7.141 1 97.94 364 GLN B C 1
ATOM 6650 O O . GLN B 1 364 ? -12.07 -4.387 7.977 1 97.94 364 GLN B O 1
ATOM 6655 N N . LEU B 1 365 ? -12.805 -4.234 5.848 1 97.88 365 LEU B N 1
ATOM 6656 C CA . LEU B 1 365 ? -11.453 -3.996 5.352 1 97.88 365 LEU B CA 1
ATOM 6657 C C . LEU B 1 365 ? -11.297 -2.555 4.879 1 97.88 365 LEU B C 1
ATOM 6659 O O . LEU B 1 365 ? -10.203 -2.148 4.469 1 97.88 365 LEU B O 1
ATOM 6663 N N . HIS B 1 366 ? -12.328 -1.723 4.953 1 97.69 366 HIS B N 1
ATOM 6664 C CA . HIS B 1 366 ? -12.289 -0.387 4.371 1 97.69 366 HIS B CA 1
ATOM 6665 C C . HIS B 1 366 ? -11.195 0.459 5.016 1 97.69 366 HIS B C 1
ATOM 6667 O O . HIS B 1 366 ? -10.703 1.413 4.41 1 97.69 366 HIS B O 1
ATOM 6673 N N . GLU B 1 367 ? -10.68 0.075 6.215 1 96.5 367 GLU B N 1
ATOM 6674 C CA . GLU B 1 367 ? -9.734 0.928 6.922 1 96.5 367 GLU B CA 1
ATOM 6675 C C . GLU B 1 367 ? -8.32 0.354 6.855 1 96.5 367 GLU B C 1
ATOM 6677 O O . GLU B 1 367 ? -7.418 0.821 7.555 1 96.5 367 GLU B O 1
ATOM 6682 N N . ILE B 1 368 ? -8.047 -0.617 6.047 1 96.19 368 ILE B N 1
ATOM 6683 C CA . ILE B 1 368 ? -6.723 -1.216 6 1 96.19 368 ILE B CA 1
ATOM 6684 C C . ILE B 1 368 ? -5.699 -0.169 5.562 1 96.19 368 ILE B C 1
ATOM 6686 O O . ILE B 1 368 ? -4.535 -0.219 5.969 1 96.19 368 ILE B O 1
ATOM 6690 N N . GLY B 1 369 ? -6.125 0.82 4.809 1 96.44 369 GLY B N 1
ATOM 6691 C CA . GLY B 1 369 ? -5.238 1.851 4.289 1 96.44 369 GLY B CA 1
ATOM 6692 C C . GLY B 1 369 ? -4.793 2.842 5.348 1 96.44 369 GLY B C 1
ATOM 6693 O O . GLY B 1 369 ? -3.857 3.613 5.133 1 96.44 369 GLY B O 1
ATOM 6694 N N . LEU B 1 370 ? -5.465 2.811 6.562 1 93.88 370 LEU B N 1
ATOM 6695 C CA . LEU B 1 370 ? -5.078 3.691 7.656 1 93.88 370 LEU B CA 1
ATOM 6696 C C . LEU B 1 370 ? -3.639 3.424 8.086 1 93.88 370 LEU B C 1
ATOM 6698 O O . LEU B 1 370 ? -2.986 4.297 8.664 1 93.88 370 LEU B O 1
ATOM 6702 N N . LEU B 1 371 ? -3.195 2.285 7.746 1 92 371 LEU B N 1
ATOM 6703 C CA . LEU B 1 371 ? -1.822 1.928 8.086 1 92 371 LEU B CA 1
ATOM 6704 C C . LEU B 1 371 ? -0.829 2.824 7.355 1 92 371 LEU B C 1
ATOM 6706 O O . LEU B 1 371 ? 0.28 3.057 7.844 1 92 371 LEU B O 1
ATOM 6710 N N . ILE B 1 372 ? -1.214 3.361 6.215 1 93.81 372 ILE B N 1
ATOM 6711 C CA . ILE B 1 372 ? -0.337 4.172 5.379 1 93.81 372 ILE B CA 1
ATOM 6712 C C . ILE B 1 372 ? -0.518 5.648 5.715 1 93.81 372 ILE B C 1
ATOM 6714 O O . ILE B 1 372 ? 0.43 6.316 6.137 1 93.81 372 ILE B O 1
ATOM 6718 N N . GLU B 1 373 ? -1.742 6.098 5.551 1 91.81 373 GLU B N 1
ATOM 6719 C CA . GLU B 1 373 ? -2.049 7.512 5.746 1 91.81 373 GLU B CA 1
ATOM 6720 C C . GLU B 1 373 ? -3.551 7.73 5.898 1 91.81 373 GLU B C 1
ATOM 6722 O O . GLU B 1 373 ? -4.355 7.035 5.273 1 91.81 373 GLU B O 1
ATOM 6727 N N . TYR B 1 374 ? -3.928 8.742 6.664 1 91 374 TYR B N 1
ATOM 6728 C CA . TYR B 1 374 ? -5.32 8.938 7.055 1 91 374 TYR B CA 1
ATOM 6729 C C . TYR B 1 374 ? -6.102 9.641 5.949 1 91 374 TYR B C 1
ATOM 6731 O O . TYR B 1 374 ? -7.219 9.234 5.617 1 91 374 TYR B O 1
ATOM 6739 N N . LYS B 1 375 ? -5.586 10.641 5.363 1 89 375 LYS B N 1
ATOM 6740 C CA . LYS B 1 375 ? -6.332 11.539 4.492 1 89 375 LYS B CA 1
ATOM 6741 C C . LYS B 1 375 ? -6.898 10.797 3.287 1 89 375 LYS B C 1
ATOM 6743 O O . LYS B 1 375 ? -8.07 10.969 2.939 1 89 375 LYS B O 1
ATOM 6748 N N . GLN B 1 376 ? -6.051 9.93 2.719 1 94.94 376 GLN B N 1
ATOM 6749 C CA . GLN B 1 376 ? -6.48 9.188 1.538 1 94.94 376 GLN B CA 1
ATOM 6750 C C . GLN B 1 376 ? -6.512 7.688 1.812 1 94.94 376 GLN B C 1
ATOM 6752 O O . GLN B 1 376 ? -6.172 6.887 0.939 1 94.94 376 GLN B O 1
ATOM 6757 N N . TYR B 1 377 ? -6.926 7.324 3.004 1 96.44 377 TYR B N 1
ATOM 6758 C CA . TYR B 1 377 ? -6.793 5.918 3.365 1 96.44 377 TYR B CA 1
ATOM 6759 C C . TYR B 1 377 ? -7.695 5.047 2.504 1 96.44 377 TYR B C 1
ATOM 6761 O O . TYR B 1 377 ? -7.406 3.869 2.281 1 96.44 377 TYR B O 1
ATOM 6769 N N . HIS B 1 378 ? -8.867 5.598 1.921 1 97.38 378 HIS B N 1
ATOM 6770 C CA . HIS B 1 378 ? -9.734 4.816 1.047 1 97.38 378 HIS B CA 1
ATOM 6771 C C . HIS B 1 378 ? -9.016 4.418 -0.236 1 97.38 378 HIS B C 1
ATOM 6773 O O . HIS B 1 378 ? -9.203 3.309 -0.74 1 97.38 378 HIS B O 1
ATOM 6779 N N . LYS B 1 379 ? -8.141 5.332 -0.715 1 97.75 379 LYS B N 1
ATOM 6780 C CA . LYS B 1 379 ? -7.344 5.004 -1.893 1 97.75 379 LYS B CA 1
ATOM 6781 C C . LYS B 1 379 ? -6.273 3.967 -1.562 1 97.75 379 LYS B C 1
ATOM 6783 O O . LYS B 1 379 ? -6.016 3.061 -2.357 1 97.75 379 LYS B O 1
ATOM 6788 N N . HIS B 1 380 ? -5.637 4.137 -0.394 1 98 380 HIS B N 1
ATOM 6789 C CA . HIS B 1 380 ? -4.633 3.174 0.041 1 98 380 HIS B CA 1
ATOM 6790 C C . HIS B 1 380 ? -5.254 1.804 0.289 1 98 380 HIS B C 1
ATOM 6792 O O . HIS B 1 380 ? -4.645 0.776 -0.013 1 98 380 HIS B O 1
ATOM 6798 N N . SER B 1 381 ? -6.492 1.81 0.89 1 98.25 381 SER B N 1
ATOM 6799 C CA . SER B 1 381 ? -7.203 0.55 1.073 1 98.25 381 SER B CA 1
ATOM 6800 C C . SER B 1 381 ? -7.441 -0.15 -0.261 1 98.25 381 SER B C 1
ATOM 6802 O O . SER B 1 381 ? -7.195 -1.351 -0.391 1 98.25 381 SER B O 1
ATOM 6804 N N . ALA B 1 382 ? -7.906 0.616 -1.233 1 98.19 382 ALA B N 1
ATOM 6805 C CA . ALA B 1 382 ? -8.172 0.055 -2.557 1 98.19 382 ALA B CA 1
ATOM 6806 C C . ALA B 1 382 ? -6.887 -0.481 -3.186 1 98.19 382 ALA B C 1
ATOM 6808 O O . ALA B 1 382 ? -6.898 -1.53 -3.834 1 98.19 382 ALA B O 1
ATOM 6809 N N . TYR B 1 383 ? -5.77 0.213 -2.977 1 98 383 TYR B N 1
ATOM 6810 C CA . TYR B 1 383 ? -4.492 -0.222 -3.525 1 98 383 TYR B CA 1
ATOM 6811 C C . TYR B 1 383 ? -4.07 -1.562 -2.932 1 98 383 TYR B C 1
ATOM 6813 O O . TYR B 1 383 ? -3.682 -2.477 -3.66 1 98 383 TYR B O 1
ATOM 6821 N N . ILE B 1 384 ? -4.137 -1.635 -1.62 1 97.5 384 ILE B N 1
ATOM 6822 C CA . ILE B 1 384 ? -3.74 -2.854 -0.924 1 97.5 384 ILE B CA 1
ATOM 6823 C C . ILE B 1 384 ? -4.621 -4.016 -1.377 1 97.5 384 ILE B C 1
ATOM 6825 O O . ILE B 1 384 ? -4.113 -5.074 -1.754 1 97.5 384 ILE B O 1
ATOM 6829 N N . LEU B 1 385 ? -5.914 -3.801 -1.409 1 97.38 385 LEU B N 1
ATOM 6830 C CA . LEU B 1 385 ? -6.848 -4.863 -1.771 1 97.38 385 LEU B CA 1
ATOM 6831 C C . LEU B 1 385 ? -6.66 -5.277 -3.227 1 97.38 385 LEU B C 1
ATOM 6833 O O . LEU B 1 385 ? -6.695 -6.469 -3.545 1 97.38 385 LEU B O 1
ATOM 6837 N N . LYS B 1 386 ? -6.422 -4.324 -4.051 1 96.56 386 LYS B N 1
ATOM 6838 C CA . LYS B 1 386 ? -6.266 -4.602 -5.477 1 96.56 386 LYS B CA 1
ATOM 6839 C C . LYS B 1 386 ? -5.043 -5.48 -5.734 1 96.56 386 LYS B C 1
ATOM 6841 O O . LYS B 1 386 ? -5.051 -6.312 -6.645 1 96.56 386 LYS B O 1
ATOM 6846 N N . ASN B 1 387 ? -4.047 -5.293 -4.895 1 94.75 387 ASN B N 1
ATOM 6847 C CA . ASN B 1 387 ? -2.766 -5.93 -5.184 1 94.75 387 ASN B CA 1
ATOM 6848 C C . ASN B 1 387 ? -2.518 -7.129 -4.273 1 94.75 387 ASN B C 1
ATOM 6850 O O . ASN B 1 387 ? -1.406 -7.656 -4.227 1 94.75 387 ASN B O 1
ATOM 6854 N N . THR B 1 388 ? -3.486 -7.477 -3.564 1 91.38 388 THR B N 1
ATOM 6855 C CA . THR B 1 388 ? -3.398 -8.656 -2.717 1 91.38 388 THR B CA 1
ATOM 6856 C C . THR B 1 388 ? -4.457 -9.688 -3.107 1 91.38 388 THR B C 1
ATOM 6858 O O . THR B 1 388 ? -5.605 -9.328 -3.385 1 91.38 388 THR B O 1
ATOM 6861 N N . GLU B 1 389 ? -4.086 -10.938 -3.168 1 81.38 389 GLU B N 1
ATOM 6862 C CA . GLU B 1 389 ? -5.047 -11.992 -3.467 1 81.38 389 GLU B CA 1
ATOM 6863 C C . GLU B 1 389 ? -6.07 -12.148 -2.344 1 81.38 389 GLU B C 1
ATOM 6865 O O . GLU B 1 389 ? -5.727 -12.023 -1.166 1 81.38 389 GLU B O 1
ATOM 6870 N N . MET B 1 390 ? -7.277 -12.352 -2.76 1 86.88 390 MET B N 1
ATOM 6871 C CA . MET B 1 390 ? -8.352 -12.547 -1.79 1 86.88 390 MET B CA 1
ATOM 6872 C C . MET B 1 390 ? -9.016 -13.906 -1.99 1 86.88 390 MET B C 1
ATOM 6874 O O . MET B 1 390 ? -10.109 -13.992 -2.555 1 86.88 390 MET B O 1
ATOM 6878 N N . PRO B 1 391 ? -8.344 -14.945 -1.4 1 80.31 391 PRO B N 1
ATOM 6879 C CA . PRO B 1 391 ? -8.961 -16.281 -1.507 1 80.31 391 PRO B CA 1
ATOM 6880 C C . PRO B 1 391 ? -10.414 -16.297 -1.052 1 80.31 391 PRO B C 1
ATOM 6882 O O . PRO B 1 391 ? -10.758 -15.672 -0.041 1 80.31 391 PRO B O 1
ATOM 6885 N N . GLY B 1 392 ? -11.297 -16.938 -1.852 1 79.94 392 GLY B N 1
ATOM 6886 C CA . GLY B 1 392 ? -12.719 -17.031 -1.536 1 79.94 392 GLY B CA 1
ATOM 6887 C C . GLY B 1 392 ? -13.57 -16.078 -2.357 1 79.94 392 GLY B C 1
ATOM 6888 O O . GLY B 1 392 ? -14.789 -16.25 -2.43 1 79.94 392 GLY B O 1
ATOM 6889 N N . PHE B 1 393 ? -12.914 -15.133 -2.979 1 85.62 393 PHE B N 1
ATOM 6890 C CA . PHE B 1 393 ? -13.609 -14.18 -3.836 1 85.62 393 PHE B CA 1
ATOM 6891 C C . PHE B 1 393 ? -13.172 -14.336 -5.285 1 85.62 393 PHE B C 1
ATOM 6893 O O . PHE B 1 393 ? -11.977 -14.5 -5.562 1 85.62 393 PHE B O 1
ATOM 6900 N N . SER B 1 394 ? -14.133 -14.336 -6.145 1 77.5 394 SER B N 1
ATOM 6901 C CA . SER B 1 394 ? -13.797 -14.367 -7.562 1 77.5 394 SER B CA 1
ATOM 6902 C C . SER B 1 394 ? -13.148 -13.062 -8.008 1 77.5 394 SER B C 1
ATOM 6904 O O . SER B 1 394 ? -13.172 -12.07 -7.281 1 77.5 394 SER B O 1
ATOM 6906 N N . GLN B 1 395 ? -12.578 -13.039 -9.148 1 77.25 395 GLN B N 1
ATOM 6907 C CA . GLN B 1 395 ? -11.945 -11.836 -9.68 1 77.25 395 GLN B CA 1
ATOM 6908 C C . GLN B 1 395 ? -12.945 -10.695 -9.797 1 77.25 395 GLN B C 1
ATOM 6910 O O . GLN B 1 395 ? -12.625 -9.539 -9.516 1 77.25 395 GLN B O 1
ATOM 6915 N N . SER B 1 396 ? -14.117 -11.102 -10.273 1 80.31 396 SER B N 1
ATOM 6916 C CA . SER B 1 396 ? -15.164 -10.094 -10.414 1 80.31 396 SER B CA 1
ATOM 6917 C C . SER B 1 396 ? -15.586 -9.531 -9.055 1 80.31 396 SER B C 1
ATOM 6919 O O . SER B 1 396 ? -15.805 -8.328 -8.914 1 80.31 396 SER B O 1
ATOM 6921 N N . GLU B 1 397 ? -15.711 -10.445 -8.141 1 88.25 397 GLU B N 1
ATOM 6922 C CA . GLU B 1 397 ? -16.062 -10.016 -6.789 1 88.25 397 GLU B CA 1
ATOM 6923 C C . GLU B 1 397 ? -14.953 -9.148 -6.188 1 88.25 397 GLU B C 1
ATOM 6925 O O . GLU B 1 397 ? -15.242 -8.141 -5.531 1 88.25 397 GLU B O 1
ATOM 6930 N N . HIS B 1 398 ? -13.781 -9.594 -6.473 1 91.12 398 HIS B N 1
ATOM 6931 C CA . HIS B 1 398 ? -12.609 -8.859 -6.008 1 91.12 398 HIS B CA 1
ATOM 6932 C C . HIS B 1 398 ? -12.609 -7.426 -6.535 1 91.12 398 HIS B C 1
ATOM 6934 O O . HIS B 1 398 ? -12.367 -6.48 -5.781 1 91.12 398 HIS B O 1
ATOM 6940 N N . LYS B 1 399 ? -12.969 -7.238 -7.742 1 91.44 399 LYS B N 1
ATOM 6941 C CA . LYS B 1 399 ? -13.023 -5.918 -8.359 1 91.44 399 LYS B CA 1
ATOM 6942 C C . LYS B 1 399 ? -14.102 -5.051 -7.715 1 91.44 399 LYS B C 1
ATOM 6944 O O . LYS B 1 399 ? -13.906 -3.846 -7.531 1 91.44 399 LYS B O 1
ATOM 6949 N N . VAL B 1 400 ? -15.203 -5.691 -7.387 1 95.25 400 VAL B N 1
ATOM 6950 C CA . VAL B 1 400 ? -16.281 -4.969 -6.734 1 95.25 400 VAL B CA 1
ATOM 6951 C C . VAL B 1 400 ? -15.836 -4.5 -5.352 1 95.25 400 VAL B C 1
ATOM 6953 O O . VAL B 1 400 ? -16.062 -3.344 -4.98 1 95.25 400 VAL B O 1
ATOM 6956 N N . ILE B 1 401 ? -15.164 -5.398 -4.652 1 97.75 401 ILE B N 1
ATOM 6957 C CA . ILE B 1 401 ? -14.688 -5.078 -3.312 1 97.75 401 ILE B CA 1
ATOM 6958 C C . ILE B 1 401 ? -13.727 -3.893 -3.377 1 97.75 401 ILE B C 1
ATOM 6960 O O . ILE B 1 401 ? -13.859 -2.939 -2.604 1 97.75 401 ILE B O 1
ATOM 6964 N N . VAL B 1 402 ? -12.836 -3.889 -4.32 1 98.06 402 VAL B N 1
ATOM 6965 C CA . VAL B 1 402 ? -11.836 -2.842 -4.477 1 98.06 402 VAL B CA 1
ATOM 6966 C C . VAL B 1 402 ? -12.516 -1.515 -4.797 1 98.06 402 VAL B C 1
ATOM 6968 O O . VAL B 1 402 ? -12.211 -0.487 -4.188 1 98.06 402 VAL B O 1
ATOM 6971 N N . ALA B 1 403 ? -13.469 -1.563 -5.699 1 97.75 403 ALA B N 1
ATOM 6972 C CA . ALA B 1 403 ? -14.148 -0.35 -6.145 1 97.75 403 ALA B CA 1
ATOM 6973 C C . ALA B 1 403 ? -14.977 0.262 -5.016 1 97.75 403 ALA B C 1
ATOM 6975 O O . ALA B 1 403 ? -14.961 1.479 -4.82 1 97.75 403 ALA B O 1
ATOM 6976 N N . VAL B 1 404 ? -15.656 -0.553 -4.273 1 98.5 404 VAL B N 1
ATOM 6977 C CA . VAL B 1 404 ? -16.516 -0.073 -3.199 1 98.5 404 VAL B CA 1
ATOM 6978 C C . VAL B 1 404 ? -15.672 0.447 -2.043 1 98.5 404 VAL B C 1
ATOM 6980 O O . VAL B 1 404 ? -16 1.46 -1.424 1 98.5 404 VAL B O 1
ATOM 6983 N N . ALA B 1 405 ? -14.57 -0.239 -1.768 1 98.5 405 ALA B N 1
ATOM 6984 C CA . ALA B 1 405 ? -13.664 0.224 -0.719 1 98.5 405 ALA B CA 1
ATOM 6985 C C . ALA B 1 405 ? -13.102 1.603 -1.051 1 98.5 405 ALA B C 1
ATOM 6987 O O . ALA B 1 405 ? -13.031 2.477 -0.184 1 98.5 405 ALA B O 1
ATOM 6988 N N . LYS B 1 406 ? -12.758 1.805 -2.289 1 98.12 406 LYS B N 1
ATOM 6989 C CA . LYS B 1 406 ? -12.227 3.094 -2.725 1 98.12 406 LYS B CA 1
ATOM 6990 C C . LYS B 1 406 ? -13.297 4.18 -2.656 1 98.12 406 LYS B C 1
ATOM 6992 O O . LYS B 1 406 ? -13.008 5.328 -2.318 1 98.12 406 LYS B O 1
ATOM 6997 N N . GLY B 1 407 ? -14.516 3.797 -2.924 1 97.69 407 GLY B N 1
ATOM 6998 C CA . GLY B 1 407 ? -15.602 4.758 -3.062 1 97.69 407 GLY B CA 1
ATOM 6999 C C . GLY B 1 407 ? -16.359 4.992 -1.771 1 97.69 407 GLY B C 1
ATOM 7000 O O . GLY B 1 407 ? -17.328 5.758 -1.743 1 97.69 407 GLY B O 1
ATOM 7001 N N . HIS B 1 408 ? -15.922 4.426 -0.662 1 97.56 408 HIS B N 1
ATOM 7002 C CA . HIS B 1 408 ? -16.734 4.484 0.543 1 97.56 408 HIS B CA 1
ATOM 7003 C C . HIS B 1 408 ? -16.656 5.863 1.195 1 97.56 408 HIS B C 1
ATOM 7005 O O . HIS B 1 408 ? -17.422 6.16 2.121 1 97.56 408 HIS B O 1
ATOM 7011 N N . ARG B 1 409 ? -15.734 6.73 0.685 1 95.38 409 ARG B N 1
ATOM 7012 C CA . ARG B 1 409 ? -15.656 8.102 1.174 1 95.38 409 ARG B CA 1
ATOM 7013 C C . ARG B 1 409 ? -15.125 9.039 0.093 1 95.38 409 ARG B C 1
ATOM 7015 O O . ARG B 1 409 ? -14.656 8.586 -0.954 1 95.38 409 ARG B O 1
ATOM 7022 N N . SER B 1 410 ? -15.25 10.297 0.27 1 92.62 410 SER B N 1
ATOM 7023 C CA . SER B 1 410 ? -14.758 11.352 -0.611 1 92.62 410 SER B CA 1
ATOM 7024 C C . SER B 1 410 ? -15.539 11.391 -1.92 1 92.62 410 SER B C 1
ATOM 7026 O O . SER B 1 410 ? -16.547 10.688 -2.066 1 92.62 410 SER B O 1
ATOM 7028 N N . ASP B 1 411 ? -15.141 12.164 -2.797 1 91.31 411 ASP B N 1
ATOM 7029 C CA . ASP B 1 411 ? -15.875 12.422 -4.031 1 91.31 411 ASP B CA 1
ATOM 7030 C C . ASP B 1 411 ? -15.688 11.281 -5.027 1 91.31 411 ASP B C 1
ATOM 7032 O O . ASP B 1 411 ? -14.609 10.688 -5.113 1 91.31 411 ASP B O 1
ATOM 7036 N N . LEU B 1 412 ? -16.828 10.992 -5.66 1 91.69 412 LEU B N 1
ATOM 7037 C CA . LEU B 1 412 ? -16.812 10.031 -6.758 1 91.69 412 LEU B CA 1
ATOM 7038 C C . LEU B 1 412 ? -17.219 10.703 -8.07 1 91.69 412 LEU B C 1
ATOM 7040 O O . LEU B 1 412 ? -18.078 11.57 -8.086 1 91.69 412 LEU B O 1
ATOM 7044 N N . GLN B 1 413 ? -16.578 10.297 -9.062 1 91.19 413 GLN B N 1
ATOM 7045 C CA . GLN B 1 413 ? -16.922 10.812 -10.383 1 91.19 413 GLN B CA 1
ATOM 7046 C C . GLN B 1 413 ? -18.078 10.031 -10.984 1 91.19 413 GLN B C 1
ATOM 7048 O O . GLN B 1 413 ? -18.297 8.867 -10.648 1 91.19 413 GLN B O 1
ATOM 7053 N N . LYS B 1 414 ? -18.781 10.742 -11.875 1 91.06 414 LYS B N 1
ATOM 7054 C CA . LYS B 1 414 ? -19.844 10.062 -12.602 1 91.06 414 LYS B CA 1
ATOM 7055 C C . LYS B 1 414 ? -19.297 8.891 -13.406 1 91.06 414 LYS B C 1
ATOM 7057 O O . LYS B 1 414 ? -18.25 9 -14.047 1 91.06 414 LYS B O 1
ATOM 7062 N N . GLY B 1 415 ? -19.938 7.816 -13.344 1 91.62 415 GLY B N 1
ATOM 7063 C CA . GLY B 1 415 ? -19.516 6.633 -14.078 1 91.62 415 GLY B CA 1
ATOM 7064 C C . GLY B 1 415 ? -18.422 5.852 -13.367 1 91.62 415 GLY B C 1
ATOM 7065 O O . GLY B 1 415 ? -17.812 4.969 -13.961 1 91.62 415 GLY B O 1
ATOM 7066 N N . TYR B 1 416 ? -18.25 6.043 -12.164 1 92.12 416 TYR B N 1
ATOM 7067 C CA . TYR B 1 416 ? -17.172 5.457 -11.383 1 92.12 416 TYR B CA 1
ATOM 7068 C C . TYR B 1 416 ? -17.219 3.936 -11.43 1 92.12 416 TYR B C 1
ATOM 7070 O O . TYR B 1 416 ? -16.188 3.271 -11.453 1 92.12 416 TYR B O 1
ATOM 7078 N N . PHE B 1 417 ? -18.422 3.35 -11.555 1 94 417 PHE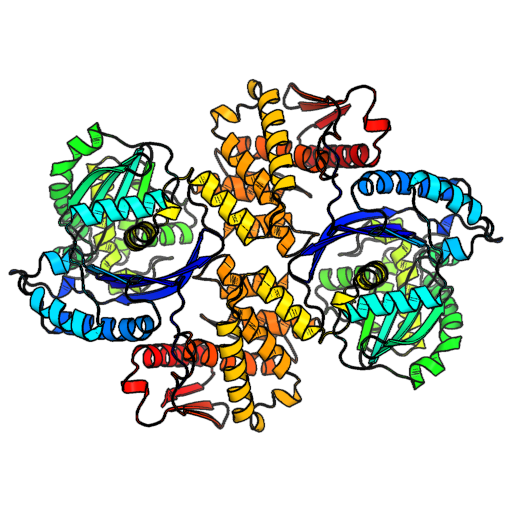 B N 1
ATOM 7079 C CA . PHE B 1 417 ? -18.562 1.902 -11.461 1 94 417 PHE B CA 1
ATOM 7080 C C . PHE B 1 417 ? -18.797 1.285 -12.836 1 94 417 PHE B C 1
ATOM 7082 O O . PHE B 1 417 ? -19.078 0.089 -12.945 1 94 417 PHE B O 1
ATOM 7089 N N . ASP B 1 418 ? -18.609 2.051 -13.891 1 90.5 418 ASP B N 1
ATOM 7090 C CA . ASP B 1 418 ? -18.953 1.6 -15.234 1 90.5 418 ASP B CA 1
ATOM 7091 C C . ASP B 1 418 ? -18.062 0.43 -15.664 1 90.5 418 ASP B C 1
ATOM 7093 O O . ASP B 1 418 ? -18.516 -0.474 -16.359 1 90.5 418 ASP B O 1
ATOM 7097 N N . SER B 1 419 ? -16.922 0.413 -15.188 1 86.94 419 SER B N 1
ATOM 7098 C CA . SER B 1 419 ? -15.945 -0.593 -15.609 1 86.94 419 SER B CA 1
ATOM 7099 C C . SER B 1 419 ? -16.281 -1.964 -15.031 1 86.94 419 SER B C 1
ATOM 7101 O O . SER B 1 419 ? -15.734 -2.979 -15.469 1 86.94 419 SER B O 1
ATOM 7103 N N . LEU B 1 420 ? -17.297 -2.029 -14.117 1 89.75 420 LEU B N 1
ATOM 7104 C CA . LEU B 1 420 ? -17.625 -3.285 -13.453 1 89.75 420 LEU B CA 1
ATOM 7105 C C . LEU B 1 420 ? -18.688 -4.047 -14.234 1 89.75 420 LEU B C 1
ATOM 7107 O O . LEU B 1 420 ? -19.094 -5.148 -13.844 1 89.75 420 LEU B O 1
ATOM 7111 N N . GLY B 1 421 ? -19.219 -3.438 -15.297 1 84.12 421 GLY B N 1
ATOM 7112 C CA . GLY B 1 421 ? -20.188 -4.117 -16.141 1 84.12 421 GLY B CA 1
ATOM 7113 C C . GLY B 1 421 ? -21.469 -4.496 -15.422 1 84.12 421 GLY B C 1
ATOM 7114 O O . GLY B 1 421 ? -22.125 -3.641 -14.82 1 84.12 421 GLY B O 1
ATOM 7115 N N . ALA B 1 422 ? -21.75 -5.824 -15.344 1 81.25 422 ALA B N 1
ATOM 7116 C CA . ALA B 1 422 ? -22.984 -6.344 -14.773 1 81.25 422 ALA B CA 1
ATOM 7117 C C . ALA B 1 422 ? -23.047 -6.07 -13.273 1 81.25 422 ALA B C 1
ATOM 7119 O O . ALA B 1 422 ? -24.141 -6.027 -12.695 1 81.25 422 ALA B O 1
ATOM 7120 N N . ASN B 1 423 ? -21.875 -5.836 -12.727 1 90.25 423 ASN B N 1
ATOM 7121 C CA . ASN B 1 423 ? -21.828 -5.648 -11.281 1 90.25 423 ASN B CA 1
ATOM 7122 C C . ASN B 1 423 ? -21.906 -4.172 -10.906 1 90.25 423 ASN B C 1
ATOM 7124 O O . ASN B 1 423 ? -21.859 -3.822 -9.727 1 90.25 423 ASN B O 1
ATOM 7128 N N . SER B 1 424 ? -22.078 -3.307 -11.875 1 93.69 424 SER B N 1
ATOM 7129 C CA . SER B 1 424 ? -22.094 -1.865 -11.648 1 93.69 424 SER B CA 1
ATOM 7130 C C . SER B 1 424 ? -23.234 -1.468 -10.703 1 93.69 424 SER B C 1
ATOM 7132 O O . SER B 1 424 ? -23.016 -0.719 -9.75 1 93.69 424 SER B O 1
ATOM 7134 N N . VAL B 1 425 ? -24.406 -2.025 -10.914 1 93.88 425 VAL B N 1
ATOM 7135 C CA . VAL B 1 425 ? -25.578 -1.665 -10.125 1 93.88 425 VAL B CA 1
ATOM 7136 C C . VAL B 1 425 ? -25.406 -2.166 -8.688 1 93.88 425 VAL B C 1
ATOM 7138 O O . VAL B 1 425 ? -25.672 -1.436 -7.734 1 93.88 425 VAL B O 1
ATOM 7141 N N . LEU B 1 426 ? -24.953 -3.361 -8.586 1 95.56 426 LEU B N 1
ATOM 7142 C CA . LEU B 1 426 ? -24.703 -3.916 -7.258 1 95.56 426 LEU B CA 1
ATOM 7143 C C . LEU B 1 426 ? -23.703 -3.059 -6.492 1 95.56 426 LEU B C 1
ATOM 7145 O O . LEU B 1 426 ? -23.922 -2.74 -5.32 1 95.56 426 LEU B O 1
ATOM 7149 N N . ALA B 1 427 ? -22.625 -2.705 -7.16 1 97.31 427 ALA B N 1
ATOM 7150 C CA . ALA B 1 427 ? -21.594 -1.891 -6.527 1 97.31 427 ALA B CA 1
ATOM 7151 C C . ALA B 1 427 ? -22.156 -0.56 -6.043 1 97.31 427 ALA B C 1
ATOM 7153 O O . ALA B 1 427 ? -21.766 -0.055 -4.992 1 97.31 427 ALA B O 1
ATOM 7154 N N . GLN B 1 428 ? -23.094 -0.02 -6.781 1 96.81 428 GLN B N 1
ATOM 7155 C CA . GLN B 1 428 ? -23.719 1.237 -6.402 1 96.81 428 GLN B CA 1
ATOM 7156 C C . GLN B 1 428 ? -24.562 1.07 -5.137 1 96.81 428 GLN B C 1
ATOM 7158 O O . GLN B 1 428 ? -24.516 1.914 -4.238 1 96.81 428 GLN B O 1
ATOM 7163 N N . TYR B 1 429 ? -25.312 -0.039 -5.074 1 97.44 429 TYR B N 1
ATOM 7164 C CA . TYR B 1 429 ? -26.062 -0.326 -3.857 1 97.44 429 TYR B CA 1
ATOM 7165 C C . TYR B 1 429 ? -25.141 -0.411 -2.65 1 97.44 429 TYR B C 1
ATOM 7167 O O . TYR B 1 429 ? -25.391 0.202 -1.613 1 97.44 429 TYR B O 1
ATOM 7175 N N . LEU B 1 430 ? -24.062 -1.109 -2.854 1 98.38 430 LEU B N 1
ATOM 7176 C CA . LEU B 1 430 ? -23.141 -1.389 -1.754 1 98.38 430 LEU B CA 1
ATOM 7177 C C . LEU B 1 430 ? -22.484 -0.108 -1.261 1 98.38 430 LEU B C 1
ATOM 7179 O O . LEU B 1 430 ? -22.406 0.131 -0.053 1 98.38 430 LEU B O 1
ATOM 7183 N N . VAL B 1 431 ? -22.016 0.735 -2.182 1 98.31 431 VAL B N 1
ATOM 7184 C CA . VAL B 1 431 ? -21.25 1.924 -1.806 1 98.31 431 VAL B CA 1
ATOM 7185 C C . VAL B 1 431 ? -22.172 2.918 -1.095 1 98.31 431 VAL B C 1
ATOM 7187 O O . VAL B 1 431 ? -21.75 3.588 -0.147 1 98.31 431 VAL B O 1
ATOM 7190 N N . ARG B 1 432 ? -23.422 3.031 -1.532 1 97.81 432 ARG B N 1
ATOM 7191 C CA . ARG B 1 432 ? -24.375 3.947 -0.902 1 97.81 432 ARG B CA 1
ATOM 7192 C C . ARG B 1 432 ? -24.641 3.547 0.544 1 97.81 432 ARG B C 1
ATOM 7194 O O . ARG B 1 432 ? -24.719 4.402 1.429 1 97.81 432 ARG B O 1
ATOM 7201 N N . LEU B 1 433 ? -24.703 2.295 0.792 1 98.25 433 LEU B N 1
ATOM 7202 C CA . LEU B 1 433 ? -24.984 1.805 2.137 1 98.25 433 LEU B CA 1
ATOM 7203 C C . LEU B 1 433 ? -23.75 1.909 3.027 1 98.25 433 LEU B C 1
ATOM 7205 O O . LEU B 1 433 ? -23.859 2.322 4.184 1 98.25 433 LEU B O 1
ATOM 7209 N N . ILE B 1 434 ? -22.578 1.512 2.471 1 98.38 434 ILE B N 1
ATOM 7210 C CA . ILE B 1 434 ? -21.375 1.489 3.301 1 98.38 434 ILE B CA 1
ATOM 7211 C C . ILE B 1 434 ? -20.984 2.914 3.686 1 98.38 434 ILE B C 1
ATOM 7213 O O . ILE B 1 434 ? -20.484 3.15 4.785 1 98.38 434 ILE B O 1
ATOM 7217 N N . ARG B 1 435 ? -21.188 3.895 2.82 1 98.25 435 ARG B N 1
ATOM 7218 C CA . ARG B 1 435 ? -20.906 5.289 3.135 1 98.25 435 ARG B CA 1
ATOM 7219 C C . ARG B 1 435 ? -21.719 5.762 4.332 1 98.25 435 ARG B C 1
ATOM 7221 O O . ARG B 1 435 ? -21.203 6.43 5.223 1 98.25 435 ARG B O 1
ATOM 7228 N N . ILE B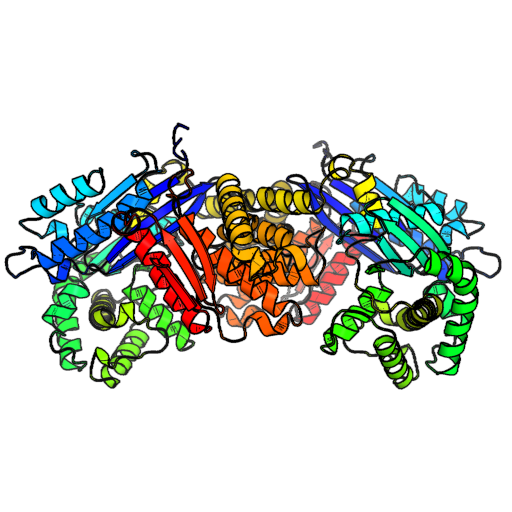 1 436 ? -22.984 5.367 4.371 1 97.69 436 ILE B N 1
ATOM 7229 C CA . ILE B 1 436 ? -23.875 5.738 5.469 1 97.69 436 ILE B CA 1
ATOM 7230 C C . ILE B 1 436 ? -23.438 5.031 6.75 1 97.69 436 ILE B C 1
ATOM 7232 O O . ILE B 1 436 ? -23.344 5.656 7.809 1 97.69 436 ILE B O 1
ATOM 7236 N N . ALA B 1 437 ? -23.109 3.795 6.641 1 97.94 437 ALA B N 1
ATOM 7237 C CA . ALA B 1 437 ? -22.734 3.002 7.805 1 97.94 437 ALA B CA 1
ATOM 7238 C C . ALA B 1 437 ? -21.453 3.547 8.445 1 97.94 437 ALA B C 1
ATOM 7240 O O . ALA B 1 437 ? -21.344 3.621 9.672 1 97.94 437 ALA B O 1
ATOM 7241 N N . VAL B 1 438 ? -20.469 3.877 7.645 1 96.81 438 VAL B N 1
ATOM 7242 C CA . VAL B 1 438 ? -19.203 4.395 8.141 1 96.81 438 VAL B CA 1
ATOM 7243 C C . VAL B 1 438 ? -19.438 5.699 8.898 1 96.81 438 VAL B C 1
ATOM 7245 O O . VAL B 1 438 ? -18.844 5.914 9.961 1 96.81 438 VAL B O 1
ATOM 7248 N N . ILE B 1 439 ? -20.312 6.535 8.383 1 95.19 439 ILE B N 1
ATOM 7249 C CA . ILE B 1 439 ? -20.625 7.801 9.039 1 95.19 439 ILE B CA 1
ATOM 7250 C C . ILE B 1 439 ? -21.312 7.531 10.375 1 95.19 439 ILE B C 1
ATOM 7252 O O . ILE B 1 439 ? -20.953 8.109 11.398 1 95.19 439 ILE B O 1
ATOM 7256 N N . LEU B 1 440 ? -22.281 6.609 10.352 1 95.31 440 LEU B N 1
ATOM 7257 C CA . LEU B 1 440 ? -23.062 6.316 11.547 1 95.31 440 LEU B CA 1
ATOM 7258 C C . LEU B 1 440 ? -22.188 5.676 12.625 1 95.31 440 LEU B C 1
ATOM 7260 O O . LEU B 1 440 ? -22.516 5.742 13.812 1 95.31 440 LEU B O 1
ATOM 7264 N N . CYS B 1 441 ? -21.047 5.129 12.172 1 93.31 441 CYS B N 1
ATOM 7265 C CA . CYS B 1 441 ? -20.156 4.461 13.117 1 93.31 441 CYS B CA 1
ATOM 7266 C C . CYS B 1 441 ? -18.938 5.332 13.43 1 93.31 441 CYS B C 1
ATOM 7268 O O . CYS B 1 441 ? -17.953 4.852 14.008 1 93.31 441 CYS B O 1
ATOM 7270 N N . MET B 1 442 ? -18.953 6.582 13.148 1 87.88 442 MET B N 1
ATOM 7271 C CA . MET B 1 442 ? -17.781 7.441 13.219 1 87.88 442 MET B CA 1
ATOM 7272 C C . MET B 1 442 ? -17.312 7.609 14.664 1 87.88 442 MET B C 1
ATOM 7274 O O . MET B 1 442 ? -16.141 7.863 14.922 1 87.88 442 MET B O 1
ATOM 7278 N N . ARG B 1 443 ? -18.188 7.402 15.648 1 82.94 443 ARG B N 1
ATOM 7279 C CA . ARG B 1 443 ? -17.828 7.547 17.047 1 82.94 443 ARG B CA 1
ATOM 7280 C C . ARG B 1 443 ? -17.094 6.312 17.562 1 82.94 443 ARG B C 1
ATOM 7282 O O . ARG B 1 443 ? -16.516 6.332 18.656 1 82.94 443 ARG B O 1
ATOM 7289 N N . ARG B 1 444 ? -17.156 5.25 16.859 1 85.88 444 ARG B N 1
ATOM 7290 C CA . ARG B 1 444 ? -16.453 4.004 17.156 1 85.88 444 ARG B CA 1
ATOM 7291 C C . ARG B 1 444 ? -16.906 3.451 18.516 1 85.88 444 ARG B C 1
ATOM 7293 O O . ARG B 1 444 ? -16.062 3.01 19.312 1 85.88 444 ARG B O 1
ATOM 7300 N N . GLN B 1 445 ? -18.109 3.596 18.781 1 83.06 445 GLN B N 1
ATOM 7301 C CA . GLN B 1 445 ? -18.734 3.062 20 1 83.06 445 GLN B CA 1
ATOM 7302 C C . GLN B 1 445 ? -20.062 2.375 19.688 1 83.06 445 GLN B C 1
ATOM 7304 O O . GLN B 1 445 ? -20.797 2.82 18.797 1 83.06 445 GLN B O 1
ATOM 7309 N N . ASP B 1 446 ? -20.25 1.428 20.516 1 77.94 446 ASP B N 1
ATOM 7310 C CA . ASP B 1 446 ? -21.5 0.689 20.344 1 77.94 446 ASP B CA 1
ATOM 7311 C C . ASP B 1 446 ? -22.641 1.36 21.078 1 77.94 446 ASP B C 1
ATOM 7313 O O . ASP B 1 446 ? -22.422 2.088 22.047 1 77.94 446 ASP B O 1
ATOM 7317 N N . ASP B 1 447 ? -23.797 1.243 20.703 1 69.56 447 ASP B N 1
ATOM 7318 C CA . ASP B 1 447 ? -25.031 1.614 21.391 1 69.56 447 ASP B CA 1
ATOM 7319 C C . ASP B 1 447 ? -25.156 3.131 21.5 1 69.56 447 ASP B C 1
ATOM 7321 O O . ASP B 1 447 ? -25.562 3.645 22.547 1 69.56 447 ASP B O 1
ATOM 7325 N N . VAL B 1 448 ? -24.625 3.768 20.5 1 77.75 448 VAL B N 1
ATOM 7326 C CA . VAL B 1 448 ? -24.719 5.223 20.531 1 77.75 448 VAL B CA 1
ATOM 7327 C C . VAL B 1 448 ? -25.812 5.695 19.578 1 77.75 448 VAL B C 1
ATOM 7329 O O . VAL B 1 448 ? -26.328 6.805 19.719 1 77.75 448 VAL B O 1
ATOM 7332 N N . LEU B 1 449 ? -26.219 4.789 18.703 1 85.56 449 LEU B N 1
ATOM 7333 C CA . LEU B 1 449 ? -27.219 5.18 17.719 1 85.56 449 LEU B CA 1
ATOM 7334 C C . LEU B 1 449 ? -28.625 4.926 18.25 1 85.56 449 LEU B C 1
ATOM 7336 O O . LEU B 1 449 ? -28.875 3.93 18.922 1 85.56 449 LEU B O 1
ATOM 7340 N N . PRO B 1 450 ? -29.5 5.828 17.953 1 87.44 450 PRO B N 1
ATOM 7341 C CA . PRO B 1 450 ? -30.906 5.566 18.234 1 87.44 450 PRO B CA 1
ATOM 7342 C C . PRO B 1 450 ? -31.516 4.547 17.281 1 87.44 450 PRO B C 1
ATOM 7344 O O . PRO B 1 450 ? -30.828 4.004 16.422 1 87.44 450 PRO B O 1
ATOM 7347 N N . GLU B 1 451 ? -32.781 4.297 17.641 1 88.5 451 GLU B N 1
ATOM 7348 C CA . GLU B 1 451 ? -33.5 3.564 16.609 1 88.5 451 GLU B CA 1
ATOM 7349 C C . GLU B 1 451 ? -33.688 4.414 15.352 1 88.5 451 GLU B C 1
ATOM 7351 O O . GLU B 1 451 ? -33.969 5.617 15.445 1 88.5 451 GLU B O 1
ATOM 7356 N N . PHE B 1 452 ? -33.344 3.881 14.242 1 92.62 452 PHE B N 1
ATOM 7357 C CA . PHE B 1 452 ? -33.562 4.578 12.977 1 92.62 452 PHE B CA 1
ATOM 7358 C C . PHE B 1 452 ? -34 3.605 11.891 1 92.62 452 PHE B C 1
ATOM 7360 O O . PHE B 1 452 ? -33.938 2.389 12.078 1 92.62 452 PHE B O 1
ATOM 7367 N N . ALA B 1 453 ? -34.625 4.176 10.828 1 93.81 453 ALA B N 1
ATOM 7368 C CA . ALA B 1 453 ? -35.094 3.383 9.703 1 93.81 453 ALA B CA 1
ATOM 7369 C C . ALA B 1 453 ? -34.5 3.861 8.383 1 93.81 453 ALA B C 1
ATOM 7371 O O . ALA B 1 453 ? -34.25 5.055 8.211 1 93.81 453 ALA B O 1
ATOM 7372 N N . ILE B 1 454 ? -34.219 2.914 7.527 1 96.31 454 ILE B N 1
ATOM 7373 C CA . ILE B 1 454 ? -33.781 3.223 6.172 1 96.31 454 ILE B CA 1
ATOM 7374 C C . ILE B 1 454 ? -34.719 2.572 5.164 1 96.31 454 ILE B C 1
ATOM 7376 O O . ILE B 1 454 ? -35.094 1.404 5.312 1 96.31 454 ILE B O 1
ATOM 7380 N N . THR B 1 455 ? -35.219 3.365 4.23 1 95.88 455 THR B N 1
ATOM 7381 C CA . THR B 1 455 ? -36.125 2.859 3.213 1 95.88 455 THR B CA 1
ATOM 7382 C C . THR B 1 455 ? -35.75 3.379 1.83 1 95.88 455 THR B C 1
ATOM 7384 O O . THR B 1 455 ? -35.031 4.363 1.714 1 95.88 455 THR B O 1
ATOM 7387 N N . VAL B 1 456 ? -36.156 2.615 0.845 1 96 456 VAL B N 1
ATOM 7388 C CA . VAL B 1 456 ? -35.938 3.029 -0.538 1 96 456 VAL B CA 1
ATOM 7389 C C . VAL B 1 456 ? -37.281 3.131 -1.258 1 96 456 VAL B C 1
ATOM 7391 O O . VAL B 1 456 ? -38.062 2.186 -1.243 1 96 456 VAL B O 1
ATOM 7394 N N . LYS B 1 457 ? -37.562 4.305 -1.75 1 90.94 457 LYS B N 1
ATOM 7395 C CA . LYS B 1 457 ? -38.719 4.539 -2.611 1 90.94 457 LYS B CA 1
ATOM 7396 C C . LYS B 1 457 ? -38.312 5.262 -3.893 1 90.94 457 LYS B C 1
ATOM 7398 O O . LYS B 1 457 ? -37.75 6.344 -3.842 1 90.94 457 LYS B O 1
ATOM 7403 N N . ASP B 1 458 ? -38.562 4.73 -5.047 1 87.75 458 ASP B N 1
ATOM 7404 C CA . ASP B 1 458 ? -38.188 5.309 -6.34 1 87.75 458 ASP B CA 1
ATOM 7405 C C . ASP B 1 458 ? -36.719 5.656 -6.402 1 87.75 458 ASP B C 1
ATOM 7407 O O . ASP B 1 458 ? -36.344 6.781 -6.75 1 87.75 458 ASP B O 1
ATOM 7411 N N . ASP B 1 459 ? -35.844 4.863 -5.832 1 85.81 459 ASP B N 1
ATOM 7412 C CA . ASP B 1 459 ? -34.375 4.926 -5.848 1 85.81 459 ASP B CA 1
ATOM 7413 C C . ASP B 1 459 ? -33.875 6.059 -4.961 1 85.81 459 ASP B C 1
ATOM 7415 O O . ASP B 1 459 ? -32.719 6.484 -5.086 1 85.81 459 ASP B O 1
ATOM 7419 N N . VAL B 1 460 ? -34.906 6.531 -4.152 1 94.56 460 VAL B N 1
ATOM 7420 C CA . VAL B 1 460 ? -34.531 7.52 -3.145 1 94.56 460 VAL B CA 1
ATOM 7421 C C . VAL B 1 460 ? -34.312 6.828 -1.799 1 94.56 460 VAL B C 1
ATOM 7423 O O . VAL B 1 460 ? -35.188 6.109 -1.317 1 94.56 460 VAL B O 1
ATOM 7426 N N . LEU B 1 461 ? -33.156 7.008 -1.311 1 96.5 461 LEU B N 1
ATOM 7427 C CA . LEU B 1 461 ? -32.844 6.465 0.005 1 96.5 461 LEU B CA 1
ATOM 7428 C C . LEU B 1 461 ? -33.25 7.438 1.107 1 96.5 461 LEU B C 1
ATOM 7430 O O . LEU B 1 461 ? -32.844 8.602 1.092 1 96.5 461 LEU B O 1
ATOM 7434 N N . ASN B 1 462 ? -34.094 6.969 2.043 1 96.25 462 ASN B N 1
ATOM 7435 C CA . ASN B 1 462 ? -34.562 7.785 3.152 1 96.25 462 ASN B CA 1
ATOM 7436 C C . ASN B 1 462 ? -34.062 7.266 4.496 1 96.25 462 ASN B C 1
ATOM 7438 O O . ASN B 1 462 ? -34.312 6.109 4.848 1 96.25 462 ASN B O 1
ATOM 7442 N N . LEU B 1 463 ? -33.344 8.023 5.176 1 96.12 463 LEU B N 1
ATOM 7443 C CA . LEU B 1 463 ? -32.844 7.73 6.516 1 96.12 463 LEU B CA 1
ATOM 7444 C C . LEU B 1 463 ? -33.594 8.547 7.562 1 96.12 463 LEU B C 1
ATOM 7446 O O . LEU B 1 463 ? -33.562 9.781 7.531 1 96.12 463 LEU B O 1
ATOM 7450 N N . GLN B 1 464 ? -34.281 7.914 8.469 1 94.62 464 GLN B N 1
ATOM 7451 C CA . GLN B 1 464 ? -35.125 8.594 9.461 1 94.62 464 GLN B CA 1
ATOM 7452 C C . GLN B 1 464 ? -34.719 8.211 10.875 1 94.62 464 GLN B C 1
ATOM 7454 O O . GLN B 1 464 ? -34.656 7.023 11.211 1 94.62 464 GLN B O 1
ATOM 7459 N N . PHE B 1 465 ? -34.469 9.242 11.664 1 94.38 465 PHE B N 1
ATOM 7460 C CA . PHE B 1 465 ? -34.094 9.031 13.062 1 94.38 465 PHE B CA 1
ATOM 7461 C C . PHE B 1 465 ? -35.25 9.406 13.977 1 94.38 465 PHE B C 1
ATOM 7463 O O . PHE B 1 465 ? -36.031 10.305 13.656 1 94.38 465 PHE B O 1
ATOM 7470 N N . GLU B 1 466 ? -35.312 8.797 15.07 1 89.12 466 GLU B N 1
ATOM 7471 C CA . GLU B 1 466 ? -36.375 9.094 16.031 1 89.12 466 GLU B CA 1
ATOM 7472 C C . GLU B 1 466 ? -36.031 10.312 16.875 1 89.12 466 GLU B C 1
ATOM 7474 O O . GLU B 1 466 ? -34.875 10.609 17.109 1 89.12 466 GLU B O 1
ATOM 7479 N N . ASN B 1 467 ? -37.094 11.039 17.375 1 86.69 467 ASN B N 1
ATOM 7480 C CA . ASN B 1 467 ? -37.031 12.047 18.422 1 86.69 467 ASN B CA 1
ATOM 7481 C C . ASN B 1 467 ? -36.062 13.172 18.062 1 86.69 467 ASN B C 1
ATOM 7483 O O . ASN B 1 467 ? -35.312 13.656 18.922 1 86.69 467 ASN B O 1
ATOM 7487 N N . ASP B 1 468 ? -35.938 13.492 16.859 1 86.5 468 ASP B N 1
ATOM 7488 C CA . ASP B 1 468 ? -35.062 14.57 16.422 1 86.5 468 ASP B CA 1
ATOM 7489 C C . ASP B 1 468 ? -33.656 14.359 16.938 1 86.5 468 ASP B C 1
ATOM 7491 O O . ASP B 1 468 ? -33 15.305 17.422 1 86.5 468 ASP B O 1
ATOM 7495 N N . TRP B 1 469 ? -33.312 13.133 16.969 1 91.44 469 TRP B N 1
ATOM 7496 C CA . TRP B 1 469 ? -32 12.711 17.5 1 91.44 469 TRP B CA 1
ATOM 7497 C C . TRP B 1 469 ? -30.875 13.508 16.875 1 91.44 469 TRP B C 1
ATOM 7499 O O . TRP B 1 469 ? -29.906 13.859 17.547 1 91.44 469 TRP B O 1
ATOM 7509 N N . LEU B 1 470 ? -30.984 13.891 15.648 1 90.25 470 LEU B N 1
ATOM 7510 C CA . LEU B 1 470 ? -29.906 14.562 14.914 1 90.25 470 LEU B CA 1
ATOM 7511 C C . LEU B 1 470 ? -29.719 15.984 15.43 1 90.25 470 LEU B C 1
ATOM 7513 O O . LEU B 1 470 ? -28.625 16.547 15.32 1 90.25 470 LEU B O 1
ATOM 7517 N N . LYS B 1 471 ? -30.703 16.531 16.016 1 87.31 471 LYS B N 1
ATOM 7518 C CA . LYS B 1 471 ? -30.594 17.875 16.578 1 87.31 471 LYS B CA 1
ATOM 7519 C C . LYS B 1 471 ? -29.609 17.906 17.734 1 87.31 471 LYS B C 1
ATOM 7521 O O . LYS B 1 471 ? -28.922 18.922 17.953 1 87.31 471 LYS B O 1
ATOM 7526 N N . ASN B 1 472 ? -29.562 16.766 18.359 1 86.38 472 ASN B N 1
ATOM 7527 C CA . ASN B 1 472 ? -28.688 16.672 19.516 1 86.38 472 ASN B CA 1
ATOM 7528 C C . ASN B 1 472 ? -27.328 16.094 19.141 1 86.38 472 ASN B C 1
ATOM 7530 O O . ASN B 1 472 ? -26.469 15.898 20.016 1 86.38 472 ASN B O 1
ATOM 7534 N N . HIS B 1 473 ? -27.172 15.82 17.938 1 88.44 473 HIS B N 1
ATOM 7535 C CA . HIS B 1 473 ? -25.922 15.281 17.438 1 88.44 473 HIS B CA 1
ATOM 7536 C C . HIS B 1 473 ? -25.469 16.016 16.188 1 88.44 473 HIS B C 1
ATOM 7538 O O . HIS B 1 473 ? -25.5 15.453 15.086 1 88.44 473 HIS B O 1
ATOM 7544 N N . PRO B 1 474 ? -24.953 17.188 16.375 1 85.44 474 PRO B N 1
ATOM 7545 C CA . PRO B 1 474 ? -24.688 18.078 15.25 1 85.44 474 PRO B CA 1
ATOM 7546 C C . PRO B 1 474 ? -23.594 17.562 14.328 1 85.44 474 PRO B C 1
ATOM 7548 O O . PRO B 1 474 ? -23.641 17.797 13.117 1 85.44 474 PRO B O 1
ATOM 7551 N N . LEU B 1 475 ? -22.625 16.891 14.867 1 87.06 475 LEU B N 1
ATOM 7552 C CA . LEU B 1 475 ? -21.578 16.359 14 1 87.06 475 LEU B CA 1
ATOM 7553 C C . LEU B 1 475 ? -22.141 15.297 13.055 1 87.06 475 LEU B C 1
ATOM 7555 O O . LEU B 1 475 ? -21.859 15.32 11.852 1 87.06 475 LEU B O 1
ATOM 7559 N N . MET B 1 476 ? -22.891 14.414 13.586 1 90.38 476 MET B N 1
ATOM 7560 C CA . MET B 1 476 ? -23.531 13.375 12.781 1 90.38 476 MET B CA 1
ATOM 7561 C C . MET B 1 476 ? -24.422 13.992 11.719 1 90.38 476 MET B C 1
ATOM 7563 O O . MET B 1 476 ? -24.406 13.57 10.562 1 90.38 476 MET B O 1
ATOM 7567 N N . ALA B 1 477 ? -25.203 14.969 12.172 1 91.81 477 ALA B N 1
ATOM 7568 C CA . ALA B 1 477 ? -26.094 15.664 11.25 1 91.81 477 ALA B CA 1
ATOM 7569 C C . ALA B 1 477 ? -25.328 16.297 10.102 1 91.81 477 ALA B C 1
ATOM 7571 O O . ALA B 1 477 ? -25.719 16.188 8.938 1 91.81 477 ALA B O 1
ATOM 7572 N N . SER B 1 478 ? -24.234 16.922 10.477 1 89.38 478 SER B N 1
ATOM 7573 C CA . SER B 1 478 ? -23.406 17.594 9.477 1 89.38 478 SER B CA 1
ATOM 7574 C C . SER B 1 478 ? -22.812 16.609 8.492 1 89.38 478 SER B C 1
ATOM 7576 O O . SER B 1 478 ? -22.812 16.844 7.281 1 89.38 478 SER B O 1
ATOM 7578 N N . GLU B 1 479 ? -22.297 15.484 8.969 1 92.56 479 GLU B N 1
ATOM 7579 C CA . GLU B 1 479 ? -21.688 14.469 8.117 1 92.56 479 GLU B CA 1
ATOM 7580 C C . GLU B 1 479 ? -22.719 13.844 7.184 1 92.56 479 GLU B C 1
ATOM 7582 O O . GLU B 1 479 ? -22.422 13.578 6.016 1 92.56 479 GLU B O 1
ATOM 7587 N N . LEU B 1 480 ? -23.891 13.594 7.668 1 95.69 480 LEU B N 1
ATOM 7588 C CA . LEU B 1 480 ? -24.938 12.984 6.859 1 95.69 480 LEU B CA 1
ATOM 7589 C C . LEU B 1 480 ? -25.422 13.953 5.789 1 95.69 480 LEU B C 1
ATOM 7591 O O . LEU B 1 480 ? -25.75 13.539 4.672 1 95.69 480 LEU B O 1
ATOM 7595 N N . GLN B 1 481 ? -25.469 15.219 6.168 1 94.31 481 GLN B N 1
ATOM 7596 C CA . GLN B 1 481 ? -25.844 16.234 5.195 1 94.31 481 GLN B CA 1
ATOM 7597 C C . GLN B 1 481 ? -24.812 16.344 4.078 1 94.31 481 GLN B C 1
ATOM 7599 O O . GLN B 1 481 ? -25.172 16.484 2.906 1 94.31 481 GLN B O 1
ATOM 7604 N N . GLN B 1 482 ? -23.594 16.344 4.504 1 93.19 482 GLN B N 1
ATOM 7605 C CA . GLN B 1 482 ? -22.531 16.359 3.51 1 93.19 482 GLN B CA 1
ATOM 7606 C C . GLN B 1 482 ? -22.594 15.141 2.604 1 93.19 482 GLN B C 1
ATOM 7608 O O . GLN B 1 482 ? -22.375 15.242 1.396 1 93.19 482 GLN B O 1
ATOM 7613 N N . GLU B 1 483 ? -22.922 14.008 3.176 1 96.44 483 GLU B N 1
ATOM 7614 C CA . GLU B 1 483 ? -23.047 12.773 2.406 1 96.44 483 GLU B CA 1
ATOM 7615 C C . GLU B 1 483 ? -24.188 12.859 1.407 1 96.44 483 GLU B C 1
ATOM 7617 O O . GLU B 1 483 ? -24.094 12.359 0.285 1 96.44 483 GLU B O 1
ATOM 7622 N N . SER B 1 484 ? -25.297 13.477 1.834 1 96.62 484 SER B N 1
ATOM 7623 C CA . SER B 1 484 ? -26.422 13.688 0.935 1 96.62 484 SER B CA 1
ATOM 7624 C C . SER B 1 484 ? -26.016 14.492 -0.294 1 96.62 484 SER B C 1
ATOM 7626 O O . SER B 1 484 ? -26.406 14.156 -1.417 1 96.62 484 SER B O 1
ATOM 7628 N N . LYS B 1 485 ? -25.188 15.469 -0.07 1 94.62 485 LYS B N 1
ATOM 7629 C CA . LYS B 1 485 ? -24.703 16.297 -1.169 1 94.62 485 LYS B CA 1
ATOM 7630 C C . LYS B 1 485 ? -23.766 15.5 -2.082 1 94.62 485 LYS B C 1
ATOM 7632 O O . LYS B 1 485 ? -23.828 15.633 -3.305 1 94.62 485 LYS B O 1
ATOM 7637 N N . GLN B 1 486 ? -22.922 14.688 -1.496 1 94.38 486 GLN B N 1
ATOM 7638 C CA . GLN B 1 486 ? -21.969 13.891 -2.262 1 94.38 486 GLN B CA 1
ATOM 7639 C C . GLN B 1 486 ? -22.703 12.883 -3.15 1 94.38 486 GLN B C 1
ATOM 7641 O O . GLN B 1 486 ? -22.344 12.711 -4.32 1 94.38 486 GLN B O 1
ATOM 7646 N N . GLN B 1 487 ? -23.688 12.227 -2.59 1 95.31 487 GLN B N 1
ATOM 7647 C CA . GLN B 1 487 ? -24.438 11.242 -3.365 1 95.31 487 GLN B CA 1
ATOM 7648 C C . GLN B 1 487 ? -25.266 11.922 -4.461 1 95.31 487 GLN B C 1
ATOM 7650 O O . GLN B 1 487 ? -25.422 11.375 -5.555 1 95.31 487 GLN B O 1
ATOM 7655 N N . ALA B 1 488 ? -25.703 13.156 -4.203 1 94.75 488 ALA B N 1
ATOM 7656 C CA . ALA B 1 488 ? -26.484 13.914 -5.172 1 94.75 488 ALA B CA 1
ATOM 7657 C C . ALA B 1 488 ? -25.672 14.234 -6.418 1 94.75 488 ALA B C 1
ATOM 7659 O O . ALA B 1 488 ? -26.203 14.273 -7.527 1 94.75 488 ALA B O 1
ATOM 7660 N N . LYS B 1 489 ? -24.406 14.406 -6.227 1 92.56 489 LYS B N 1
ATOM 7661 C CA . LYS B 1 489 ? -23.516 14.68 -7.352 1 92.56 489 LYS B CA 1
ATOM 7662 C C . LYS B 1 489 ? -23.531 13.523 -8.344 1 92.56 489 LYS B C 1
ATOM 7664 O O . LYS B 1 489 ? -23.219 13.711 -9.523 1 92.56 489 LYS B O 1
ATOM 7669 N N . LEU B 1 490 ? -23.922 12.336 -7.902 1 93.31 490 LEU B N 1
ATOM 7670 C CA . LEU B 1 490 ? -23.922 11.148 -8.742 1 93.31 490 LEU B CA 1
ATOM 7671 C C . LEU B 1 490 ? -25.344 10.812 -9.203 1 93.31 490 LEU B C 1
ATOM 7673 O O . LEU B 1 490 ? -25.578 9.773 -9.82 1 93.31 490 LEU B O 1
ATOM 7677 N N . GLY B 1 491 ? -26.25 11.688 -8.773 1 93.12 491 GLY B N 1
ATOM 7678 C CA . GLY B 1 491 ? -27.656 11.453 -9.109 1 93.12 491 GLY B CA 1
ATOM 7679 C C . GLY B 1 491 ? -28.359 10.555 -8.117 1 93.12 491 GLY B C 1
ATOM 7680 O O . GLY B 1 491 ? -29.469 10.094 -8.375 1 93.12 491 GLY B O 1
ATOM 7681 N N . TRP B 1 492 ? -27.688 10.227 -7.035 1 95.19 492 TRP B N 1
ATOM 7682 C CA . TRP B 1 492 ? -28.281 9.406 -5.977 1 95.19 492 TRP B CA 1
ATOM 7683 C C . TRP B 1 492 ? -28.922 10.281 -4.902 1 95.19 492 TRP B C 1
ATOM 7685 O O . TRP B 1 492 ? -28.219 11.008 -4.191 1 95.19 492 TRP B O 1
ATOM 7695 N N . LYS B 1 493 ? -30.234 10.172 -4.707 1 96.31 493 LYS B N 1
ATOM 7696 C CA . LYS B 1 493 ? -30.906 11.008 -3.723 1 96.31 493 LYS B CA 1
ATOM 7697 C C . LYS B 1 493 ? -30.922 10.344 -2.352 1 96.31 493 LYS B C 1
ATOM 7699 O O . LYS B 1 493 ? -31.328 9.188 -2.223 1 96.31 493 LYS B O 1
ATOM 7704 N N . LEU B 1 494 ? -30.406 10.984 -1.374 1 97.44 494 LEU B N 1
ATOM 7705 C CA . LEU B 1 494 ? -30.422 10.594 0.031 1 97.44 494 LEU B CA 1
ATOM 7706 C C . LEU B 1 494 ? -31.078 11.664 0.889 1 97.44 494 LEU B C 1
ATOM 7708 O O . LEU B 1 494 ? -30.641 12.812 0.914 1 97.44 494 LEU B O 1
ATOM 7712 N N . ILE B 1 495 ? -32.125 11.336 1.513 1 96.56 495 ILE B N 1
ATOM 7713 C CA . ILE B 1 495 ? -32.844 12.258 2.387 1 96.56 495 ILE B CA 1
ATOM 7714 C C . ILE B 1 495 ? -32.688 11.836 3.844 1 96.56 495 ILE B C 1
ATOM 7716 O O . ILE B 1 495 ? -32.875 10.672 4.191 1 96.56 495 ILE B O 1
ATOM 7720 N N . VAL B 1 496 ? -32.25 12.711 4.633 1 95.38 496 VAL B N 1
ATOM 7721 C CA . VAL B 1 496 ? -32 12.453 6.047 1 95.38 496 VAL B CA 1
ATOM 7722 C C . VAL B 1 496 ? -33 13.266 6.895 1 95.38 496 VAL B C 1
ATOM 7724 O O . VAL B 1 496 ? -33.094 14.484 6.758 1 95.38 496 VAL B O 1
ATOM 7727 N N . ASN B 1 497 ? -33.75 12.617 7.715 1 89.62 497 ASN B N 1
ATOM 7728 C CA . ASN B 1 497 ? -34.75 13.273 8.562 1 89.62 497 ASN B CA 1
ATOM 7729 C C . ASN B 1 497 ? -34.656 12.789 10.008 1 89.62 497 ASN B C 1
ATOM 7731 O O . ASN B 1 497 ? -34.406 11.609 10.25 1 89.62 497 ASN B O 1
#

Secondary structure (DSSP, 8-state):
-------TTEEEEEEE-SSEEEEEEEEEETTEEEEEEEEEEE--GGGGB-TT-PBPHHHHHHHHHHHHHHHHHHTTS-GGGEEEEE-HHHHH-TTHHHHHHHHHHHHTS--EEPPHHHHHHHHHHHHHHHS--SSEEEEEEE-SS-EEEEEEETTEEEEEEEES--HHHHHHHHSTT-B--HHHHHHHHHHHHHHHHHHHHHHHHH--SEEEEEHHHHHHHHHHHHHTT--SSB-HHHHHHHHHHHHHT-BTTT---TT--GGGHHHHHHHHHHHHHHHHHHT---BEE-S--HHHHHHHHT-GGGTSS-HHHHHHHHHHHHTT--HHHHHHHHHHHHHHHHHHTTTS-TTTTT-HHHHHHHHHHTTGGGGT-STTHHHHHHHHHHTS--TTS-HHHHHHHHHHHHHTSS---TTTTGGGGGGHHHHHHHHHHHHHHHHHTTT--TT-S--EEEEEETTEEEEEEGGGGGGG-HHHHHHHHHHHHHHHTTT--EEE-/-------TTEEEEEEE-SSEEEEEEEEEETTEEEEEEEEEEE--GGGGB-TT-PBPHHHHHHHHHHHHHHHHHHTTS-GGGEEEEE-HHHHH-TTHHHHHHHHHHHHTS--EE--HHHHHHHHHHHHHHHS---SEEEEEEE-SS-EEEEEEETTEEEEEEEES--HHHHHHHHSTT-B--HHHHHHHHHHHHHHHHHHHHHHHHH--SEEEEEHHHHHHHHHHHHHTT--SSB-HHHHHHHHHHHHTT-BTTT---TT--GGGHHHHHHHHHHHHHHHHHHT---BEE-S--HHHHHHHHT-GGGSSS-HHHHHHHHHHHHTT--HHHHHHHHHHHHHHHHHTTTTS-TTTTT-HHHHHHHHHHTTGGGGT-STTHHHHHHHHHHTS--TTS-HHHHHHHHHHHHHTSS---TTTTGGGGGGHHHHHHHHHHHHHHHHHTTT--TT-S--EEEEEETTEEEEEESTTGGGG-HHHHHHHHHHHHHHHTTT-EEEE-

Radius of gyration: 32.47 Å; Cα contacts (8 Å, |Δi|>4): 1895; chains: 2; bounding box: 77×95×71 Å

Solvent-accessible surface area (backbone atoms only — not comparable to full-atom values): 50637 Å² total; per-residue (Å²): 132,80,77,83,72,51,48,90,50,36,36,37,33,34,42,44,43,18,38,37,38,38,37,43,30,32,33,63,48,68,91,36,79,36,57,78,44,76,48,75,44,82,42,37,42,45,78,25,43,46,96,81,24,42,62,35,69,67,26,48,48,45,44,49,54,50,40,48,33,51,29,66,63,45,74,54,40,45,70,90,37,51,47,36,39,29,32,60,40,57,66,59,24,72,52,32,64,61,53,48,56,52,45,24,63,59,51,71,44,75,74,41,73,46,51,52,53,56,47,30,47,31,23,46,40,8,24,36,64,36,20,44,42,79,55,33,31,31,39,38,35,57,39,20,46,26,24,28,46,30,32,27,43,54,80,42,70,76,43,62,41,53,40,87,48,17,14,50,54,40,27,63,70,45,34,64,86,40,49,32,41,70,66,34,44,50,51,39,20,52,55,39,31,61,62,49,51,75,49,23,65,63,51,56,69,70,52,58,79,43,37,28,28,19,61,64,51,48,49,40,51,40,36,25,29,48,63,68,72,42,71,73,60,45,33,62,67,57,51,51,51,51,50,54,57,49,33,72,44,41,26,49,90,59,52,75,55,64,54,53,51,79,87,46,44,78,42,40,63,35,29,49,26,44,50,51,21,49,30,63,56,54,61,50,69,53,31,39,77,41,71,28,27,52,63,47,14,52,54,50,67,75,36,65,88,73,64,87,49,62,49,49,56,49,40,51,52,28,49,33,54,57,40,67,36,60,60,67,53,17,49,49,29,26,54,48,32,52,52,52,49,62,58,30,30,89,75,46,55,39,68,82,67,62,36,56,67,46,46,40,51,28,37,49,44,36,58,40,9,40,72,50,32,57,92,55,12,30,57,43,19,20,51,49,50,67,56,29,89,53,28,39,40,42,72,69,53,45,51,44,33,26,51,31,23,33,53,39,54,79,88,74,60,78,68,73,46,57,88,52,56,90,46,23,64,58,41,51,56,47,25,60,44,45,32,52,26,50,59,76,42,67,69,67,60,80,88,72,68,74,70,65,48,57,44,62,58,95,77,28,38,38,39,39,50,52,89,60,46,50,77,78,32,55,47,59,42,50,53,51,50,51,47,26,54,58,36,41,75,66,71,38,49,49,47,80,81,132,82,77,82,72,52,50,88,49,37,37,38,37,35,41,45,42,19,40,36,36,36,38,41,29,32,31,63,50,69,90,37,80,36,56,80,44,77,47,76,45,83,41,38,40,45,78,26,45,47,96,81,24,42,62,34,69,67,26,48,48,45,43,48,54,52,40,48,34,51,30,65,64,46,75,52,38,45,71,89,37,51,48,36,40,29,33,59,41,56,66,57,23,74,53,31,63,61,52,46,56,54,44,24,64,60,51,72,44,74,75,41,73,49,50,54,53,56,48,30,47,32,22,47,39,7,24,34,64,36,20,43,40,81,55,34,30,31,39,38,36,58,39,22,46,26,26,28,46,31,34,26,42,53,80,41,70,75,43,62,42,54,40,87,50,16,14,50,54,39,26,63,70,44,33,64,84,41,50,33,43,71,65,36,44,50,52,40,21,52,55,41,30,61,62,49,51,75,50,23,65,63,51,55,70,70,51,60,78,43,36,30,28,20,60,63,50,48,50,41,50,39,35,26,30,49,63,67,71,42,71,74,59,44,34,62,68,57,50,49,51,52,49,54,59,48,33,71,42,41,27,50,90,60,52,77,56,63,54,55,50,79,87,47,44,80,42,39,64,35,29,49,25,43,50,51,19,49,30,63,58,54,62,51,69,54,30,39,77,42,70,27,27,52,64,48,14,52,53,51,67,75,37,67,90,71,69,87,49,62,48,48,56,47,39,53,51,27,50,32,56,59,42,67,38,60,60,68,53,16,48,50,29,26,54,47,30,51,50,52,49,61,60,29,30,88,75,46,54,38,69,83,67,63,37,55,68,45,48,40,50,28,38,48,44,36,56,39,10,39,72,49,32,58,92,55,12,31,56,42,20,20,51,50,50,67,55,29,91,53,26,38,39,41,71,69,52,46,50,44,34,26,53,31,23,33,52,39,54,80,89,74,61,80,66,73,46,57,87,52,56,90,47,24,64,57,40,50,57,46,26,60,44,45,32,50,26,51,57,77,41,65,71,68,60,80,90,71,70,72,70,64,50,58,44,63,58,95,77,29,37,37,39,40,49,50,88,61,47,50,76,79,31,57,44,60,42,50,52,52,50,52,46,26,54,57,36,40,74,64,71,37,47,51,46,78,80

pLDDT: mean 91.36, std 8.73, range [25.03, 98.75]

Nearest PDB structures (foldseek):
  8jgu-assembly1_A  TM=8.279E-01  e=9.373E-20  Deinococcus radiodurans R1 = ATCC 13939 = DSM 20539
  8jgr-assembly1_A  TM=5.413E-01  e=3.068E-25  Deinococcus radiodurans R1 = ATCC 13939 = DSM 20539
  1t6d-assembly2_B  TM=7.645E-01  e=1.657E-19  Aquifex aeolicus VF5
  1t6c-assembly1_A  TM=7.687E-01  e=1.437E-19  Aquifex aeolicus VF5
  2j4r-assembly2_B  TM=7.959E-01  e=7.939E-19  Aquifex aeolicus

Organism: Pseudoalteromonas translucida (strain TAC 125) (NCBI:txid326442)

InterPro domains:
  IPR003695 Ppx/GppA phosphatase, N-terminal [PF02541] (24-305)
  IPR023709 Guanosine-5'-triphosphate,3'-diphosphate pyrophosphatase [MF_01550] (5-497)
  IPR030673 Pyrophosphatase, GppA/Ppx-type [PIRSF001267] (4-495)
  IPR043129 ATPase, nucleotide binding domain [SSF53067] (11-130)
  IPR043129 ATPase, nucleotide binding domain [SSF53067] (135-306)
  IPR048950 Ppx/GppA phosphatase, C-terminal [PF21447] (311-484)
  IPR050273 GppA/Ppx guanosine pentaphosphate hydrolase [PTHR30005] (6-489)

Foldseek 3Di:
DDDLQADAFKAWEWEAFQFKIKIWIWGDDLLDIDTPDIDMDGLNQNLQQDPQLAGDPSSLVSVLVVLLVVLVVCVRHDQLRYAAEYEDSLVRHPVSVVSQVSSCVSNVHHYHYDDQQVQLLLFLQLLLLQAAQDWWEWEWEAGAQWIWTFIDHRNGTDDIDIFRAHLNVLCVPQVVVQFQDPRSLVVLLVVLLVRLLVCQVVDLVVDGDAYAYEDDQLVQLQQLCVQVVHDNKDALVSLVVVSVLQNVLGGLVSGDGHRHDPVCSSSNSSSSSNVNSNCVSNVDGIYHYGPGGNRSSVSCVSPVSSPPDLSQVSLLSSLCSVLVPPQLQLVQLLVQLLVQCVQACVVPVCVVVVNSSLLSSLSNQLQSQVSPPDPQSLLSSLVVLVPDRRHNAHPLSSVLSSLLSNLLDDADDACSQVVSPPCSSSSVVSSLSSNLSCLQCVVVDPPPAADWHWYDDPQAIEIEGPPCVCVVVVSSVVSVVVSQVRCVNRVRHYHYD/DDDLQADAFKAWEWEAFQFKIKIWIWGDDLLDIDTPDIDMDGLNQNLQQDPQLAGDPSSLVSVLVVLLVVLVVCVRHDQLRYAAEYEDSLVRHPVSVVSQVSSCVSNVHHYHYDDQQVQLLLFLQLLLLQAAQDWWEWEWEAGAQWIWTFIDHRNGTDDIDIFRAHLNVLCVVQVVVQFQDPRSLVVLLVVLLVRLLVCQVVDLVVDGDAYAYEDDQLVQLQQLCVQVVHDNKDALVSLVVVSVLQNVLGGLVSGDGHRHDPVCSSRNSSSSSNVNSNCVSNVPGIYHYGPGGNRSSVSVVSPVSNRDDLSQVSLLSSLCSVLVPPQLQLVQLLVQLLVQCVQACVVPVCVVVVNSSLLSSLSNQLQSQVSPPDPQSLLSSLVVLVPDRRHNAHPLSSVLSSLLSNLLDDADDACSQVVSPPCSSSSVVSSLSSNLSCLVCVVVDPPPAADWHWYDDPQAIEIEGPPPVCVVVVSSVVSVVVSQVRCVNRVRHYHYD

Sequence (994 aa):
MGQLKPQKNVYAVIDLGSNSFHMLIAKSIAGGLQTIGRVKRKVRLAAGLDIDNVLSSEAMHRGWECLALFAERLQDIPKQNITIVATATLRLASNADVFKAQAEKILGHKVNVISGELEARTIYKGVAHTSSCTGSQLVIDIGGASTEVIIGKNFDALLYKSLNIGCVTYLERYFKDCKLSNANFNTAIKAARTVIDEIASEYKVKGWQIASGASGTVQAIQEIMIAQNLDELLTLEKLYTIKKQSIAYKTIAALDLPGLSEDRRLVFVSGLAILIALFESLEIEKMGLAGGALREGVLYSMLPELHNSDIRKRTIDGFIDRYHVDQKQASRVASLVLNLASEVNESWPIKALNGLPLLTAVAQLHEIGLLIEYKQYHKHSAYILKNTEMPGFSQSEHKVIVAVAKGHRSDLQKGYFDSLGANSVLAQYLVRLIRIAVILCMRRQDDVLPEFAITVKDDVLNLQFENDWLKNHPLMASELQQESKQQAKLGWKLIVNMGQLKPQKNVYAVIDLGSNSFHMLIAKSIAGGLQTIGRVKRKVRLAAGLDIDNVLSSEAMHRGWECLALFAERLQDIPKQNITIVATATLRLASNADVFKAQAEKILGHKVNVISGELEARTIYKGVAHTSSCTGSQLVIDIGGASTEVIIGKNFDALLYKSLNIGCVTYLERYFKDCKLSNANFNTAIKAARTVIDEIASEYKVKGWQIASGASGTVQAIQEIMIAQNLDELLTLEKLYTIKKQSIAYKTIAALDLPGLSEDRRLVFVSGLAILIALFESLEIEKMGLAGGALREGVLYSMLPELHNSDIRKRTIDGFIDRYHVDQKQASRVASLVLNLASEVNESWPIKALNGLPLLTAVAQLHEIGLLIEYKQYHKHSAYILKNTEMPGFSQSEHKVIVAVAKGHRSDLQKGYFDSLGANSVLAQYLVRLIRIAVILCMRRQDDVLPEFAITVKDDVLNLQFENDWLKNHPLMASELQQESKQQAKLGWKLIVN